Protein 3VU1 (pdb70)

Radius of gyration: 32.29 Å; Cα contacts (8 Å, |Δi|>4): 2388; chains: 2; bounding box: 76×76×106 Å

Sequence (978 aa):
EIEVTGWEQALKWLRSNTSKYATATSWWDYGYWIESSLLGNRRRDRDHILALFLARDGNISEVDFESWELNYFIIYLNDWAKFNAISYLGGAITRKEYNGDENGRGRVTTILLTQAAGNVYVNPYYARIVIKVIQQNKTRRIAVNIGQLECSPILSVAFPGNIKIKGSGRCSDGSPFPYVVYLTPSLGVLAYYKVATSNFVKLAFGIPTSSYSEFAEKLFSNFIPVYQYGSVIVYEFRPFAIYKIEDFINGTWREVGKLSPGKHTLRLYISAFGRDIKNATLYVYALNGTKIIKRIKVGEIKYMNHLEEYPIIVNVTLPTAQKYRFILAQKGPVGVLTGPVRVNGKITNPAYIMREGESGRLELKVGVDKEYTADLYLRATFIYLVRKGGKSNEDYDASFEPHMDTFFITKLKEGIKLRPGENEIVVNAEMPKNAISSYKEKLEKEHGDKLIIRGIRVEPVFIVEKEYTMIEVSASAPHHHHHHHHHHHTEIEVTGWEQALKWLRSNTSKYATATSWWDYGYWIESSLLGNRRASADGGHARDRDHILALFLARDGNISEVDFESWELNYFIIYLNDWAKFNAISYLGGAITRKEYNGDENGRGRVTTILLTQAAGNVYVNPYARIVIKVIQQNKTRRIAVNIGQLECSPILSVAFPGNIKIKGSGRCSDGSPFPYVVYLTPSLGVLAYYKVATSNFVKLAFGIPTSSYSEFAEKLFSNFIPVYQYGSVIVYEFRPFAIYKIEDFINGTWREVGKLSPGKHTLRLYISAFGRDIKNATLYVYALNGTKIIKRIKVGEIKYMNHLEEYPIIVNVTLPTAQKYRFILAQKGPVGVLTGPVRVNGKITNPAYIMREGESGRLELKVGVDKEYTADLYLRATFIYLVRKGGKSNEDYDASFEPHMDTFFITKLKEGIKLRPGENEIVVNAEMPKNAISSYKEKLEKEHGDKLIIRGIRVEPVFIVEKEYTMIEVSASAPHHSS

Foldseek 3Di:
DDQDQFVVVVVVCCVVPHDPQAAEEEQDDPPVPPDALFPAHPYVLCLLLVLLLFQDFADSNQAACQQSVHFKYKFFLVCLVVNLVSCQSNLLAFLCCSQHDPVRPRHHRFKDKWWDDDQWTDDVVQQWIWHWDDDDNDIAIWIDRDPKIAGEQWEAEPPPRDIDGTDQAIVVRHGNQWYWYHYPTMIMIGRNSRPAGNSCCVQPVDQDGPDPCGSLLVCLQWDFPDDDNRMTMTTGFQKAFRWKWWCPPHDTDTDFAAAAFKTKMKTHIAHGNDKDAFKWKWKFAEAPNDTDDIGTWDTDHIDDNNGGDIDITMDGGDDHFKIWMKIWDKGFFWTFSHFKDFANDGDDQFANDAAFDKGKIKTKTAGQAKFFWWKFKKKKWKKWFWDDDPAPSGRNIGIHIDIDMDTQGTWDGGDIDHHGIDIDITIDHHHHCSVVVVVVVCCVVRPRRMDTDDMGIHMTIMGGDITTHDMHGHDDNDDDPPVPVPHD/DDDQDQCVVVVVVVCVPPDFQQAEEEELDQPPCVPDGNYRVPDDADPVGDDDALCNLLVLLQQQDFAPSNQAPCQQVVHWKYKFFLVCLVVNLVSCQSNQLAFLCCSQHPPVRDNHDRFKDKFWDDDQWTDDVVQQWIWHWDDDPVDTAIWIDRDPKTAGEQWEAEPDVRDIDGTDQAIPVGHGNHWYWYYYVTMIMIGHNSRNAGVNCCVQVVDQDGPDPCRSLLVCLQWPFDDDDRRMTMTTGFQKAFSWKWWCDPNDTDTDFAAAAFKTKMKTHIQHGHAKDAFKWKWKFADAPNDGPDIGTWDTDHIDGNNHDDIDITMDGGDDHFKMWMKIWDKGWFWDFDDFKDFQNDGDDQFANDDAFDKGKIKTKTAGQAKFFWWKFKKKKWKKWFWDDDDAPSGRRIGIHIDIDMDTQDTWDGGDTDGHGMDIDITIDGGHHCSQVVVVVVVCVVRPRRMGTRDMGIHITIMGTDIGTHDMHGYDDDPPPD

Structure (mmCIF, N/CA/C/O backbone):
data_3VU1
#
_entry.id   3VU1
#
_cell.length_a   83.467
_cell.length_b   94.844
_cell.length_c   186.345
_cell.angle_alpha   90.00
_cell.angle_beta   90.00
_cell.angle_gamma   90.00
#
_symmetry.space_group_name_H-M   'P 21 21 21'
#
loop_
_entity.id
_entity.type
_entity.pdbx_description
1 polymer 'Putative uncharacterized protein PH0242'
2 non-polymer 'CALCIUM ION'
3 non-polymer 'CHLORIDE ION'
4 water water
#
loop_
_atom_site.group_PDB
_atom_site.id
_atom_site.type_symbol
_atom_site.label_atom_id
_atom_site.label_alt_id
_atom_site.label_comp_id
_atom_site.label_asym_id
_atom_site.label_entity_id
_atom_site.label_seq_id
_atom_site.pdbx_PDB_ins_code
_atom_site.Cartn_x
_atom_site.Cartn_y
_atom_site.Cartn_z
_atom_site.occupancy
_atom_site.B_iso_or_equiv
_atom_site.auth_seq_id
_atom_site.auth_comp_id
_atom_site.auth_asym_id
_atom_site.auth_atom_id
_atom_site.pdbx_PDB_model_num
ATOM 1 N N . GLU A 1 7 ? 28.968 -52.159 -58.956 1.00 95.22 487 GLU A N 1
ATOM 2 C CA . GLU A 1 7 ? 27.774 -51.774 -58.130 1.00 101.58 487 GLU A CA 1
ATOM 3 C C . GLU A 1 7 ? 27.534 -50.255 -58.174 1.00 99.13 487 GLU A C 1
ATOM 4 O O . GLU A 1 7 ? 28.447 -49.465 -57.877 1.00 95.81 487 GLU A O 1
ATOM 10 N N . ILE A 1 8 ? 26.308 -49.849 -58.526 1.00 88.23 488 ILE A N 1
ATOM 11 C CA . ILE A 1 8 ? 25.943 -48.424 -58.550 1.00 71.50 488 ILE A CA 1
ATOM 12 C C . ILE A 1 8 ? 26.110 -47.803 -57.164 1.00 74.35 488 ILE A C 1
ATOM 13 O O . ILE A 1 8 ? 25.864 -48.477 -56.152 1.00 78.47 488 ILE A O 1
ATOM 18 N N . GLU A 1 9 ? 26.545 -46.539 -57.115 1.00 69.33 489 GLU A N 1
ATOM 19 C CA . GLU A 1 9 ? 26.539 -45.786 -55.859 1.00 58.11 489 GLU A CA 1
ATOM 20 C C . GLU A 1 9 ? 25.223 -45.020 -55.722 1.00 53.28 489 GLU A C 1
ATOM 21 O O . GLU A 1 9 ? 24.938 -44.099 -56.478 1.00 53.84 489 GLU A O 1
ATOM 27 N N . VAL A 1 10 ? 24.407 -45.451 -54.769 1.00 48.17 490 VAL A N 1
ATOM 28 C CA . VAL A 1 10 ? 23.147 -44.812 -54.446 1.00 40.79 490 VAL A CA 1
ATOM 29 C C . VAL A 1 10 ? 23.441 -43.637 -53.514 1.00 38.97 490 VAL A C 1
ATOM 30 O O . VAL A 1 10 ? 23.912 -43.836 -52.398 1.00 37.39 490 VAL A O 1
ATOM 34 N N . THR A 1 11 ? 23.164 -42.414 -53.971 1.00 38.61 491 THR A N 1
ATOM 35 C CA . THR A 1 11 ? 23.462 -41.210 -53.177 1.00 33.48 491 THR A CA 1
ATOM 36 C C . THR A 1 11 ? 22.439 -41.027 -52.086 1.00 33.06 491 THR A C 1
ATOM 37 O O . THR A 1 11 ? 22.769 -40.530 -51.003 1.00 32.18 491 THR A O 1
ATOM 41 N N . GLY A 1 12 ? 21.199 -41.419 -52.389 1.00 31.75 492 GLY A N 1
ATOM 42 C CA . GLY A 1 12 ? 20.082 -41.285 -51.460 1.00 30.78 492 GLY A CA 1
ATOM 43 C C . GLY A 1 12 ? 19.029 -40.342 -52.001 1.00 32.08 492 GLY A C 1
ATOM 44 O O . GLY A 1 12 ? 17.875 -40.391 -51.584 1.00 32.41 492 GLY A O 1
ATOM 45 N N . TRP A 1 13 ? 19.415 -39.509 -52.963 1.00 30.66 493 TRP A N 1
ATOM 46 C CA . TRP A 1 13 ? 18.519 -38.458 -53.472 1.00 31.91 493 TRP A CA 1
ATOM 47 C C . TRP A 1 13 ? 17.256 -38.926 -54.111 1.00 31.65 493 TRP A C 1
ATOM 48 O O . TRP A 1 13 ? 16.202 -38.294 -53.960 1.00 31.81 493 TRP A O 1
ATOM 59 N N . GLU A 1 14 ? 17.349 -40.012 -54.870 1.00 34.10 494 GLU A N 1
ATOM 60 C CA . GLU A 1 14 ? 16.177 -40.523 -55.579 1.00 35.87 494 GLU A CA 1
ATOM 61 C C . GLU A 1 14 ? 15.163 -41.013 -54.561 1.00 35.99 494 GLU A C 1
ATOM 62 O O . GLU A 1 14 ? 13.967 -40.710 -54.690 1.00 34.34 494 GLU A O 1
ATOM 68 N N . GLN A 1 15 ? 15.654 -41.721 -53.534 1.00 33.48 495 GLN A N 1
ATOM 69 C CA . GLN A 1 15 ? 14.807 -42.221 -52.468 1.00 33.45 495 GLN A CA 1
ATOM 70 C C . GLN A 1 15 ? 14.207 -41.105 -51.618 1.00 35.45 495 GLN A C 1
ATOM 71 O O . GLN A 1 15 ? 13.053 -41.185 -51.175 1.00 36.57 495 GLN A O 1
ATOM 77 N N . ALA A 1 16 ? 15.000 -40.069 -51.375 1.00 35.70 496 ALA A N 1
ATOM 78 C CA . ALA A 1 16 ? 14.571 -38.954 -50.533 1.00 33.56 496 ALA A CA 1
ATOM 79 C C . ALA A 1 16 ? 13.469 -38.168 -51.187 1.00 34.16 496 ALA A C 1
ATOM 80 O O . ALA A 1 16 ? 12.483 -37.845 -50.537 1.00 39.42 496 ALA A O 1
ATOM 82 N N . LEU A 1 17 ? 13.609 -37.859 -52.469 1.00 35.68 497 LEU A N 1
ATOM 83 C CA . LEU A 1 17 ? 12.546 -37.112 -53.147 1.00 37.70 497 LEU A CA 1
ATOM 84 C C . LEU A 1 17 ? 11.275 -37.917 -53.218 1.00 37.32 497 LEU A C 1
ATOM 85 O O . LEU A 1 17 ? 10.188 -37.350 -53.075 1.00 39.75 497 LEU A O 1
ATOM 90 N N . LYS A 1 18 ? 11.416 -39.225 -53.453 1.00 37.66 498 LYS A N 1
ATOM 91 C CA . LYS A 1 18 ? 10.277 -40.128 -53.500 1.00 40.32 498 LYS A CA 1
ATOM 92 C C . LYS A 1 18 ? 9.556 -40.061 -52.155 1.00 39.58 498 LYS A C 1
ATOM 93 O O . LYS A 1 18 ? 8.333 -39.911 -52.106 1.00 39.93 498 LYS A O 1
ATOM 99 N N . TRP A 1 19 ? 10.332 -40.135 -51.078 1.00 37.96 499 TRP A N 1
ATOM 100 C CA . TRP A 1 19 ? 9.818 -40.019 -49.728 1.00 37.00 499 TRP A CA 1
ATOM 101 C C . TRP A 1 19 ? 9.086 -38.730 -49.541 1.00 38.70 499 TRP A C 1
ATOM 102 O O . TRP A 1 19 ? 7.940 -38.744 -49.094 1.00 36.81 499 TRP A O 1
ATOM 113 N N . LEU A 1 20 ? 9.724 -37.605 -49.891 1.00 37.75 500 LEU A N 1
ATOM 114 C CA . LEU A 1 20 ? 9.082 -36.305 -49.749 1.00 38.29 500 LEU A CA 1
ATOM 115 C C . LEU A 1 20 ? 7.755 -36.236 -50.484 1.00 40.13 500 LEU A C 1
ATOM 116 O O . LEU A 1 20 ? 6.767 -35.813 -49.894 1.00 42.99 500 LEU A O 1
ATOM 121 N N . ARG A 1 21 ? 7.732 -36.659 -51.749 1.00 42.07 501 ARG A N 1
ATOM 122 C CA . ARG A 1 21 ? 6.494 -36.719 -52.560 1.00 46.28 501 ARG A CA 1
ATOM 123 C C . ARG A 1 21 ? 5.370 -37.550 -51.944 1.00 45.38 501 ARG A C 1
ATOM 124 O O . ARG A 1 21 ? 4.214 -37.236 -52.158 1.00 46.68 501 ARG A O 1
ATOM 132 N N . SER A 1 22 ? 5.705 -38.618 -51.216 1.00 46.93 502 SER A N 1
ATOM 133 C CA . SER A 1 22 ? 4.703 -39.546 -50.668 1.00 46.96 502 SER A CA 1
ATOM 134 C C . SER A 1 22 ? 4.229 -39.210 -49.265 1.00 47.57 502 SER A C 1
ATOM 135 O O . SER A 1 22 ? 3.195 -39.701 -48.861 1.00 58.65 502 SER A O 1
ATOM 138 N N . ASN A 1 23 ? 4.979 -38.407 -48.512 1.00 44.72 503 ASN A N 1
ATOM 139 C CA . ASN A 1 23 ? 4.764 -38.269 -47.055 1.00 42.83 503 ASN A CA 1
ATOM 140 C C . ASN A 1 23 ? 4.539 -36.829 -46.571 1.00 42.91 503 ASN A C 1
ATOM 141 O O . ASN A 1 23 ? 4.168 -36.605 -45.436 1.00 49.65 503 ASN A O 1
ATOM 146 N N . THR A 1 24 ? 4.754 -35.849 -47.427 1.00 42.09 504 THR A N 1
ATOM 147 C CA . THR A 1 24 ? 4.620 -34.473 -47.006 1.00 42.40 504 THR A CA 1
ATOM 148 C C . THR A 1 24 ? 3.526 -33.824 -47.816 1.00 45.85 504 THR A C 1
ATOM 149 O O . THR A 1 24 ? 3.221 -34.260 -48.931 1.00 48.17 504 THR A O 1
ATOM 153 N N . SER A 1 25 ? 2.937 -32.778 -47.248 1.00 50.06 505 SER A N 1
ATOM 154 C CA . SER A 1 25 ? 1.977 -31.930 -47.947 1.00 49.59 505 SER A CA 1
ATOM 155 C C . SER A 1 25 ? 2.532 -31.404 -49.268 1.00 51.96 505 SER A C 1
ATOM 156 O O . SER A 1 25 ? 3.739 -31.180 -49.402 1.00 52.02 505 SER A O 1
ATOM 159 N N . LYS A 1 26 ? 1.638 -31.178 -50.225 1.00 53.50 506 LYS A N 1
ATOM 160 C CA . LYS A 1 26 ? 2.026 -30.660 -51.530 1.00 56.78 506 LYS A CA 1
ATOM 161 C C . LYS A 1 26 ? 2.408 -29.182 -51.431 1.00 54.53 506 LYS A C 1
ATOM 162 O O . LYS A 1 26 ? 2.845 -28.590 -52.419 1.00 57.60 506 LYS A O 1
ATOM 168 N N . TYR A 1 27 ? 2.239 -28.601 -50.240 1.00 51.64 507 TYR A N 1
ATOM 169 C CA . TYR A 1 27 ? 2.582 -27.196 -49.973 1.00 49.18 507 TYR A CA 1
ATOM 170 C C . TYR A 1 27 ? 3.813 -27.046 -49.069 1.00 48.64 507 TYR A C 1
ATOM 171 O O . TYR A 1 27 ? 4.190 -25.925 -48.692 1.00 44.71 507 TYR A O 1
ATOM 180 N N . ALA A 1 28 ? 4.430 -28.179 -48.726 1.00 45.46 508 ALA A N 1
ATOM 181 C CA . ALA A 1 28 ? 5.622 -28.201 -47.892 1.00 41.95 508 ALA A CA 1
ATOM 182 C C . ALA A 1 28 ? 6.844 -27.667 -48.644 1.00 42.54 508 ALA A C 1
ATOM 183 O O . ALA A 1 28 ? 6.972 -27.836 -49.852 1.00 40.53 508 ALA A O 1
ATOM 185 N N . THR A 1 29 ? 7.745 -27.042 -47.893 1.00 46.97 509 THR A N 1
ATOM 186 C CA . THR A 1 29 ? 8.972 -26.433 -48.398 1.00 45.67 509 THR A CA 1
ATOM 187 C C . THR A 1 29 ? 10.208 -27.243 -47.979 1.00 44.97 509 THR A C 1
ATOM 188 O O . THR A 1 29 ? 10.474 -27.423 -46.795 1.00 46.20 509 THR A O 1
ATOM 192 N N . ALA A 1 30 ? 10.963 -27.727 -48.952 1.00 43.67 510 ALA A N 1
ATOM 193 C CA . ALA A 1 30 ? 12.241 -28.370 -48.669 1.00 39.80 510 ALA A CA 1
ATOM 194 C C . ALA A 1 30 ? 13.370 -27.507 -49.219 1.00 39.92 510 ALA A C 1
ATOM 195 O O . ALA A 1 30 ? 13.184 -26.814 -50.225 1.00 44.33 510 ALA A O 1
ATOM 197 N N . THR A 1 31 ? 14.526 -27.533 -48.566 1.00 36.15 511 THR A N 1
ATOM 198 C CA . THR A 1 31 ? 15.685 -26.814 -49.063 1.00 35.61 511 THR A CA 1
ATOM 199 C C . THR A 1 31 ? 16.937 -27.642 -48.900 1.00 35.88 511 THR A C 1
ATOM 200 O O . THR A 1 31 ? 16.952 -28.602 -48.125 1.00 37.29 511 THR A O 1
ATOM 204 N N . SER A 1 32 ? 17.988 -27.263 -49.618 1.00 33.10 512 SER A N 1
ATOM 205 C CA . SER A 1 32 ? 19.237 -27.978 -49.530 1.00 32.94 512 SER A CA 1
ATOM 206 C C . SER A 1 32 ? 20.392 -27.143 -50.040 1.00 31.48 512 SER A C 1
ATOM 207 O O . SER A 1 32 ? 20.173 -26.112 -50.654 1.00 34.19 512 SER A O 1
ATOM 210 N N . TRP A 1 33 ? 21.621 -27.554 -49.764 1.00 28.87 513 TRP A N 1
ATOM 211 C CA . TRP A 1 33 ? 22.731 -26.850 -50.372 1.00 29.67 513 TRP A CA 1
ATOM 212 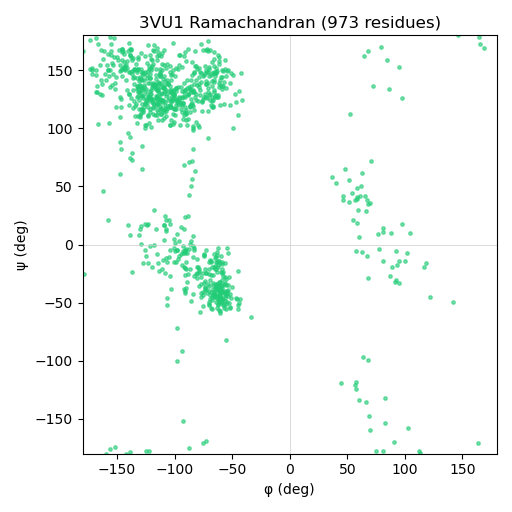C C . TRP A 1 33 ? 22.753 -27.068 -51.880 1.00 31.33 513 TRP A C 1
ATOM 213 O O . TRP A 1 33 ? 22.716 -26.113 -52.660 1.00 31.95 513 TRP A O 1
ATOM 224 N N . TRP A 1 34 ? 22.786 -28.330 -52.297 1.00 30.77 514 TRP A N 1
ATOM 225 C CA . TRP A 1 34 ? 22.859 -28.697 -53.705 1.00 31.14 514 TRP A CA 1
ATOM 226 C C . TRP A 1 34 ? 21.522 -28.578 -54.357 1.00 29.56 514 TRP A C 1
ATOM 227 O O . TRP A 1 34 ? 20.501 -28.733 -53.701 1.00 31.52 514 TRP A O 1
ATOM 238 N N . ASP A 1 35 ? 21.537 -28.321 -55.664 1.00 28.56 515 ASP A N 1
ATOM 239 C CA . ASP A 1 35 ? 20.336 -28.104 -56.444 1.00 27.64 515 ASP A CA 1
ATOM 240 C C . ASP A 1 35 ? 19.717 -29.356 -57.094 1.00 28.51 515 ASP A C 1
ATOM 241 O O . ASP A 1 35 ? 18.942 -29.252 -58.053 1.00 28.48 515 ASP A O 1
ATOM 246 N N . TYR A 1 36 ? 20.001 -30.528 -56.527 1.00 27.78 516 TYR A N 1
ATOM 247 C CA . TYR A 1 36 ? 19.319 -31.748 -56.964 1.00 28.69 516 TYR A CA 1
ATOM 248 C C . TYR A 1 36 ? 17.814 -31.552 -57.075 1.00 29.62 516 TYR A C 1
ATOM 249 O O . TYR A 1 36 ? 17.165 -31.176 -56.127 1.00 33.02 516 TYR A O 1
ATOM 258 N N . GLY A 1 37 ? 17.260 -31.804 -58.243 1.00 30.55 517 GLY A N 1
ATOM 259 C CA . GLY A 1 37 ? 15.839 -31.703 -58.424 1.00 29.55 517 GLY A CA 1
ATOM 260 C C . GLY A 1 37 ? 15.439 -30.463 -59.175 1.00 31.86 517 GLY A C 1
ATOM 261 O O . GLY A 1 37 ? 14.254 -30.180 -59.285 1.00 36.33 517 GLY A O 1
ATOM 262 N N . TYR A 1 38 ? 16.403 -29.740 -59.735 1.00 31.94 518 TYR A N 1
ATOM 263 C CA . TYR A 1 38 ? 16.103 -28.462 -60.400 1.00 32.15 518 TYR A CA 1
ATOM 264 C C . TYR A 1 38 ? 15.222 -28.604 -61.625 1.00 32.51 518 TYR A C 1
ATOM 265 O O . TYR A 1 38 ? 14.682 -27.624 -62.115 1.00 35.51 518 TYR A O 1
ATOM 274 N N . TRP A 1 39 ? 15.090 -29.823 -62.126 1.00 32.82 519 TRP A N 1
ATOM 275 C CA . TRP A 1 39 ? 14.383 -30.079 -63.374 1.00 32.06 519 TRP A CA 1
ATOM 276 C C . TRP A 1 39 ? 12.981 -30.487 -63.121 1.00 35.56 519 TRP A C 1
ATOM 277 O O . TRP A 1 39 ? 12.204 -30.608 -64.071 1.00 37.18 519 TRP A O 1
ATOM 288 N N . ILE A 1 40 ? 12.647 -30.758 -61.853 1.00 37.68 520 ILE A N 1
ATOM 289 C CA . ILE A 1 40 ? 11.289 -31.172 -61.486 1.00 39.31 520 ILE A CA 1
ATOM 290 C C . ILE A 1 40 ? 10.284 -30.025 -61.685 1.00 41.71 520 ILE A C 1
ATOM 291 O O . ILE A 1 40 ? 10.481 -28.923 -61.189 1.00 43.26 520 ILE A O 1
ATOM 296 N N . GLU A 1 41 ? 9.221 -30.300 -62.428 1.00 46.04 521 GLU A N 1
ATOM 297 C CA . GLU A 1 41 ? 8.180 -29.314 -62.731 1.00 51.74 521 GLU A CA 1
ATOM 298 C C . GLU A 1 41 ? 7.065 -29.226 -61.661 1.00 55.21 521 GLU A C 1
ATOM 299 O O . GLU A 1 41 ? 6.558 -30.232 -61.201 1.00 59.04 521 GLU A O 1
ATOM 305 N N . SER A 1 42 ? 6.718 -28.012 -61.250 1.00 65.20 522 SER A N 1
ATOM 306 C CA . SER A 1 42 ? 5.627 -27.770 -60.292 1.00 73.39 522 SER A CA 1
ATOM 307 C C . SER A 1 42 ? 4.798 -26.578 -60.782 1.00 80.63 522 SER A C 1
ATOM 308 O O . SER A 1 42 ? 5.289 -25.761 -61.577 1.00 74.04 522 SER A O 1
ATOM 311 N N . SER A 1 43 ? 3.550 -26.486 -60.304 1.00 88.01 523 SER A N 1
ATOM 312 C CA . SER A 1 43 ? 2.759 -25.246 -60.377 1.00 87.29 523 SER A CA 1
ATOM 313 C C . SER A 1 43 ? 3.304 -24.230 -59.370 1.00 89.53 523 SER A C 1
ATOM 314 O O . SER A 1 43 ? 3.134 -23.014 -59.541 1.00 86.28 523 SER A O 1
ATOM 317 N N . LEU A 1 44 ? 3.967 -24.754 -58.333 1.00 86.19 524 LEU A N 1
ATOM 318 C CA . LEU A 1 44 ? 4.519 -23.974 -57.227 1.00 87.79 524 LEU A CA 1
ATOM 319 C C . LEU A 1 44 ? 5.669 -23.039 -57.627 1.00 87.11 524 LEU A C 1
ATOM 320 O O . LEU A 1 44 ? 6.711 -23.487 -58.117 1.00 79.66 524 LEU A O 1
ATOM 325 N N . LEU A 1 45 ? 5.452 -21.738 -57.419 1.00 95.14 525 LEU A N 1
ATOM 326 C CA . LEU A 1 45 ? 6.484 -20.699 -57.573 1.00 99.70 525 LEU A CA 1
ATOM 327 C C . LEU A 1 45 ? 7.144 -20.419 -56.214 1.00 103.94 525 LEU A C 1
ATOM 328 O O . LEU A 1 45 ? 7.823 -19.406 -56.039 1.00 103.43 525 LEU A O 1
ATOM 333 N N . GLY A 1 46 ? 6.928 -21.320 -55.255 1.00 106.41 526 GLY A N 1
ATOM 334 C CA . GLY A 1 46 ? 7.505 -21.205 -53.918 1.00 108.79 526 GLY A CA 1
ATOM 335 C C . GLY A 1 46 ? 8.826 -21.943 -53.805 1.00 114.34 526 GLY A C 1
ATOM 336 O O . GLY A 1 46 ? 9.540 -22.115 -54.801 1.00 108.71 526 GLY A O 1
ATOM 337 N N . ASN A 1 47 ? 9.145 -22.393 -52.591 1.00 117.22 527 ASN A N 1
ATOM 338 C CA . ASN A 1 47 ? 10.454 -22.987 -52.312 1.00 118.76 527 ASN A CA 1
ATOM 339 C C . ASN A 1 47 ? 10.533 -24.511 -52.508 1.00 113.00 527 ASN A C 1
ATOM 340 O O . ASN A 1 47 ? 9.889 -25.293 -51.791 1.00 107.96 527 ASN A O 1
ATOM 345 N N . ARG A 1 48 ? 11.327 -24.910 -53.497 1.00 104.42 528 ARG A N 1
ATOM 346 C CA . ARG A 1 48 ? 11.882 -26.252 -53.541 1.00 96.14 528 ARG A CA 1
ATOM 347 C C . ARG A 1 48 ? 13.390 -26.168 -53.754 1.00 94.52 528 ARG A C 1
ATOM 348 O O . ARG A 1 48 ? 14.012 -27.178 -54.076 1.00 104.38 528 ARG A O 1
ATOM 356 N N . ARG A 1 49 ? 13.965 -24.972 -53.530 1.00 86.24 529 ARG A N 1
ATOM 357 C CA . ARG A 1 49 ? 15.389 -24.647 -53.825 1.00 81.28 529 ARG A CA 1
ATOM 358 C C . ARG A 1 49 ? 15.669 -24.514 -55.346 1.00 78.09 529 ARG A C 1
ATOM 359 O O . ARG A 1 49 ? 16.257 -23.531 -55.816 1.00 73.23 529 ARG A O 1
ATOM 367 N N . ARG A 1 58 ? 20.740 -17.146 -54.794 1.00 51.45 538 ARG A N 1
ATOM 368 C CA . ARG A 1 58 ? 22.128 -16.871 -54.437 1.00 51.85 538 ARG A CA 1
ATOM 369 C C . ARG A 1 58 ? 22.305 -15.871 -53.281 1.00 51.02 538 ARG A C 1
ATOM 370 O O . ARG A 1 58 ? 23.398 -15.752 -52.728 1.00 51.82 538 ARG A O 1
ATOM 373 N N . ASP A 1 59 ? 21.260 -15.118 -52.936 1.00 49.02 539 ASP A N 1
ATOM 374 C CA . ASP A 1 59 ? 21.313 -14.310 -51.712 1.00 45.08 539 ASP A CA 1
ATOM 375 C C . ASP A 1 59 ? 21.128 -15.252 -50.508 1.00 44.80 539 ASP A C 1
ATOM 376 O O . ASP A 1 59 ? 21.875 -15.161 -49.514 1.00 40.62 539 ASP A O 1
ATOM 381 N N . ARG A 1 60 ? 20.163 -16.176 -50.646 1.00 39.01 540 ARG A N 1
ATOM 382 C CA . ARG A 1 60 ? 19.873 -17.200 -49.654 1.00 37.14 540 ARG A CA 1
ATOM 383 C C . ARG A 1 60 ? 21.025 -18.199 -49.422 1.00 38.51 540 ARG A C 1
ATOM 384 O O . ARG A 1 60 ? 21.083 -18.834 -48.367 1.00 41.68 540 ARG A O 1
ATOM 392 N N . ASP A 1 61 ? 21.939 -18.314 -50.382 1.00 37.98 541 ASP A N 1
ATOM 393 C CA . ASP A 1 61 ? 23.138 -19.140 -50.237 1.00 39.40 541 ASP A CA 1
ATOM 394 C C . ASP A 1 61 ? 23.939 -18.779 -48.994 1.00 37.56 541 ASP A C 1
ATOM 395 O O . ASP A 1 61 ? 24.440 -19.657 -48.287 1.00 34.94 541 ASP A O 1
ATOM 400 N N . HIS A 1 62 ? 24.066 -17.481 -48.730 1.00 36.45 542 HIS A N 1
ATOM 401 C CA . HIS A 1 62 ? 24.834 -17.002 -47.585 1.00 34.14 542 HIS A CA 1
ATOM 402 C C . HIS A 1 62 ? 24.164 -17.398 -46.308 1.00 35.14 542 HIS A C 1
ATOM 403 O O . HIS A 1 62 ? 24.850 -17.665 -45.292 1.00 34.98 542 HIS A O 1
ATOM 410 N N . ILE A 1 63 ? 22.829 -17.446 -46.339 1.00 29.41 543 ILE A N 1
ATOM 411 C CA . ILE A 1 63 ? 22.094 -17.816 -45.153 1.00 30.14 543 ILE A CA 1
ATOM 412 C C . ILE A 1 63 ? 22.133 -19.338 -44.911 1.00 30.88 543 ILE A C 1
ATOM 413 O O . ILE A 1 63 ? 22.401 -19.803 -43.776 1.00 32.30 543 ILE A O 1
ATOM 418 N N . LEU A 1 64 ? 21.915 -20.115 -45.965 1.00 29.21 544 LEU A N 1
ATOM 419 C CA . LEU A 1 64 ? 22.163 -21.549 -45.864 1.00 30.27 544 LEU A CA 1
ATOM 420 C C . LEU A 1 64 ? 23.581 -21.825 -45.323 1.00 30.45 544 LEU A C 1
ATOM 421 O O . LEU A 1 64 ? 23.761 -22.704 -44.472 1.00 30.99 544 LEU A O 1
ATOM 426 N N . ALA A 1 65 ? 24.578 -21.082 -45.797 1.00 27.77 545 ALA A N 1
ATOM 427 C CA . ALA A 1 65 ? 25.942 -21.397 -45.419 1.00 27.82 545 ALA A CA 1
ATOM 428 C C . ALA A 1 65 ? 26.135 -20.963 -43.983 1.00 29.93 545 ALA A C 1
ATOM 429 O O . ALA A 1 65 ? 26.907 -21.593 -43.253 1.00 32.75 545 ALA A O 1
ATOM 431 N N . LEU A 1 66 ? 25.421 -19.907 -43.577 1.00 29.14 546 LEU A N 1
ATOM 432 C CA . LEU A 1 66 ? 25.575 -19.363 -42.245 1.00 29.53 546 LEU A CA 1
ATOM 433 C C . LEU A 1 66 ? 25.118 -20.460 -41.287 1.00 31.47 546 LEU A C 1
ATOM 434 O O . LEU A 1 66 ? 25.823 -20.826 -40.348 1.00 31.10 546 LEU A O 1
ATOM 439 N N . PHE A 1 67 ? 23.941 -21.010 -41.559 1.00 31.89 547 PHE A N 1
ATOM 440 C CA . PHE A 1 67 ? 23.476 -22.182 -40.825 1.00 30.82 547 PHE A CA 1
ATOM 441 C C . PHE A 1 67 ? 24.487 -23.328 -40.789 1.00 30.48 547 PHE A C 1
ATOM 442 O O . PHE A 1 67 ? 24.823 -23.793 -39.716 1.00 34.00 547 PHE A O 1
ATOM 450 N N . LEU A 1 68 ? 24.980 -23.768 -41.948 1.00 29.36 548 LEU A N 1
ATOM 451 C CA . LEU A 1 68 ? 25.730 -25.029 -42.034 1.00 27.99 548 LEU A CA 1
ATOM 452 C C . LEU A 1 68 ? 27.125 -24.968 -41.447 1.00 27.98 548 LEU A C 1
ATOM 453 O O . LEU A 1 68 ? 27.564 -25.923 -40.827 1.00 28.52 548 LEU A O 1
ATOM 458 N N . ALA A 1 69 ? 27.810 -23.846 -41.651 1.00 28.28 549 ALA A N 1
ATOM 459 C CA . ALA A 1 69 ? 29.226 -23.717 -41.337 1.00 27.74 549 ALA A CA 1
ATOM 460 C C . ALA A 1 69 ? 29.426 -23.238 -39.904 1.00 28.34 549 ALA A C 1
ATOM 461 O O . ALA A 1 69 ? 30.542 -23.171 -39.421 1.00 27.71 549 ALA A O 1
ATOM 463 N N . ARG A 1 70 ? 28.361 -22.880 -39.212 1.00 29.12 550 ARG A N 1
ATOM 464 C CA . ARG A 1 70 ? 28.567 -22.281 -37.909 1.00 31.56 550 ARG A CA 1
ATOM 465 C C . ARG A 1 70 ? 27.901 -23.007 -36.784 1.00 34.88 550 ARG A C 1
ATOM 466 O O . ARG A 1 70 ? 27.268 -24.032 -36.979 1.00 37.18 550 ARG A O 1
ATOM 474 N N . ASP A 1 71 ? 28.050 -22.445 -35.596 1.00 38.08 551 ASP A N 1
ATOM 475 C CA . ASP A 1 71 ? 27.733 -23.122 -34.368 1.00 37.62 551 ASP A CA 1
ATOM 476 C C . ASP A 1 71 ? 27.177 -22.034 -33.488 1.00 39.19 551 ASP A C 1
ATOM 477 O O . ASP A 1 71 ? 27.496 -20.863 -33.682 1.00 40.73 551 ASP A O 1
ATOM 482 N N . GLY A 1 72 ? 26.316 -22.416 -32.551 1.00 38.21 552 GLY A N 1
ATOM 483 C CA . GLY A 1 72 ? 25.862 -21.508 -31.517 1.00 35.63 552 GLY A CA 1
ATOM 484 C C . GLY A 1 72 ? 24.980 -20.396 -32.004 1.00 35.50 552 GLY A C 1
ATOM 485 O O . GLY A 1 72 ? 24.226 -20.570 -32.949 1.00 36.98 552 GLY A O 1
ATOM 486 N N . ASN A 1 73 ? 25.080 -19.244 -31.351 1.00 36.74 553 ASN A N 1
ATOM 487 C CA . ASN A 1 73 ? 24.123 -18.157 -31.561 1.00 37.42 553 ASN A CA 1
ATOM 488 C C . ASN A 1 73 ? 24.071 -17.657 -32.976 1.00 36.70 553 ASN A C 1
ATOM 489 O O . ASN A 1 73 ? 22.980 -17.498 -33.519 1.00 35.85 553 ASN A O 1
ATOM 494 N N . ILE A 1 74 ? 25.247 -17.406 -33.559 1.00 35.68 554 ILE A N 1
ATOM 495 C CA . ILE A 1 74 ? 25.311 -16.810 -34.867 1.00 37.65 554 ILE A CA 1
ATOM 496 C C . ILE A 1 74 ? 24.725 -17.710 -35.947 1.00 38.95 554 ILE A C 1
ATOM 497 O O . ILE A 1 74 ? 24.335 -17.211 -37.010 1.00 38.97 554 ILE A O 1
ATOM 502 N N . SER A 1 75 ? 24.649 -19.017 -35.677 1.00 36.40 555 SER A N 1
ATOM 503 C CA . SER A 1 75 ? 24.172 -19.960 -36.689 1.00 34.21 555 SER A CA 1
ATOM 504 C C . SER A 1 75 ? 22.651 -20.051 -36.711 1.00 32.85 555 SER A C 1
ATOM 505 O O . SER A 1 75 ? 22.069 -20.770 -37.541 1.00 30.33 555 SER A O 1
ATOM 508 N N . GLU A 1 76 ? 22.015 -19.302 -35.814 1.00 33.03 556 GLU A N 1
ATOM 509 C CA . GLU A 1 76 ? 20.563 -19.361 -35.663 1.00 35.65 556 GLU A CA 1
ATOM 510 C C . GLU A 1 76 ? 19.846 -18.463 -36.659 1.00 36.15 556 GLU A C 1
ATOM 511 O O . GLU A 1 76 ? 19.400 -17.370 -36.387 1.00 38.47 556 GLU A O 1
ATOM 517 N N . VAL A 1 77 ? 19.701 -19.000 -37.831 1.00 37.68 557 VAL A N 1
ATOM 518 C CA . VAL A 1 77 ? 19.072 -18.324 -38.910 1.00 37.31 557 VAL A CA 1
ATOM 519 C C . VAL A 1 77 ? 17.537 -18.459 -38.837 1.00 37.37 557 VAL A C 1
ATOM 520 O O . VAL A 1 77 ? 17.007 -19.467 -38.361 1.00 37.55 557 VAL A O 1
ATOM 524 N N . ASP A 1 78 ? 16.815 -17.443 -39.301 1.00 39.85 558 ASP A N 1
ATOM 525 C CA . ASP A 1 78 ? 15.366 -17.471 -39.165 1.00 38.09 558 ASP A CA 1
ATOM 526 C C . ASP A 1 78 ? 14.678 -18.182 -40.345 1.00 38.16 558 ASP A C 1
ATOM 527 O O . ASP A 1 78 ? 13.967 -17.567 -41.172 1.00 37.66 558 ASP A O 1
ATOM 532 N N . PHE A 1 79 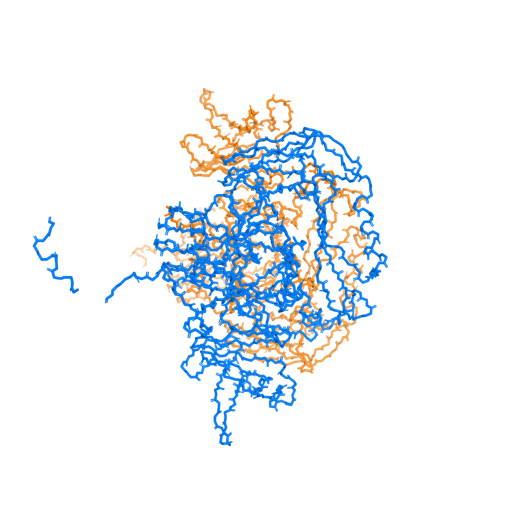? 14.856 -19.502 -40.387 1.00 36.44 559 PHE A N 1
ATOM 533 C CA . PHE A 1 79 ? 14.199 -20.318 -41.430 1.00 36.47 559 PHE A CA 1
ATOM 534 C C . PHE A 1 79 ? 12.671 -20.223 -41.452 1.00 35.91 559 PHE A C 1
ATOM 535 O O . PHE A 1 79 ? 12.049 -20.494 -42.500 1.00 36.65 559 PHE A O 1
ATOM 543 N N . GLU A 1 80 ? 12.069 -19.870 -40.313 1.00 33.58 560 GLU A N 1
ATOM 544 C CA . GLU A 1 80 ? 10.618 -19.757 -40.257 1.00 35.65 560 GLU A CA 1
ATOM 545 C C . GLU A 1 80 ? 10.099 -18.720 -41.267 1.00 35.10 560 GLU A C 1
ATOM 546 O O . GLU A 1 80 ? 9.101 -18.960 -41.939 1.00 34.61 560 GLU A O 1
ATOM 552 N N . SER A 1 81 ? 10.795 -17.591 -41.391 1.00 35.22 561 SER A N 1
ATOM 553 C CA . SER A 1 81 ? 10.367 -16.562 -42.318 1.00 37.62 561 SER A CA 1
ATOM 554 C C . SER A 1 81 ? 10.311 -17.089 -43.752 1.00 36.96 561 SER A C 1
ATOM 555 O O . SER A 1 81 ? 9.569 -16.566 -44.559 1.00 38.18 561 SER A O 1
ATOM 558 N N . TRP A 1 82 ? 11.060 -18.146 -44.054 1.00 38.23 562 TRP A N 1
ATOM 559 C CA . TRP A 1 82 ? 10.943 -18.812 -45.360 1.00 36.74 562 TRP A CA 1
ATOM 560 C C . TRP A 1 82 ? 9.883 -19.854 -45.426 1.00 37.82 562 TRP A C 1
ATOM 561 O O . TRP A 1 82 ? 9.743 -20.464 -46.479 1.00 40.52 562 TRP A O 1
ATOM 572 N N . GLU A 1 83 ? 9.151 -20.084 -44.329 1.00 39.08 563 GLU A N 1
ATOM 573 C CA . GLU A 1 83 ? 8.167 -21.186 -44.207 1.00 39.90 563 GLU A CA 1
ATOM 574 C C . GLU A 1 83 ? 8.791 -22.560 -44.404 1.00 39.03 563 GLU A C 1
ATOM 575 O O . GLU A 1 83 ? 8.124 -23.497 -44.896 1.00 39.62 563 GLU A O 1
ATOM 581 N N . LEU A 1 84 ? 10.071 -22.668 -44.040 1.00 38.41 564 LEU A N 1
ATOM 582 C CA . LEU A 1 84 ? 10.841 -23.893 -44.228 1.00 36.61 564 LEU A CA 1
ATOM 583 C C . LEU A 1 84 ? 10.258 -25.060 -43.437 1.00 38.81 564 LEU A C 1
ATOM 584 O O . LEU A 1 84 ? 10.024 -24.945 -42.227 1.00 40.39 564 LEU A O 1
ATOM 589 N N . ASN A 1 85 ? 10.043 -26.172 -44.138 1.00 36.63 565 ASN A N 1
ATOM 590 C CA . ASN A 1 85 ? 9.477 -27.374 -43.563 1.00 36.05 565 ASN A CA 1
ATOM 591 C C . ASN A 1 85 ? 10.531 -28.475 -43.386 1.00 35.32 565 ASN A C 1
ATOM 592 O O . ASN A 1 85 ? 10.598 -29.112 -42.337 1.00 36.66 565 ASN A O 1
ATOM 597 N N . TYR A 1 86 ? 11.353 -28.696 -44.411 1.00 32.46 566 TYR A N 1
ATOM 598 C CA . TYR A 1 86 ? 12.332 -29.764 -44.389 1.00 30.11 566 TYR A CA 1
ATOM 599 C C . TYR A 1 86 ? 13.680 -29.246 -44.846 1.00 31.44 566 TYR A C 1
ATOM 600 O O . TYR A 1 86 ? 13.774 -28.390 -45.720 1.00 31.45 566 TYR A O 1
ATOM 609 N N . PHE A 1 87 ? 14.728 -29.755 -44.218 1.00 29.90 567 PHE A N 1
ATOM 610 C CA . PHE A 1 87 ? 16.050 -29.382 -44.576 1.00 28.86 567 PHE A CA 1
ATOM 611 C C . PHE A 1 87 ? 16.789 -30.673 -44.877 1.00 29.54 567 PHE A C 1
ATOM 612 O O . PHE A 1 87 ? 16.885 -31.569 -44.025 1.00 28.51 567 PHE A O 1
ATOM 620 N N . ILE A 1 88 ? 17.328 -30.748 -46.088 1.00 28.88 568 ILE A N 1
ATOM 621 C CA . ILE A 1 88 ? 18.009 -31.943 -46.549 1.00 29.53 568 ILE A CA 1
ATOM 622 C C . ILE A 1 88 ? 19.515 -31.825 -46.391 1.00 30.67 568 ILE A C 1
ATOM 623 O O . ILE A 1 88 ? 20.154 -30.898 -46.912 1.00 35.74 568 ILE A O 1
ATOM 628 N N . ILE A 1 89 ? 20.078 -32.772 -45.659 1.00 29.95 569 ILE A N 1
ATOM 629 C CA . ILE A 1 89 ? 21.499 -32.774 -45.394 1.00 28.41 569 ILE A CA 1
ATOM 630 C C . ILE A 1 89 ? 22.114 -33.891 -46.206 1.00 30.97 569 ILE A C 1
ATOM 631 O O . ILE A 1 89 ? 21.602 -35.018 -46.247 1.00 32.66 569 ILE A O 1
ATOM 636 N N . TYR A 1 90 ? 23.203 -33.556 -46.874 1.00 32.17 570 TYR A N 1
ATOM 637 C CA . TYR A 1 90 ? 23.823 -34.446 -47.822 1.00 30.95 570 TYR A CA 1
ATOM 638 C C . TYR A 1 90 ? 25.265 -34.670 -47.400 1.00 31.08 570 TYR A C 1
ATOM 639 O O . TYR A 1 90 ? 26.092 -33.763 -47.492 1.00 30.28 570 TYR A O 1
ATOM 648 N N . LEU A 1 91 ? 25.584 -35.878 -46.944 1.00 32.15 571 LEU A N 1
ATOM 649 C CA . LEU A 1 91 ? 26.948 -36.161 -46.482 1.00 32.65 571 LEU A CA 1
ATOM 650 C C . LEU A 1 91 ? 28.055 -35.811 -47.468 1.00 34.21 571 LEU A C 1
ATOM 651 O O . LEU A 1 91 ? 29.165 -35.473 -47.068 1.00 37.27 571 LEU A O 1
ATOM 656 N N . ASN A 1 92 ? 27.754 -35.839 -48.759 1.00 35.44 572 ASN A N 1
ATOM 657 C CA . ASN A 1 92 ? 28.769 -35.534 -49.765 1.00 33.44 572 ASN A CA 1
ATOM 658 C C . ASN A 1 92 ? 29.116 -34.066 -49.873 1.00 33.82 572 ASN A C 1
ATOM 659 O O . ASN A 1 92 ? 30.098 -33.718 -50.536 1.00 32.62 572 ASN A O 1
ATOM 664 N N . ASP A 1 93 ? 28.355 -33.206 -49.192 1.00 31.68 573 ASP A N 1
ATOM 665 C CA . ASP A 1 93 ? 28.704 -31.786 -49.188 1.00 32.67 573 ASP A CA 1
ATOM 666 C C . ASP A 1 93 ? 30.029 -31.450 -48.492 1.00 32.18 573 ASP A C 1
ATOM 667 O O . ASP A 1 93 ? 30.515 -30.316 -48.607 1.00 34.76 573 ASP A O 1
ATOM 672 N N . TRP A 1 94 ? 30.645 -32.418 -47.820 1.00 30.02 574 TRP A N 1
ATOM 673 C CA . TRP A 1 94 ? 32.015 -32.190 -47.350 1.00 31.75 574 TRP A CA 1
ATOM 674 C C . TRP A 1 94 ? 32.822 -31.672 -48.529 1.00 31.50 574 TRP A C 1
ATOM 675 O O . TRP A 1 94 ? 33.665 -30.779 -48.378 1.00 34.37 574 TRP A O 1
ATOM 686 N N . ALA A 1 95 ? 32.542 -32.185 -49.727 1.00 30.81 575 ALA A N 1
ATOM 687 C CA . ALA A 1 95 ? 33.316 -31.806 -50.929 1.00 31.56 575 ALA A CA 1
ATOM 688 C C . ALA A 1 95 ? 33.103 -30.343 -51.296 1.00 31.50 575 ALA A C 1
ATOM 689 O O . ALA A 1 95 ? 33.954 -29.748 -51.919 1.00 29.96 575 ALA A O 1
ATOM 691 N N . LYS A 1 96 ? 31.958 -29.776 -50.924 1.00 30.29 576 LYS A N 1
ATOM 692 C CA . LYS A 1 96 ? 31.723 -28.365 -51.167 1.00 30.32 576 LYS A CA 1
ATOM 693 C C . LYS A 1 96 ? 32.004 -27.498 -49.937 1.00 31.61 576 LYS A C 1
ATOM 694 O O . LYS A 1 96 ? 31.711 -26.290 -49.938 1.00 31.08 576 LYS A O 1
ATOM 700 N N . PHE A 1 97 ? 32.590 -28.089 -48.896 1.00 30.89 577 PHE A N 1
ATOM 701 C CA . PHE A 1 97 ? 32.592 -27.380 -47.631 1.00 30.95 577 PHE A CA 1
ATOM 702 C C . PHE A 1 97 ? 33.442 -26.115 -47.522 1.00 30.92 577 PHE A C 1
ATOM 703 O O . PHE A 1 97 ? 33.099 -25.243 -46.731 1.00 32.45 577 PHE A O 1
ATOM 711 N N . ASN A 1 98 ? 34.503 -25.981 -48.313 1.00 30.36 578 ASN A N 1
ATOM 712 C CA . ASN A 1 98 ? 35.239 -24.714 -48.350 1.00 31.94 578 ASN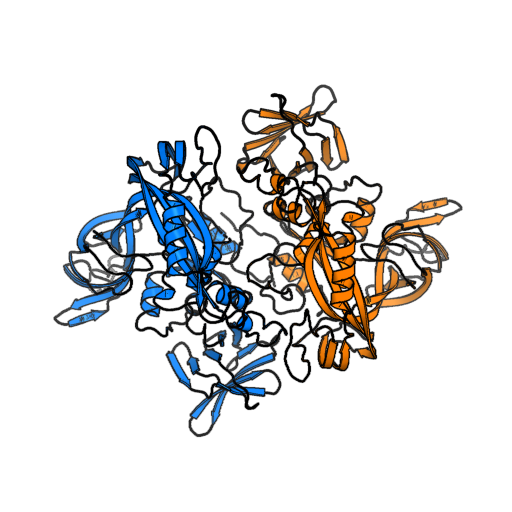 A CA 1
ATOM 713 C C . ASN A 1 98 ? 34.330 -23.590 -48.831 1.00 33.09 578 ASN A C 1
ATOM 714 O O . ASN A 1 98 ? 34.255 -22.541 -48.204 1.00 35.02 578 ASN A O 1
ATOM 719 N N . ALA A 1 99 ? 33.592 -23.830 -49.914 1.00 32.93 579 ALA A N 1
ATOM 720 C CA . ALA A 1 99 ? 32.690 -22.806 -50.423 1.00 29.68 579 ALA A CA 1
ATOM 721 C C . ALA A 1 99 ? 31.681 -22.429 -49.356 1.00 30.69 579 ALA A C 1
ATOM 722 O O . ALA A 1 99 ? 31.471 -21.221 -49.113 1.00 31.24 579 ALA A O 1
ATOM 724 N N . ILE A 1 100 ? 31.051 -23.449 -48.750 1.00 28.91 580 ILE A N 1
ATOM 725 C CA . ILE A 1 100 ? 30.038 -23.235 -47.733 1.00 28.29 580 ILE A CA 1
ATOM 726 C C . ILE A 1 100 ? 30.654 -22.499 -46.560 1.00 29.03 580 ILE A C 1
ATOM 727 O O . ILE A 1 100 ? 30.058 -21.559 -46.052 1.00 30.68 580 ILE A O 1
ATOM 732 N N . SER A 1 101 ? 31.846 -22.901 -46.132 1.00 28.46 581 SER A N 1
ATOM 733 C CA . SER A 1 101 ? 32.500 -22.217 -45.018 1.00 29.90 581 SER A CA 1
ATOM 734 C C . SER A 1 101 ? 32.764 -20.746 -45.332 1.00 32.68 581 SER A C 1
ATOM 735 O O . SER A 1 101 ? 32.501 -19.850 -44.489 1.00 32.18 581 SER A O 1
ATOM 738 N N . TYR A 1 102 ? 33.275 -20.497 -46.541 1.00 33.15 582 TYR A N 1
ATOM 739 C CA . TYR A 1 102 ? 33.543 -19.126 -46.979 1.00 32.34 582 TYR A CA 1
ATOM 740 C C . TYR A 1 102 ? 32.263 -18.329 -47.004 1.00 30.66 582 TYR A C 1
ATOM 741 O O . TYR A 1 102 ? 32.164 -17.307 -46.322 1.00 31.42 582 TYR A O 1
ATOM 750 N N . LEU A 1 103 ? 31.278 -18.822 -47.741 1.00 29.23 583 LEU A N 1
ATOM 751 C CA . LEU A 1 103 ? 30.036 -18.104 -47.900 1.00 29.97 583 LEU A CA 1
ATOM 752 C C . LEU A 1 103 ? 29.282 -17.894 -46.598 1.00 31.47 583 LEU A C 1
ATOM 753 O O . LEU A 1 103 ? 28.459 -16.990 -46.533 1.00 35.15 583 LEU A O 1
ATOM 758 N N . GLY A 1 104 ? 29.582 -18.688 -45.565 1.00 31.91 584 GLY A N 1
ATOM 759 C CA . GLY A 1 104 ? 28.905 -18.586 -44.260 1.00 30.31 584 GLY A CA 1
ATOM 760 C C . GLY A 1 104 ? 29.711 -17.807 -43.233 1.00 31.00 584 GLY A C 1
ATOM 761 O O . GLY A 1 104 ? 29.293 -17.660 -42.072 1.00 32.70 584 GLY A O 1
ATOM 762 N N . GLY A 1 105 ? 30.877 -17.313 -43.644 1.00 30.28 585 GLY A N 1
ATOM 763 C CA . GLY A 1 105 ? 31.674 -16.443 -42.786 1.00 29.79 585 GLY A CA 1
ATOM 764 C C . GLY A 1 105 ? 32.511 -17.183 -41.762 1.00 32.99 585 GLY A C 1
ATOM 765 O O . GLY A 1 105 ? 33.041 -16.569 -40.842 1.00 34.18 585 GLY A O 1
ATOM 766 N N . ALA A 1 106 ? 32.669 -18.499 -41.941 1.00 34.51 586 ALA A N 1
ATOM 767 C CA . ALA A 1 106 ? 33.498 -19.339 -41.051 1.00 32.63 586 ALA A CA 1
ATOM 768 C C . ALA A 1 106 ? 35.006 -19.207 -41.280 1.00 32.02 586 ALA A C 1
ATOM 769 O O . ALA A 1 106 ? 35.794 -19.464 -40.382 1.00 35.49 586 ALA A O 1
ATOM 771 N N . ILE A 1 107 ? 35.397 -18.873 -42.504 1.00 31.48 587 ILE A N 1
ATOM 772 C CA . ILE A 1 107 ? 36.794 -18.828 -42.902 1.00 31.33 587 ILE A CA 1
ATOM 773 C C . ILE A 1 107 ? 37.083 -17.596 -43.776 1.00 33.76 587 ILE A C 1
ATOM 774 O O . ILE A 1 107 ? 36.184 -16.983 -44.347 1.00 31.51 587 ILE A O 1
ATOM 779 N N . THR A 1 108 ? 38.352 -17.240 -43.879 1.00 35.76 588 THR A N 1
ATOM 780 C CA . THR A 1 108 ? 38.744 -16.130 -44.717 1.00 38.44 588 THR A CA 1
ATOM 781 C C . THR A 1 108 ? 38.863 -16.566 -46.182 1.00 41.60 588 THR A C 1
ATOM 782 O O . THR A 1 108 ? 38.889 -17.774 -46.493 1.00 40.65 588 THR A O 1
ATOM 786 N N . ARG A 1 109 ? 38.948 -15.572 -47.065 1.00 41.93 589 ARG A N 1
ATOM 787 C CA . ARG A 1 109 ? 39.153 -15.803 -48.484 1.00 42.78 589 ARG A CA 1
ATOM 788 C C . ARG A 1 109 ? 40.410 -16.620 -48.726 1.00 41.74 589 ARG A C 1
ATOM 789 O O . ARG A 1 109 ? 40.410 -17.535 -49.556 1.00 43.90 589 ARG A O 1
ATOM 797 N N . LYS A 1 110 ? 41.462 -16.288 -47.980 1.00 40.54 590 LYS A N 1
ATOM 798 C CA . LYS A 1 110 ? 42.742 -16.982 -48.072 1.00 40.81 590 LYS A CA 1
ATOM 799 C C . LYS A 1 110 ? 42.577 -18.453 -47.743 1.00 42.21 590 LYS A C 1
ATOM 800 O O . LYS A 1 110 ? 43.046 -19.320 -48.492 1.00 43.54 590 LYS A O 1
ATOM 806 N N . GLU A 1 111 ? 41.897 -18.737 -46.633 1.00 39.86 591 GLU A N 1
ATOM 807 C CA . GLU A 1 111 ? 41.643 -20.119 -46.249 1.00 39.54 591 GLU A CA 1
ATOM 808 C C . GLU A 1 111 ? 40.770 -20.878 -47.276 1.00 40.12 591 GLU A C 1
ATOM 809 O O . GLU A 1 111 ? 40.977 -22.079 -47.531 1.00 40.11 591 GLU A O 1
ATOM 815 N N . TYR A 1 112 ? 39.821 -20.160 -47.869 1.00 38.65 592 TYR A N 1
ATOM 816 C CA . TYR A 1 112 ? 38.893 -20.743 -48.810 1.00 39.89 592 TYR A CA 1
ATOM 817 C C . TYR A 1 112 ? 39.596 -21.309 -50.060 1.00 43.27 592 TYR A C 1
ATOM 818 O O . TYR A 1 112 ? 39.285 -22.407 -50.504 1.00 46.10 592 TYR A O 1
ATOM 827 N N . ASN A 1 113 ? 40.547 -20.574 -50.626 1.00 46.58 593 ASN A N 1
ATOM 828 C CA . ASN A 1 113 ? 41.139 -21.003 -51.888 1.00 46.33 593 ASN A CA 1
ATOM 829 C C . ASN A 1 113 ? 42.512 -20.430 -52.180 1.00 46.95 593 ASN A C 1
ATOM 830 O O . ASN A 1 113 ? 42.934 -20.401 -53.322 1.00 49.77 593 ASN A O 1
ATOM 835 N N . GLY A 1 114 ? 43.208 -19.973 -51.149 1.00 45.94 594 GLY A N 1
ATOM 836 C CA . GLY A 1 114 ? 44.524 -19.394 -51.328 1.00 44.00 594 GLY A CA 1
ATOM 837 C C . GLY A 1 114 ? 44.475 -17.894 -51.459 1.00 45.96 594 GLY A C 1
ATOM 838 O O . GLY A 1 114 ? 43.457 -17.330 -51.888 1.00 46.84 594 GLY A O 1
ATOM 839 N N . ASP A 1 115 ? 45.575 -17.250 -51.070 1.00 50.34 595 ASP A N 1
ATOM 840 C CA . ASP A 1 115 ? 45.777 -15.819 -51.324 1.00 55.04 595 ASP A CA 1
ATOM 841 C C . ASP A 1 115 ? 46.132 -15.567 -52.799 1.00 57.94 595 ASP A C 1
ATOM 842 O O . ASP A 1 115 ? 46.057 -16.476 -53.625 1.00 55.81 595 ASP A O 1
ATOM 847 N N . GLU A 1 116 ? 46.529 -14.334 -53.114 1.00 67.41 596 GLU A N 1
ATOM 848 C CA . GLU A 1 116 ? 46.813 -13.899 -54.493 1.00 67.30 596 GLU A CA 1
ATOM 849 C C . GLU A 1 116 ? 47.962 -14.674 -55.168 1.00 68.76 596 GLU A C 1
ATOM 850 O O . GLU A 1 116 ? 48.126 -14.605 -56.387 1.00 67.35 596 GLU A O 1
ATOM 856 N N . ASN A 1 117 ? 48.734 -15.411 -54.364 1.00 70.04 597 ASN A N 1
ATOM 857 C CA . ASN A 1 117 ? 49.783 -16.318 -54.850 1.00 68.70 597 ASN A CA 1
ATOM 858 C C . ASN A 1 117 ? 49.394 -17.791 -54.763 1.00 72.34 597 ASN A C 1
ATOM 859 O O . ASN A 1 117 ? 50.271 -18.677 -54.740 1.00 75.91 597 ASN A O 1
ATOM 864 N N . GLY A 1 118 ? 48.085 -18.042 -54.692 1.00 63.88 598 GLY A N 1
ATOM 865 C CA . GLY A 1 118 ? 47.540 -19.389 -54.577 1.00 55.98 598 GLY A CA 1
ATOM 866 C C . GLY A 1 118 ? 48.013 -20.178 -53.377 1.00 55.39 598 GLY A C 1
ATOM 867 O O . GLY A 1 118 ? 47.899 -21.397 -53.362 1.00 54.30 598 GLY A O 1
ATOM 868 N N . ARG A 1 119 ? 48.547 -19.497 -52.365 1.00 57.15 599 ARG A N 1
ATOM 869 C CA . ARG A 1 119 ? 49.021 -20.192 -51.167 1.00 58.53 599 ARG A CA 1
ATOM 870 C C . ARG A 1 119 ? 48.107 -19.956 -49.972 1.00 53.34 599 ARG A C 1
ATOM 871 O O . ARG A 1 119 ? 47.449 -18.921 -49.868 1.00 53.45 599 ARG A O 1
ATOM 879 N N . GLY A 1 120 ? 48.084 -20.916 -49.061 1.00 48.23 600 GLY A N 1
ATOM 880 C CA . GLY A 1 120 ? 47.341 -20.759 -47.828 1.00 43.07 600 GLY A CA 1
ATOM 881 C C . GLY A 1 120 ? 46.002 -21.454 -47.743 1.00 42.17 600 GLY A C 1
ATOM 882 O O . GLY A 1 120 ? 45.397 -21.467 -46.672 1.00 50.38 600 GLY A O 1
ATOM 883 N N . ARG A 1 121 ? 45.524 -22.028 -48.849 1.00 42.40 601 ARG A N 1
ATOM 884 C CA . ARG A 1 121 ? 44.242 -22.748 -48.855 1.00 39.28 601 ARG A CA 1
ATOM 885 C C . ARG A 1 121 ? 44.232 -23.881 -47.839 1.00 38.60 601 ARG A C 1
ATOM 886 O O . ARG A 1 121 ? 45.241 -24.493 -47.551 1.00 37.01 601 ARG A O 1
ATOM 894 N N . VAL A 1 122 ? 43.052 -24.154 -47.325 1.00 41.44 602 VAL 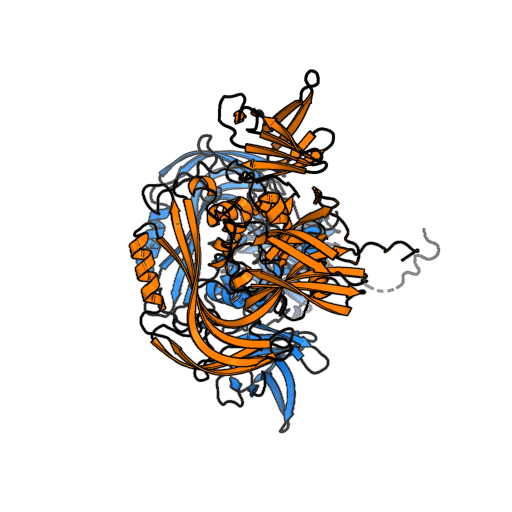A N 1
ATOM 895 C CA . VAL A 1 122 ? 42.850 -25.025 -46.185 1.00 40.81 602 VAL A CA 1
ATOM 896 C C . VAL A 1 122 ? 41.790 -26.070 -46.569 1.00 41.87 602 VAL A C 1
ATOM 897 O O . VAL A 1 122 ? 40.830 -25.766 -47.293 1.00 44.83 602 VAL A O 1
ATOM 901 N N . THR A 1 123 ? 41.964 -27.308 -46.134 1.00 40.17 603 THR A N 1
ATOM 902 C CA . THR A 1 123 ? 40.915 -28.300 -46.352 1.00 38.81 603 THR A CA 1
ATOM 903 C C . THR A 1 123 ? 39.965 -28.287 -45.176 1.00 37.51 603 THR A C 1
ATOM 904 O O . THR A 1 123 ? 40.370 -28.655 -44.070 1.00 41.99 603 THR A O 1
ATOM 908 N N . THR A 1 124 ? 38.718 -27.872 -45.386 1.00 33.39 604 THR A N 1
ATOM 909 C CA . THR A 1 124 ? 37.823 -27.725 -44.231 1.00 34.91 604 THR A CA 1
ATOM 910 C C . THR A 1 124 ? 37.313 -29.044 -43.628 1.00 36.19 604 THR A C 1
ATOM 911 O O . THR A 1 124 ? 37.169 -29.152 -42.400 1.00 34.00 604 THR A O 1
ATOM 915 N N . ILE A 1 125 ? 37.060 -30.033 -44.493 1.00 36.63 605 ILE A N 1
ATOM 916 C CA . ILE A 1 125 ? 36.522 -31.336 -44.101 1.00 38.06 605 ILE A CA 1
ATOM 917 C C . ILE A 1 125 ? 37.043 -32.454 -45.008 1.00 39.47 605 ILE A C 1
ATOM 918 O O . ILE A 1 125 ? 36.932 -32.395 -46.213 1.00 41.69 605 ILE A O 1
ATOM 923 N N . LEU A 1 126 ? 37.593 -33.479 -44.391 1.00 41.50 606 LEU A N 1
ATOM 924 C CA . LEU A 1 126 ? 38.025 -34.660 -45.072 1.00 40.98 606 LEU A CA 1
ATOM 925 C C . LEU A 1 126 ? 37.426 -35.850 -44.320 1.00 42.69 606 LEU A C 1
ATOM 926 O O . LEU A 1 126 ? 37.309 -35.823 -43.083 1.00 40.99 606 LEU A O 1
ATOM 931 N N . LEU A 1 127 ? 37.025 -36.874 -45.075 1.00 40.79 607 LEU A N 1
ATOM 932 C CA . LEU A 1 127 ? 36.405 -38.063 -44.514 1.00 38.26 607 LEU A CA 1
ATOM 933 C C . LEU A 1 127 ? 37.299 -39.287 -44.651 1.00 42.51 607 LEU A C 1
ATOM 934 O O . LEU A 1 127 ? 37.956 -39.511 -45.688 1.00 42.26 607 LEU A O 1
ATOM 939 N N . THR A 1 128 ? 37.333 -40.085 -43.596 1.00 42.24 608 THR A N 1
ATOM 940 C CA . THR A 1 128 ? 38.033 -41.344 -43.678 1.00 43.14 608 THR A CA 1
ATOM 941 C C . THR A 1 128 ? 37.077 -42.476 -43.345 1.00 45.12 608 THR A C 1
ATOM 942 O O . THR A 1 128 ? 36.119 -42.288 -42.604 1.00 46.64 608 THR A O 1
ATOM 946 N N . GLN A 1 129 ? 37.324 -43.635 -43.946 1.00 50.45 609 GLN A N 1
ATOM 947 C CA . GLN A 1 129 ? 36.460 -44.804 -43.818 1.00 49.19 609 GLN A CA 1
ATOM 948 C C . GLN A 1 129 ? 37.126 -45.704 -42.812 1.00 45.99 609 GLN A C 1
ATOM 949 O O . GLN A 1 129 ? 38.330 -45.907 -42.871 1.00 47.27 609 GLN A O 1
ATOM 955 N N . ALA A 1 130 ? 36.353 -46.196 -41.860 1.00 48.00 610 ALA A N 1
ATOM 956 C CA . ALA A 1 130 ? 36.829 -47.156 -40.866 1.00 49.12 610 ALA A CA 1
ATOM 957 C C . ALA A 1 130 ? 37.157 -48.462 -41.557 1.00 51.53 610 ALA A C 1
ATOM 958 O O . ALA A 1 130 ? 36.320 -49.004 -42.253 1.00 52.68 610 ALA A O 1
ATOM 960 N N . ALA A 1 131 ? 38.384 -48.942 -41.385 1.00 55.05 611 ALA A N 1
ATOM 961 C CA . ALA A 1 131 ? 38.798 -50.221 -41.923 1.00 56.74 611 ALA A CA 1
ATOM 962 C C . ALA A 1 131 ? 39.419 -51.056 -40.798 1.00 62.11 611 ALA A C 1
ATOM 963 O O . ALA A 1 131 ? 40.607 -51.351 -40.827 1.00 68.77 611 ALA A O 1
ATOM 965 N N . GLY A 1 132 ? 38.583 -51.413 -39.815 1.00 66.41 612 GLY A N 1
ATOM 966 C CA . GLY A 1 132 ? 38.974 -52.076 -38.560 1.00 63.01 612 GLY A CA 1
ATOM 967 C C . GLY A 1 132 ? 40.079 -51.377 -37.799 1.00 63.67 612 GLY A C 1
ATOM 968 O O . GLY A 1 132 ? 41.198 -51.330 -38.278 1.00 71.59 612 GLY A O 1
ATOM 969 N N . ASN A 1 133 ? 39.784 -50.823 -36.623 1.00 63.07 613 ASN A N 1
ATOM 970 C CA . ASN A 1 133 ? 40.815 -50.151 -35.779 1.00 65.55 613 ASN A CA 1
ATOM 971 C C . ASN A 1 133 ? 41.611 -48.978 -36.392 1.00 63.21 613 ASN A C 1
ATOM 972 O O . ASN A 1 133 ? 42.393 -48.310 -35.708 1.00 71.73 613 ASN A O 1
ATOM 977 N N . VAL A 1 134 ? 41.402 -48.725 -37.672 1.00 58.11 614 VAL A N 1
ATOM 978 C CA . VAL A 1 134 ? 42.168 -47.758 -38.411 1.00 54.77 614 VAL A CA 1
ATOM 979 C C . VAL A 1 134 ? 41.211 -47.103 -39.412 1.00 58.83 614 VAL A C 1
ATOM 980 O O . VAL A 1 134 ? 40.226 -47.728 -39.844 1.00 62.17 614 VAL A O 1
ATOM 984 N N . TYR A 1 135 ? 41.497 -45.850 -39.773 1.00 52.87 615 TYR A N 1
ATOM 985 C CA . TYR A 1 135 ? 40.657 -45.083 -40.693 1.00 46.75 615 TYR A CA 1
ATOM 986 C C . TYR A 1 135 ? 41.443 -44.587 -41.885 1.00 46.12 615 TYR A C 1
ATOM 987 O O . TYR A 1 135 ? 42.483 -43.948 -41.712 1.00 46.54 615 TYR A O 1
ATOM 996 N N . VAL A 1 136 ? 40.924 -44.842 -43.082 1.00 43.94 616 VAL A N 1
ATOM 997 C CA . VAL A 1 136 ? 41.667 -44.575 -44.310 1.00 45.09 616 VAL A CA 1
ATOM 998 C C . VAL A 1 136 ? 40.921 -43.701 -45.304 1.00 46.78 616 VAL A C 1
ATOM 999 O O . VAL A 1 136 ? 39.677 -43.735 -45.376 1.00 40.95 616 VAL A O 1
ATOM 1003 N N . ASN A 1 137 ? 41.713 -42.920 -46.045 1.00 47.49 617 ASN A N 1
ATOM 1004 C CA . ASN A 1 137 ? 41.317 -42.301 -47.309 1.00 48.46 617 ASN A CA 1
ATOM 1005 C C . ASN A 1 137 ? 42.494 -42.406 -48.302 1.00 51.99 617 ASN A C 1
ATOM 1006 O O . ASN A 1 137 ? 43.396 -41.548 -48.326 1.00 51.13 617 ASN A O 1
ATOM 1011 N N . PRO A 1 138 ? 42.496 -43.483 -49.108 1.00 54.35 618 PRO A N 1
ATOM 1012 C CA . PRO A 1 138 ? 43.481 -43.717 -50.145 1.00 54.05 618 PRO A CA 1
ATOM 1013 C C . PRO A 1 138 ? 43.776 -42.484 -51.003 1.00 58.19 618 PRO A C 1
ATOM 1014 O O . PRO A 1 138 ? 44.948 -42.113 -51.132 1.00 58.39 618 PRO A O 1
ATOM 1018 N N . TYR A 1 139 ? 42.728 -41.858 -51.551 1.00 57.16 619 TYR A N 1
ATOM 1019 C CA A TYR A 1 139 ? 42.892 -40.759 -52.511 0.50 57.74 619 TYR A CA 1
ATOM 1020 C CA B TYR A 1 139 ? 42.875 -40.762 -52.501 0.50 58.60 619 TYR A CA 1
ATOM 1021 C C . TYR A 1 139 ? 43.651 -39.580 -51.906 1.00 60.17 619 TYR A C 1
ATOM 1022 O O . TYR A 1 139 ? 44.443 -38.933 -52.599 1.00 62.99 619 TYR A O 1
ATOM 1039 N N . ALA A 1 140 ? 43.428 -39.308 -50.618 1.00 60.10 620 ALA A N 1
ATOM 1040 C CA . ALA A 1 140 ? 44.152 -38.239 -49.907 1.00 54.67 620 ALA A CA 1
ATOM 1041 C C . ALA A 1 140 ? 45.396 -38.756 -49.200 1.00 55.09 620 ALA A C 1
ATOM 1042 O O . ALA A 1 140 ? 46.104 -37.982 -48.570 1.00 52.89 620 ALA A O 1
ATOM 1044 N N . ARG A 1 141 ? 45.645 -40.069 -49.294 1.00 62.16 621 ARG A N 1
ATOM 1045 C CA . ARG A 1 141 ? 46.799 -40.746 -48.661 1.00 58.18 621 ARG A CA 1
ATOM 1046 C C . ARG A 1 141 ? 46.810 -40.549 -47.163 1.00 53.90 621 ARG A C 1
ATOM 1047 O O . ARG A 1 141 ? 47.835 -40.185 -46.585 1.00 55.34 621 ARG A O 1
ATOM 1055 N N . ILE A 1 142 ? 45.658 -40.785 -46.542 1.00 48.64 622 ILE A N 1
ATOM 1056 C CA . ILE A 1 142 ? 45.501 -40.544 -45.115 1.00 48.92 622 ILE A CA 1
ATOM 1057 C C . ILE A 1 142 ? 45.203 -41.827 -44.373 1.00 48.44 622 ILE A C 1
ATOM 1058 O O . ILE A 1 142 ? 44.398 -42.650 -44.838 1.00 49.39 622 ILE A O 1
ATOM 1063 N N . VAL A 1 143 ? 45.854 -41.986 -43.220 1.00 45.83 623 VAL A N 1
ATOM 1064 C CA . VAL A 1 143 ? 45.561 -43.086 -42.307 1.00 45.61 623 VAL A CA 1
ATOM 1065 C C . VAL A 1 143 ? 45.517 -42.538 -40.902 1.00 47.02 623 VAL A C 1
ATOM 1066 O O . VAL A 1 143 ? 46.524 -42.030 -40.405 1.00 48.78 623 VAL A O 1
ATOM 1070 N N . ILE A 1 144 ? 44.352 -42.638 -40.267 1.00 47.86 624 ILE A N 1
ATOM 1071 C CA . ILE A 1 144 ? 44.213 -42.237 -38.873 1.00 51.81 624 ILE A CA 1
ATOM 1072 C C . ILE A 1 144 ? 44.159 -43.487 -37.996 1.00 57.56 624 ILE A C 1
ATOM 1073 O O . ILE A 1 144 ? 43.409 -44.435 -38.281 1.00 61.78 624 ILE A O 1
ATOM 1078 N N . LYS A 1 145 ? 44.965 -43.490 -36.939 1.00 60.59 625 LYS A N 1
ATOM 1079 C CA . LYS A 1 145 ? 45.024 -44.622 -36.012 1.00 63.79 625 LYS A CA 1
ATOM 1080 C C . LYS A 1 145 ? 45.244 -44.172 -34.577 1.00 61.66 625 LYS A C 1
ATOM 1081 O O . LYS A 1 145 ? 45.750 -43.072 -34.330 1.00 62.10 625 LYS A O 1
ATOM 1087 N N . VAL A 1 146 ? 44.844 -45.025 -33.636 1.00 63.50 626 VAL A N 1
ATOM 1088 C CA . VAL A 1 146 ? 45.142 -44.798 -32.228 1.00 63.51 626 VAL A CA 1
ATOM 1089 C C . VAL A 1 146 ? 46.459 -45.491 -31.884 1.00 67.69 626 VAL A C 1
ATOM 1090 O O . VAL A 1 146 ? 46.646 -46.666 -32.185 1.00 67.90 626 VAL A O 1
ATOM 1094 N N . ILE A 1 147 ? 47.378 -44.745 -31.284 1.00 72.18 627 ILE A N 1
ATOM 1095 C CA . ILE A 1 147 ? 48.650 -45.285 -30.816 1.00 71.67 627 ILE A CA 1
ATOM 1096 C C . ILE A 1 147 ? 48.608 -45.315 -29.286 1.00 76.60 627 ILE A C 1
ATOM 1097 O O . ILE A 1 147 ? 48.058 -44.400 -28.661 1.00 73.85 627 ILE A O 1
ATOM 1102 N N . GLN A 1 148 ? 49.155 -46.375 -28.685 1.00 85.14 628 GLN A N 1
ATOM 1103 C CA . GLN A 1 148 ? 49.396 -46.397 -27.234 1.00 85.66 628 GLN A CA 1
ATOM 1104 C C . GLN A 1 148 ? 50.883 -46.268 -26.951 1.00 85.59 628 GLN A C 1
ATOM 1105 O O . GLN A 1 148 ? 51.663 -47.129 -27.334 1.00 82.61 628 GLN A O 1
ATOM 1111 N N . GLN A 1 149 ? 51.272 -45.169 -26.311 1.00 96.50 629 GLN A N 1
ATOM 1112 C CA . GLN A 1 149 ? 52.668 -44.946 -25.910 1.00 104.83 629 GLN A CA 1
ATOM 1113 C C . GLN A 1 149 ? 52.788 -44.062 -24.670 1.00 110.21 629 GLN A C 1
ATOM 1114 O O . GLN A 1 149 ? 52.139 -43.007 -24.577 1.00 98.66 629 GLN A O 1
ATOM 1120 N N . ASN A 1 150 ? 53.636 -44.518 -23.740 1.00 115.92 630 ASN A N 1
ATOM 1121 C CA . ASN A 1 150 ? 53.868 -43.887 -22.430 1.00 116.63 630 ASN A CA 1
ATOM 1122 C C . ASN A 1 150 ? 52.625 -43.860 -21.543 1.00 113.01 630 ASN A C 1
ATOM 1123 O O . ASN A 1 150 ? 52.132 -42.785 -21.192 1.00 122.21 630 ASN A O 1
ATOM 1128 N N . LYS A 1 151 ? 52.117 -45.045 -21.201 1.00 102.92 631 LYS A N 1
ATOM 1129 C CA . LYS A 1 151 ? 50.912 -45.197 -20.355 1.00 104.10 631 LYS A CA 1
ATOM 1130 C C . LYS A 1 151 ? 49.614 -44.564 -20.930 1.00 103.12 631 LYS A C 1
ATOM 1131 O O . LYS A 1 151 ? 48.562 -44.563 -20.272 1.00 94.43 631 LYS A O 1
ATOM 1137 N N . THR A 1 152 ? 49.689 -44.068 -22.167 1.00 104.53 632 THR A N 1
ATOM 1138 C CA . THR A 1 152 ? 48.688 -43.128 -22.689 1.00 100.82 632 THR A CA 1
ATOM 1139 C C . THR A 1 152 ? 48.252 -43.375 -24.157 1.00 97.91 632 THR A C 1
ATOM 1140 O O . THR A 1 152 ? 48.921 -44.095 -24.902 1.00 100.59 632 THR A O 1
ATOM 1144 N N . ARG A 1 153 ? 47.117 -42.776 -24.532 1.00 88.60 633 ARG A N 1
ATOM 1145 C CA . ARG A 1 153 ? 46.553 -42.803 -25.890 1.00 79.56 633 ARG A CA 1
ATOM 1146 C C . ARG A 1 153 ? 46.818 -41.500 -26.649 1.00 76.17 633 ARG A C 1
ATOM 1147 O O . ARG A 1 153 ? 46.837 -40.409 -26.077 1.00 73.79 633 ARG A O 1
ATOM 1155 N N . ARG A 1 154 ? 46.998 -41.608 -27.954 1.00 71.84 634 ARG A N 1
ATOM 1156 C CA . ARG A 1 154 ? 47.061 -40.419 -28.792 1.00 66.50 634 ARG A CA 1
ATOM 1157 C C . ARG A 1 154 ? 46.513 -40.722 -30.201 1.00 65.07 634 ARG A C 1
ATOM 1158 O O . ARG A 1 154 ? 46.442 -41.889 -30.628 1.00 64.52 634 ARG A O 1
ATOM 1166 N N . ILE A 1 155 ? 46.097 -39.679 -30.916 1.00 57.39 635 ILE A N 1
ATOM 1167 C CA . ILE A 1 155 ? 45.641 -39.892 -32.270 1.00 52.97 635 ILE A CA 1
ATOM 1168 C C . ILE A 1 155 ? 46.758 -39.506 -33.215 1.00 51.19 635 ILE A C 1
ATOM 1169 O O . ILE A 1 155 ? 47.340 -38.445 -33.086 1.00 51.68 635 ILE A O 1
ATOM 1174 N N . ALA A 1 156 ? 47.076 -40.396 -34.145 1.00 51.78 636 ALA A N 1
ATOM 1175 C CA . ALA A 1 156 ? 48.049 -40.087 -35.178 1.00 52.97 636 ALA A CA 1
ATOM 1176 C C . ALA A 1 156 ? 47.378 -40.019 -36.550 1.00 51.96 636 ALA A C 1
ATOM 1177 O O . ALA A 1 156 ? 46.719 -40.964 -36.982 1.00 55.12 636 ALA A O 1
ATOM 1179 N N . VAL A 1 157 ? 47.554 -38.892 -37.230 1.00 48.59 637 VAL A N 1
ATOM 1180 C CA . VAL A 1 157 ? 47.069 -38.733 -38.586 1.00 44.50 637 VAL A CA 1
ATOM 1181 C C . VAL A 1 157 ? 48.295 -38.712 -39.466 1.00 46.28 637 VAL A C 1
ATOM 1182 O O . VAL A 1 157 ? 49.132 -37.823 -39.341 1.00 48.20 637 VAL A O 1
ATOM 1186 N N . ASN A 1 158 ? 48.409 -39.713 -40.337 1.00 52.22 638 ASN A N 1
ATOM 1187 C CA . ASN A 1 158 ? 49.519 -39.802 -41.288 1.00 54.25 638 ASN A CA 1
ATOM 1188 C C . ASN A 1 158 ? 49.055 -39.362 -42.646 1.00 56.84 638 ASN A C 1
ATOM 1189 O O . ASN A 1 158 ? 48.064 -39.891 -43.187 1.00 56.63 638 ASN A O 1
ATOM 1194 N N . ILE A 1 159 ? 49.762 -38.375 -43.181 1.00 56.26 639 ILE A N 1
ATOM 1195 C CA . ILE A 1 159 ? 49.452 -37.812 -44.483 1.00 58.40 639 ILE A CA 1
ATOM 1196 C C . ILE A 1 159 ? 50.731 -37.901 -45.276 1.00 60.46 639 ILE A C 1
ATOM 1197 O O . ILE A 1 159 ? 51.636 -37.080 -45.096 1.00 65.37 639 ILE A O 1
ATOM 1202 N N . GLY A 1 160 ? 50.819 -38.908 -46.139 1.00 63.70 640 GLY A N 1
ATOM 1203 C CA . GLY A 1 160 ? 52.100 -39.271 -46.753 1.00 66.57 640 GLY A CA 1
ATOM 1204 C C . GLY A 1 160 ? 53.106 -39.653 -45.671 1.00 71.26 640 GLY A C 1
ATOM 1205 O O . GLY A 1 160 ? 52.783 -40.380 -44.720 1.00 66.23 640 GLY A O 1
ATOM 1206 N N . GLN A 1 161 ? 54.319 -39.127 -45.780 1.00 79.98 641 GLN A N 1
ATOM 1207 C CA . GLN A 1 161 ? 55.398 -39.528 -44.866 1.00 82.38 641 GLN A CA 1
ATOM 1208 C C . GLN A 1 161 ? 55.342 -38.841 -43.491 1.00 75.96 641 GLN A C 1
ATOM 1209 O O . GLN A 1 161 ? 55.928 -39.343 -42.530 1.00 80.11 641 GLN A O 1
ATOM 1215 N N . LEU A 1 162 ? 54.625 -37.722 -43.393 1.00 68.40 642 LEU A N 1
ATOM 1216 C CA . LEU A 1 162 ? 54.526 -36.965 -42.131 1.00 67.81 642 LEU A CA 1
ATOM 1217 C C . LEU A 1 162 ? 53.375 -37.429 -41.255 1.00 61.35 642 LEU A C 1
ATOM 1218 O O . LEU A 1 162 ? 52.316 -37.803 -41.745 1.00 67.66 642 LEU A O 1
ATOM 1223 N N . GLU A 1 163 ? 53.613 -37.462 -39.955 1.00 58.25 643 GLU A N 1
ATOM 1224 C CA . GLU A 1 163 ? 52.589 -37.838 -38.993 1.00 57.87 643 GLU A CA 1
ATOM 1225 C C . GLU A 1 163 ? 52.120 -36.595 -38.249 1.00 60.18 643 GLU A C 1
ATOM 1226 O O . GLU A 1 163 ? 52.929 -35.720 -37.923 1.00 58.80 643 GLU A O 1
ATOM 1232 N N . CYS A 1 164 ? 50.819 -36.513 -37.973 1.00 61.27 644 CYS A N 1
ATOM 1233 C CA . CYS A 1 164 ? 50.259 -35.280 -37.424 1.00 61.18 644 CYS A CA 1
ATOM 1234 C C . CYS A 1 164 ? 49.389 -35.479 -36.185 1.00 59.37 644 CYS A C 1
ATOM 1235 O O . CYS A 1 164 ? 48.682 -36.483 -36.048 1.00 58.06 644 CYS A O 1
ATOM 1238 N N . SER A 1 165 ? 49.469 -34.516 -35.273 1.00 57.19 645 SER A N 1
ATOM 1239 C CA . SER A 1 165 ? 48.771 -34.605 -33.993 1.00 57.94 645 SER A CA 1
ATOM 1240 C C . SER A 1 165 ? 47.611 -33.577 -33.885 1.00 55.85 645 SER A C 1
ATOM 1241 O O . SER A 1 165 ? 47.862 -32.380 -33.719 1.00 57.78 645 SER A O 1
ATOM 1244 N N . PRO A 1 166 ? 46.345 -34.042 -33.971 1.00 49.58 646 PRO A N 1
ATOM 1245 C CA . PRO A 1 166 ? 45.226 -33.086 -33.997 1.00 50.33 646 PRO A CA 1
ATOM 1246 C C . PRO A 1 166 ? 45.114 -32.279 -32.709 1.00 52.02 646 PRO A C 1
ATOM 1247 O O . PRO A 1 166 ? 45.469 -32.784 -31.651 1.00 57.71 646 PRO A O 1
ATOM 1251 N N . ILE A 1 167 ? 44.651 -31.031 -32.814 1.00 51.52 647 ILE A N 1
ATOM 1252 C CA . ILE A 1 167 ? 44.367 -30.184 -31.648 1.00 49.24 647 ILE A CA 1
ATOM 1253 C C . ILE A 1 167 ? 43.579 -30.971 -30.594 1.00 50.14 647 ILE A C 1
ATOM 1254 O O . ILE A 1 167 ? 43.894 -30.933 -29.411 1.00 55.31 647 ILE A O 1
ATOM 1259 N N . LEU A 1 168 ? 42.543 -31.670 -31.038 1.00 46.16 648 LEU A N 1
ATOM 1260 C CA . LEU A 1 168 ? 41.667 -32.401 -30.159 1.00 44.21 648 LEU A CA 1
ATOM 1261 C C . LEU A 1 168 ? 41.104 -33.511 -31.012 1.00 43.35 648 LEU A C 1
ATOM 1262 O O . LEU A 1 168 ? 41.072 -33.390 -32.222 1.00 45.30 648 LEU A O 1
ATOM 1267 N N . SER A 1 169 ? 40.695 -34.605 -30.386 1.00 42.90 649 SER A N 1
ATOM 1268 C CA . SER A 1 169 ? 39.999 -35.667 -31.080 1.00 44.02 649 SER A CA 1
ATOM 1269 C C . SER A 1 169 ? 38.899 -36.128 -30.173 1.00 44.70 649 SER A C 1
ATOM 1270 O O . SER A 1 169 ? 39.032 -36.050 -28.944 1.00 49.15 649 SER A O 1
ATOM 1273 N N . VAL A 1 170 ? 37.796 -36.580 -30.754 1.00 40.35 650 VAL A N 1
ATOM 1274 C CA . VAL A 1 170 ? 36.694 -37.039 -29.933 1.00 42.64 650 VAL A CA 1
ATOM 1275 C C . VAL A 1 170 ? 36.080 -38.285 -30.523 1.00 45.33 650 VAL A C 1
ATOM 1276 O O . VAL A 1 170 ? 35.585 -38.285 -31.651 1.00 47.73 650 VAL A O 1
ATOM 1280 N N . ALA A 1 171 ? 36.114 -39.353 -29.735 1.00 48.03 651 ALA A N 1
ATOM 1281 C CA . ALA A 1 171 ? 35.545 -40.626 -30.142 1.00 50.28 651 ALA A CA 1
ATOM 1282 C C . ALA A 1 171 ? 34.057 -40.756 -29.767 1.00 48.60 651 ALA A C 1
ATOM 1283 O O . ALA A 1 171 ? 33.659 -40.439 -28.646 1.00 51.04 651 ALA A O 1
ATOM 1285 N N . PHE A 1 172 ? 33.251 -41.227 -30.711 1.00 51.46 652 PHE A N 1
ATOM 1286 C CA . PHE A 1 172 ? 31.852 -41.566 -30.452 1.00 56.85 652 PHE A CA 1
ATOM 1287 C C . PHE A 1 172 ? 31.485 -42.989 -30.876 1.00 65.62 652 PHE A C 1
ATOM 1288 O O . PHE A 1 172 ? 32.053 -43.510 -31.845 1.00 68.21 652 PHE A O 1
ATOM 1296 N N . PRO A 1 173 ? 30.545 -43.634 -30.145 1.00 72.43 653 PRO A N 1
ATOM 1297 C CA . PRO A 1 173 ? 29.947 -43.193 -28.877 1.00 71.39 653 PRO A CA 1
ATOM 1298 C C . PRO A 1 173 ? 30.952 -43.091 -27.708 1.00 72.09 653 PRO A C 1
ATOM 1299 O O . PRO A 1 173 ? 31.945 -43.844 -27.643 1.00 65.58 653 PRO A O 1
ATOM 1303 N N . GLY A 1 174 ? 30.687 -42.144 -26.806 1.00 68.13 654 GLY A N 1
ATOM 1304 C CA . GLY A 1 174 ? 31.555 -41.900 -25.668 1.00 67.49 654 GLY A CA 1
ATOM 1305 C C . GLY A 1 174 ? 31.691 -40.429 -25.325 1.00 67.69 654 GLY A C 1
ATOM 1306 O O . GLY A 1 174 ? 31.521 -40.032 -24.176 1.00 69.98 654 GLY A O 1
ATOM 1307 N N . ASN A 1 175 ? 31.981 -39.611 -26.326 1.00 64.30 655 ASN A N 1
ATOM 1308 C CA . ASN A 1 175 ? 32.412 -38.226 -26.096 1.00 66.28 655 ASN A CA 1
ATOM 1309 C C . ASN A 1 175 ? 33.789 -38.207 -25.414 1.00 63.37 655 ASN A C 1
ATOM 1310 O O . ASN A 1 175 ? 34.096 -37.361 -24.574 1.00 65.44 655 ASN A O 1
ATOM 1315 N N . ILE A 1 176 ? 34.628 -39.136 -25.841 1.00 59.35 656 ILE A N 1
ATOM 1316 C CA . ILE A 1 176 ? 35.923 -39.337 -25.241 1.00 59.79 656 ILE A CA 1
ATOM 1317 C C . ILE A 1 176 ? 36.951 -38.361 -25.826 1.00 60.79 656 ILE A C 1
ATOM 1318 O O . ILE A 1 176 ? 37.496 -38.567 -26.915 1.00 62.88 656 ILE A O 1
ATOM 1323 N N . LYS A 1 177 ? 37.193 -37.281 -25.088 1.00 60.57 657 LYS A N 1
ATOM 1324 C CA . LYS A 1 177 ? 38.088 -36.208 -25.524 1.00 63.27 657 LYS A CA 1
ATOM 1325 C C . LYS A 1 177 ? 39.546 -36.582 -25.317 1.00 64.45 657 LYS A C 1
ATOM 1326 O O . LYS A 1 177 ? 39.884 -37.238 -24.350 1.00 72.55 657 LYS A O 1
ATOM 1332 N N . ILE A 1 178 ? 40.411 -36.162 -26.232 1.00 68.63 658 ILE A N 1
ATOM 1333 C CA . ILE A 1 178 ? 41.832 -36.516 -26.175 1.00 67.46 658 ILE A CA 1
ATOM 1334 C C . ILE A 1 178 ? 42.720 -35.517 -26.935 1.00 67.12 658 ILE A C 1
ATOM 1335 O O . ILE A 1 178 ? 42.778 -35.510 -28.170 1.00 70.12 658 ILE A O 1
ATOM 1340 N N . LYS A 1 179 ? 43.413 -34.677 -26.166 1.00 68.46 659 LYS A N 1
ATOM 1341 C CA . LYS A 1 179 ? 44.211 -33.566 -26.700 1.00 67.54 659 LYS A CA 1
ATOM 1342 C C . LYS A 1 179 ? 45.404 -34.034 -27.538 1.00 64.67 659 LYS A C 1
ATOM 1343 O O . LYS A 1 179 ? 45.779 -35.221 -27.516 1.00 66.33 659 LYS A O 1
ATOM 1349 N N . GLY A 1 180 ? 45.975 -33.082 -28.280 1.00 55.29 660 GLY A N 1
ATOM 1350 C CA . GLY A 1 180 ? 47.152 -33.283 -29.116 1.00 48.95 660 GLY A CA 1
ATOM 1351 C C . GLY A 1 180 ? 47.836 -31.942 -29.304 1.00 51.99 660 GLY A C 1
ATOM 1352 O O . GLY A 1 180 ? 47.432 -30.943 -28.732 1.00 52.76 660 GLY A O 1
ATOM 1353 N N . SER A 1 181 ? 48.880 -31.896 -30.107 1.00 53.49 661 SER A N 1
ATOM 1354 C CA . SER A 1 181 ? 49.670 -30.681 -30.160 1.00 55.90 661 SER A CA 1
ATOM 1355 C C . SER A 1 181 ? 49.205 -29.690 -31.221 1.00 58.03 661 SER A C 1
ATOM 1356 O O . SER A 1 181 ? 49.537 -28.513 -31.149 1.00 64.83 661 SER A O 1
ATOM 1359 N N . GLY A 1 182 ? 48.459 -30.160 -32.212 1.00 55.81 662 GLY A N 1
ATOM 1360 C CA . GLY A 1 182 ? 48.127 -29.321 -33.354 1.00 55.41 662 GLY A CA 1
ATOM 1361 C C . GLY A 1 182 ? 49.349 -29.047 -34.208 1.00 57.05 662 GLY A C 1
ATOM 1362 O O . GLY A 1 182 ? 49.503 -27.955 -34.765 1.00 51.97 662 GLY A O 1
ATOM 1363 N N . ARG A 1 183 ? 50.223 -30.049 -34.302 1.00 60.34 663 ARG A N 1
ATOM 1364 C CA . ARG A 1 183 ? 51.484 -29.926 -35.036 1.00 65.73 663 ARG A CA 1
ATOM 1365 C C . ARG A 1 183 ? 51.806 -31.238 -35.746 1.00 63.09 663 ARG A C 1
ATOM 1366 O O . ARG A 1 183 ? 51.333 -32.300 -35.346 1.00 64.02 663 ARG A O 1
ATOM 1374 N N . CYS A 1 184 ? 52.565 -31.159 -36.830 1.00 62.58 664 CYS A N 1
ATOM 1375 C CA . CYS A 1 184 ? 53.048 -32.366 -37.478 1.00 69.58 664 CYS A CA 1
ATOM 1376 C C . CYS A 1 184 ? 54.469 -32.704 -36.998 1.00 68.92 664 CYS A C 1
ATOM 1377 O O . CYS A 1 184 ? 55.152 -31.859 -36.412 1.00 64.76 664 CYS A O 1
ATOM 1380 N N . SER A 1 185 ? 54.900 -33.943 -37.226 1.00 69.04 665 SER A N 1
ATOM 1381 C CA . SER A 1 185 ? 56.295 -34.338 -36.969 1.00 73.24 665 SER A CA 1
ATOM 1382 C C . SER A 1 185 ? 57.262 -33.407 -37.744 1.00 70.40 665 SER A C 1
ATOM 1383 O O . SER A 1 185 ? 58.382 -33.162 -37.318 1.00 67.11 665 SER A O 1
ATOM 1386 N N . ASP A 1 186 ? 56.780 -32.906 -38.878 1.00 69.45 666 ASP A N 1
ATOM 1387 C CA . ASP A 1 186 ? 57.322 -31.775 -39.638 1.00 68.88 666 ASP A CA 1
ATOM 1388 C C . ASP A 1 186 ? 57.732 -30.533 -38.830 1.00 70.74 666 ASP A C 1
ATOM 1389 O O . ASP A 1 186 ? 58.517 -29.716 -39.305 1.00 68.58 666 ASP A O 1
ATOM 1394 N N . GLY A 1 187 ? 57.162 -30.366 -37.637 1.00 70.46 667 GLY A N 1
ATOM 1395 C CA . GLY A 1 187 ? 57.263 -29.112 -36.893 1.00 62.66 667 GLY A CA 1
ATOM 1396 C C . GLY A 1 187 ? 56.099 -28.185 -37.225 1.00 64.24 667 GLY A C 1
ATOM 1397 O O . GLY A 1 187 ? 55.645 -27.439 -36.362 1.00 67.30 667 GLY A O 1
ATOM 1398 N N . SER A 1 188 ? 55.596 -28.257 -38.463 1.00 59.85 668 SER A N 1
ATOM 1399 C CA . SER A 1 188 ? 54.562 -27.341 -38.961 1.00 59.84 668 SER A CA 1
ATOM 1400 C C . SER A 1 188 ? 53.152 -27.543 -38.373 1.00 59.52 668 SER A C 1
ATOM 1401 O O . SER A 1 188 ? 52.755 -28.665 -38.054 1.00 56.81 668 SER A O 1
ATOM 1404 N N . PRO A 1 189 ? 52.383 -26.444 -38.250 1.00 64.57 669 PRO A N 1
ATOM 1405 C CA . PRO A 1 189 ? 51.032 -26.441 -37.639 1.00 62.09 669 PRO A CA 1
ATOM 1406 C C . PRO A 1 189 ? 50.035 -27.428 -38.274 1.00 58.69 669 PRO A C 1
ATOM 1407 O O . PRO A 1 189 ? 50.071 -27.658 -39.492 1.00 60.14 669 PRO A O 1
ATOM 1411 N N . PHE A 1 190 ? 49.164 -27.993 -37.434 1.00 50.87 670 PHE A N 1
ATOM 1412 C CA . PHE A 1 190 ? 48.101 -28.910 -37.858 1.00 45.63 670 PHE A CA 1
ATOM 1413 C C . PHE A 1 190 ? 46.820 -28.545 -37.114 1.00 43.74 670 PHE A C 1
ATOM 1414 O O . PHE A 1 190 ? 46.453 -29.206 -36.120 1.00 41.20 670 PHE A O 1
ATOM 1422 N N . PRO A 1 191 ? 46.131 -27.474 -37.585 1.00 43.37 671 PRO A N 1
ATOM 1423 C CA . PRO A 1 191 ? 44.996 -26.918 -36.837 1.00 41.41 671 PRO A CA 1
ATOM 1424 C C . PRO A 1 191 ? 43.689 -27.658 -37.157 1.00 41.19 671 PRO A C 1
ATOM 1425 O O . PRO A 1 191 ? 42.689 -27.049 -37.564 1.00 41.67 671 PRO A O 1
ATOM 1429 N N . TYR A 1 192 ? 43.717 -28.971 -36.940 1.00 39.85 672 TYR A N 1
ATOM 1430 C CA . TYR A 1 192 ? 42.596 -29.830 -37.239 1.00 38.86 672 TYR A CA 1
ATOM 1431 C C . TYR A 1 192 ? 42.108 -30.548 -36.016 1.00 38.36 672 TYR A C 1
ATOM 1432 O O . TYR A 1 192 ? 42.862 -30.803 -35.085 1.00 43.68 672 TYR A O 1
ATOM 1441 N N . VAL A 1 193 ? 40.830 -30.869 -36.039 1.00 38.72 673 VAL A N 1
ATOM 1442 C CA . VAL A 1 193 ? 40.157 -31.621 -34.995 1.00 38.63 673 VAL A CA 1
ATOM 1443 C C . VAL A 1 193 ? 39.780 -32.966 -35.626 1.00 39.83 673 VAL A C 1
ATOM 1444 O O . VAL A 1 193 ? 39.482 -32.999 -36.827 1.00 39.54 673 VAL A O 1
ATOM 1448 N N . VAL A 1 194 ? 39.812 -34.065 -34.855 1.00 38.76 674 VAL A N 1
ATOM 1449 C CA . VAL A 1 194 ? 39.382 -35.353 -35.401 1.00 37.39 674 VAL A CA 1
ATOM 1450 C C . VAL A 1 194 ? 38.192 -35.862 -34.660 1.00 37.25 674 VAL A C 1
ATOM 1451 O O . VAL A 1 194 ? 38.133 -35.734 -33.459 1.00 41.50 674 VAL A O 1
ATOM 1455 N N . TYR A 1 195 ? 37.221 -36.397 -35.388 1.00 39.99 675 TYR A N 1
ATOM 1456 C CA . TYR A 1 195 ? 36.095 -37.091 -34.766 1.00 41.88 675 TYR A CA 1
ATOM 1457 C C . TYR A 1 195 ? 36.074 -38.532 -35.239 1.00 44.82 675 TYR A C 1
ATOM 1458 O O . TYR A 1 195 ? 36.014 -38.790 -36.455 1.00 44.04 675 TYR A O 1
ATOM 1467 N N . LEU A 1 196 ? 36.145 -39.461 -34.282 1.00 44.82 676 LEU A N 1
ATOM 1468 C CA . LEU A 1 196 ? 36.136 -40.890 -34.595 1.00 46.73 676 LEU A CA 1
ATOM 1469 C C . LEU A 1 196 ? 34.783 -41.478 -34.277 1.00 46.70 676 LEU A C 1
ATOM 1470 O O . LEU A 1 196 ? 34.333 -41.409 -33.137 1.00 48.41 676 LEU A O 1
ATOM 1475 N N . THR A 1 197 ? 34.126 -42.026 -35.288 1.00 46.31 677 THR A N 1
ATOM 1476 C CA . THR A 1 197 ? 32.849 -42.719 -35.082 1.00 51.42 677 THR A CA 1
ATOM 1477 C C . THR A 1 197 ? 33.038 -44.187 -35.490 1.00 58.41 677 THR A C 1
ATOM 1478 O O . THR A 1 197 ? 34.081 -44.542 -36.054 1.00 53.21 677 THR A O 1
ATOM 1482 N N . PRO A 1 198 ? 32.036 -45.050 -35.219 1.00 63.49 678 PRO A N 1
ATOM 1483 C CA . PRO A 1 198 ? 32.281 -46.447 -35.537 1.00 60.81 678 PRO A CA 1
ATOM 1484 C C . PRO A 1 198 ? 32.655 -46.663 -36.996 1.00 59.06 678 PRO A C 1
ATOM 1485 O O . PRO A 1 198 ? 33.387 -47.606 -37.288 1.00 61.05 678 PRO A O 1
ATOM 1489 N N . SER A 1 199 ? 32.196 -45.790 -37.897 1.00 56.59 679 SER A N 1
ATOM 1490 C CA . SER A 1 199 ? 32.415 -46.014 -39.339 1.00 57.18 679 SER A CA 1
ATOM 1491 C C . SER A 1 199 ? 33.050 -44.868 -40.156 1.00 55.49 679 SER A C 1
ATOM 1492 O O . SER A 1 199 ? 33.506 -45.093 -41.286 1.00 51.77 679 SER A O 1
ATOM 1495 N N . LEU A 1 200 ? 33.056 -43.655 -39.597 1.00 53.78 680 LEU A N 1
ATOM 1496 C CA . LEU A 1 200 ? 33.727 -42.504 -40.212 1.00 49.27 680 LEU A CA 1
ATOM 1497 C C . LEU A 1 200 ? 34.731 -41.872 -39.275 1.00 45.93 680 LEU A C 1
ATOM 1498 O O . LEU A 1 200 ? 34.500 -41.791 -38.072 1.00 45.66 680 LEU A O 1
ATOM 1503 N N . GLY A 1 201 ? 35.841 -41.424 -39.852 1.00 42.55 681 GLY A N 1
ATOM 1504 C CA . GLY A 1 201 ? 36.752 -40.498 -39.191 1.00 43.45 681 GLY A CA 1
ATOM 1505 C C . GLY A 1 201 ? 36.702 -39.146 -39.890 1.00 45.15 681 GLY A C 1
ATOM 1506 O O . GLY A 1 201 ? 37.105 -39.024 -41.060 1.00 45.10 681 GLY A O 1
ATOM 1507 N N . VAL A 1 202 ? 36.180 -38.140 -39.186 1.00 41.25 682 VAL A N 1
ATOM 1508 C CA . VAL A 1 202 ? 36.045 -36.799 -39.725 1.00 37.20 682 VAL A CA 1
ATOM 1509 C C . VAL A 1 202 ? 37.269 -35.992 -39.326 1.00 39.03 682 VAL A C 1
ATOM 1510 O O . VAL A 1 202 ? 37.630 -35.927 -38.144 1.00 42.74 682 VAL A O 1
ATOM 1514 N N . LEU A 1 203 ? 37.915 -35.402 -40.322 1.00 37.03 683 LEU A N 1
ATOM 1515 C CA . LEU A 1 203 ? 39.009 -34.467 -40.105 1.00 37.40 683 LEU A CA 1
ATOM 1516 C C . LEU A 1 203 ? 38.528 -33.051 -40.466 1.00 36.96 683 LEU A C 1
ATOM 1517 O O . LEU A 1 203 ? 38.313 -32.736 -41.650 1.00 38.78 683 LEU A O 1
ATOM 1522 N N . ALA A 1 204 ? 38.340 -32.205 -39.463 1.00 32.41 684 ALA A N 1
ATOM 1523 C CA . ALA A 1 204 ? 37.783 -30.873 -39.687 1.00 32.19 684 ALA A CA 1
ATOM 1524 C C . ALA A 1 204 ? 38.744 -29.761 -39.286 1.00 33.87 684 ALA A C 1
ATOM 1525 O O . ALA A 1 204 ? 39.385 -29.813 -38.245 1.00 35.64 684 ALA A O 1
ATOM 1527 N N . TYR A 1 205 ? 38.829 -28.746 -40.127 1.00 34.33 685 TYR A N 1
ATOM 1528 C CA . TYR A 1 205 ? 39.610 -27.570 -39.827 1.00 33.62 685 TYR A CA 1
ATOM 1529 C C . TYR A 1 205 ? 38.967 -26.885 -38.628 1.00 35.95 685 TYR A C 1
ATOM 1530 O O . TYR A 1 205 ? 37.740 -26.902 -38.466 1.00 36.28 685 TYR A O 1
ATOM 1539 N N . TYR A 1 206 ? 39.797 -26.299 -37.775 1.00 38.01 686 TYR A N 1
ATOM 1540 C CA . TYR A 1 206 ? 39.329 -25.905 -36.440 1.00 39.03 686 TYR A CA 1
ATOM 1541 C C . TYR A 1 206 ? 38.160 -24.932 -36.479 1.00 36.34 686 TYR A C 1
ATOM 1542 O O . TYR A 1 206 ? 37.218 -25.080 -35.716 1.00 37.63 686 TYR A O 1
ATOM 1551 N N . LYS A 1 207 ? 38.208 -23.978 -37.404 1.00 34.49 687 LYS A N 1
ATOM 1552 C CA . LYS A 1 207 ? 37.146 -22.976 -37.551 1.00 33.38 687 LYS A CA 1
ATOM 1553 C C . LYS A 1 207 ? 35.756 -23.548 -37.871 1.00 32.92 687 LYS A C 1
ATOM 1554 O O . LYS A 1 207 ? 34.757 -22.859 -37.743 1.00 33.11 687 LYS A O 1
ATOM 1560 N N . VAL A 1 208 ? 35.694 -24.797 -38.305 1.00 33.17 688 VAL A N 1
ATOM 1561 C CA . VAL A 1 208 ? 34.426 -25.400 -38.662 1.00 32.86 688 VAL A CA 1
ATOM 1562 C C . VAL A 1 208 ? 34.257 -26.756 -37.989 1.00 34.42 688 VAL A C 1
ATOM 1563 O O . VAL A 1 208 ? 33.334 -27.502 -38.327 1.00 34.03 688 VAL A O 1
ATOM 1567 N N . ALA A 1 209 ? 35.110 -27.050 -37.001 1.00 35.37 689 ALA A N 1
ATOM 1568 C CA . ALA A 1 209 ? 34.977 -28.283 -36.196 1.00 35.07 689 ALA A CA 1
ATOM 1569 C C . ALA A 1 209 ? 33.610 -28.501 -35.549 1.00 35.01 689 ALA A C 1
ATOM 1570 O O . ALA A 1 209 ? 33.135 -29.619 -35.502 1.00 37.43 689 ALA A O 1
ATOM 1572 N N . THR A 1 210 ? 32.971 -27.450 -35.050 1.00 34.16 690 THR A N 1
ATOM 1573 C CA . THR A 1 210 ? 31.668 -27.619 -34.401 1.00 33.94 690 THR A CA 1
ATOM 1574 C C . THR A 1 210 ? 30.493 -27.085 -35.223 1.00 33.07 690 THR A C 1
ATOM 1575 O O . THR A 1 210 ? 29.426 -26.807 -34.682 1.00 33.28 690 THR A O 1
ATOM 1579 N N . SER A 1 211 ? 30.694 -26.953 -36.530 1.00 33.11 691 SER A N 1
ATOM 1580 C CA . SER A 1 211 ? 29.667 -26.453 -37.446 1.00 31.68 691 SER A CA 1
ATOM 1581 C C . SER A 1 211 ? 28.435 -27.336 -37.380 1.00 31.19 691 SER A C 1
ATOM 1582 O O . SER A 1 211 ? 28.545 -28.547 -37.148 1.00 32.87 691 SER A O 1
ATOM 1585 N N . ASN A 1 212 ? 27.271 -26.748 -37.629 1.00 28.93 692 ASN A N 1
ATOM 1586 C CA . ASN A 1 212 ? 26.032 -27.494 -37.713 1.00 27.52 692 ASN A CA 1
ATOM 1587 C C . ASN A 1 212 ? 26.019 -28.622 -38.757 1.00 31.15 692 ASN A C 1
ATOM 1588 O O . ASN A 1 212 ? 25.363 -29.643 -38.554 1.00 34.38 692 ASN A O 1
ATOM 1593 N N . PHE A 1 213 ? 26.710 -28.447 -39.885 1.00 31.23 693 PHE A N 1
ATOM 1594 C CA . PHE A 1 213 ? 26.767 -29.514 -40.871 1.00 31.58 693 PHE A CA 1
ATOM 1595 C C . PHE A 1 213 ? 27.414 -30.786 -40.297 1.00 33.40 693 PHE A C 1
ATOM 1596 O O . PHE A 1 213 ? 26.902 -31.885 -40.480 1.00 33.18 693 PHE A O 1
ATOM 1604 N N . VAL A 1 214 ? 28.551 -30.618 -39.625 1.00 33.54 694 VAL A N 1
ATOM 1605 C CA . VAL A 1 214 ? 29.240 -31.714 -38.977 1.00 32.39 694 VAL A CA 1
ATOM 1606 C C . VAL A 1 214 ? 28.297 -32.431 -38.004 1.00 33.73 694 VAL A C 1
ATOM 1607 O O . VAL A 1 214 ? 28.257 -33.657 -37.995 1.00 35.71 694 VAL A O 1
ATOM 1611 N N . LYS A 1 215 ? 27.518 -31.676 -37.217 1.00 32.68 695 LYS A N 1
ATOM 1612 C CA . LYS A 1 215 ? 26.570 -32.263 -36.278 1.00 31.98 695 LYS A CA 1
ATOM 1613 C C . LYS A 1 215 ? 25.503 -33.072 -36.991 1.00 32.79 695 LYS A C 1
ATOM 1614 O O . LYS A 1 215 ? 25.242 -34.204 -36.614 1.00 37.53 695 LYS A O 1
ATOM 1620 N N . LEU A 1 216 ? 24.863 -32.481 -37.993 1.00 32.09 696 LEU A N 1
ATOM 1621 C CA . LEU A 1 216 ? 23.699 -33.092 -38.626 1.00 34.67 696 LEU A CA 1
ATOM 1622 C C . LEU A 1 216 ? 24.043 -34.117 -39.705 1.00 36.66 696 LEU A C 1
ATOM 1623 O O . LEU A 1 216 ? 23.245 -35.011 -39.965 1.00 36.44 696 LEU A O 1
ATOM 1628 N N . ALA A 1 217 ? 25.203 -33.973 -40.347 1.00 35.23 697 ALA A N 1
ATOM 1629 C CA . ALA A 1 217 ? 25.659 -34.951 -41.346 1.00 37.29 697 ALA A CA 1
ATOM 1630 C C . ALA A 1 217 ? 26.142 -36.256 -40.695 1.00 38.76 697 ALA A C 1
ATOM 1631 O O . ALA A 1 217 ? 25.922 -37.339 -41.229 1.00 38.46 697 ALA A O 1
ATOM 1633 N N . PHE A 1 218 ? 26.795 -36.141 -39.543 1.00 36.55 698 PHE A N 1
ATOM 1634 C CA . PHE A 1 218 ? 27.519 -37.255 -38.996 1.00 35.74 698 PHE A CA 1
ATOM 1635 C C . PHE A 1 218 ? 27.087 -37.607 -37.593 1.00 39.21 698 PHE A C 1
ATOM 1636 O O . PHE A 1 218 ? 27.790 -38.325 -36.928 1.00 44.73 698 PHE A O 1
ATOM 1644 N N . GLY A 1 219 ? 25.928 -37.128 -37.146 1.00 41.94 699 GLY A N 1
ATOM 1645 C CA . GLY A 1 219 ? 25.544 -37.223 -35.732 1.00 44.79 699 GLY A CA 1
ATOM 1646 C C . GLY A 1 219 ? 26.703 -37.040 -34.749 1.00 50.71 699 GLY A C 1
ATOM 1647 O O . GLY A 1 219 ? 26.992 -37.944 -33.966 1.00 57.17 699 GLY A O 1
ATOM 1648 N N . ILE A 1 220 ? 27.397 -35.901 -34.816 1.00 47.39 700 ILE A N 1
ATOM 1649 C CA . ILE A 1 220 ? 28.392 -35.528 -33.807 1.00 47.54 700 ILE A CA 1
ATOM 1650 C C . ILE A 1 220 ? 27.740 -34.529 -32.841 1.00 48.04 700 ILE A C 1
ATOM 1651 O O . ILE A 1 220 ? 27.455 -33.391 -33.205 1.00 48.66 700 ILE A O 1
ATOM 1656 N N . PRO A 1 221 ? 27.507 -34.933 -31.592 1.00 50.48 701 PRO A N 1
ATOM 1657 C CA . PRO A 1 221 ? 26.824 -33.962 -30.741 1.00 51.39 701 PRO A CA 1
ATOM 1658 C C . PRO A 1 221 ? 27.780 -32.964 -30.068 1.00 52.70 701 PRO A C 1
ATOM 1659 O O . PRO A 1 221 ? 27.722 -32.782 -28.873 1.00 59.55 701 PRO A O 1
ATOM 1663 N N . THR A 1 222 ? 28.663 -32.322 -30.807 1.00 56.77 702 THR A N 1
ATOM 1664 C CA . THR A 1 222 ? 29.502 -31.327 -30.165 1.00 59.84 702 THR A CA 1
ATOM 1665 C C . THR A 1 222 ? 29.177 -29.923 -30.613 1.00 58.46 702 THR A C 1
ATOM 1666 O O . THR A 1 222 ? 28.771 -29.677 -31.759 1.00 58.06 702 THR A O 1
ATOM 1670 N N . SER A 1 223 ? 29.426 -29.014 -29.682 1.00 50.06 703 SER A N 1
ATOM 1671 C CA . SER A 1 223 ? 29.271 -27.602 -29.861 1.00 43.83 703 SER A CA 1
ATOM 1672 C C . SER A 1 223 ? 30.283 -26.934 -28.934 1.00 43.50 703 SER A C 1
ATOM 1673 O O . SER A 1 223 ? 30.572 -27.435 -27.864 1.00 42.76 703 SER A O 1
ATOM 1676 N N . SER A 1 224 ? 30.858 -25.825 -29.363 1.00 44.34 704 SER A N 1
ATOM 1677 C CA . SER A 1 224 ? 31.609 -24.981 -28.448 1.00 43.92 704 SER A CA 1
ATOM 1678 C C . SER A 1 224 ? 30.690 -24.382 -27.364 1.00 44.87 704 SER A C 1
ATOM 1679 O O . SER A 1 224 ? 31.165 -23.840 -26.376 1.00 47.89 704 SER A O 1
ATOM 1682 N N . TYR A 1 225 ? 29.381 -24.498 -27.542 1.00 42.51 705 TYR A N 1
ATOM 1683 C CA . TYR A 1 225 ? 28.432 -23.782 -26.702 1.00 46.48 705 TYR A CA 1
ATOM 1684 C C . TYR A 1 225 ? 27.612 -24.779 -25.913 1.00 49.97 705 TYR A C 1
ATOM 1685 O O . TYR A 1 225 ? 27.336 -25.878 -26.379 1.00 57.78 705 TYR A O 1
ATOM 1694 N N . SER A 1 226 ? 27.259 -24.401 -24.698 1.00 50.96 706 SER A N 1
ATOM 1695 C CA . SER A 1 226 ? 26.662 -25.322 -23.764 1.00 50.78 706 SER A CA 1
ATOM 1696 C C . SER A 1 226 ? 25.187 -25.548 -24.079 1.00 48.94 706 SER A C 1
ATOM 1697 O O . SER A 1 226 ? 24.433 -24.593 -24.237 1.00 48.83 706 SER A O 1
ATOM 1700 N N . GLU A 1 227 ? 24.784 -26.816 -24.183 1.00 48.39 707 GLU A N 1
ATOM 1701 C CA . GLU A 1 227 ? 23.392 -27.175 -24.504 1.00 49.19 707 GLU A CA 1
ATOM 1702 C C . GLU A 1 227 ? 23.046 -27.099 -26.013 1.00 48.00 707 GLU A C 1
ATOM 1703 O O . GLU A 1 227 ? 22.010 -27.617 -26.438 1.00 45.94 707 GLU A O 1
ATOM 1709 N N . PHE A 1 228 ? 23.898 -26.454 -26.814 1.00 44.42 708 PHE A N 1
ATOM 1710 C CA . PHE A 1 228 ? 23.554 -26.152 -28.200 1.00 40.10 708 PHE A CA 1
ATOM 1711 C C . PHE A 1 228 ? 23.282 -27.365 -29.125 1.00 38.85 708 PHE A C 1
ATOM 1712 O O . PHE A 1 228 ? 22.326 -27.347 -29.922 1.00 36.23 708 PHE A O 1
ATOM 1720 N N . ALA A 1 229 ? 24.115 -28.398 -29.040 1.00 35.90 709 ALA A N 1
ATOM 1721 C CA . ALA A 1 229 ? 23.860 -29.604 -29.806 1.00 36.50 709 ALA A CA 1
ATOM 1722 C C . ALA A 1 229 ? 22.506 -30.213 -29.427 1.00 39.01 709 ALA A C 1
ATOM 1723 O O . ALA A 1 229 ? 21.711 -30.583 -30.301 1.00 41.33 709 ALA A O 1
ATOM 1725 N N . GLU A 1 230 ? 22.227 -30.284 -28.129 1.00 42.28 710 GLU A N 1
ATOM 1726 C CA . GLU A 1 230 ? 20.989 -30.900 -27.654 1.00 43.43 710 GLU A CA 1
ATOM 1727 C C . GLU A 1 230 ? 19.757 -30.131 -28.141 1.00 41.52 710 GLU A C 1
ATOM 1728 O O . GLU A 1 230 ? 18.736 -30.740 -28.491 1.00 42.94 710 GLU A O 1
ATOM 1734 N N . LYS A 1 231 ? 19.853 -28.797 -28.171 1.00 37.45 711 LYS A N 1
ATOM 1735 C CA . LYS A 1 231 ? 18.744 -27.964 -28.627 1.00 35.25 711 LYS A CA 1
ATOM 1736 C C . LYS A 1 231 ? 18.559 -28.125 -30.111 1.00 32.62 711 LYS A C 1
ATOM 1737 O O . LYS A 1 231 ? 17.445 -28.405 -30.568 1.00 29.76 711 LYS A O 1
ATOM 1743 N N . LEU A 1 232 ? 19.656 -27.961 -30.853 1.00 31.59 712 LEU A N 1
ATOM 1744 C CA . LEU A 1 232 ? 19.649 -28.213 -32.288 1.00 31.24 712 LEU A CA 1
ATOM 1745 C C . LEU A 1 232 ? 18.902 -29.475 -32.677 1.00 30.26 712 LEU A C 1
ATOM 1746 O O . LEU A 1 232 ? 18.073 -29.447 -33.593 1.00 30.49 712 LEU A O 1
ATOM 1751 N N . PHE A 1 233 ? 19.165 -30.580 -31.987 1.00 29.28 713 PHE A N 1
ATOM 1752 C CA . PHE A 1 233 ? 18.531 -31.845 -32.378 1.00 28.68 713 PHE A CA 1
ATOM 1753 C C . PHE A 1 233 ? 17.039 -31.864 -32.095 1.00 27.33 713 PHE A C 1
ATOM 1754 O O . PHE A 1 233 ? 16.336 -32.684 -32.618 1.00 30.21 713 PHE A O 1
ATOM 1762 N N . SER A 1 234 ? 16.524 -30.949 -31.303 1.00 27.39 714 SER A N 1
ATOM 1763 C CA . SER A 1 234 ? 15.067 -30.862 -31.195 1.00 27.66 714 SER A CA 1
ATOM 1764 C C . SER A 1 234 ? 14.454 -29.950 -32.294 1.00 29.11 714 SER A C 1
ATOM 1765 O O . SER A 1 234 ? 13.248 -30.046 -32.595 1.00 27.73 714 SER A O 1
ATOM 1768 N N . ASN A 1 235 ? 15.268 -29.057 -32.873 1.00 27.38 715 ASN A N 1
ATOM 1769 C CA . ASN A 1 235 ? 14.798 -28.225 -33.995 1.00 29.48 715 ASN A CA 1
ATOM 1770 C C . ASN A 1 235 ? 14.823 -28.920 -35.369 1.00 31.82 715 ASN A C 1
ATOM 1771 O O . ASN A 1 235 ? 14.056 -28.563 -36.274 1.00 30.34 715 ASN A O 1
ATOM 1776 N N . PHE A 1 236 ? 15.708 -29.918 -35.484 1.00 34.69 716 PHE A N 1
ATOM 1777 C CA . PHE A 1 236 ? 15.919 -30.725 -36.700 1.00 34.54 716 PHE A CA 1
ATOM 1778 C C . PHE A 1 236 ? 15.783 -32.200 -36.381 1.00 33.55 716 PHE A C 1
ATOM 1779 O O . PHE A 1 236 ? 16.685 -32.792 -35.798 1.00 33.39 716 PHE A O 1
ATOM 1787 N N . ILE A 1 237 ? 14.639 -32.759 -36.760 1.00 34.98 717 ILE A N 1
ATOM 1788 C CA . ILE A 1 237 ? 14.268 -34.154 -36.488 1.00 36.29 717 ILE A CA 1
ATOM 1789 C C . ILE A 1 237 ? 14.522 -35.063 -37.706 1.00 34.60 717 ILE A C 1
ATOM 1790 O O . ILE A 1 237 ? 13.956 -34.838 -38.776 1.00 32.78 717 ILE A O 1
ATOM 1795 N N . PRO A 1 238 ? 15.371 -36.091 -37.562 1.00 34.75 718 PRO A N 1
ATOM 1796 C CA . PRO A 1 238 ? 15.547 -36.955 -38.759 1.00 34.37 718 PRO A CA 1
ATOM 1797 C C . PRO A 1 238 ? 14.260 -37.654 -39.024 1.00 33.52 718 PRO A C 1
ATOM 1798 O O . PRO A 1 238 ? 13.801 -38.362 -38.163 1.00 40.22 718 PRO A O 1
ATOM 1802 N N . VAL A 1 239 ? 13.645 -37.427 -40.168 1.00 33.26 719 VAL A N 1
ATOM 1803 C CA . VAL A 1 239 ? 12.418 -38.144 -40.497 1.00 31.90 719 VAL A CA 1
ATOM 1804 C C . VAL A 1 239 ? 12.618 -39.225 -41.562 1.00 33.54 719 VAL A C 1
ATOM 1805 O O . VAL A 1 239 ? 11.733 -40.058 -41.747 1.00 37.22 719 VAL A O 1
ATOM 1809 N N . TYR A 1 240 ? 13.745 -39.190 -42.278 1.00 32.75 720 TYR A N 1
ATOM 1810 C CA . TYR A 1 240 ? 14.055 -40.167 -43.328 1.00 33.62 720 TYR A CA 1
ATOM 1811 C C . TYR A 1 240 ? 15.528 -40.083 -43.636 1.00 35.26 720 TYR A C 1
ATOM 1812 O O . TYR A 1 240 ? 16.096 -38.984 -43.641 1.00 36.65 720 TYR A O 1
ATOM 1821 N N . GLN A 1 241 ? 16.138 -41.240 -43.872 1.00 35.41 721 GLN A N 1
ATOM 1822 C CA . GLN A 1 241 ? 17.517 -41.342 -44.350 1.00 39.55 721 GLN A CA 1
ATOM 1823 C C . GLN A 1 241 ? 17.723 -42.483 -45.323 1.00 41.53 721 GLN A C 1
ATOM 1824 O O . GLN A 1 241 ? 17.039 -43.507 -45.269 1.00 40.96 721 GLN A O 1
ATOM 1830 N N . TYR A 1 242 ? 18.683 -42.278 -46.217 1.00 40.28 722 TYR A N 1
ATOM 1831 C CA . TYR A 1 242 ? 18.996 -43.211 -47.255 1.00 37.24 722 TYR A CA 1
ATOM 1832 C C . TYR A 1 242 ? 20.323 -42.815 -47.871 1.00 38.62 722 TYR A C 1
ATOM 1833 O O . TYR A 1 242 ? 20.558 -41.640 -48.215 1.00 39.71 722 TYR A O 1
ATOM 1842 N N . GLY A 1 243 ? 21.211 -43.788 -48.011 1.00 34.75 723 GLY A N 1
ATOM 1843 C CA . GLY A 1 243 ? 22.494 -43.492 -48.610 1.00 32.79 723 GLY A CA 1
ATOM 1844 C C . GLY A 1 243 ? 23.174 -42.391 -47.834 1.00 31.23 723 GLY A C 1
ATOM 1845 O O . GLY A 1 243 ? 23.409 -42.532 -46.628 1.00 30.56 723 GLY A O 1
ATOM 1846 N N . SER A 1 244 ? 23.467 -41.290 -48.524 1.00 29.82 724 SER A N 1
ATOM 1847 C CA . SER A 1 244 ? 24.138 -40.141 -47.929 1.00 27.61 724 SER A CA 1
ATOM 1848 C C . SER A 1 244 ? 23.181 -38.950 -47.750 1.00 27.96 724 SER A C 1
ATOM 1849 O O . SER A 1 244 ? 23.631 -37.807 -47.724 1.00 28.10 724 SER A O 1
ATOM 1852 N N . VAL A 1 245 ? 21.877 -39.206 -47.659 1.00 25.62 725 VAL A N 1
ATOM 1853 C CA . VAL A 1 245 ? 20.924 -38.144 -47.508 1.00 28.01 725 VAL A CA 1
ATOM 1854 C C . VAL A 1 245 ? 20.108 -38.344 -46.223 1.00 32.82 725 VAL A C 1
ATOM 1855 O O . VAL A 1 245 ? 19.511 -39.411 -46.006 1.00 34.17 725 VAL A O 1
ATOM 1859 N N . ILE A 1 246 ? 20.072 -37.306 -45.380 1.00 32.29 726 ILE A N 1
ATOM 1860 C CA . ILE A 1 246 ? 19.180 -37.264 -44.237 1.00 30.05 726 ILE A CA 1
ATOM 1861 C C . ILE A 1 246 ? 18.192 -36.107 -44.442 1.00 31.65 726 ILE A C 1
ATOM 1862 O O . ILE A 1 246 ? 18.602 -34.960 -44.675 1.00 31.58 726 ILE A O 1
ATOM 1867 N N . VAL A 1 247 ? 16.896 -36.407 -44.360 1.00 31.07 727 VAL A N 1
ATOM 1868 C CA . VAL A 1 247 ? 15.848 -35.378 -44.372 1.00 29.06 727 VAL A CA 1
ATOM 1869 C C . VAL A 1 247 ? 15.462 -35.002 -42.952 1.00 28.69 727 VAL A C 1
ATOM 1870 O O . VAL A 1 247 ? 14.951 -35.840 -42.211 1.00 31.52 727 VAL A O 1
ATOM 1874 N N . TYR A 1 248 ? 15.689 -33.750 -42.578 1.00 28.43 728 TYR A N 1
ATOM 1875 C CA . TYR A 1 248 ? 15.306 -33.239 -41.254 1.00 25.73 728 TYR A CA 1
ATOM 1876 C C . TYR A 1 248 ? 14.067 -32.390 -41.340 1.00 26.87 728 TYR A C 1
ATOM 1877 O O . TYR A 1 248 ? 13.977 -31.531 -42.205 1.00 28.92 728 TYR A O 1
ATOM 1886 N N . GLU A 1 249 ? 13.088 -32.642 -40.474 1.00 28.65 729 GLU A N 1
ATOM 1887 C CA . GLU A 1 249 ? 11.942 -31.739 -40.336 1.00 29.65 729 GLU A CA 1
ATOM 1888 C C . GLU A 1 249 ? 12.386 -30.580 -39.455 1.00 31.05 729 GLU A C 1
ATOM 1889 O O . GLU A 1 249 ? 13.119 -30.775 -38.458 1.00 31.64 729 GLU A O 1
ATOM 1895 N N . PHE A 1 250 ? 11.999 -29.369 -39.852 1.00 29.95 730 PHE A N 1
ATOM 1896 C CA . PHE A 1 250 ? 12.347 -28.191 -39.085 1.00 29.05 730 PHE A CA 1
ATOM 1897 C C . PHE A 1 250 ? 11.202 -27.849 -38.174 1.00 30.93 730 PHE A C 1
ATOM 1898 O O . PHE A 1 250 ? 10.056 -27.743 -38.624 1.00 30.15 730 PHE A O 1
ATOM 1906 N N . ARG A 1 251 ? 11.527 -27.710 -36.886 1.00 32.51 731 ARG A N 1
ATOM 1907 C CA . ARG A 1 251 ? 10.585 -27.233 -35.894 1.00 31.63 731 ARG A CA 1
ATOM 1908 C C . ARG A 1 251 ? 11.228 -26.058 -35.233 1.00 31.69 731 ARG A C 1
ATOM 1909 O O . ARG A 1 251 ? 12.148 -26.220 -34.417 1.00 32.65 731 ARG A O 1
ATOM 1917 N N . PRO A 1 252 ? 10.788 -24.857 -35.610 1.00 32.55 732 PRO A N 1
ATOM 1918 C CA . PRO A 1 252 ? 11.411 -23.633 -35.063 1.00 31.67 732 PRO A CA 1
ATOM 1919 C C . PRO A 1 252 ? 11.258 -23.536 -33.528 1.00 31.70 732 PRO A C 1
ATOM 1920 O O . PRO A 1 252 ? 12.172 -23.044 -32.850 1.00 31.81 732 PRO A O 1
ATOM 1924 N N . PHE A 1 253 ? 10.141 -24.021 -32.989 1.00 29.76 733 PHE A N 1
ATOM 1925 C CA . PHE A 1 253 ? 9.948 -24.061 -31.521 1.00 31.77 733 PHE A CA 1
ATOM 1926 C C . PHE A 1 253 ? 9.801 -25.492 -31.012 1.00 31.70 733 PHE A C 1
ATOM 1927 O O . PHE A 1 253 ? 8.831 -26.175 -31.288 1.00 30.50 733 PHE A O 1
ATOM 1935 N N . ALA A 1 254 ? 10.790 -25.940 -30.270 1.00 32.69 734 ALA A N 1
ATOM 1936 C CA . ALA A 1 254 ? 10.828 -27.331 -29.881 1.00 34.49 734 ALA A CA 1
ATOM 1937 C C . ALA A 1 254 ? 11.206 -27.512 -28.407 1.00 36.26 734 ALA A C 1
ATOM 1938 O O . ALA A 1 254 ? 11.783 -26.605 -27.760 1.00 33.58 734 ALA A O 1
ATOM 1940 N N . ILE A 1 255 ? 10.873 -28.697 -27.900 1.00 33.97 735 ILE A N 1
ATOM 1941 C CA . ILE A 1 255 ? 11.211 -29.089 -26.550 1.00 31.84 735 ILE A CA 1
ATOM 1942 C C . ILE A 1 255 ? 12.296 -30.146 -26.660 1.00 31.48 735 ILE A C 1
ATOM 1943 O O . ILE A 1 255 ? 12.096 -31.174 -27.305 1.00 29.73 735 ILE A O 1
ATOM 1948 N N . TYR A 1 256 ? 13.437 -29.891 -26.030 1.00 30.78 736 TYR A N 1
ATOM 1949 C CA . TYR A 1 256 ? 14.523 -30.841 -26.093 1.00 32.25 736 TYR A CA 1
ATOM 1950 C C . TYR A 1 256 ? 14.664 -31.783 -24.904 1.00 33.50 736 TYR A C 1
ATOM 1951 O O . TYR A 1 256 ? 15.512 -32.670 -24.937 1.00 35.68 736 TYR A O 1
ATOM 1960 N N . LYS A 1 257 ? 13.851 -31.593 -23.868 1.00 35.25 737 LYS A N 1
ATOM 1961 C CA . LYS A 1 257 ? 13.976 -32.340 -22.606 1.00 35.77 737 LYS A CA 1
ATOM 1962 C C . LYS A 1 257 ? 12.718 -32.036 -21.829 1.00 36.54 737 LYS A C 1
ATOM 1963 O O . LYS A 1 257 ? 12.296 -30.870 -21.762 1.00 38.76 737 LYS A O 1
ATOM 1969 N N . ILE A 1 258 ? 12.070 -33.078 -21.324 1.00 33.01 738 ILE A N 1
ATOM 1970 C CA . ILE A 1 258 ? 10.925 -32.930 -20.430 1.00 31.97 738 ILE A CA 1
ATOM 1971 C C . ILE A 1 258 ? 11.280 -33.576 -19.077 1.00 35.56 738 ILE A C 1
ATOM 1972 O O . ILE A 1 258 ? 11.883 -34.678 -19.040 1.00 34.57 738 ILE A O 1
ATOM 1977 N N . GLU A 1 259 ? 10.926 -32.909 -17.973 1.00 35.79 739 GLU A N 1
ATOM 1978 C CA . GLU A 1 259 ? 11.038 -33.552 -16.644 1.00 38.52 739 GLU A CA 1
ATOM 1979 C C . GLU A 1 259 ? 9.679 -33.705 -15.969 1.00 37.35 739 GLU A C 1
ATOM 1980 O O . GLU A 1 259 ? 8.854 -32.810 -16.009 1.00 38.01 739 GLU A O 1
ATOM 1986 N N . ASP A 1 260 ? 9.427 -34.874 -15.401 1.00 40.49 740 ASP A N 1
ATOM 1987 C CA . ASP A 1 260 ? 8.175 -35.125 -14.659 1.00 40.25 740 ASP A CA 1
ATOM 1988 C C . ASP A 1 260 ? 8.524 -34.953 -13.174 1.00 37.65 740 ASP A C 1
ATOM 1989 O O . ASP A 1 260 ? 9.588 -35.436 -12.726 1.00 34.85 740 ASP A O 1
ATOM 1994 N N . PHE A 1 261 ? 7.683 -34.243 -12.429 1.00 33.34 741 PHE A N 1
ATOM 1995 C CA . PHE A 1 261 ? 7.899 -34.146 -11.002 1.00 38.39 741 PHE A CA 1
ATOM 1996 C C . PHE A 1 261 ? 7.296 -35.360 -10.268 1.00 38.04 741 PHE A C 1
ATOM 1997 O O . PHE A 1 261 ? 6.100 -35.432 -10.091 1.00 38.97 741 PHE A O 1
ATOM 2005 N N . ILE A 1 262 ? 8.126 -36.315 -9.866 1.00 38.40 742 ILE A N 1
ATOM 2006 C CA . ILE A 1 262 ? 7.650 -37.646 -9.435 1.00 38.51 742 ILE A CA 1
ATOM 2007 C C . ILE A 1 262 ? 8.050 -37.896 -7.980 1.00 40.91 742 ILE A C 1
ATOM 2008 O O . ILE A 1 262 ? 9.258 -37.920 -7.650 1.00 39.23 742 ILE A O 1
ATOM 2013 N N . ASN A 1 263 ? 7.041 -38.071 -7.117 1.00 40.48 743 ASN A N 1
ATOM 2014 C CA . ASN A 1 263 ? 7.282 -38.416 -5.728 1.00 41.85 743 ASN A CA 1
ATOM 2015 C C . ASN A 1 263 ? 8.371 -37.525 -5.163 1.00 44.22 743 ASN A C 1
ATOM 2016 O O . ASN A 1 263 ? 9.264 -38.005 -4.468 1.00 45.35 743 ASN A O 1
ATOM 2021 N N . GLY A 1 264 ? 8.309 -36.240 -5.515 1.00 43.56 744 GLY A N 1
ATOM 2022 C CA . GLY A 1 264 ? 9.142 -35.225 -4.899 1.00 44.83 744 GLY A CA 1
ATOM 2023 C C . GLY A 1 264 ? 10.451 -34.836 -5.571 1.00 48.54 744 GLY A C 1
ATOM 2024 O O . GLY A 1 264 ? 11.056 -33.834 -5.183 1.00 50.30 744 GLY A O 1
ATOM 2025 N N . THR A 1 265 ? 10.928 -35.627 -6.532 1.00 46.98 745 THR A N 1
ATOM 2026 C CA . THR A 1 265 ? 12.031 -35.158 -7.378 1.00 51.56 745 THR A CA 1
ATOM 2027 C C . THR A 1 265 ? 11.758 -35.170 -8.905 1.00 53.26 745 THR A C 1
ATOM 2028 O O . THR A 1 265 ? 11.033 -36.043 -9.417 1.00 52.47 745 THR A O 1
ATOM 2032 N N . TRP A 1 266 ? 12.337 -34.182 -9.603 1.00 51.59 746 TRP A N 1
ATOM 2033 C CA . TRP A 1 266 ? 12.365 -34.098 -11.088 1.00 45.23 746 TRP A CA 1
ATOM 2034 C C . TRP A 1 266 ? 13.092 -35.218 -11.745 1.00 42.94 746 TRP A C 1
ATOM 2035 O O . TRP A 1 266 ? 14.250 -35.485 -11.431 1.00 41.84 746 TRP A O 1
ATOM 2046 N N . ARG A 1 267 ? 12.419 -35.870 -12.679 1.00 41.47 747 ARG A N 1
ATOM 2047 C CA . ARG A 1 267 ? 12.995 -36.988 -13.400 1.00 44.12 747 ARG A CA 1
ATOM 2048 C C . ARG A 1 267 ? 12.807 -36.761 -14.903 1.00 44.65 747 ARG A C 1
ATOM 2049 O O . ARG A 1 267 ? 11.723 -36.369 -15.383 1.00 43.91 747 ARG A O 1
ATOM 2057 N N . GLU A 1 268 ? 13.869 -36.996 -15.648 1.00 43.62 748 GLU A N 1
ATOM 2058 C CA . GLU A 1 268 ? 13.780 -36.937 -17.083 1.00 46.03 748 GLU A CA 1
ATOM 2059 C C . GLU A 1 268 ? 12.900 -38.100 -17.527 1.00 44.72 748 GLU A C 1
ATOM 2060 O O . GLU A 1 268 ? 13.042 -39.191 -17.031 1.00 46.35 748 GLU A O 1
ATOM 2066 N N . VAL A 1 269 ? 11.988 -37.853 -18.453 1.00 43.71 749 VAL A N 1
ATOM 2067 C CA . VAL A 1 269 ? 11.045 -38.866 -18.891 1.00 42.12 749 VAL A CA 1
ATOM 2068 C C . VAL A 1 269 ? 11.124 -39.134 -20.380 1.00 43.10 749 VAL A C 1
ATOM 2069 O O . VAL A 1 269 ? 11.506 -38.260 -21.148 1.00 42.97 749 VAL A O 1
ATOM 2073 N N . GLY A 1 270 ? 10.794 -40.367 -20.752 1.00 43.45 750 GLY A N 1
ATOM 2074 C CA . GLY A 1 270 ? 10.574 -40.772 -22.133 1.00 41.87 750 GLY A CA 1
ATOM 2075 C C . GLY A 1 270 ? 9.067 -40.712 -22.264 1.00 44.35 750 GLY A C 1
ATOM 2076 O O . GLY A 1 270 ? 8.518 -39.633 -22.363 1.00 47.53 750 GLY A O 1
ATOM 2077 N N . LYS A 1 271 ? 8.393 -41.861 -22.188 1.00 45.03 751 LYS A N 1
ATOM 2078 C CA . LYS A 1 271 ? 6.922 -41.939 -22.195 1.00 41.29 751 LYS A CA 1
ATOM 2079 C C . LYS A 1 271 ? 6.250 -41.213 -21.017 1.00 39.71 751 LYS A C 1
ATOM 2080 O O . LYS A 1 271 ? 6.876 -40.958 -19.995 1.00 37.89 751 LYS A O 1
ATOM 2086 N N . LEU A 1 272 ? 4.976 -40.863 -21.194 1.00 36.95 752 LEU A N 1
ATOM 2087 C CA . LEU A 1 272 ? 4.150 -40.256 -20.157 1.00 34.39 752 LEU A CA 1
ATOM 2088 C C . LEU A 1 272 ? 2.841 -41.048 -19.969 1.00 35.62 752 LEU A C 1
ATOM 2089 O O . LEU A 1 272 ? 2.188 -41.430 -20.939 1.00 34.18 752 LEU A O 1
ATOM 2094 N N . SER A 1 273 ? 2.461 -41.285 -18.718 1.00 38.05 753 SER A N 1
ATOM 2095 C CA . SER A 1 273 ? 1.197 -41.965 -18.395 1.00 37.42 753 SER A CA 1
ATOM 2096 C C . SER A 1 273 ? 0.051 -40.984 -18.475 1.00 35.29 753 SER A C 1
ATOM 2097 O O . SER A 1 273 ? 0.241 -39.801 -18.216 1.00 36.88 753 SER A O 1
ATOM 2100 N N . PRO A 1 274 ? -1.158 -41.460 -18.797 1.00 36.44 754 PRO A N 1
ATOM 2101 C CA . PRO A 1 274 ? -2.332 -40.570 -18.584 1.00 35.82 754 PRO A CA 1
ATOM 2102 C C . PRO A 1 274 ? -2.436 -40.225 -17.089 1.00 37.10 754 PRO A C 1
ATOM 2103 O O . PRO A 1 274 ? -1.854 -40.934 -16.280 1.00 39.47 754 PRO A O 1
ATOM 2107 N N . GLY A 1 275 ? -3.162 -39.171 -16.728 1.00 36.83 755 GLY A N 1
ATOM 2108 C CA . GLY A 1 275 ? -3.251 -38.714 -15.347 1.00 38.43 755 GLY A CA 1
ATOM 2109 C C . GLY A 1 275 ? -2.559 -37.364 -15.189 1.00 44.35 755 GLY A C 1
ATOM 2110 O O . GLY A 1 275 ? -2.043 -36.804 -16.176 1.00 46.94 755 GLY A O 1
ATOM 2111 N N . LYS A 1 276 ? -2.532 -36.845 -13.951 1.00 42.54 756 LYS A N 1
ATOM 2112 C CA . LYS A 1 276 ? -1.913 -35.544 -13.644 1.00 40.66 756 LYS A CA 1
ATOM 2113 C C . LYS A 1 276 ? -0.396 -35.574 -13.697 1.00 39.19 756 LYS A C 1
ATOM 2114 O O . LYS A 1 276 ? 0.229 -36.539 -13.263 1.00 40.74 756 LYS A O 1
ATOM 2120 N N . HIS A 1 277 ? 0.192 -34.508 -14.226 1.00 35.20 757 HIS A N 1
ATOM 2121 C CA . HIS A 1 277 ? 1.625 -34.364 -14.202 1.00 34.72 757 HIS A CA 1
ATOM 2122 C C . HIS A 1 277 ? 2.005 -32.939 -13.952 1.00 34.72 757 HIS A C 1
ATOM 2123 O O . HIS A 1 277 ? 1.283 -31.996 -14.309 1.00 37.00 757 HIS A O 1
ATOM 2130 N N . THR A 1 278 ? 3.163 -32.756 -13.350 1.00 33.88 758 THR A N 1
ATOM 2131 C CA . THR A 1 278 ? 3.779 -31.462 -13.347 1.00 34.10 758 THR A CA 1
ATOM 2132 C C . THR A 1 278 ? 5.058 -31.628 -14.137 1.00 36.60 758 THR A C 1
ATOM 2133 O O . THR A 1 278 ? 5.904 -32.469 -13.810 1.00 42.77 758 THR A O 1
ATOM 2137 N N . LEU A 1 279 ? 5.181 -30.840 -15.197 1.00 36.88 759 LEU A N 1
ATOM 2138 C CA . LEU A 1 279 ? 6.246 -31.021 -16.173 1.00 35.00 759 LEU A CA 1
ATOM 2139 C C . LEU A 1 279 ? 7.084 -29.765 -16.272 1.00 35.64 759 LEU A C 1
ATOM 2140 O O . LEU A 1 279 ? 6.564 -28.636 -16.160 1.00 39.52 759 LEU A O 1
ATOM 2145 N N . ARG A 1 280 ? 8.382 -29.964 -16.456 1.00 33.95 760 ARG A N 1
ATOM 2146 C CA . ARG A 1 280 ? 9.280 -28.895 -16.786 1.00 35.32 760 ARG A CA 1
ATOM 2147 C C . ARG A 1 280 ? 9.690 -29.096 -18.237 1.00 36.39 760 ARG A C 1
ATOM 2148 O O . ARG A 1 280 ? 10.341 -30.105 -18.556 1.00 39.65 760 ARG A O 1
ATOM 2156 N N . LEU A 1 281 ? 9.279 -28.165 -19.108 1.00 33.28 761 LEU A N 1
ATOM 2157 C CA . LEU A 1 281 ? 9.619 -28.192 -20.539 1.00 32.10 761 LEU A CA 1
ATOM 2158 C C . LEU A 1 281 ? 10.829 -27.309 -20.898 1.00 32.98 761 LEU A C 1
ATOM 2159 O O . LEU A 1 281 ? 10.842 -26.083 -20.669 1.00 34.06 761 LEU A O 1
ATOM 2164 N N . TYR A 1 282 ? 11.863 -27.935 -21.432 1.00 34.75 762 TYR A N 1
ATOM 2165 C CA . TYR A 1 282 ? 13.070 -27.212 -21.836 1.00 37.40 762 TYR A CA 1
ATOM 2166 C C . TYR A 1 282 ? 12.939 -26.862 -23.310 1.00 37.86 762 TYR A C 1
ATOM 2167 O O . TYR A 1 282 ? 12.908 -27.737 -24.171 1.00 40.17 762 TYR A O 1
ATOM 2176 N N . ILE A 1 283 ? 12.850 -25.572 -23.587 1.00 38.12 763 ILE A N 1
ATOM 2177 C CA . ILE A 1 283 ? 12.469 -25.093 -24.904 1.00 35.80 763 ILE A CA 1
ATOM 2178 C C . ILE A 1 283 ? 13.669 -24.605 -25.705 1.00 35.77 763 ILE A C 1
ATOM 2179 O O . ILE A 1 283 ? 14.527 -23.870 -25.200 1.00 36.96 763 ILE A O 1
ATOM 2184 N N . SER A 1 284 ? 13.739 -25.045 -26.951 1.00 34.12 764 SER A N 1
ATOM 2185 C CA . SER A 1 284 ? 14.695 -24.490 -27.892 1.00 32.14 764 SER A CA 1
ATOM 2186 C C . SER A 1 284 ? 13.969 -23.689 -28.971 1.00 30.01 764 SER A C 1
ATOM 2187 O O . SER A 1 284 ? 13.162 -24.242 -29.709 1.00 32.09 764 SER A O 1
ATOM 2190 N N . ALA A 1 285 ? 14.207 -22.380 -29.020 1.00 28.25 765 ALA A N 1
ATOM 2191 C CA . ALA A 1 285 ? 13.631 -21.529 -30.073 1.00 27.63 765 ALA A CA 1
ATOM 2192 C C . ALA A 1 285 ? 14.710 -21.153 -31.083 1.00 28.37 765 ALA A C 1
ATOM 2193 O O . ALA A 1 285 ? 15.729 -20.517 -30.731 1.00 28.05 765 ALA A O 1
ATOM 2195 N N . PHE A 1 286 ? 14.491 -21.554 -32.332 1.00 27.42 766 PHE A N 1
ATOM 2196 C CA . PHE A 1 286 ? 15.533 -21.447 -33.343 1.00 29.96 766 PHE A CA 1
ATOM 2197 C C . PHE A 1 286 ? 15.376 -20.294 -34.363 1.00 32.18 766 PHE A C 1
ATOM 2198 O O . PHE A 1 286 ? 14.600 -20.374 -35.325 1.00 34.38 766 PHE A O 1
ATOM 2206 N N . GLY A 1 287 ? 16.146 -19.235 -34.183 1.00 34.48 767 GLY A N 1
ATOM 2207 C CA . GLY A 1 287 ? 16.122 -18.148 -35.147 1.00 34.66 767 GLY A CA 1
ATOM 2208 C C . GLY A 1 287 ? 15.076 -17.068 -34.952 1.00 35.75 767 GLY A C 1
ATOM 2209 O O . GLY A 1 287 ? 15.279 -15.947 -35.412 1.00 41.12 767 GLY A O 1
ATOM 2210 N N . ARG A 1 288 ? 13.948 -17.384 -34.323 1.00 34.30 768 ARG A N 1
ATOM 2211 C CA . ARG A 1 288 ? 12.977 -16.343 -33.969 1.00 34.21 768 ARG A CA 1
ATOM 2212 C C . ARG A 1 288 ? 12.421 -16.460 -32.546 1.00 37.49 768 ARG A C 1
ATOM 2213 O O . ARG A 1 288 ? 12.315 -17.558 -31.987 1.00 39.29 768 ARG A O 1
ATOM 2221 N N . ASP A 1 289 ? 12.057 -15.320 -31.966 1.00 39.81 769 ASP A N 1
ATOM 2222 C CA . ASP A 1 289 ? 11.475 -15.296 -30.624 1.00 38.65 769 ASP A CA 1
ATOM 2223 C C . ASP A 1 289 ? 10.111 -15.969 -30.522 1.00 36.93 769 ASP A C 1
ATOM 2224 O O . ASP A 1 289 ? 9.354 -16.029 -31.510 1.00 34.97 769 ASP A O 1
ATOM 2229 N N . ILE A 1 290 ? 9.794 -16.462 -29.323 1.00 36.21 770 ILE A N 1
ATOM 2230 C CA . ILE A 1 290 ? 8.395 -16.762 -28.961 1.00 37.72 770 ILE A CA 1
ATOM 2231 C C . ILE A 1 290 ? 7.739 -15.439 -28.521 1.00 37.98 770 ILE A C 1
ATOM 2232 O O . ILE A 1 290 ? 8.332 -14.725 -27.716 1.00 39.84 770 ILE A O 1
ATOM 2237 N N . LYS A 1 291 ? 6.572 -15.097 -29.077 1.00 37.27 771 LYS A N 1
ATOM 2238 C CA . LYS A 1 291 ? 5.804 -13.874 -28.728 1.00 40.25 771 LYS A CA 1
ATOM 2239 C C . LYS A 1 291 ? 4.333 -14.199 -28.637 1.00 40.46 771 LYS A C 1
ATOM 2240 O O . LYS A 1 291 ? 3.756 -14.719 -29.606 1.00 38.37 771 LYS A O 1
ATOM 2246 N N . ASN A 1 292 ? 3.715 -13.866 -27.500 1.00 39.85 772 ASN A N 1
ATOM 2247 C CA . ASN A 1 292 ? 2.253 -13.947 -27.370 1.00 37.33 772 ASN A CA 1
ATOM 2248 C C . ASN A 1 292 ? 1.795 -15.293 -27.789 1.00 33.70 772 ASN A C 1
ATOM 2249 O O . ASN A 1 292 ? 0.972 -15.401 -28.676 1.00 34.61 772 ASN A O 1
ATOM 2254 N N . ALA A 1 293 ? 2.357 -16.309 -27.153 1.00 34.00 773 ALA A N 1
ATOM 2255 C CA . ALA A 1 293 ? 2.210 -17.693 -27.558 1.00 36.16 773 ALA A CA 1
ATOM 2256 C C . ALA A 1 293 ? 1.336 -18.473 -26.572 1.00 38.84 773 ALA A C 1
ATOM 2257 O O . ALA A 1 293 ? 1.389 -18.226 -25.368 1.00 41.07 773 ALA A O 1
ATOM 2259 N N . THR A 1 294 ? 0.559 -19.421 -27.088 1.00 40.77 774 THR A N 1
ATOM 2260 C CA . THR A 1 294 ? -0.199 -20.365 -26.264 1.00 42.43 774 THR A CA 1
ATOM 2261 C C . THR A 1 294 ? 0.386 -21.776 -26.383 1.00 42.62 774 THR A C 1
ATOM 2262 O O . THR A 1 294 ? 0.673 -22.221 -27.495 1.00 44.36 774 THR A O 1
ATOM 2266 N N . LEU A 1 295 ? 0.544 -22.469 -25.248 1.00 40.28 775 LEU A N 1
ATOM 2267 C CA . LEU A 1 295 ? 0.953 -23.874 -25.243 1.00 39.82 775 LEU A CA 1
ATOM 2268 C C . LEU A 1 295 ? -0.234 -24.848 -25.192 1.00 41.06 775 LEU A C 1
ATOM 2269 O O . LEU A 1 295 ? -1.183 -24.653 -2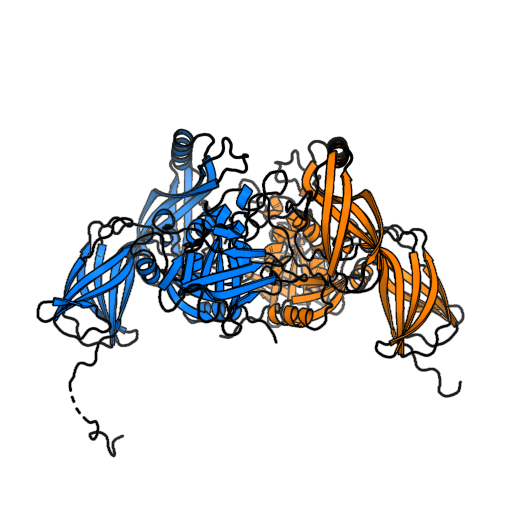4.416 1.00 41.89 775 LEU A O 1
ATOM 2274 N N . TYR A 1 296 ? -0.182 -25.897 -26.014 1.00 37.70 776 TYR A N 1
ATOM 2275 C CA . TYR A 1 296 ? -1.188 -26.954 -25.929 1.00 37.74 776 TYR A CA 1
ATOM 2276 C C . TYR A 1 296 ? -0.584 -28.325 -25.847 1.00 37.24 776 TYR A C 1
ATOM 2277 O O . TYR A 1 296 ? 0.602 -28.523 -26.125 1.00 37.24 776 TYR A O 1
ATOM 2286 N N . VAL A 1 297 ? -1.419 -29.273 -25.447 1.00 36.61 777 VAL A N 1
ATOM 2287 C CA . VAL A 1 297 ? -1.147 -30.683 -25.655 1.00 36.69 777 VAL A CA 1
ATOM 2288 C C . VAL A 1 297 ? -2.323 -31.243 -26.466 1.00 38.76 777 VAL A C 1
ATOM 2289 O O . VAL A 1 297 ? -3.507 -31.023 -26.125 1.00 41.79 777 VAL A O 1
ATOM 2293 N N . TYR A 1 298 ? -2.006 -31.893 -27.578 1.00 38.64 778 TYR A N 1
ATOM 2294 C CA . TYR A 1 298 ? -3.017 -32.590 -28.370 1.00 41.14 778 TYR A CA 1
ATOM 2295 C C . TYR A 1 298 ? -2.858 -34.080 -28.098 1.00 40.01 778 TYR A C 1
ATOM 2296 O O . TYR A 1 298 ? -1.796 -34.653 -28.374 1.00 40.69 778 TYR A O 1
ATOM 2305 N N . ALA A 1 299 ? -3.895 -34.705 -27.551 1.00 40.66 779 ALA A N 1
ATOM 2306 C CA . ALA A 1 299 ? -3.921 -36.168 -27.417 1.00 43.49 779 ALA A CA 1
ATOM 2307 C C . ALA A 1 299 ? -4.282 -36.771 -28.758 1.00 45.33 779 ALA A C 1
ATOM 2308 O O . ALA A 1 299 ? -5.218 -36.318 -29.420 1.00 46.86 779 ALA A O 1
ATOM 2310 N N . LEU A 1 300 ? -3.558 -37.807 -29.144 1.00 47.33 780 LEU A N 1
ATOM 2311 C CA . LEU A 1 300 ? -3.760 -38.419 -30.443 1.00 51.58 780 LEU A CA 1
ATOM 2312 C C . LEU A 1 300 ? -3.860 -39.920 -30.387 1.00 50.16 780 LEU A C 1
ATOM 2313 O O . LEU A 1 300 ? -3.035 -40.577 -29.750 1.00 52.29 780 LEU A O 1
ATOM 2318 N N . ASN A 1 301 ? -4.861 -40.444 -31.086 1.00 53.15 781 ASN A N 1
ATOM 2319 C CA . ASN A 1 301 ? -4.920 -41.853 -31.463 1.00 53.59 781 ASN A CA 1
ATOM 2320 C C . ASN A 1 301 ? -4.569 -42.005 -32.942 1.00 53.74 781 ASN A C 1
ATOM 2321 O O . ASN A 1 301 ? -5.386 -41.726 -33.818 1.00 57.91 781 ASN A O 1
ATOM 2326 N N . GLY A 1 302 ? -3.347 -42.441 -33.209 1.00 55.11 782 GLY A N 1
ATOM 2327 C CA . GLY A 1 302 ? -2.826 -42.535 -34.565 1.00 57.45 782 GLY A CA 1
ATOM 2328 C C . GLY A 1 302 ? -2.638 -41.162 -35.178 1.00 60.20 782 GLY A C 1
ATOM 2329 O O . GLY A 1 302 ? -1.648 -40.482 -34.906 1.00 71.47 782 GLY A O 1
ATOM 2330 N N . THR A 1 303 ? -3.595 -40.749 -36.002 1.00 56.61 783 THR A N 1
ATOM 2331 C CA . THR A 1 303 ? -3.547 -39.442 -36.643 1.00 55.05 783 THR A CA 1
ATOM 2332 C C . THR A 1 303 ? -4.779 -38.627 -36.274 1.00 54.70 783 THR A C 1
ATOM 2333 O O . THR A 1 303 ? -4.895 -37.492 -36.686 1.00 58.55 783 THR A O 1
ATOM 2337 N N . LYS A 1 304 ? -5.684 -39.204 -35.489 1.00 56.00 784 LYS A N 1
ATOM 2338 C CA . LYS A 1 304 ? -6.860 -38.497 -34.997 1.00 61.31 784 LYS A CA 1
ATOM 2339 C C . LYS A 1 304 ? -6.576 -37.763 -33.678 1.00 65.50 784 LYS A C 1
ATOM 2340 O O . LYS A 1 304 ? -6.071 -38.365 -32.724 1.00 64.73 784 LYS A O 1
ATOM 2346 N N . ILE A 1 305 ? -6.927 -36.474 -33.629 1.00 63.49 785 ILE A N 1
ATOM 2347 C CA . ILE A 1 305 ? -6.775 -35.638 -32.430 1.00 59.63 785 ILE A CA 1
ATOM 2348 C C . ILE A 1 305 ? -8.039 -35.708 -31.579 1.00 59.21 785 ILE A C 1
ATOM 2349 O O . ILE A 1 305 ? -9.093 -35.261 -31.993 1.00 63.87 785 ILE A O 1
ATOM 2354 N N . ILE A 1 306 ? -7.915 -36.254 -30.375 1.00 64.93 786 ILE A N 1
ATOM 2355 C CA . ILE A 1 306 ? -9.071 -36.504 -29.510 1.00 62.43 786 ILE A CA 1
ATOM 2356 C C . ILE A 1 306 ? -9.294 -35.475 -28.384 1.00 65.09 786 ILE A C 1
ATOM 2357 O O . ILE A 1 306 ? -10.368 -35.426 -27.789 1.00 68.39 786 ILE A O 1
ATOM 2362 N N . LYS A 1 307 ? -8.300 -34.647 -28.088 1.00 61.78 787 LYS A N 1
ATOM 2363 C CA . LYS A 1 307 ? -8.525 -33.553 -27.146 1.00 61.41 787 LYS A CA 1
ATOM 2364 C C . LYS A 1 307 ? -7.466 -32.472 -27.325 1.00 58.25 787 LYS A C 1
ATOM 2365 O O . LYS A 1 307 ? -6.309 -32.785 -27.590 1.00 59.36 787 LYS A O 1
ATOM 2371 N N . ARG A 1 308 ? -7.867 -31.209 -27.206 1.00 52.87 788 ARG A N 1
ATOM 2372 C CA . ARG A 1 308 ? -6.916 -30.102 -27.201 1.00 51.55 788 ARG A CA 1
ATOM 2373 C C . ARG A 1 308 ? -6.983 -29.454 -25.834 1.00 50.23 788 ARG A C 1
ATOM 2374 O O . ARG A 1 308 ? -8.059 -29.042 -25.391 1.00 48.48 788 ARG A O 1
ATOM 2382 N N . ILE A 1 309 ? -5.831 -29.363 -25.176 1.00 46.16 789 ILE A N 1
ATOM 2383 C CA . ILE A 1 309 ? -5.751 -28.833 -23.828 1.00 45.12 789 ILE A CA 1
ATOM 2384 C C . ILE A 1 309 ? -4.742 -27.701 -23.771 1.00 45.86 789 ILE A C 1
ATOM 2385 O O . ILE A 1 309 ? -3.555 -27.899 -24.069 1.00 48.51 789 ILE A O 1
ATOM 2390 N N . LYS A 1 310 ? -5.219 -26.526 -23.373 1.00 43.82 790 LYS A N 1
ATOM 2391 C CA . LYS A 1 310 ? -4.362 -25.375 -23.137 1.00 43.37 790 LYS A CA 1
ATOM 2392 C C . LYS A 1 310 ? -3.621 -25.554 -21.804 1.00 45.39 790 LYS A C 1
ATOM 2393 O O . LYS A 1 310 ? -4.238 -25.731 -20.761 1.00 49.12 790 LYS A O 1
ATOM 2399 N N . VAL A 1 311 ? -2.296 -25.510 -21.842 1.00 44.25 791 VAL A N 1
ATOM 2400 C CA . VAL A 1 311 ? -1.496 -25.766 -20.651 1.00 41.68 791 VAL A CA 1
ATOM 2401 C C . VAL A 1 311 ? -0.649 -24.583 -20.237 1.00 43.81 791 VAL A C 1
ATOM 2402 O O . VAL A 1 311 ? 0.104 -24.684 -19.265 1.00 46.61 791 VAL A O 1
ATOM 2406 N N . GLY A 1 312 ? -0.711 -23.484 -20.986 1.00 43.80 792 GLY A N 1
ATOM 2407 C CA . GLY A 1 312 ? 0.210 -22.373 -20.720 1.00 43.36 792 GLY A CA 1
ATOM 2408 C C . GLY A 1 312 ? 0.259 -21.289 -21.763 1.00 43.95 792 GLY A C 1
ATOM 2409 O O . GLY A 1 312 ? -0.296 -21.426 -22.848 1.00 47.02 792 GLY A O 1
ATOM 2410 N N . GLU A 1 313 ? 0.916 -20.196 -21.403 1.00 45.23 793 GLU A N 1
ATOM 2411 C CA . GLU A 1 313 ? 1.143 -19.072 -22.297 1.00 44.45 793 GLU A CA 1
ATOM 2412 C C . GLU A 1 313 ? 2.576 -18.606 -22.179 1.00 45.97 793 GLU A C 1
ATOM 2413 O O . GLU A 1 313 ? 3.187 -18.757 -21.122 1.00 48.23 793 GLU A O 1
ATOM 2419 N N . ILE A 1 314 ? 3.141 -18.065 -23.258 1.00 47.42 794 ILE A N 1
ATOM 2420 C CA . ILE A 1 314 ? 4.452 -17.417 -23.149 1.00 45.54 794 ILE A CA 1
ATOM 2421 C C . ILE A 1 314 ? 4.345 -16.092 -23.838 1.00 46.67 794 ILE A C 1
ATOM 2422 O O . ILE A 1 314 ? 4.191 -16.060 -25.058 1.00 47.12 794 ILE A O 1
ATOM 2427 N N . LYS A 1 315 ? 4.386 -15.012 -23.050 1.00 50.66 795 LYS A N 1
ATOM 2428 C CA . LYS A 1 315 ? 4.275 -13.638 -23.575 1.00 51.32 795 LYS A CA 1
ATOM 2429 C C . LYS A 1 315 ? 5.500 -13.349 -24.449 1.00 47.39 795 LYS A C 1
ATOM 2430 O O . LYS A 1 315 ? 5.381 -12.843 -25.578 1.00 44.15 795 LYS A O 1
ATOM 2436 N N . TYR A 1 316 ? 6.660 -13.758 -23.945 1.00 39.46 796 TYR A N 1
ATOM 2437 C CA . TYR A 1 316 ? 7.890 -13.490 -24.614 1.00 40.24 796 TYR A CA 1
ATOM 2438 C C . TYR A 1 316 ? 9.022 -14.371 -24.122 1.00 41.51 796 TYR A C 1
ATOM 2439 O O . TYR A 1 316 ? 9.294 -14.438 -22.915 1.00 43.75 796 TYR A O 1
ATOM 2448 N N . MET A 1 317 ? 9.701 -15.011 -25.074 1.00 39.99 797 MET A N 1
ATOM 2449 C CA . MET A 1 317 ? 10.987 -15.648 -24.807 1.00 41.50 797 MET A CA 1
ATOM 2450 C C . MET A 1 317 ? 12.022 -15.266 -25.886 1.00 40.89 797 MET A C 1
ATOM 2451 O O . MET A 1 317 ? 11.763 -15.404 -27.068 1.00 41.59 797 MET A O 1
ATOM 2456 N N . ASN A 1 318 ? 13.180 -14.764 -25.474 1.00 42.55 798 ASN A N 1
ATOM 2457 C CA . ASN A 1 318 ? 14.291 -14.526 -26.399 1.00 42.82 798 ASN A CA 1
ATOM 2458 C C . ASN A 1 318 ? 14.913 -15.818 -26.934 1.00 43.59 798 ASN A C 1
ATOM 2459 O O . ASN A 1 318 ? 15.295 -16.696 -26.148 1.00 44.99 798 ASN A O 1
ATOM 2464 N N . HIS A 1 319 ? 15.074 -15.917 -28.255 1.00 40.61 799 HIS A N 1
ATOM 2465 C CA . HIS A 1 319 ? 15.514 -17.170 -28.857 1.00 35.41 799 HIS A CA 1
ATOM 2466 C C . HIS A 1 319 ? 16.951 -17.454 -28.639 1.00 33.16 799 HIS A C 1
ATOM 2467 O O . HIS A 1 319 ? 17.410 -18.550 -28.923 1.00 33.38 799 HIS A O 1
ATOM 2474 N N . LEU A 1 320 ? 17.680 -16.479 -28.120 1.00 37.99 800 LEU A N 1
ATOM 2475 C CA . LEU A 1 320 ? 19.091 -16.669 -27.727 1.00 42.41 800 LEU A CA 1
ATOM 2476 C C . LEU A 1 320 ? 19.283 -16.902 -26.231 1.00 43.36 800 LEU A C 1
ATOM 2477 O O . LEU A 1 320 ? 20.393 -17.184 -25.792 1.00 42.83 800 LEU A O 1
ATOM 2482 N N . GLU A 1 321 ? 18.202 -16.786 -25.461 1.00 47.00 801 GLU A N 1
ATOM 2483 C CA . GLU A 1 321 ? 18.259 -16.904 -24.003 1.00 52.45 801 GLU A CA 1
ATOM 2484 C C . GLU A 1 321 ? 16.980 -17.523 -23.447 1.00 50.20 801 GLU A C 1
ATOM 2485 O O . GLU A 1 321 ? 16.252 -16.935 -22.646 1.00 47.48 801 GLU A O 1
ATOM 2491 N N . GLU A 1 322 ? 16.720 -18.738 -23.890 1.00 47.59 802 GLU A N 1
ATOM 2492 C CA . GLU A 1 322 ? 15.476 -19.386 -23.565 1.00 45.48 802 GLU A CA 1
ATOM 2493 C C . GLU A 1 322 ? 15.589 -19.982 -22.169 1.00 41.92 802 GLU A C 1
ATOM 2494 O O . GLU A 1 322 ? 16.681 -20.268 -21.703 1.00 39.51 802 GLU A O 1
ATOM 2500 N N . TYR A 1 323 ? 14.450 -20.126 -21.499 1.00 42.52 803 TYR A N 1
ATOM 2501 C CA . TYR A 1 323 ? 14.389 -20.602 -20.105 1.00 43.05 803 TYR A CA 1
ATOM 2502 C C . TYR A 1 323 ? 13.294 -21.699 -19.991 1.00 41.24 803 TYR A C 1
ATOM 2503 O O . TYR A 1 323 ? 12.314 -21.665 -20.715 1.00 42.93 803 TYR A O 1
ATOM 2512 N N . PRO A 1 324 ? 13.456 -22.657 -19.075 1.00 40.05 804 PRO A N 1
ATOM 2513 C CA . PRO A 1 324 ? 12.454 -23.721 -18.844 1.00 39.10 804 PRO A CA 1
ATOM 2514 C C . PRO A 1 324 ? 11.098 -23.218 -18.395 1.00 39.44 804 PRO A C 1
ATOM 2515 O O . PRO A 1 324 ? 11.000 -22.177 -17.798 1.00 43.89 804 PRO A O 1
ATOM 2519 N N . ILE A 1 325 ? 10.064 -23.999 -18.648 1.00 41.45 805 ILE A N 1
ATOM 2520 C CA . ILE A 1 325 ? 8.694 -23.635 -18.342 1.00 41.31 805 ILE A CA 1
ATOM 2521 C C . ILE A 1 325 ? 7.989 -24.781 -17.634 1.00 42.98 805 ILE A C 1
ATOM 2522 O O . ILE A 1 325 ? 8.115 -25.933 -18.054 1.00 44.77 805 ILE A O 1
ATOM 2527 N N . ILE A 1 326 ? 7.234 -24.458 -16.582 1.00 42.41 806 ILE A N 1
ATOM 2528 C CA . ILE A 1 326 ? 6.601 -25.475 -15.746 1.00 41.51 806 ILE A CA 1
ATOM 2529 C C . ILE A 1 326 ? 5.133 -25.470 -16.046 1.00 41.43 806 ILE A C 1
ATOM 2530 O O . ILE A 1 326 ? 4.540 -24.409 -16.056 1.00 44.98 806 ILE A O 1
ATOM 2535 N N . VAL A 1 327 ? 4.551 -26.638 -16.316 1.00 40.25 807 VAL A N 1
ATOM 2536 C CA . VAL A 1 327 ? 3.117 -26.713 -16.583 1.00 39.52 807 VAL A CA 1
ATOM 2537 C C . VAL A 1 327 ? 2.498 -27.820 -15.763 1.00 43.00 807 VAL A C 1
ATOM 2538 O O . VAL A 1 327 ? 3.213 -28.718 -15.303 1.00 46.54 807 VAL A O 1
ATOM 2542 N N . ASN A 1 328 ? 1.174 -27.739 -15.580 1.00 42.85 808 ASN A N 1
ATOM 2543 C CA . ASN A 1 328 ? 0.363 -28.797 -14.956 1.00 40.63 808 ASN A CA 1
ATOM 2544 C C . ASN A 1 328 ? -0.703 -29.282 -15.908 1.00 40.76 808 ASN A C 1
ATOM 2545 O O . ASN A 1 328 ? -1.478 -28.493 -16.413 1.00 43.72 808 ASN A O 1
ATOM 2550 N N . VAL A 1 329 ? -0.760 -30.579 -16.152 1.00 39.93 809 VAL A N 1
ATOM 2551 C CA . VAL A 1 329 ? -1.662 -31.085 -17.162 1.00 38.17 809 VAL A CA 1
ATOM 2552 C C . VAL A 1 329 ? -2.289 -32.416 -16.763 1.00 39.28 809 VAL A C 1
ATOM 2553 O O . VAL A 1 329 ? -1.639 -33.269 -16.159 1.00 41.21 809 VAL A O 1
ATOM 2557 N N . THR A 1 330 ? -3.561 -32.587 -17.094 1.00 39.24 810 THR A N 1
ATOM 2558 C CA . THR A 1 330 ? -4.173 -33.893 -16.984 1.00 39.55 810 THR A CA 1
ATOM 2559 C C . THR A 1 330 ? -4.262 -34.479 -18.383 1.00 41.95 810 THR A C 1
ATOM 2560 O O . THR A 1 330 ? -5.079 -34.029 -19.198 1.00 44.20 810 THR A O 1
ATOM 2564 N N . LEU A 1 331 ? -3.414 -35.468 -18.660 1.00 40.15 811 LEU A N 1
ATOM 2565 C CA . LEU A 1 331 ? -3.410 -36.144 -19.951 1.00 40.63 811 LEU A CA 1
ATOM 2566 C C . LEU A 1 331 ? -4.421 -37.289 -20.015 1.00 42.23 811 LEU A C 1
ATOM 2567 O O . LEU A 1 331 ? -4.306 -38.243 -19.261 1.00 44.35 811 LEU A O 1
ATOM 2572 N N . PRO A 1 332 ? -5.382 -37.230 -20.956 1.00 44.06 812 PRO A N 1
ATOM 2573 C CA . PRO A 1 332 ? -6.298 -38.350 -21.118 1.00 42.93 812 PRO A CA 1
ATOM 2574 C C . PRO A 1 332 ? -5.559 -39.515 -21.719 1.00 44.63 812 PRO A C 1
ATOM 2575 O O . PRO A 1 332 ? -4.454 -39.337 -22.239 1.00 46.20 812 PRO A O 1
ATOM 2579 N N . THR A 1 333 ? -6.171 -40.692 -21.672 1.00 45.84 813 THR A N 1
ATOM 2580 C CA . THR A 1 333 ? -5.588 -41.888 -22.283 1.00 45.81 813 THR A CA 1
ATOM 2581 C C . THR A 1 333 ? -5.607 -41.680 -23.805 1.00 41.46 813 THR A C 1
ATOM 2582 O O . THR A 1 333 ? -6.568 -41.128 -24.333 1.00 42.17 813 THR A O 1
ATOM 2586 N N . ALA A 1 334 ? -4.553 -42.114 -24.491 1.00 37.28 814 ALA A N 1
ATOM 2587 C CA . ALA A 1 334 ? -4.361 -41.875 -25.923 1.00 37.60 814 ALA A CA 1
ATOM 2588 C C . ALA A 1 334 ? -3.064 -42.527 -26.318 1.00 38.86 814 ALA A C 1
ATOM 2589 O O . ALA A 1 334 ? -2.274 -42.888 -25.449 1.00 37.79 814 ALA A O 1
ATOM 2591 N N . GLN A 1 335 ? -2.820 -42.675 -27.617 1.00 41.36 815 GLN A N 1
ATOM 2592 C CA . GLN A 1 335 ? -1.580 -43.307 -28.059 1.00 42.43 815 GLN A CA 1
ATOM 2593 C C . GLN A 1 335 ? -0.355 -42.417 -27.839 1.00 41.20 815 GLN A C 1
ATOM 2594 O O . GLN A 1 335 ? 0.683 -42.907 -27.423 1.00 40.79 815 GLN A O 1
ATOM 2600 N N . LYS A 1 336 ? -0.476 -41.123 -28.129 1.00 40.30 816 LYS A N 1
ATOM 2601 C CA . LYS A 1 336 ? 0.651 -40.217 -27.967 1.00 43.31 816 LYS A CA 1
ATOM 2602 C C . LYS A 1 336 ? 0.219 -38.780 -27.684 1.00 42.14 816 LYS A C 1
ATOM 2603 O O . LYS A 1 336 ? -0.933 -38.417 -27.927 1.00 39.02 816 LYS A O 1
ATOM 2609 N N . TYR A 1 337 ? 1.146 -37.977 -27.150 1.00 41.51 817 TYR A N 1
ATOM 2610 C CA . TYR A 1 337 ? 0.876 -36.548 -26.884 1.00 42.50 817 TYR A CA 1
ATOM 2611 C C . TYR A 1 337 ? 1.755 -35.620 -27.730 1.00 40.33 817 TYR A C 1
ATOM 2612 O O . TYR A 1 337 ? 2.978 -35.809 -27.853 1.00 37.15 817 TYR A O 1
ATOM 2621 N N . ARG A 1 338 ? 1.109 -34.631 -28.330 1.00 38.03 818 ARG A N 1
ATOM 2622 C CA . ARG A 1 338 ? 1.827 -33.651 -29.120 1.00 40.06 818 ARG A CA 1
ATOM 2623 C C . ARG A 1 338 ? 1.757 -32.282 -28.446 1.00 37.77 818 ARG A C 1
ATOM 2624 O O . ARG A 1 338 ? 0.680 -31.717 -28.248 1.00 36.22 818 ARG A O 1
ATOM 2632 N N . PHE A 1 339 ? 2.924 -31.765 -28.099 1.00 36.82 819 PHE A N 1
ATOM 2633 C CA . PHE A 1 339 ? 3.047 -30.419 -27.577 1.00 37.88 819 PHE A CA 1
ATOM 2634 C C . PHE A 1 339 ? 3.064 -29.378 -28.712 1.00 37.82 819 PHE A C 1
ATOM 2635 O O . PHE A 1 339 ? 3.860 -29.470 -29.648 1.00 39.70 819 PHE A O 1
ATOM 2643 N N . ILE A 1 340 ? 2.142 -28.425 -28.634 1.00 37.71 820 ILE A N 1
ATOM 2644 C CA . ILE A 1 340 ? 2.003 -27.357 -29.624 1.00 38.34 820 ILE A CA 1
ATOM 2645 C C . ILE A 1 340 ? 2.301 -25.961 -29.070 1.00 36.53 820 ILE A C 1
ATOM 2646 O O . ILE A 1 340 ? 1.811 -25.586 -28.006 1.00 37.33 820 ILE A O 1
ATOM 2651 N N . LEU A 1 341 ? 3.107 -25.199 -29.795 1.00 34.30 821 LEU A N 1
ATOM 2652 C CA . LEU A 1 341 ? 3.205 -23.780 -29.533 1.00 33.20 821 LEU A CA 1
ATOM 2653 C C . LEU A 1 341 ? 2.398 -23.079 -30.615 1.00 33.24 821 LEU A C 1
ATOM 2654 O O . LEU A 1 341 ? 2.622 -23.299 -31.801 1.00 34.75 821 LEU A O 1
ATOM 2659 N N . ALA A 1 342 ? 1.424 -22.269 -30.225 1.00 33.10 822 ALA A N 1
ATOM 2660 C CA . ALA A 1 342 ? 0.717 -21.450 -31.220 1.00 33.28 822 ALA A CA 1
ATOM 2661 C C . ALA A 1 342 ? 1.073 -19.968 -31.028 1.00 34.85 822 ALA A C 1
ATOM 2662 O O . ALA A 1 342 ? 1.077 -19.456 -29.899 1.00 35.18 822 ALA A O 1
ATOM 2664 N N . GLN A 1 343 ? 1.438 -19.331 -32.143 1.00 33.28 823 GLN A N 1
ATOM 2665 C CA . GLN A 1 343 ? 1.744 -17.914 -32.214 1.00 33.77 823 GLN A CA 1
ATOM 2666 C C . GLN A 1 343 ? 1.619 -17.426 -33.687 1.00 35.82 823 GLN A C 1
ATOM 2667 O O . GLN A 1 343 ? 1.244 -18.187 -34.597 1.00 37.82 823 GLN A O 1
ATOM 2673 N N . LYS A 1 344 ? 1.872 -16.146 -33.899 1.00 35.67 824 LYS A N 1
ATOM 2674 C CA . LYS A 1 344 ? 1.790 -15.561 -35.215 1.00 36.95 824 LYS A CA 1
ATOM 2675 C C . LYS A 1 344 ? 2.929 -16.028 -36.127 1.00 35.71 824 LYS A C 1
ATOM 2676 O O . LYS A 1 344 ? 4.095 -16.034 -35.722 1.00 34.94 824 LYS A O 1
ATOM 2682 N N . GLY A 1 345 ? 2.602 -16.392 -37.363 1.00 33.33 825 GLY A N 1
ATOM 2683 C CA . GLY A 1 345 ? 3.647 -16.715 -38.310 1.00 33.57 825 GLY A CA 1
ATOM 2684 C C . GLY A 1 345 ? 3.139 -16.962 -39.706 1.00 34.91 825 GLY A C 1
ATOM 2685 O O . GLY A 1 345 ? 1.941 -16.943 -39.934 1.00 36.44 825 GLY A O 1
ATOM 2686 N N . PRO A 1 346 ? 4.063 -17.192 -40.653 1.00 34.80 826 PRO A N 1
ATOM 2687 C CA . PRO A 1 346 ? 3.703 -17.239 -42.060 1.00 33.98 826 PRO A CA 1
ATOM 2688 C C . PRO A 1 346 ? 3.231 -18.597 -42.520 1.00 36.87 826 PRO A C 1
ATOM 2689 O O . PRO A 1 346 ? 3.786 -19.618 -42.080 1.00 40.69 826 PRO A O 1
ATOM 2693 N N . VAL A 1 347 ? 2.218 -18.595 -43.391 1.00 33.69 827 VAL A N 1
ATOM 2694 C CA . VAL A 1 347 ? 1.743 -19.785 -44.083 1.00 34.64 827 VAL A CA 1
ATOM 2695 C C . VAL A 1 347 ? 1.454 -19.388 -45.515 1.00 37.86 827 VAL A C 1
ATOM 2696 O O . VAL A 1 347 ? 1.403 -18.197 -45.840 1.00 36.45 827 VAL A O 1
ATOM 2700 N N . GLY A 1 348 ? 1.240 -20.393 -46.363 1.00 39.62 828 GLY A N 1
ATOM 2701 C CA . GLY A 1 348 ? 0.839 -20.161 -47.740 1.00 41.73 828 GLY A CA 1
ATOM 2702 C C . GLY A 1 348 ? 2.002 -20.201 -48.712 1.00 44.13 828 GLY A C 1
ATOM 2703 O O . GLY A 1 348 ? 2.991 -19.495 -48.536 1.00 47.33 828 GLY A O 1
ATOM 2704 N N . VAL A 1 349 ? 1.873 -21.041 -49.731 1.00 42.62 829 VAL A N 1
ATOM 2705 C CA . VAL A 1 349 ? 2.827 -21.124 -50.831 1.00 44.07 829 VAL A CA 1
ATOM 2706 C C . VAL A 1 349 ? 2.143 -20.561 -52.089 1.00 44.72 829 VAL A C 1
ATOM 2707 O O . VAL A 1 349 ? 0.972 -20.879 -52.357 1.00 44.12 829 VAL A O 1
ATOM 2711 N N . LEU A 1 350 ? 2.848 -19.725 -52.853 1.00 44.95 830 LEU A N 1
ATOM 2712 C CA . LEU A 1 350 ? 2.298 -19.238 -54.149 1.00 45.83 830 LEU A CA 1
ATOM 2713 C C . LEU A 1 350 ? 2.092 -20.377 -55.130 1.00 44.66 830 LEU A C 1
ATOM 2714 O O . LEU A 1 350 ? 3.018 -21.158 -55.367 1.00 42.73 830 LEU A O 1
ATOM 2719 N N . THR A 1 351 ? 0.882 -20.493 -55.676 1.00 47.94 831 THR A N 1
ATOM 2720 C CA . THR A 1 351 ? 0.594 -21.620 -56.584 1.00 59.03 831 THR A CA 1
ATOM 2721 C C . THR A 1 351 ? 0.484 -21.242 -58.063 1.00 62.88 831 THR A C 1
ATOM 2722 O O . THR A 1 351 ? 0.445 -22.123 -58.932 1.00 63.43 831 THR A O 1
ATOM 2726 N N . GLY A 1 352 ? 0.419 -19.943 -58.334 1.00 61.58 832 GLY A N 1
ATOM 2727 C CA . GLY A 1 352 ? 0.501 -19.439 -59.687 1.00 64.54 832 GLY A CA 1
ATOM 2728 C C . GLY A 1 352 ? 1.284 -18.148 -59.700 1.00 69.00 832 GLY A C 1
ATOM 2729 O O . GLY A 1 352 ? 1.711 -17.670 -58.646 1.00 70.94 832 GLY A O 1
ATOM 2730 N N . PRO A 1 353 ? 1.448 -17.548 -60.891 1.00 71.17 833 PRO A N 1
ATOM 2731 C CA . PRO A 1 353 ? 2.241 -16.322 -61.013 1.00 66.84 833 PRO A CA 1
ATOM 2732 C C . PRO A 1 353 ? 1.574 -15.138 -60.308 1.00 59.41 833 PRO A C 1
ATOM 2733 O O . PRO A 1 353 ? 0.379 -15.130 -60.109 1.00 58.67 833 PRO A O 1
ATOM 2737 N N . VAL A 1 354 ? 2.359 -14.147 -59.943 1.00 58.83 834 VAL A N 1
ATOM 2738 C CA . VAL A 1 354 ? 1.857 -12.990 -59.233 1.00 57.16 834 VAL A CA 1
ATOM 2739 C C . VAL A 1 354 ? 1.709 -11.813 -60.209 1.00 61.44 834 VAL A C 1
ATOM 2740 O O . VAL A 1 354 ? 2.647 -11.500 -60.962 1.00 61.85 834 VAL A O 1
ATOM 2744 N N . ARG A 1 355 ? 0.550 -11.151 -60.183 1.00 59.77 835 ARG A N 1
ATOM 2745 C CA . ARG A 1 355 ? 0.324 -9.959 -61.021 1.00 59.12 835 ARG A CA 1
ATOM 2746 C C . ARG A 1 355 ? 0.141 -8.654 -60.247 1.00 56.88 835 ARG A C 1
ATOM 2747 O O . ARG A 1 355 ? -0.594 -8.593 -59.259 1.00 54.76 835 ARG A O 1
ATOM 2755 N N . VAL A 1 356 ? 0.835 -7.618 -60.698 1.00 57.03 836 VAL A N 1
ATOM 2756 C CA . VAL A 1 356 ? 0.539 -6.265 -60.267 1.00 62.47 836 VAL A CA 1
ATOM 2757 C C . VAL A 1 356 ? -0.003 -5.525 -61.482 1.00 67.66 836 VAL A C 1
ATOM 2758 O O . VAL A 1 356 ? 0.668 -5.488 -62.530 1.00 64.46 836 VAL A O 1
ATOM 2762 N N . ASN A 1 357 ? -1.205 -4.946 -61.331 1.00 72.43 837 ASN A N 1
ATOM 2763 C CA . ASN A 1 357 ? -1.906 -4.224 -62.406 1.00 65.76 837 ASN A CA 1
ATOM 2764 C C . ASN A 1 357 ? -1.896 -5.057 -63.674 1.00 67.25 837 ASN A C 1
ATOM 2765 O O . ASN A 1 357 ? -1.230 -4.705 -64.639 1.00 66.55 837 ASN A O 1
ATOM 2770 N N . GLY A 1 358 ? -2.568 -6.203 -63.636 1.00 68.32 838 GLY A N 1
ATOM 2771 C CA . GLY A 1 358 ? -2.605 -7.116 -64.774 1.00 63.24 838 GLY A CA 1
ATOM 2772 C C . GLY A 1 358 ? -1.299 -7.818 -65.130 1.00 65.10 838 GLY A C 1
ATOM 2773 O O . GLY A 1 358 ? -1.323 -8.930 -65.661 1.00 68.75 838 GLY A O 1
ATOM 2774 N N . LYS A 1 359 ? -0.161 -7.191 -64.839 1.00 64.42 839 LYS A N 1
ATOM 2775 C CA . LYS A 1 359 ? 1.155 -7.705 -65.277 1.00 70.68 839 LYS A CA 1
ATOM 2776 C C . LYS A 1 359 ? 1.839 -8.731 -64.308 1.00 65.96 839 LYS A C 1
ATOM 2777 O O . LYS A 1 359 ? 1.859 -8.551 -63.090 1.00 66.92 839 LYS A O 1
ATOM 2783 N N . ILE A 1 360 ? 2.379 -9.807 -64.871 1.00 61.09 840 ILE A N 1
ATOM 2784 C CA . ILE A 1 360 ? 3.231 -10.752 -64.140 1.00 62.63 840 ILE A CA 1
ATOM 2785 C C . ILE A 1 360 ? 4.498 -10.099 -63.576 1.00 64.66 840 ILE A C 1
ATOM 2786 O O . ILE A 1 360 ? 5.324 -9.577 -64.338 1.00 65.71 840 ILE A O 1
ATOM 2791 N N . THR A 1 361 ? 4.659 -10.154 -62.250 1.00 62.85 841 THR A N 1
ATOM 2792 C CA . THR A 1 361 ? 5.881 -9.660 -61.587 1.00 61.59 841 THR A CA 1
ATOM 2793 C C . THR A 1 361 ? 6.708 -10.756 -60.884 1.00 58.50 841 THR A C 1
ATOM 2794 O O . THR A 1 361 ? 6.269 -11.901 -60.735 1.00 55.21 841 THR A O 1
ATOM 2798 N N . ASN A 1 362 ? 7.918 -10.382 -60.471 1.00 55.29 842 ASN A N 1
ATOM 2799 C CA . ASN A 1 362 ? 8.824 -11.256 -59.701 1.00 54.41 842 ASN A CA 1
ATOM 2800 C C . ASN A 1 362 ? 8.270 -11.543 -58.277 1.00 50.29 842 ASN A C 1
ATOM 2801 O O . ASN A 1 362 ? 8.013 -10.590 -57.530 1.00 52.60 842 ASN A O 1
ATOM 2806 N N . PRO A 1 363 ? 8.090 -12.835 -57.894 1.00 45.12 843 PRO A N 1
ATOM 2807 C CA . PRO A 1 363 ? 7.456 -13.112 -56.595 1.00 43.21 843 PRO A CA 1
ATOM 2808 C C . PRO A 1 363 ? 8.380 -12.842 -55.418 1.00 42.60 843 PRO A C 1
ATOM 2809 O O . PRO A 1 363 ? 7.935 -12.844 -54.280 1.00 47.44 843 PRO A O 1
ATOM 2813 N N . ALA A 1 364 ? 9.646 -12.572 -55.696 1.00 40.80 844 ALA A N 1
ATOM 2814 C CA . ALA A 1 364 ? 10.593 -12.168 -54.665 1.00 40.06 844 ALA A CA 1
ATOM 2815 C C . ALA A 1 364 ? 10.692 -10.653 -54.547 1.00 41.06 844 ALA A C 1
ATOM 2816 O O . ALA A 1 364 ? 11.217 -10.142 -53.562 1.00 42.79 844 ALA A O 1
ATOM 2818 N N . TYR A 1 365 ? 10.233 -9.944 -55.578 1.00 40.66 845 TYR A N 1
ATOM 2819 C CA . TYR A 1 365 ? 10.197 -8.487 -55.561 1.00 40.54 845 TYR A CA 1
ATOM 2820 C C . TYR A 1 365 ? 8.882 -8.009 -56.182 1.00 43.27 845 TYR A C 1
ATOM 2821 O O . TYR A 1 365 ? 8.820 -7.544 -57.297 1.00 48.88 845 TYR A O 1
ATOM 2830 N N . ILE A 1 366 ? 7.832 -8.167 -55.403 1.00 47.01 846 ILE A N 1
ATOM 2831 C CA . ILE A 1 366 ? 6.470 -7.868 -55.748 1.00 46.33 846 ILE A CA 1
ATOM 2832 C C . ILE A 1 366 ? 6.241 -6.439 -56.268 1.00 49.43 846 ILE A C 1
ATOM 2833 O O . ILE A 1 366 ? 5.553 -6.263 -57.270 1.00 51.37 846 ILE A O 1
ATOM 2838 N N . MET A 1 367 ? 6.826 -5.433 -55.617 1.00 50.31 847 MET A N 1
ATOM 2839 C CA . MET A 1 367 ? 6.644 -4.028 -56.008 1.00 49.84 847 MET A CA 1
ATOM 2840 C C . MET A 1 367 ? 7.831 -3.171 -55.588 1.00 52.27 847 MET A C 1
ATOM 2841 O O . MET A 1 367 ? 8.458 -3.432 -54.541 1.00 50.16 847 MET A O 1
ATOM 2846 N N . ARG A 1 368 ? 8.143 -2.151 -56.395 1.00 51.16 848 ARG A N 1
ATOM 2847 C CA . ARG A 1 368 ? 9.195 -1.191 -56.021 1.00 52.85 848 ARG A CA 1
ATOM 2848 C C . ARG A 1 368 ? 8.590 -0.107 -55.135 1.00 49.92 848 ARG A C 1
ATOM 2849 O O . ARG A 1 368 ? 7.366 0.091 -55.149 1.00 47.13 848 ARG A O 1
ATOM 2857 N N . GLU A 1 369 ? 9.427 0.554 -54.333 1.00 49.73 849 GLU A N 1
ATOM 2858 C CA . GLU A 1 369 ? 8.916 1.555 -53.389 1.00 55.55 849 GLU A CA 1
ATOM 2859 C C . GLU A 1 369 ? 8.241 2.683 -54.191 1.00 58.50 849 GLU A C 1
ATOM 2860 O O . GLU A 1 369 ? 8.736 3.050 -55.267 1.00 56.86 849 GLU A O 1
ATOM 2866 N N . GLY A 1 370 ? 7.097 3.174 -53.709 1.00 52.89 850 GLY A N 1
ATOM 2867 C CA . GLY A 1 370 ? 6.315 4.154 -54.464 1.00 52.77 850 GLY A CA 1
ATOM 2868 C C . GLY A 1 370 ? 5.184 3.613 -55.333 1.00 52.72 850 GLY A C 1
ATOM 2869 O O . GLY A 1 370 ? 4.164 4.277 -55.476 1.00 50.62 850 GLY A O 1
ATOM 2870 N N . GLU A 1 371 ? 5.350 2.416 -55.906 1.00 55.16 851 GLU A N 1
ATOM 2871 C CA . GLU A 1 371 ? 4.361 1.831 -56.841 1.00 55.88 851 GLU A CA 1
ATOM 2872 C C . GLU A 1 371 ? 2.993 1.583 -56.223 1.00 54.87 851 GLU A C 1
ATOM 2873 O O . GLU A 1 371 ? 2.866 1.585 -55.008 1.00 55.22 851 GLU A O 1
ATOM 2879 N N . SER A 1 372 ? 1.970 1.393 -57.058 1.00 56.55 852 SER A N 1
ATOM 2880 C CA . SER A 1 372 ? 0.600 1.183 -56.577 1.00 59.10 852 SER A CA 1
ATOM 2881 C C . SER A 1 372 ? -0.125 0.225 -57.492 1.00 63.09 852 SER A C 1
ATOM 2882 O O . SER A 1 372 ? 0.297 0.057 -58.637 1.00 66.60 852 SER A O 1
ATOM 2885 N N . GLY A 1 373 ? -1.195 -0.416 -56.999 1.00 65.02 853 GLY A N 1
ATOM 2886 C CA . GLY A 1 373 ? -2.078 -1.220 -57.877 1.00 64.12 853 GLY A CA 1
ATOM 2887 C C . GLY A 1 373 ? -2.791 -2.491 -57.425 1.00 62.08 853 GLY A C 1
ATOM 2888 O O . GLY A 1 373 ? -2.687 -2.920 -56.284 1.00 67.08 853 GLY A O 1
ATOM 2889 N N . ARG A 1 374 ? -3.546 -3.085 -58.340 1.00 61.78 854 ARG A N 1
ATOM 2890 C CA . ARG A 1 374 ? -4.202 -4.342 -58.074 1.00 63.74 854 ARG A CA 1
ATOM 2891 C C . ARG A 1 374 ? -3.188 -5.470 -58.112 1.00 67.27 854 ARG A C 1
ATOM 2892 O O . ARG A 1 374 ? -2.445 -5.629 -59.089 1.00 65.79 854 ARG A O 1
ATOM 2900 N N . LEU A 1 375 ? -3.160 -6.229 -57.016 1.00 66.84 855 LEU A N 1
ATOM 2901 C CA . LEU A 1 375 ? -2.225 -7.322 -56.813 1.00 59.05 855 LEU A CA 1
ATOM 2902 C C . LEU A 1 375 ? -3.033 -8.582 -56.760 1.00 56.82 855 LEU A C 1
ATOM 2903 O O . LEU A 1 375 ? -4.001 -8.647 -55.998 1.00 55.26 855 LEU A O 1
ATOM 2908 N N . GLU A 1 376 ? -2.649 -9.566 -57.577 1.00 56.81 856 GLU A N 1
ATOM 2909 C CA . GLU A 1 376 ? -3.371 -10.841 -57.678 1.00 60.61 856 GLU A CA 1
ATOM 2910 C C . GLU A 1 376 ? -2.478 -12.038 -57.348 1.00 61.59 856 GLU A C 1
ATOM 2911 O O . GLU A 1 376 ? -1.501 -12.311 -58.048 1.00 62.19 856 GLU A O 1
ATOM 2917 N N . LEU A 1 377 ? -2.830 -12.742 -56.274 1.00 60.50 857 LEU A N 1
ATOM 2918 C CA . LEU A 1 377 ? -2.072 -13.886 -55.779 1.00 55.76 857 LEU A CA 1
ATOM 2919 C C . LEU A 1 377 ? -2.969 -15.090 -55.758 1.00 55.67 857 LEU A C 1
ATOM 2920 O O . LEU A 1 377 ? -4.161 -14.980 -55.488 1.00 57.36 857 LEU A O 1
ATOM 2925 N N . LYS A 1 378 ? -2.376 -16.242 -56.017 1.00 53.60 858 LYS A N 1
ATOM 2926 C CA . LYS A 1 378 ? -3.000 -17.506 -55.736 1.00 58.28 858 LYS A CA 1
ATOM 2927 C C . LYS A 1 378 ? -2.069 -18.219 -54.747 1.00 58.10 858 LYS A C 1
ATOM 2928 O O . LYS A 1 378 ? -0.874 -18.422 -55.014 1.00 60.71 858 LYS A O 1
ATOM 2934 N N . VAL A 1 379 ? -2.616 -18.581 -53.593 1.00 55.16 859 VAL A N 1
ATOM 2935 C CA . VAL A 1 379 ? -1.828 -19.202 -52.536 1.00 51.81 859 VAL A CA 1
ATOM 2936 C C . VAL A 1 379 ? -2.477 -20.480 -52.018 1.00 49.25 859 VAL A C 1
ATOM 2937 O O . VAL A 1 379 ? -3.702 -20.556 -51.926 1.00 50.99 859 VAL A O 1
ATOM 2941 N N . GLY A 1 380 ? -1.650 -21.477 -51.701 1.00 47.93 860 GLY A N 1
ATOM 2942 C CA . GLY A 1 380 ? -2.120 -22.766 -51.168 1.00 47.96 860 GLY A CA 1
ATOM 2943 C C . GLY A 1 380 ? -1.774 -22.944 -49.694 1.00 49.91 860 GLY A C 1
ATOM 2944 O O . GLY A 1 380 ? -0.658 -22.620 -49.274 1.00 51.01 860 GLY A O 1
ATOM 2945 N N . VAL A 1 381 ? -2.741 -23.425 -48.910 1.00 46.85 861 VAL A N 1
ATOM 2946 C CA . VAL A 1 381 ? -2.541 -23.738 -47.507 1.00 45.08 861 VAL A CA 1
ATOM 2947 C C . VAL A 1 381 ? -3.128 -25.092 -47.197 1.00 46.13 861 VAL A C 1
ATOM 2948 O O . VAL A 1 381 ? -4.031 -25.547 -47.878 1.00 44.48 861 VAL A O 1
ATOM 2952 N N . ASP A 1 382 ? -2.614 -25.725 -46.150 1.00 56.14 862 ASP A N 1
ATOM 2953 C CA . ASP A 1 382 ? -3.045 -27.069 -45.743 1.00 57.04 862 ASP A CA 1
ATOM 2954 C C . ASP A 1 382 ? -4.331 -27.077 -44.951 1.00 58.66 862 ASP A C 1
ATOM 2955 O O . ASP A 1 382 ? -5.051 -28.049 -45.005 1.00 66.53 862 ASP A O 1
ATOM 2960 N N . LYS A 1 383 ? -4.619 -26.007 -44.215 1.00 60.03 863 LYS A N 1
ATOM 2961 C CA . LYS A 1 383 ? -5.863 -25.912 -43.439 1.00 61.82 863 LYS A CA 1
ATOM 2962 C C . LYS A 1 383 ? -6.478 -24.505 -43.504 1.00 62.85 863 LYS A C 1
ATOM 2963 O O . LYS A 1 383 ? -5.877 -23.578 -44.055 1.00 63.82 863 LYS A O 1
ATOM 2969 N N . GLU A 1 384 ? -7.676 -24.337 -42.960 1.00 60.36 864 GLU A N 1
ATOM 2970 C CA . GLU A 1 384 ? -8.295 -23.017 -42.986 1.00 61.81 864 GLU A CA 1
ATOM 2971 C C . GLU A 1 384 ? -7.659 -22.083 -41.955 1.00 56.43 864 GLU A C 1
ATOM 2972 O O . GLU A 1 384 ? -7.251 -22.511 -40.894 1.00 50.37 864 GLU A O 1
ATOM 2978 N N . TYR A 1 385 ? -7.550 -20.807 -42.287 1.00 53.83 865 TYR A N 1
ATOM 2979 C CA . TYR A 1 385 ? -6.986 -19.851 -41.365 1.00 51.00 865 TYR A CA 1
ATOM 2980 C C . TYR A 1 385 ? -7.715 -18.563 -41.583 1.00 52.96 865 TYR A C 1
ATOM 2981 O O . TYR A 1 385 ? -8.435 -18.397 -42.574 1.00 56.94 865 TYR A O 1
ATOM 2990 N N . THR A 1 386 ? -7.498 -17.645 -40.651 1.00 50.59 866 THR A N 1
ATOM 2991 C CA . THR A 1 386 ? -7.795 -16.255 -40.870 1.00 52.35 866 THR A CA 1
ATOM 2992 C C . THR A 1 386 ? -6.471 -15.505 -40.857 1.00 51.26 866 THR A C 1
ATOM 2993 O O . THR A 1 386 ? -5.773 -15.454 -39.852 1.00 54.75 866 THR A O 1
ATOM 2997 N N . ALA A 1 387 ? -6.122 -14.951 -42.007 1.00 52.37 867 ALA A N 1
ATOM 2998 C CA . ALA A 1 387 ? -4.819 -14.335 -42.195 1.00 51.67 867 ALA A CA 1
ATOM 2999 C C . ALA A 1 387 ? -4.894 -12.828 -42.343 1.00 48.52 867 ALA A C 1
ATOM 3000 O O . ALA A 1 387 ? -5.915 -12.280 -42.716 1.00 49.34 867 ALA A O 1
ATOM 3002 N N . ASP A 1 388 ? -3.794 -12.181 -42.007 1.00 48.78 868 ASP A N 1
ATOM 3003 C CA . ASP A 1 388 ? -3.498 -10.835 -42.426 1.00 53.04 868 ASP A CA 1
ATOM 3004 C C . ASP A 1 388 ? -2.459 -10.946 -43.551 1.00 57.59 868 ASP A C 1
ATOM 3005 O O . ASP A 1 388 ? -1.633 -11.876 -43.549 1.00 57.33 868 ASP A O 1
ATOM 3010 N N . LEU A 1 389 ? -2.524 -10.037 -44.527 1.00 55.74 869 LEU A N 1
ATOM 3011 C CA . LEU A 1 389 ? -1.563 -10.032 -45.630 1.00 49.73 869 LEU A CA 1
ATOM 3012 C C . LEU A 1 389 ? -0.635 -8.836 -45.515 1.00 46.64 869 LEU A C 1
ATOM 3013 O O . LEU A 1 389 ? -1.106 -7.714 -45.451 1.00 51.09 869 LEU A O 1
ATOM 3018 N N . TYR A 1 390 ? 0.673 -9.066 -45.480 1.00 40.95 870 TYR A N 1
ATOM 3019 C CA . TYR A 1 390 ? 1.613 -7.954 -45.415 1.00 42.00 870 TYR A CA 1
ATOM 3020 C C . TYR A 1 390 ? 2.516 -7.910 -46.632 1.00 43.61 870 TYR A C 1
ATOM 3021 O O . TYR A 1 390 ? 2.614 -8.887 -47.393 1.00 42.49 870 TYR A O 1
ATOM 3030 N N . LEU A 1 391 ? 3.199 -6.780 -46.788 1.00 41.22 871 LEU A N 1
ATOM 3031 C CA . LEU A 1 391 ? 4.357 -6.737 -47.646 1.00 42.59 871 LEU A CA 1
ATOM 3032 C C . LEU A 1 391 ? 5.539 -6.765 -46.708 1.00 44.16 871 LEU A C 1
ATOM 3033 O O . LEU A 1 391 ? 5.608 -5.958 -45.764 1.00 44.99 871 LEU A O 1
ATOM 3038 N N . ARG A 1 392 ? 6.454 -7.701 -46.971 1.00 41.90 872 ARG A N 1
ATOM 3039 C CA . ARG A 1 392 ? 7.589 -7.946 -46.100 1.00 41.78 872 ARG A CA 1
ATOM 3040 C C . ARG A 1 392 ? 8.878 -7.724 -46.840 1.00 39.84 872 ARG A C 1
ATOM 3041 O O . ARG A 1 392 ? 9.033 -8.186 -47.964 1.00 40.60 872 ARG A O 1
ATOM 3049 N N . ALA A 1 393 ? 9.810 -7.033 -46.199 1.00 37.99 873 ALA A N 1
ATOM 3050 C CA . ALA A 1 393 ? 11.140 -6.877 -46.777 1.00 39.94 873 ALA A CA 1
ATOM 3051 C C . ALA A 1 393 ? 12.127 -7.860 -46.153 1.00 38.88 873 ALA A C 1
ATOM 3052 O O . ALA A 1 393 ? 12.029 -8.162 -44.942 1.00 34.20 873 ALA A O 1
ATOM 3054 N N . THR A 1 394 ? 13.068 -8.344 -46.980 1.00 36.10 874 THR A N 1
ATOM 3055 C CA . THR A 1 394 ? 14.173 -9.158 -46.495 1.00 36.08 874 THR A CA 1
ATOM 3056 C C . THR A 1 394 ? 15.440 -8.623 -47.126 1.00 37.98 874 THR A C 1
ATOM 3057 O O . THR A 1 394 ? 15.551 -8.591 -48.351 1.00 37.58 874 THR A O 1
ATOM 3061 N N . PHE A 1 395 ? 16.379 -8.196 -46.281 1.00 37.46 875 PHE A N 1
ATOM 3062 C CA . PHE A 1 395 ? 17.723 -7.818 -46.708 1.00 39.22 875 PHE A CA 1
ATOM 3063 C C . PHE A 1 395 ? 18.721 -8.898 -46.304 1.00 41.82 875 PHE A C 1
ATOM 3064 O O . PHE A 1 395 ? 18.912 -9.183 -45.110 1.00 42.91 875 PHE A O 1
ATOM 3072 N N . ILE A 1 396 ? 19.359 -9.510 -47.288 1.00 40.75 876 ILE A N 1
ATOM 3073 C CA . ILE A 1 396 ? 20.467 -10.397 -46.995 1.00 37.80 876 ILE A CA 1
ATOM 3074 C C . ILE A 1 396 ? 21.707 -9.630 -47.394 1.00 38.84 876 ILE A C 1
ATOM 3075 O O . ILE A 1 396 ? 21.826 -9.171 -48.556 1.00 39.20 876 ILE A O 1
ATOM 3080 N N . TYR A 1 397 ? 22.623 -9.481 -46.442 1.00 35.53 877 TYR A N 1
ATOM 3081 C CA . TYR A 1 397 ? 23.859 -8.759 -46.710 1.00 36.12 877 TYR A CA 1
ATOM 3082 C C . TYR A 1 397 ? 25.073 -9.307 -45.962 1.00 37.11 877 TYR A C 1
ATOM 3083 O O . TYR A 1 397 ? 24.935 -10.139 -45.059 1.00 37.72 877 TYR A O 1
ATOM 3092 N N . LEU A 1 398 ? 26.255 -8.837 -46.355 1.00 36.28 878 LEU A N 1
ATOM 3093 C CA . LEU A 1 398 ? 27.513 -9.244 -45.742 1.00 37.21 878 LEU A CA 1
ATOM 3094 C C . LEU A 1 398 ? 28.169 -8.091 -44.982 1.00 40.69 878 LEU A C 1
ATOM 3095 O O . LEU A 1 398 ? 28.053 -6.923 -45.380 1.00 46.50 878 LEU A O 1
ATOM 3100 N N . VAL A 1 399 ? 28.857 -8.406 -43.892 1.00 39.13 879 VAL A N 1
ATOM 3101 C CA . VAL A 1 399 ? 29.664 -7.400 -43.211 1.00 38.97 879 VAL A CA 1
ATOM 3102 C C . VAL A 1 399 ? 31.082 -7.919 -43.033 1.00 39.17 879 VAL A C 1
ATOM 3103 O O . VAL A 1 399 ? 31.305 -8.911 -42.344 1.00 37.99 879 VAL A O 1
ATOM 3107 N N . ARG A 1 400 ? 32.032 -7.245 -43.675 1.00 40.44 880 ARG A N 1
ATOM 3108 C CA . ARG A 1 400 ? 33.402 -7.699 -43.659 1.00 41.80 880 ARG A CA 1
ATOM 3109 C C . ARG A 1 400 ? 33.894 -7.713 -42.232 1.00 41.62 880 ARG A C 1
ATOM 3110 O O . ARG A 1 400 ? 33.621 -6.790 -41.454 1.00 41.60 880 ARG A O 1
ATOM 3118 N N . LYS A 1 401 ? 34.601 -8.782 -41.898 1.00 42.60 881 LYS A N 1
ATOM 3119 C CA . LYS A 1 401 ? 35.232 -8.935 -40.601 1.00 43.94 881 LYS A CA 1
ATOM 3120 C C . LYS A 1 401 ? 36.690 -9.228 -40.896 1.00 45.49 881 LYS A C 1
ATOM 3121 O O . LYS A 1 401 ? 37.017 -10.186 -41.613 1.00 43.80 881 LYS A O 1
ATOM 3127 N N . GLY A 1 402 ? 37.562 -8.371 -40.375 1.00 47.75 882 GLY A N 1
ATOM 3128 C CA . GLY A 1 402 ? 38.994 -8.457 -40.647 1.00 48.79 882 GLY A CA 1
ATOM 3129 C C . GLY A 1 402 ? 39.342 -7.822 -41.980 1.00 52.63 882 GLY A C 1
ATOM 3130 O O . GLY A 1 402 ? 38.465 -7.286 -42.663 1.00 53.09 882 GLY A O 1
ATOM 3131 N N . GLY A 1 403 ? 40.621 -7.885 -42.354 1.00 54.22 883 GLY A N 1
ATOM 3132 C CA . GLY A 1 403 ? 41.111 -7.236 -43.575 1.00 55.73 883 GLY A CA 1
ATOM 3133 C C . GLY A 1 403 ? 41.005 -5.716 -43.565 1.00 58.39 883 GLY A C 1
ATOM 3134 O O . GLY A 1 403 ? 40.261 -5.118 -42.766 1.00 58.04 883 GLY A O 1
ATOM 3135 N N . LYS A 1 404 ? 41.739 -5.067 -44.453 1.00 55.44 884 LYS A N 1
ATOM 3136 C CA . LYS A 1 404 ? 41.597 -3.628 -44.536 1.00 59.11 884 LYS A CA 1
ATOM 3137 C C . LYS A 1 404 ? 40.857 -3.196 -45.804 1.00 54.85 884 LYS A C 1
ATOM 3138 O O . LYS A 1 404 ? 40.833 -2.022 -46.141 1.00 56.27 884 LYS A O 1
ATOM 3144 N N . SER A 1 405 ? 40.233 -4.152 -46.479 1.00 49.55 885 SER A N 1
ATOM 3145 C CA . SER A 1 405 ? 39.455 -3.899 -47.686 1.00 46.34 885 SER A CA 1
ATOM 3146 C C . SER A 1 405 ? 38.701 -5.160 -48.098 1.00 49.64 885 SER A C 1
ATOM 3147 O O . SER A 1 405 ? 39.146 -6.296 -47.861 1.00 51.19 885 SER A O 1
ATOM 3150 N N . ASN A 1 406 ? 37.555 -4.966 -48.727 1.00 47.52 886 ASN A N 1
ATOM 3151 C CA . ASN A 1 406 ? 36.829 -6.089 -49.307 1.00 47.85 886 ASN A CA 1
ATOM 3152 C C . ASN A 1 406 ? 37.629 -6.968 -50.254 1.00 48.67 886 ASN A C 1
ATOM 3153 O O . ASN A 1 406 ? 37.147 -8.018 -50.657 1.00 54.38 886 ASN A O 1
ATOM 3158 N N . GLU A 1 407 ? 38.846 -6.554 -50.585 1.00 50.78 887 GLU A N 1
ATOM 3159 C CA . GLU A 1 407 ? 39.662 -7.269 -51.569 1.00 57.45 887 GLU A CA 1
ATOM 3160 C C . GLU A 1 407 ? 40.849 -7.971 -50.908 1.00 56.83 887 GLU A C 1
ATOM 3161 O O . GLU A 1 407 ? 41.485 -8.844 -51.506 1.00 60.59 887 GLU A O 1
ATOM 3167 N N . ASP A 1 408 ? 41.108 -7.598 -49.660 1.00 51.14 888 ASP A N 1
ATOM 3168 C CA . ASP A 1 408 ? 42.126 -8.215 -48.821 1.00 51.29 888 ASP A CA 1
ATOM 3169 C C . ASP A 1 408 ? 41.753 -9.719 -48.545 1.00 53.05 888 ASP A C 1
ATOM 3170 O O . ASP A 1 408 ? 40.629 -10.035 -48.137 1.00 53.98 888 ASP A O 1
ATOM 3175 N N . TYR A 1 409 ? 42.696 -10.630 -48.794 1.00 50.28 889 TYR A N 1
ATOM 3176 C CA . TYR A 1 409 ? 42.486 -12.076 -48.604 1.00 47.08 889 TYR A CA 1
ATOM 3177 C C . TYR A 1 409 ? 42.331 -12.527 -47.161 1.00 49.20 889 TYR A C 1
ATOM 3178 O O . TYR A 1 409 ? 41.862 -13.655 -46.896 1.00 48.85 889 TYR A O 1
ATOM 3187 N N . ASP A 1 410 ? 42.704 -11.666 -46.219 1.00 46.95 890 ASP A N 1
ATOM 3188 C CA . ASP A 1 410 ? 42.546 -12.043 -44.822 1.00 50.35 890 ASP A CA 1
ATOM 3189 C C . ASP A 1 410 ? 41.144 -11.717 -44.356 1.00 46.49 890 ASP A C 1
ATOM 3190 O O . ASP A 1 410 ? 40.814 -11.890 -43.194 1.00 48.81 890 ASP A O 1
ATOM 3195 N N . ALA A 1 411 ? 40.322 -11.234 -45.276 1.00 45.39 891 ALA A N 1
ATOM 3196 C CA . ALA A 1 411 ? 38.953 -10.863 -44.958 1.00 45.38 891 ALA A CA 1
ATOM 3197 C C . ALA A 1 411 ? 38.075 -12.104 -44.843 1.00 42.80 891 ALA A C 1
ATOM 3198 O O . ALA A 1 411 ? 38.218 -13.046 -45.620 1.00 41.06 891 ALA A O 1
ATOM 3200 N N . SER A 1 412 ? 37.182 -12.106 -43.867 1.00 39.93 892 SER A N 1
ATOM 3201 C CA . SER A 1 412 ? 36.038 -12.991 -43.933 1.00 41.66 892 SER A CA 1
ATOM 3202 C C . SER A 1 412 ? 34.806 -12.087 -44.037 1.00 41.76 892 SER A C 1
ATOM 3203 O O . SER A 1 412 ? 34.889 -10.886 -43.759 1.00 41.82 892 SER A O 1
ATOM 3206 N N . PHE A 1 413 ? 33.684 -12.644 -44.476 1.00 41.46 893 PHE A N 1
ATOM 3207 C CA . PHE A 1 413 ? 32.451 -11.872 -44.600 1.00 40.83 893 PHE A CA 1
ATOM 3208 C C . PHE A 1 413 ? 31.308 -12.516 -43.808 1.00 43.09 893 PHE A C 1
ATOM 3209 O O . PHE A 1 413 ? 30.961 -13.672 -44.034 1.00 44.53 893 PHE A O 1
ATOM 3217 N N . GLU A 1 414 ? 30.724 -11.783 -42.869 1.00 44.38 894 GLU A N 1
ATOM 3218 C CA . GLU A 1 414 ? 29.703 -12.376 -42.022 1.00 45.86 894 GLU A CA 1
ATOM 3219 C C . GLU A 1 414 ? 28.313 -12.099 -42.576 1.00 42.57 894 GLU A C 1
ATOM 3220 O O . GLU A 1 414 ? 27.962 -10.947 -42.762 1.00 44.46 894 GLU A O 1
ATOM 3226 N N . PRO A 1 415 ? 27.530 -13.155 -42.888 1.00 40.04 895 PRO A N 1
ATOM 3227 C CA . PRO A 1 415 ? 26.180 -12.895 -43.442 1.00 35.91 895 PRO A CA 1
ATOM 3228 C C . PRO A 1 415 ? 25.148 -12.476 -42.417 1.00 32.83 895 PRO A C 1
ATOM 3229 O O . PRO A 1 415 ? 25.205 -12.923 -41.304 1.00 31.97 895 PRO A O 1
ATOM 3233 N N . HIS A 1 416 ? 24.205 -11.639 -42.840 1.00 33.05 896 HIS A N 1
ATOM 3234 C CA . HIS A 1 416 ? 23.088 -11.178 -42.034 1.00 33.02 896 HIS A CA 1
ATOM 3235 C C . HIS A 1 416 ? 21.797 -11.292 -42.816 1.00 33.97 896 HIS A C 1
ATOM 3236 O O . HIS A 1 416 ? 21.782 -11.143 -44.042 1.00 35.11 896 HIS A O 1
ATOM 3243 N N . MET A 1 417 ? 20.689 -11.537 -42.120 1.00 33.37 897 MET A N 1
ATOM 3244 C CA . MET A 1 417 ? 19.388 -11.491 -42.738 1.00 32.82 897 MET A CA 1
ATOM 3245 C C . MET A 1 417 ? 18.403 -10.722 -41.851 1.00 36.36 897 MET A C 1
ATOM 3246 O O . MET A 1 417 ? 18.019 -11.208 -40.767 1.00 37.22 897 MET A O 1
ATOM 3251 N N . ASP A 1 418 ? 17.994 -9.531 -42.307 1.00 36.84 898 ASP A N 1
ATOM 3252 C CA . ASP A 1 418 ? 16.971 -8.736 -41.613 1.00 36.20 898 ASP A CA 1
ATOM 3253 C C . ASP A 1 418 ? 15.652 -8.729 -42.387 1.00 37.00 898 ASP A C 1
ATOM 3254 O O . ASP A 1 418 ? 15.627 -8.534 -43.614 1.00 37.01 898 ASP A O 1
ATOM 3259 N N . THR A 1 419 ? 14.563 -8.978 -41.668 1.00 34.46 899 THR A N 1
ATOM 3260 C CA . THR A 1 419 ? 13.240 -8.921 -42.237 1.00 36.09 899 THR A CA 1
ATOM 3261 C C . THR A 1 419 ? 12.454 -7.863 -41.467 1.00 39.94 899 THR A C 1
ATOM 3262 O O . THR A 1 419 ? 12.725 -7.623 -40.289 1.00 40.57 899 THR A O 1
ATOM 3266 N N . PHE A 1 420 ? 11.502 -7.217 -42.138 1.00 38.83 900 PHE A N 1
ATOM 3267 C CA . PHE A 1 420 ? 10.584 -6.305 -41.494 1.00 35.69 900 PHE A CA 1
ATOM 3268 C C . PHE A 1 420 ? 9.356 -6.168 -42.346 1.00 38.29 900 PHE A C 1
ATOM 3269 O O . PHE A 1 420 ? 9.415 -6.328 -43.564 1.00 40.34 900 PHE A O 1
ATOM 3277 N N . PHE A 1 421 ? 8.231 -5.915 -41.692 1.00 43.35 901 PHE A N 1
ATOM 3278 C CA . PHE A 1 421 ? 6.967 -5.712 -42.380 1.00 45.19 901 PHE A CA 1
ATOM 3279 C C . PHE A 1 421 ? 6.837 -4.272 -42.848 1.00 47.25 901 PHE A C 1
ATOM 3280 O O . PHE A 1 421 ? 6.876 -3.349 -42.044 1.00 49.67 901 PHE A O 1
ATOM 3288 N N . ILE A 1 422 ? 6.711 -4.092 -44.162 1.00 50.87 902 ILE A N 1
ATOM 3289 C CA . ILE A 1 422 ? 6.636 -2.763 -44.777 1.00 50.62 902 ILE A CA 1
ATOM 3290 C C . ILE A 1 422 ? 5.245 -2.173 -44.537 1.00 52.14 902 ILE A C 1
ATOM 3291 O O . ILE A 1 422 ? 5.124 -1.075 -44.018 1.00 50.48 902 ILE A O 1
ATOM 3296 N N . THR A 1 423 ? 4.203 -2.922 -44.897 1.00 51.21 903 THR A N 1
ATOM 3297 C CA . THR A 1 423 ? 2.846 -2.437 -44.801 1.00 50.74 903 THR A CA 1
ATOM 3298 C C . THR A 1 423 ? 1.874 -3.603 -44.745 1.00 53.53 903 THR A C 1
ATOM 3299 O O . THR A 1 423 ? 2.135 -4.672 -45.309 1.00 57.87 903 THR A O 1
ATOM 3303 N N . LYS A 1 424 ? 0.748 -3.378 -44.073 1.00 53.39 904 LYS A N 1
ATOM 3304 C CA . LYS A 1 424 ? -0.323 -4.351 -43.954 1.00 52.78 904 LYS A CA 1
ATOM 3305 C C . LYS A 1 424 ? -1.268 -4.091 -45.098 1.00 53.00 904 LYS A C 1
ATOM 3306 O O . LYS A 1 424 ? -1.597 -2.956 -45.350 1.00 57.31 904 LYS A O 1
ATOM 3312 N N . LEU A 1 425 ? -1.693 -5.122 -45.812 1.00 54.35 905 LEU A N 1
ATOM 3313 C CA . LEU A 1 425 ? -2.522 -4.900 -46.993 1.00 51.62 905 LEU A CA 1
ATOM 3314 C C . LEU A 1 425 ? -3.981 -5.217 -46.769 1.00 51.84 905 LEU A C 1
ATOM 3315 O O . LEU A 1 425 ? -4.838 -4.664 -47.454 1.00 54.53 905 LEU A O 1
ATOM 3320 N N . LYS A 1 426 ? -4.265 -6.122 -45.840 1.00 54.41 906 LYS A N 1
ATOM 3321 C CA . LYS A 1 426 ? -5.639 -6.567 -45.585 1.00 59.98 906 LYS A CA 1
ATOM 3322 C C . LYS A 1 426 ? -5.696 -7.361 -44.286 1.00 60.62 906 LYS A C 1
ATOM 3323 O O . LYS A 1 426 ? -4.822 -8.186 -44.025 1.00 63.88 906 LYS A O 1
ATOM 3329 N N . GLU A 1 427 ? -6.713 -7.092 -43.473 1.00 58.57 907 GLU A N 1
ATOM 3330 C CA . GLU A 1 427 ? -6.972 -7.861 -42.266 1.00 55.17 907 GLU A CA 1
ATOM 3331 C C . GLU A 1 427 ? -8.011 -8.912 -42.596 1.00 54.66 907 GLU A C 1
ATOM 3332 O O . GLU A 1 427 ? -8.776 -8.746 -43.531 1.00 55.28 907 GLU A O 1
ATOM 3338 N N . GLY A 1 428 ? -8.012 -10.004 -41.839 1.00 54.87 908 GLY A N 1
ATOM 3339 C CA . GLY A 1 428 ? -9.101 -10.974 -41.849 1.00 48.65 908 GLY A CA 1
ATOM 3340 C C . GLY A 1 428 ? -9.457 -11.648 -43.145 1.00 49.45 908 GLY A C 1
ATOM 3341 O O . GLY A 1 428 ? -10.626 -11.861 -43.419 1.00 52.28 908 GLY A O 1
ATOM 3342 N N . ILE A 1 429 ? -8.459 -12.002 -43.945 1.00 53.48 909 ILE A N 1
ATOM 3343 C CA . ILE A 1 429 ? -8.692 -12.876 -45.091 1.00 54.80 909 ILE A CA 1
ATOM 3344 C C . ILE A 1 429 ? -9.007 -14.284 -44.603 1.00 58.00 909 ILE A C 1
ATOM 3345 O O . ILE A 1 429 ? -8.267 -14.840 -43.792 1.00 68.47 909 ILE A O 1
ATOM 3350 N N . LYS A 1 430 ? -10.103 -14.854 -45.087 1.00 58.74 910 LYS A N 1
ATOM 3351 C CA . LYS A 1 430 ? -10.446 -16.237 -44.775 1.00 60.60 910 LYS A CA 1
ATOM 3352 C C . LYS A 1 430 ? -9.826 -17.163 -45.792 1.00 55.79 910 LYS A C 1
ATOM 3353 O O . LYS A 1 430 ? -10.320 -17.264 -46.897 1.00 64.13 910 LYS A O 1
ATOM 3359 N N . LEU A 1 431 ? -8.742 -17.837 -45.427 1.00 55.34 911 LEU A N 1
ATOM 3360 C CA . LEU A 1 431 ? -8.143 -18.850 -46.317 1.00 54.26 911 LEU A CA 1
ATOM 3361 C C . LEU A 1 431 ? -8.775 -20.240 -46.196 1.00 55.26 911 LEU A C 1
ATOM 3362 O O . LEU A 1 431 ? -9.190 -20.650 -45.110 1.00 57.57 911 LEU A O 1
ATOM 3367 N N . ARG A 1 432 ? -8.825 -20.953 -47.321 1.00 56.70 912 ARG A N 1
ATOM 3368 C CA . ARG A 1 432 ? -9.459 -22.279 -47.420 1.00 59.84 912 ARG A CA 1
ATOM 3369 C C . ARG A 1 432 ? -8.412 -23.309 -47.823 1.00 56.04 912 ARG A C 1
ATOM 3370 O O . ARG A 1 432 ? -7.591 -23.046 -48.702 1.00 53.54 912 ARG A O 1
ATOM 3378 N N . PRO A 1 433 ? -8.456 -24.500 -47.207 1.00 52.99 913 PRO A N 1
ATOM 3379 C CA . PRO A 1 433 ? -7.543 -25.554 -47.621 1.00 52.52 913 PRO A CA 1
ATOM 3380 C C . PRO A 1 433 ? -7.545 -25.694 -49.137 1.00 53.44 913 PRO A C 1
ATOM 3381 O O . PRO A 1 433 ? -8.616 -25.794 -49.724 1.00 57.04 913 PRO A O 1
ATOM 3385 N N . GLY A 1 434 ? -6.360 -25.699 -49.752 1.00 52.03 914 GLY A N 1
ATOM 3386 C CA . GLY A 1 434 ? -6.222 -25.737 -51.207 1.00 51.45 914 GLY A CA 1
ATOM 3387 C C . GLY A 1 434 ? -5.874 -24.363 -51.756 1.00 57.00 914 GLY A C 1
ATOM 3388 O O . GLY A 1 434 ? -5.357 -23.504 -51.031 1.00 56.74 914 GLY A O 1
ATOM 3389 N N . GLU A 1 435 ? -6.160 -24.134 -53.035 1.00 57.70 915 GLU A N 1
ATOM 3390 C CA . GLU A 1 435 ? -5.843 -22.852 -53.647 1.00 56.82 915 GLU A CA 1
ATOM 3391 C C . GLU A 1 435 ? -6.802 -21.753 -53.211 1.00 58.54 915 GLU A C 1
ATOM 3392 O O . GLU A 1 435 ? -7.972 -22.017 -52.952 1.00 57.42 915 GLU A O 1
ATOM 3398 N N . ASN A 1 436 ? -6.272 -20.533 -53.089 1.00 59.17 916 ASN A N 1
ATOM 3399 C CA . ASN A 1 436 ? -7.019 -19.355 -52.678 1.00 56.72 916 ASN A CA 1
ATOM 3400 C C . ASN A 1 436 ? -6.666 -18.205 -53.579 1.00 57.45 916 ASN A C 1
ATOM 3401 O O . ASN A 1 436 ? -5.493 -17.861 -53.667 1.00 58.86 916 ASN A O 1
ATOM 3406 N N . GLU A 1 437 ? -7.655 -17.596 -54.234 1.00 58.40 917 GLU A N 1
ATOM 3407 C CA . GLU A 1 437 ? -7.391 -16.414 -55.064 1.00 59.00 917 GLU A CA 1
ATOM 3408 C C . GLU A 1 437 ? -7.550 -15.161 -54.246 1.00 56.17 917 GLU A C 1
ATOM 3409 O O . GLU A 1 437 ? -8.530 -15.009 -53.526 1.00 57.84 917 GLU A O 1
ATOM 3415 N N . ILE A 1 438 ? -6.581 -14.263 -54.353 1.00 55.72 918 ILE A N 1
ATOM 3416 C CA . ILE A 1 438 ? -6.572 -13.060 -53.541 1.00 56.76 918 ILE A CA 1
ATOM 3417 C C . ILE A 1 438 ? -6.342 -11.825 -54.399 1.00 58.18 918 ILE A C 1
ATOM 3418 O O . ILE A 1 438 ? -5.425 -11.798 -55.234 1.00 55.12 918 ILE A O 1
ATOM 3423 N N . VAL A 1 439 ? -7.195 -10.815 -54.180 1.00 56.42 919 VAL A N 1
ATOM 3424 C CA . VAL A 1 439 ? -7.126 -9.553 -54.905 1.00 55.94 919 VAL A CA 1
ATOM 3425 C C . VAL A 1 439 ? -7.195 -8.369 -53.937 1.00 55.81 919 VAL A C 1
ATOM 3426 O O . VAL A 1 439 ? -8.099 -8.298 -53.109 1.00 57.18 919 VAL A O 1
ATOM 3430 N N . VAL A 1 440 ? -6.235 -7.450 -54.033 1.00 53.43 920 VAL A N 1
ATOM 3431 C CA . VAL A 1 440 ? -6.134 -6.325 -53.091 1.00 53.71 920 VAL A CA 1
ATOM 3432 C C . VAL A 1 440 ? -5.423 -5.146 -53.743 1.00 54.93 920 VAL A C 1
ATOM 3433 O O . VAL A 1 440 ? -4.660 -5.334 -54.705 1.00 50.67 920 VAL A O 1
ATOM 3437 N N . ASN A 1 441 ? -5.683 -3.942 -53.216 1.00 60.79 921 ASN A N 1
ATOM 3438 C CA . ASN A 1 441 ? -4.952 -2.729 -53.607 1.00 65.99 921 ASN A CA 1
ATOM 3439 C C . ASN A 1 441 ? -3.693 -2.591 -52.775 1.00 66.75 921 ASN A C 1
ATOM 3440 O O . ASN A 1 441 ? -3.728 -2.742 -51.546 1.00 67.71 921 ASN A O 1
ATOM 3445 N N . ALA A 1 442 ? -2.581 -2.285 -53.435 1.00 64.43 922 ALA A N 1
ATOM 3446 C CA . ALA A 1 442 ? -1.287 -2.288 -52.759 1.00 65.22 922 ALA A CA 1
ATOM 3447 C C . ALA A 1 442 ? -0.494 -0.994 -52.924 1.00 65.02 922 ALA A C 1
ATOM 3448 O O . ALA A 1 442 ? -0.275 -0.532 -54.043 1.00 65.44 922 ALA A O 1
ATOM 3450 N N . GLU A 1 443 ? -0.043 -0.439 -51.801 1.00 63.84 923 GLU A N 1
ATOM 3451 C CA . GLU A 1 443 ? 0.729 0.798 -51.790 1.00 66.23 923 GLU A CA 1
ATOM 3452 C C . GLU A 1 443 ? 2.135 0.575 -51.185 1.00 62.83 923 GLU A C 1
ATOM 3453 O O . GLU A 1 443 ? 2.285 0.302 -49.991 1.00 59.45 923 GLU A O 1
ATOM 3459 N N . MET A 1 444 ? 3.170 0.694 -52.000 1.00 59.04 924 MET A N 1
ATOM 3460 C CA . MET A 1 444 ? 4.527 0.715 -51.463 1.00 60.44 924 MET A CA 1
ATOM 3461 C C . MET A 1 444 ? 4.883 2.136 -51.033 1.00 61.22 924 MET A C 1
ATOM 3462 O O . MET A 1 444 ? 4.887 3.054 -51.861 1.00 64.56 924 MET A O 1
ATOM 3467 N N . PRO A 1 445 ? 5.188 2.332 -49.743 1.00 55.84 925 PRO A N 1
ATOM 3468 C CA . PRO A 1 445 ? 5.714 3.634 -49.351 1.00 56.58 925 PRO A CA 1
ATOM 3469 C C . PRO A 1 445 ? 7.008 3.872 -50.091 1.00 59.21 925 PRO A C 1
ATOM 3470 O O . PRO A 1 445 ? 7.819 2.963 -50.190 1.00 68.63 925 PRO A O 1
ATOM 3474 N N . LYS A 1 446 ? 7.207 5.059 -50.641 1.00 64.94 926 LYS A N 1
ATOM 3475 C CA . LYS A 1 446 ? 8.525 5.401 -51.189 1.00 71.70 926 LYS A CA 1
ATOM 3476 C C . LYS A 1 446 ? 9.526 5.443 -50.014 1.00 72.55 926 LYS A C 1
ATOM 3477 O O . LYS A 1 446 ? 9.143 5.746 -48.873 1.00 79.27 926 LYS A O 1
ATOM 3483 N N . ASN A 1 447 ? 10.781 5.085 -50.259 1.00 68.08 927 ASN A N 1
ATOM 3484 C CA . ASN A 1 447 ? 11.783 5.039 -49.169 1.00 73.54 927 ASN A CA 1
ATOM 3485 C C . ASN A 1 447 ? 11.745 3.834 -48.199 1.00 69.68 927 ASN A C 1
ATOM 3486 O O . ASN A 1 447 ? 12.604 3.746 -47.308 1.00 66.70 927 ASN A O 1
ATOM 3491 N N . ALA A 1 448 ? 10.772 2.928 -48.340 1.00 58.65 928 ALA A N 1
ATOM 3492 C CA . ALA A 1 448 ? 10.745 1.734 -47.483 1.00 57.00 928 ALA A CA 1
ATOM 3493 C C . ALA A 1 448 ? 12.076 0.946 -47.544 1.00 53.72 928 ALA A C 1
ATOM 3494 O O . ALA A 1 448 ? 12.676 0.639 -46.513 1.00 55.15 928 ALA A O 1
ATOM 3496 N N . ILE A 1 449 ? 12.534 0.678 -48.762 1.00 46.91 929 ILE A N 1
ATOM 3497 C CA . ILE A 1 449 ? 13.765 -0.030 -49.029 1.00 45.16 929 ILE A CA 1
ATOM 3498 C C . ILE A 1 449 ? 14.971 0.900 -48.838 1.00 47.74 929 ILE A C 1
ATOM 3499 O O . ILE A 1 449 ? 15.853 0.618 -48.025 1.00 49.09 929 ILE A O 1
ATOM 3504 N N . SER A 1 450 ? 15.000 2.012 -49.575 1.00 51.12 930 SER A N 1
ATOM 3505 C CA . SER A 1 450 ? 16.137 2.945 -49.564 1.00 52.54 930 SER A CA 1
ATOM 3506 C C . SER A 1 450 ? 16.484 3.418 -48.167 1.00 49.35 930 SER A C 1
ATOM 3507 O O . SER A 1 450 ? 17.658 3.562 -47.810 1.00 45.91 930 SER A O 1
ATOM 3510 N N . SER A 1 451 ? 15.441 3.681 -47.389 1.00 47.99 931 SER A N 1
ATOM 3511 C CA . SER A 1 451 ? 15.580 4.084 -46.009 1.00 45.75 931 SER A CA 1
ATOM 3512 C C . SER A 1 451 ? 16.489 3.106 -45.245 1.00 48.85 931 SER A C 1
ATOM 3513 O O . SER A 1 451 ? 17.514 3.526 -44.667 1.00 48.63 931 SER A O 1
ATOM 3516 N N . TYR A 1 452 ? 16.133 1.808 -45.294 1.00 45.92 932 TYR A N 1
ATOM 3517 C CA . TYR A 1 452 ? 16.875 0.749 -44.613 1.00 42.41 932 TYR A CA 1
ATOM 3518 C C . TYR A 1 452 ? 18.281 0.556 -45.202 1.00 43.26 932 TYR A C 1
ATOM 3519 O O . TYR A 1 452 ? 19.255 0.367 -44.462 1.00 40.13 932 TYR A O 1
ATOM 3528 N N . LYS A 1 453 ? 18.373 0.626 -46.531 1.00 43.74 933 LYS A N 1
ATOM 3529 C CA . LYS A 1 453 ? 19.639 0.549 -47.267 1.00 46.05 933 LYS A CA 1
ATOM 3530 C C . LYS A 1 453 ? 20.626 1.610 -46.796 1.00 54.35 933 LYS A C 1
ATOM 3531 O O . LYS A 1 453 ? 21.795 1.315 -46.575 1.00 55.40 933 LYS A O 1
ATOM 3537 N N . GLU A 1 454 ? 20.147 2.852 -46.655 1.00 61.74 934 GLU A N 1
ATOM 3538 C CA . GLU A 1 454 ? 20.939 3.954 -46.097 1.00 60.84 934 GLU A CA 1
ATOM 3539 C C . GLU A 1 454 ? 21.360 3.649 -44.653 1.00 54.84 934 GLU A C 1
ATOM 3540 O O . GLU A 1 454 ? 22.511 3.876 -44.273 1.00 53.58 934 GLU A O 1
ATOM 3546 N N . LYS A 1 455 ? 20.428 3.138 -43.853 1.00 48.50 935 LYS A N 1
ATOM 3547 C CA . LYS A 1 455 ? 20.729 2.812 -42.462 1.00 48.26 935 LYS A CA 1
ATOM 3548 C C . LYS A 1 455 ? 21.943 1.852 -42.391 1.00 48.81 935 LYS A C 1
ATOM 3549 O O . LYS A 1 455 ? 22.938 2.143 -41.706 1.00 47.41 935 LYS A O 1
ATOM 3555 N N . LEU A 1 456 ? 21.891 0.758 -43.158 1.00 44.64 936 LEU A N 1
ATOM 3556 C CA . LEU A 1 456 ? 23.004 -0.196 -43.235 1.00 44.45 936 LEU A CA 1
ATOM 3557 C C . LEU A 1 456 ? 24.291 0.417 -43.747 1.00 47.07 936 LEU A C 1
ATOM 3558 O O . LEU A 1 456 ? 25.384 0.116 -43.243 1.00 48.50 936 LEU A O 1
ATOM 3563 N N . GLU A 1 457 ? 24.156 1.263 -44.766 1.00 52.64 937 GLU A N 1
ATOM 3564 C CA . GLU A 1 457 ? 25.292 1.949 -45.365 1.00 54.48 937 GLU A CA 1
ATOM 3565 C C . GLU A 1 457 ? 25.972 2.856 -44.344 1.00 54.02 937 GLU A C 1
ATOM 3566 O O . GLU A 1 457 ? 27.203 2.805 -44.175 1.00 52.43 937 GLU A O 1
ATOM 3572 N N . LYS A 1 458 ? 25.159 3.637 -43.634 1.00 54.18 938 LYS A N 1
ATOM 3573 C CA . LYS A 1 458 ? 25.651 4.526 -42.594 1.00 56.44 938 LYS A CA 1
ATOM 3574 C C . LYS A 1 458 ? 26.334 3.716 -41.475 1.00 57.45 938 LYS A C 1
ATOM 3575 O O . LYS A 1 458 ? 27.429 4.090 -41.039 1.00 49.89 938 LYS A O 1
ATOM 3581 N N . GLU A 1 459 ? 25.709 2.602 -41.051 1.00 57.01 939 GLU A N 1
ATOM 3582 C CA . GLU A 1 459 ? 26.237 1.747 -39.970 1.00 53.73 939 GLU A CA 1
ATOM 3583 C C . GLU A 1 459 ? 27.533 0.995 -40.331 1.00 56.05 939 GLU A C 1
ATOM 3584 O O . GLU A 1 459 ? 28.442 0.900 -39.512 1.00 51.99 939 GLU A O 1
ATOM 3590 N N . HIS A 1 460 ? 27.628 0.475 -41.558 1.00 53.75 940 HIS A N 1
ATOM 3591 C CA . HIS A 1 460 ? 28.732 -0.414 -41.913 1.00 46.90 940 HIS A CA 1
ATOM 3592 C C . HIS A 1 460 ? 29.741 0.139 -42.890 1.00 49.68 940 HIS A C 1
ATOM 3593 O O . HIS A 1 460 ? 30.858 -0.374 -42.963 1.00 48.50 940 HIS A O 1
ATOM 3600 N N . GLY A 1 461 ? 29.366 1.156 -43.674 1.00 47.04 941 GLY A N 1
ATOM 3601 C CA . GLY A 1 461 ? 30.305 1.778 -44.590 1.00 47.14 941 GLY A CA 1
ATOM 3602 C C . GLY A 1 461 ? 30.760 0.864 -45.707 1.00 51.66 941 GLY A C 1
ATOM 3603 O O . GLY A 1 461 ? 29.938 0.179 -46.308 1.00 55.75 941 GLY A O 1
ATOM 3604 N N . ASP A 1 462 ? 32.062 0.857 -45.993 1.00 50.50 942 ASP A N 1
ATOM 3605 C CA . ASP A 1 462 ? 32.597 0.050 -47.084 1.00 52.61 942 ASP A CA 1
ATOM 3606 C C . ASP A 1 462 ? 32.616 -1.444 -46.731 1.00 52.83 942 ASP A C 1
ATOM 3607 O O . ASP A 1 462 ? 32.670 -2.298 -47.627 1.00 50.15 942 ASP A O 1
ATOM 3612 N N . LYS A 1 463 ? 32.576 -1.746 -45.428 1.00 49.58 943 LYS A N 1
ATOM 3613 C CA . LYS A 1 463 ? 32.438 -3.116 -44.935 1.00 46.61 943 LYS A CA 1
ATOM 3614 C C . LYS A 1 463 ? 31.156 -3.852 -45.394 1.00 47.04 943 LYS A C 1
ATOM 3615 O O . LYS A 1 463 ? 31.053 -5.062 -45.207 1.00 47.00 943 LYS A O 1
ATOM 3621 N N . LEU A 1 464 ? 30.210 -3.140 -46.018 1.00 43.22 944 LEU A N 1
ATOM 3622 C CA . LEU A 1 464 ? 28.906 -3.709 -46.385 1.00 43.08 944 LEU A CA 1
ATOM 3623 C C . LEU A 1 464 ? 28.794 -4.147 -47.843 1.00 45.00 944 LEU A C 1
ATOM 3624 O O . LEU A 1 464 ? 29.155 -3.387 -48.737 1.00 46.80 944 LEU A O 1
ATOM 3629 N N . ILE A 1 465 ? 28.281 -5.362 -48.070 1.00 42.44 945 ILE A N 1
ATOM 3630 C CA . ILE A 1 465 ? 27.955 -5.849 -49.414 1.00 37.94 945 ILE A CA 1
ATOM 3631 C C . ILE A 1 465 ? 26.532 -6.399 -49.348 1.00 37.64 945 ILE A C 1
ATOM 3632 O O . ILE A 1 4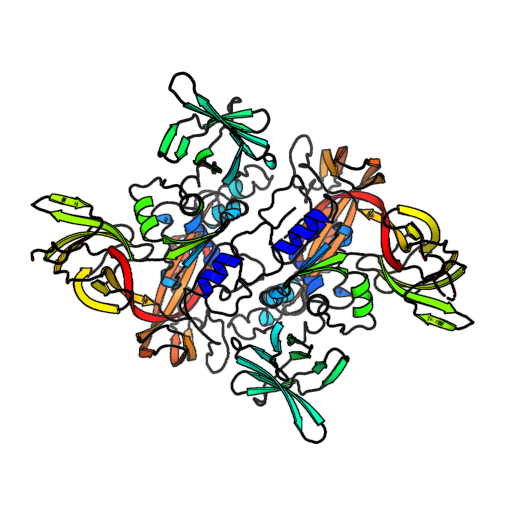65 ? 26.273 -7.382 -48.675 1.00 41.51 945 ILE A O 1
ATOM 3637 N N . ILE A 1 466 ? 25.591 -5.741 -50.003 1.00 38.80 946 ILE A N 1
ATOM 3638 C CA . ILE A 1 466 ? 24.208 -6.227 -50.050 1.00 39.29 946 ILE A CA 1
ATOM 3639 C C . ILE A 1 466 ? 24.166 -7.351 -51.069 1.00 41.60 946 ILE A C 1
ATOM 3640 O O . ILE A 1 466 ? 24.701 -7.212 -52.155 1.00 46.38 946 ILE A O 1
ATOM 3645 N N . ARG A 1 467 ? 23.549 -8.473 -50.732 1.00 41.80 947 ARG A N 1
ATOM 3646 C CA . ARG A 1 467 ? 23.545 -9.605 -51.655 1.00 38.10 947 ARG A CA 1
ATOM 3647 C C . ARG A 1 467 ? 22.153 -9.927 -52.177 1.00 36.07 947 ARG A C 1
ATOM 3648 O O . ARG A 1 467 ? 22.020 -10.613 -53.167 1.00 34.91 947 ARG A O 1
ATOM 3656 N N . GLY A 1 468 ? 21.112 -9.418 -51.529 1.00 34.21 948 GLY A N 1
ATOM 3657 C CA . GLY A 1 468 ? 19.756 -9.634 -52.018 1.00 32.37 948 GLY A CA 1
ATOM 3658 C C . GLY A 1 468 ? 18.800 -8.783 -51.223 1.00 33.62 948 GLY A C 1
ATOM 3659 O O . GLY A 1 468 ? 19.034 -8.540 -50.049 1.00 39.85 948 GLY A O 1
ATOM 3660 N N . ILE A 1 469 ? 17.743 -8.308 -51.868 1.00 32.89 949 ILE A N 1
ATOM 3661 C CA . ILE A 1 469 ? 16.664 -7.578 -51.221 1.00 33.67 949 ILE A CA 1
ATOM 3662 C C . ILE A 1 469 ? 15.388 -8.136 -51.805 1.00 34.81 949 ILE A C 1
ATOM 3663 O O . ILE A 1 469 ? 15.285 -8.276 -53.012 1.00 39.26 949 ILE A O 1
ATOM 3668 N N . ARG A 1 470 ? 14.414 -8.457 -50.966 1.00 35.58 950 ARG A N 1
ATOM 3669 C CA . ARG A 1 470 ? 13.165 -9.013 -51.454 1.00 36.41 950 ARG A CA 1
ATOM 3670 C C . ARG A 1 470 ? 11.996 -8.240 -50.906 1.00 39.11 950 ARG A C 1
ATOM 3671 O O . ARG A 1 470 ? 12.049 -7.719 -49.775 1.00 43.29 950 ARG A O 1
ATOM 3679 N N . VAL A 1 471 ? 10.933 -8.185 -51.696 1.00 36.38 951 VAL A N 1
ATOM 3680 C CA . VAL A 1 471 ? 9.693 -7.586 -51.259 1.00 36.46 951 VAL A CA 1
ATOM 3681 C C . VAL A 1 471 ? 8.639 -8.607 -51.600 1.00 38.46 951 VAL A C 1
ATOM 3682 O O . VAL A 1 471 ? 8.441 -8.936 -52.770 1.00 40.76 951 VAL A O 1
ATOM 3686 N N . GLU A 1 472 ? 7.978 -9.123 -50.568 1.00 38.98 952 GLU A N 1
ATOM 3687 C CA . GLU A 1 472 ? 7.226 -10.347 -50.708 1.00 39.22 952 GLU A CA 1
ATOM 3688 C C . GLU A 1 472 ? 5.922 -10.220 -50.014 1.00 39.08 952 GLU A C 1
ATOM 3689 O O . GLU A 1 472 ? 5.832 -9.526 -49.010 1.00 43.83 952 GLU A O 1
ATOM 3695 N N . PRO A 1 473 ? 4.889 -10.874 -50.553 1.00 37.57 953 PRO A N 1
ATOM 3696 C CA . PRO A 1 473 ? 3.636 -10.953 -49.850 1.00 39.05 953 PRO A CA 1
ATOM 3697 C C . PRO A 1 473 ? 3.705 -12.099 -48.837 1.00 41.53 953 PRO A C 1
ATOM 3698 O O . PRO A 1 473 ? 4.260 -13.151 -49.136 1.00 45.76 953 PRO A O 1
ATOM 3702 N N . VAL A 1 474 ? 3.186 -11.869 -47.637 1.00 43.11 954 VAL A N 1
ATOM 3703 C CA . VAL A 1 474 ? 3.315 -12.812 -46.530 1.00 45.02 954 VAL A CA 1
ATOM 3704 C C . VAL A 1 474 ? 1.972 -12.843 -45.805 1.00 45.27 954 VAL A C 1
ATOM 3705 O O . VAL A 1 474 ? 1.414 -11.783 -45.466 1.00 44.41 954 VAL A O 1
ATOM 3709 N N . PHE A 1 475 ? 1.457 -14.056 -45.593 1.00 42.34 955 PHE A N 1
ATOM 3710 C CA . PHE A 1 475 ? 0.205 -14.257 -44.876 1.00 40.81 955 PHE A CA 1
ATOM 3711 C C . PHE A 1 475 ? 0.492 -14.635 -43.442 1.00 39.73 955 PHE A C 1
ATOM 3712 O O . PHE A 1 475 ? 1.092 -15.673 -43.206 1.00 42.28 955 PHE A O 1
ATOM 3720 N N . ILE A 1 476 ? 0.075 -13.789 -42.499 1.00 39.42 956 ILE A N 1
ATOM 3721 C CA . ILE A 1 476 ? 0.287 -14.038 -41.067 1.00 40.18 956 ILE A CA 1
ATOM 3722 C C . ILE A 1 476 ? -0.975 -14.579 -40.392 1.00 41.86 956 ILE A C 1
ATOM 3723 O O . ILE A 1 476 ? -2.038 -14.007 -40.524 1.00 44.53 956 ILE A O 1
ATOM 3728 N N . VAL A 1 477 ? -0.836 -15.690 -39.675 1.00 42.28 957 VAL A N 1
ATOM 3729 C CA . VAL A 1 477 ? -1.940 -16.350 -38.985 1.00 40.68 957 VAL A CA 1
ATOM 3730 C C . VAL A 1 477 ? -1.461 -16.795 -37.613 1.00 43.28 957 VAL A C 1
ATOM 3731 O O . VAL A 1 477 ? -0.242 -16.765 -37.351 1.00 45.41 957 VAL A O 1
ATOM 3735 N N . GLU A 1 478 ? -2.397 -17.182 -36.730 1.00 46.71 958 GLU A N 1
ATOM 3736 C CA . GLU A 1 478 ? -2.044 -17.976 -35.535 1.00 45.90 958 GLU A CA 1
ATOM 3737 C C . GLU A 1 478 ? -1.699 -19.333 -36.077 1.00 43.32 958 GLU A C 1
ATOM 3738 O O . GLU A 1 478 ? -2.548 -20.010 -36.659 1.00 40.97 958 GLU A O 1
ATOM 3744 N N . LYS A 1 479 ? -0.440 -19.704 -35.918 1.00 40.16 959 LYS A N 1
ATOM 3745 C CA . LYS A 1 479 ? 0.070 -20.916 -36.522 1.00 40.02 959 LYS A CA 1
ATOM 3746 C C . LYS A 1 479 ? 0.392 -21.886 -35.391 1.00 39.65 959 LYS A C 1
ATOM 3747 O O . LYS A 1 479 ? 0.819 -21.453 -34.302 1.00 38.75 959 LYS A O 1
ATOM 3753 N N . GLU A 1 480 ? 0.172 -23.176 -35.647 1.00 37.14 960 GLU A N 1
ATOM 3754 C CA . GLU A 1 480 ? 0.553 -24.245 -34.725 1.00 38.60 960 GLU A CA 1
ATOM 3755 C C . GLU A 1 480 ? 1.928 -24.814 -35.050 1.00 38.65 960 GLU A C 1
ATOM 3756 O O . GLU A 1 480 ? 2.212 -25.134 -36.180 1.00 46.64 960 GLU A O 1
ATOM 3762 N N . TYR A 1 481 ? 2.771 -24.951 -34.045 1.00 36.77 961 TYR A N 1
ATOM 3763 C CA . TYR A 1 481 ? 4.087 -25.519 -34.193 1.00 33.04 961 TYR A CA 1
ATOM 3764 C C . TYR A 1 481 ? 4.182 -26.785 -33.371 1.00 34.79 961 TYR A C 1
ATOM 3765 O O . TYR A 1 481 ? 3.671 -26.837 -32.247 1.00 35.61 961 TYR A O 1
ATOM 3774 N N . THR A 1 482 ? 4.805 -27.821 -33.934 1.00 34.59 962 THR A N 1
ATOM 3775 C CA . THR A 1 482 ? 5.018 -29.059 -33.204 1.00 32.84 962 THR A CA 1
ATOM 3776 C C . THR A 1 482 ? 6.308 -28.952 -32.422 1.00 33.77 962 THR A C 1
ATOM 3777 O O . THR A 1 482 ? 7.385 -28.774 -33.028 1.00 34.18 962 THR A O 1
ATOM 3781 N N . MET A 1 483 ? 6.214 -29.062 -31.093 1.00 30.05 963 MET A N 1
ATOM 3782 C CA . MET A 1 483 ? 7.408 -28.930 -30.275 1.00 30.14 963 MET A CA 1
ATOM 3783 C C . MET A 1 483 ? 8.068 -30.266 -30.009 1.00 28.77 963 MET A C 1
ATOM 3784 O O . MET A 1 483 ? 9.284 -30.363 -29.964 1.00 29.17 963 MET A O 1
ATOM 3789 N N . ILE A 1 484 ? 7.248 -31.288 -29.797 1.00 30.00 964 ILE A N 1
ATOM 3790 C CA . ILE A 1 484 ? 7.706 -32.654 -29.467 1.00 29.74 964 ILE A CA 1
ATOM 3791 C C . ILE A 1 484 ? 6.473 -33.547 -29.462 1.00 30.92 964 ILE A C 1
ATOM 3792 O O . ILE A 1 484 ? 5.362 -33.073 -29.213 1.00 29.93 964 ILE A O 1
ATOM 3797 N N . GLU A 1 485 ? 6.685 -34.821 -29.786 1.00 34.70 965 GLU A N 1
ATOM 3798 C CA . GLU A 1 485 ? 5.684 -35.885 -29.621 1.00 36.81 965 GLU A CA 1
ATOM 3799 C C . GLU A 1 485 ? 6.166 -36.903 -28.589 1.00 35.44 965 GLU A C 1
ATOM 3800 O O . GLU A 1 485 ? 7.284 -37.427 -28.674 1.00 34.57 965 GLU A O 1
ATOM 3806 N N . VAL A 1 486 ? 5.326 -37.153 -27.594 1.00 35.22 966 VAL A N 1
ATOM 3807 C CA . VAL A 1 486 ? 5.651 -38.078 -26.507 1.00 35.40 966 VAL A CA 1
ATOM 3808 C C . VAL A 1 486 ? 4.621 -39.201 -26.535 1.00 36.46 966 VAL A C 1
ATOM 3809 O O . VAL A 1 486 ? 3.393 -38.941 -26.503 1.00 35.71 966 VAL A O 1
ATOM 3813 N N . SER A 1 487 ? 5.114 -40.439 -26.627 1.00 36.87 967 SER A N 1
ATOM 3814 C CA . SER A 1 487 ? 4.246 -41.623 -26.537 1.00 36.60 967 SER A CA 1
ATOM 3815 C C . SER A 1 487 ? 3.651 -41.720 -25.156 1.00 37.39 967 SER A C 1
ATOM 3816 O O . SER A 1 487 ? 4.337 -41.420 -24.152 1.00 37.99 967 SER A O 1
ATOM 3819 N N . ALA A 1 488 ? 2.387 -42.136 -25.090 1.00 35.20 968 ALA A N 1
ATOM 3820 C CA . ALA A 1 488 ? 1.805 -42.508 -23.807 1.00 36.57 968 ALA A CA 1
ATOM 3821 C C . ALA A 1 488 ? 2.352 -43.863 -23.306 1.00 37.68 968 ALA A C 1
ATOM 3822 O O . ALA A 1 488 ? 2.820 -44.696 -24.074 1.00 38.45 968 ALA A O 1
ATOM 3824 N N . SER A 1 489 ? 2.347 -44.065 -22.006 1.00 42.11 969 SER A N 1
ATOM 3825 C CA . SER A 1 489 ? 2.734 -45.361 -21.461 1.00 45.11 969 SER A CA 1
ATOM 3826 C C . SER A 1 489 ? 1.481 -46.228 -21.348 1.00 49.74 969 SER A C 1
ATOM 3827 O O . SER A 1 489 ? 0.363 -45.683 -21.306 1.00 46.32 969 SER A O 1
ATOM 3830 N N . ALA A 1 490 ? 1.660 -47.558 -21.308 1.00 61.96 970 ALA A N 1
ATOM 3831 C CA . ALA A 1 490 ? 0.582 -48.496 -20.918 1.00 72.92 970 ALA A CA 1
ATOM 3832 C C . ALA A 1 490 ? -0.031 -48.072 -19.567 1.00 83.95 970 ALA A C 1
ATOM 3833 O O . ALA A 1 490 ? 0.718 -47.662 -18.669 1.00 82.98 970 ALA A O 1
ATOM 3835 N N . PRO A 1 491 ? -1.381 -48.143 -19.410 1.00 97.42 971 PRO A N 1
ATOM 3836 C CA . PRO A 1 491 ? -1.969 -47.638 -18.147 1.00 103.03 971 PRO A CA 1
ATOM 3837 C C . PRO A 1 491 ? -2.053 -48.654 -16.974 1.00 104.37 971 PRO A C 1
ATOM 3838 O O . PRO A 1 491 ? -2.451 -48.277 -15.862 1.00 97.75 971 PRO A O 1
ATOM 3842 N N . HIS A 1 492 ? -1.664 -49.911 -17.221 1.00 105.80 972 HIS A N 1
ATOM 3843 C CA . HIS A 1 492 ? -1.490 -50.930 -16.157 1.00 105.03 972 HIS A CA 1
ATOM 3844 C C . HIS A 1 492 ? -0.776 -52.195 -16.662 1.00 94.77 972 HIS A C 1
ATOM 3845 O O . HIS A 1 492 ? -0.371 -52.225 -17.839 1.00 75.68 972 HIS A O 1
ATOM 3852 N N . HIS A 1 493 ? -0.502 -53.204 -15.815 1.00 82.47 973 HIS A N 1
ATOM 3853 C CA . HIS A 1 493 ? -0.364 -53.157 -14.326 1.00 77.06 973 HIS A CA 1
ATOM 3854 C C . HIS A 1 493 ? -0.022 -54.558 -13.844 1.00 80.24 973 HIS A C 1
ATOM 3855 O O . HIS A 1 493 ? 1.063 -55.111 -14.120 1.00 72.03 973 HIS A O 1
ATOM 3857 N N . HIS A 1 498 ? -1.925 -61.232 -17.773 1.00 108.84 978 HIS A N 1
ATOM 3858 C CA . HIS A 1 498 ? -1.329 -62.497 -18.216 1.00 117.26 978 HIS A CA 1
ATOM 3859 C C . HIS A 1 498 ? -1.692 -62.926 -19.619 1.00 124.30 978 HIS A C 1
ATOM 3860 O O . HIS A 1 498 ? -0.945 -63.690 -20.246 1.00 118.42 978 HIS A O 1
ATOM 3867 N N . HIS A 1 499 ? -2.834 -62.432 -20.112 1.00 130.57 979 HIS A N 1
ATOM 3868 C CA . HIS A 1 499 ? -3.352 -62.694 -21.475 1.00 124.22 979 HIS A CA 1
ATOM 3869 C C . HIS A 1 499 ? -3.590 -64.154 -21.808 1.00 121.02 979 HIS A C 1
ATOM 3870 O O . HIS A 1 499 ? -3.287 -64.602 -22.926 1.00 111.33 979 HIS A O 1
ATOM 3872 N N . HIS A 1 500 ? -4.131 -64.901 -20.834 1.00 114.35 980 HIS A N 1
ATOM 3873 C CA . HIS A 1 500 ? -4.719 -66.239 -21.083 1.00 110.51 980 HIS A CA 1
ATOM 3874 C C . HIS A 1 500 ? -6.199 -66.102 -21.378 1.00 107.36 980 HIS A C 1
ATOM 3875 O O . HIS A 1 500 ? -6.889 -67.075 -21.731 1.00 102.48 980 HIS A O 1
ATOM 3882 N N . HIS A 1 501 ? -6.665 -64.857 -21.260 1.00 102.86 981 HIS A N 1
ATOM 3883 C CA . HIS A 1 501 ? -8.034 -64.429 -21.543 1.00 99.38 981 HIS A CA 1
ATOM 3884 C C . HIS A 1 501 ? -8.464 -64.603 -22.993 1.00 92.74 981 HIS A C 1
ATOM 3885 O O . HIS A 1 501 ? -9.638 -64.376 -23.324 1.00 74.47 981 HIS A O 1
ATOM 3892 N N . HIS A 1 502 ? -7.523 -64.999 -23.863 1.00 98.95 982 HIS A N 1
ATOM 3893 C CA . HIS A 1 502 ? -7.732 -65.052 -25.328 1.00 102.31 982 HIS A CA 1
ATOM 3894 C C . HIS A 1 502 ? -7.500 -66.403 -25.968 1.00 103.14 982 HIS A C 1
ATOM 3895 O O . HIS A 1 502 ? -7.314 -66.484 -27.189 1.00 105.26 982 HIS A O 1
ATOM 3902 N N . HIS A 1 503 ? -7.499 -67.473 -25.168 1.00 103.29 983 HIS A N 1
ATOM 3903 C CA . HIS A 1 503 ? -7.480 -68.826 -25.730 1.00 103.68 983 HIS A CA 1
ATOM 3904 C C . HIS A 1 503 ? -8.827 -69.183 -26.307 1.00 103.36 983 HIS A C 1
ATOM 3905 O O . HIS A 1 503 ? -9.849 -69.082 -25.622 1.00 92.33 983 HIS A O 1
ATOM 3912 N N . HIS A 1 504 ? -8.823 -69.615 -27.571 1.00 105.51 984 HIS A N 1
ATOM 3913 C CA . HIS A 1 504 ? -10.033 -70.054 -28.286 1.00 102.02 984 HIS A CA 1
ATOM 3914 C C . HIS A 1 504 ? -10.997 -68.906 -28.544 1.00 100.76 984 HIS A C 1
ATOM 3915 O O . HIS A 1 504 ? -12.221 -69.066 -28.545 1.00 91.14 984 HIS A O 1
ATOM 3922 N N . HIS A 1 505 ? -10.420 -67.734 -28.784 1.00 106.08 985 HIS A N 1
ATOM 3923 C CA . HIS A 1 505 ? -11.165 -66.520 -29.052 1.00 116.11 985 HIS A CA 1
ATOM 3924 C C . HIS A 1 505 ? -11.048 -66.183 -30.516 1.00 129.61 985 HIS A C 1
ATOM 3925 O O . HIS A 1 505 ? -10.087 -66.596 -31.175 1.00 142.15 985 HIS A O 1
ATOM 3932 N N . HIS A 1 506 ? -12.034 -65.447 -31.036 1.00 135.81 986 HIS A N 1
ATOM 3933 C CA . HIS A 1 506 ? -12.084 -64.990 -32.444 1.00 136.53 986 HIS A CA 1
ATOM 3934 C C . HIS A 1 506 ? -12.306 -66.103 -33.439 1.00 139.40 986 HIS A C 1
ATOM 3935 O O . HIS A 1 506 ? -12.898 -65.873 -34.496 1.00 139.19 986 HIS A O 1
ATOM 3943 N N . THR B 1 6 ? 3.617 -44.543 -55.791 1.00 83.47 486 THR B N 1
ATOM 3944 C CA . THR B 1 6 ? 4.874 -43.845 -56.211 1.00 86.68 486 THR B CA 1
ATOM 3945 C C . THR B 1 6 ? 6.032 -44.832 -56.396 1.00 85.32 486 THR B C 1
ATOM 3946 O O . THR B 1 6 ? 5.943 -45.995 -55.996 1.00 87.46 486 THR B O 1
ATOM 3948 N N . GLU B 1 7 ? 7.100 -44.353 -57.030 1.00 83.46 487 GLU B N 1
ATOM 3949 C CA . GLU B 1 7 ? 8.350 -45.097 -57.249 1.00 76.47 487 GLU B CA 1
ATOM 3950 C C . GLU B 1 7 ? 9.417 -44.064 -57.590 1.00 68.79 487 GLU B C 1
ATOM 3951 O O . GLU B 1 7 ? 9.090 -42.951 -58.012 1.00 68.82 487 GLU B O 1
ATOM 3957 N N . ILE B 1 8 ? 10.686 -44.424 -57.416 1.00 62.73 488 ILE B N 1
ATOM 3958 C CA . ILE B 1 8 ? 11.774 -43.466 -57.624 1.00 54.52 488 ILE B CA 1
ATOM 3959 C C . ILE B 1 8 ? 11.907 -43.015 -59.081 1.00 54.51 488 ILE B C 1
ATOM 3960 O O . ILE B 1 8 ? 11.615 -43.771 -60.017 1.00 50.99 488 ILE B O 1
ATOM 3965 N N . GLU B 1 9 ? 12.328 -41.762 -59.241 1.00 49.10 489 GLU B N 1
ATOM 3966 C CA . GLU B 1 9 ? 12.683 -41.222 -60.522 1.00 48.42 489 GLU B CA 1
ATOM 3967 C C . GLU B 1 9 ? 14.203 -41.408 -60.732 1.00 46.51 489 GLU B C 1
ATOM 3968 O O . GLU B 1 9 ? 15.023 -40.774 -60.073 1.00 50.23 489 GLU B O 1
ATOM 3974 N N . VAL B 1 10 ? 14.555 -42.328 -61.625 1.00 44.82 490 VAL B N 1
ATOM 3975 C CA . VAL B 1 10 ? 15.948 -42.701 -61.918 1.00 39.68 490 VAL B CA 1
ATOM 3976 C C . VAL B 1 10 ? 16.523 -41.765 -62.975 1.00 38.57 490 VAL B C 1
ATOM 3977 O O . VAL B 1 10 ? 16.085 -41.755 -64.124 1.00 40.53 490 VAL B O 1
ATOM 3981 N N . THR B 1 11 ? 17.505 -40.973 -62.588 1.00 36.19 491 THR B N 1
ATOM 3982 C CA . THR B 1 11 ? 17.975 -39.940 -63.474 1.00 34.02 491 THR B CA 1
ATOM 3983 C C . THR B 1 11 ? 18.828 -40.601 -64.565 1.00 34.90 491 THR B C 1
ATOM 3984 O O . THR B 1 11 ? 18.713 -40.251 -65.752 1.00 34.16 491 THR B O 1
ATOM 3988 N N . GLY B 1 12 ? 19.647 -41.575 -64.145 1.00 33.40 492 GLY B N 1
ATOM 3989 C CA . GLY B 1 12 ? 20.574 -42.301 -65.023 1.00 30.56 492 GLY B CA 1
ATOM 3990 C C . GLY B 1 12 ? 22.003 -42.075 -64.555 1.00 31.56 492 GLY B C 1
ATOM 3991 O O . GLY B 1 12 ? 22.938 -42.803 -64.929 1.00 33.27 492 GLY B O 1
ATOM 3992 N N . TRP B 1 13 ? 22.189 -41.062 -63.721 1.00 29.38 493 TRP B N 1
ATOM 3993 C CA . TRP B 1 13 ? 23.511 -40.753 -63.222 1.00 30.01 493 TRP B CA 1
ATOM 3994 C C . TRP B 1 13 ? 24.113 -41.868 -62.429 1.00 29.96 493 TRP B C 1
ATOM 3995 O O . TRP B 1 13 ? 25.307 -42.119 -62.516 1.00 30.26 493 TRP B O 1
ATOM 4006 N N . GLU B 1 14 ? 23.318 -42.555 -61.625 1.00 34.35 494 GLU B N 1
ATOM 4007 C CA . GLU B 1 14 ? 23.920 -43.615 -60.806 1.00 37.62 494 GLU B CA 1
ATOM 4008 C C . GLU B 1 14 ? 24.449 -44.727 -61.681 1.00 35.91 494 GLU B C 1
ATOM 4009 O O . GLU B 1 14 ? 25.589 -45.158 -61.496 1.00 34.11 494 GLU B O 1
ATOM 4015 N N . GLN B 1 15 ? 23.658 -45.154 -62.663 1.00 36.02 495 GLN B N 1
ATOM 4016 C CA . GLN B 1 15 ? 24.173 -46.159 -63.607 1.00 38.45 495 GLN B CA 1
ATOM 4017 C C . GLN B 1 15 ? 25.269 -45.694 -64.603 1.00 38.17 495 GLN B C 1
ATOM 4018 O O . GLN B 1 15 ? 26.215 -46.453 -64.874 1.00 38.31 495 GLN B O 1
ATOM 4024 N N . ALA B 1 16 ? 25.188 -44.450 -65.078 1.00 36.06 496 ALA B N 1
ATOM 4025 C CA . ALA B 1 16 ? 26.229 -43.915 -65.955 1.00 35.97 496 ALA B CA 1
ATOM 4026 C C . ALA B 1 16 ? 27.562 -43.846 -65.234 1.00 37.61 496 ALA B C 1
ATOM 4027 O O . ALA B 1 16 ? 28.623 -44.088 -65.796 1.00 41.23 496 ALA B O 1
ATOM 4029 N N . LEU B 1 17 ? 27.509 -43.506 -63.965 1.00 42.04 497 LEU B N 1
ATOM 4030 C CA . LEU B 1 17 ? 28.715 -43.341 -63.206 1.00 41.70 497 LEU B CA 1
ATOM 4031 C C . LEU B 1 17 ? 29.359 -44.688 -62.885 1.00 42.16 497 LEU B C 1
ATOM 4032 O O . LEU B 1 17 ? 30.573 -44.812 -62.925 1.00 44.81 497 LEU B O 1
ATOM 4037 N N . LYS B 1 18 ? 28.533 -45.684 -62.579 1.00 42.12 498 LYS B N 1
ATOM 4038 C CA . LYS B 1 18 ? 28.966 -47.058 -62.406 1.00 45.73 498 LYS B CA 1
ATOM 4039 C C . LYS B 1 18 ? 29.649 -47.518 -63.691 1.00 47.68 498 LYS B C 1
ATOM 4040 O O . LYS B 1 18 ? 30.787 -47.991 -63.662 1.00 49.89 498 LYS B O 1
ATOM 4046 N N . TRP B 1 19 ? 28.960 -47.345 -64.818 1.00 44.09 499 TRP B N 1
ATOM 4047 C CA . TRP B 1 19 ? 29.512 -47.686 -66.101 1.00 42.25 499 TRP B CA 1
ATOM 4048 C C . TRP B 1 19 ? 30.850 -47.055 -66.323 1.00 44.63 499 TRP B C 1
ATOM 4049 O O . TRP B 1 19 ? 31.794 -47.749 -66.690 1.00 46.78 499 TRP B O 1
ATOM 4060 N N . LEU B 1 20 ? 30.972 -45.745 -66.108 1.00 41.88 500 LEU B N 1
ATOM 4061 C CA . LEU B 1 20 ? 32.272 -45.105 -66.276 1.00 44.57 500 LEU B CA 1
ATOM 4062 C C . LEU B 1 20 ? 33.345 -45.698 -65.356 1.00 47.24 500 LEU B C 1
ATOM 4063 O O . LEU B 1 20 ? 34.488 -45.853 -65.761 1.00 46.69 500 LEU B O 1
ATOM 4068 N N . ARG B 1 21 ? 32.981 -46.023 -64.118 1.00 50.74 501 ARG B N 1
ATOM 4069 C CA . ARG B 1 21 ? 33.960 -46.542 -63.164 1.00 52.63 501 ARG B CA 1
ATOM 4070 C C . ARG B 1 21 ? 34.514 -47.884 -63.636 1.00 52.33 501 ARG B C 1
ATOM 4071 O O . ARG B 1 21 ? 35.700 -48.158 -63.475 1.00 49.32 501 ARG B O 1
ATOM 4079 N N . SER B 1 22 ? 33.666 -48.700 -64.251 1.00 49.57 502 SER B N 1
ATOM 4080 C CA . SER B 1 22 ? 34.080 -50.045 -64.597 1.00 54.92 502 SER B CA 1
ATOM 4081 C C . SER B 1 22 ? 34.550 -50.272 -66.052 1.00 56.18 502 SER B C 1
ATOM 4082 O O . SER B 1 22 ? 35.019 -51.352 -66.379 1.00 61.43 502 SER B O 1
ATOM 4085 N N . ASN B 1 23 ? 34.450 -49.263 -66.906 1.00 54.31 503 ASN B N 1
ATOM 4086 C CA . ASN B 1 23 ? 34.868 -49.383 -68.307 1.00 51.08 503 ASN B CA 1
ATOM 4087 C C . ASN B 1 23 ? 35.860 -48.310 -68.726 1.00 51.04 503 ASN B C 1
ATOM 4088 O O . ASN B 1 23 ? 36.057 -48.081 -69.906 1.00 46.99 503 ASN B O 1
ATOM 4093 N N . THR B 1 24 ? 36.481 -47.660 -67.753 1.00 53.49 504 THR B N 1
ATOM 4094 C CA . THR B 1 24 ? 37.320 -46.514 -68.006 1.00 56.14 504 THR B CA 1
ATOM 4095 C C . THR B 1 24 ? 38.684 -46.707 -67.339 1.00 57.66 504 THR B C 1
ATOM 4096 O O . THR B 1 24 ? 38.780 -47.336 -66.288 1.00 57.38 504 THR B O 1
ATOM 4100 N N . SER B 1 25 ? 39.742 -46.175 -67.942 1.00 59.76 505 SER B N 1
ATOM 4101 C CA . SER B 1 25 ? 41.076 -46.288 -67.334 1.00 61.83 505 SER B CA 1
ATOM 4102 C C . SER B 1 25 ? 41.220 -45.390 -66.090 1.00 62.19 505 SER B C 1
ATOM 4103 O O . SER B 1 25 ? 40.376 -44.522 -65.842 1.00 59.22 505 SER B O 1
ATOM 4106 N N . LYS B 1 26 ? 42.290 -45.590 -65.321 1.00 63.47 506 LYS B N 1
ATOM 4107 C CA . LYS B 1 26 ? 42.387 -44.974 -63.994 1.00 63.65 506 LYS B CA 1
ATOM 4108 C C . LYS B 1 26 ? 42.404 -43.454 -64.084 1.00 57.87 506 LYS B C 1
ATOM 4109 O O . LYS B 1 26 ? 41.845 -42.789 -63.212 1.00 55.19 506 LYS B O 1
ATOM 4115 N N . TYR B 1 27 ? 43.009 -42.917 -65.147 1.00 53.45 507 TYR B N 1
ATOM 4116 C CA . TYR B 1 27 ? 43.175 -41.461 -65.297 1.00 50.95 507 TYR B CA 1
ATOM 4117 C C . TYR B 1 27 ? 42.280 -40.747 -66.354 1.00 50.34 507 TYR B C 1
ATOM 4118 O O . TYR B 1 27 ? 42.488 -39.565 -66.668 1.00 50.15 507 TYR B O 1
ATOM 4127 N N . ALA B 1 28 ? 41.274 -41.466 -66.862 1.00 46.65 508 ALA B N 1
ATOM 4128 C CA . ALA B 1 28 ? 40.228 -40.914 -67.731 1.00 45.92 508 ALA B CA 1
ATOM 4129 C C . ALA B 1 28 ? 39.512 -39.725 -67.101 1.00 47.16 508 ALA B C 1
ATOM 4130 O O . ALA B 1 28 ? 39.145 -39.790 -65.940 1.00 48.36 508 ALA B O 1
ATOM 4132 N N . THR B 1 29 ? 39.301 -38.649 -67.863 1.00 48.57 509 THR B N 1
ATOM 4133 C CA . THR B 1 29 ? 38.495 -37.522 -67.377 1.00 47.05 509 THR B CA 1
ATOM 4134 C C . THR B 1 29 ? 37.165 -37.324 -68.141 1.00 45.52 509 THR B C 1
ATOM 4135 O O . THR B 1 29 ? 37.107 -37.457 -69.359 1.00 43.64 509 THR B O 1
ATOM 4139 N N . ALA B 1 30 ? 36.102 -37.040 -67.386 1.00 42.31 510 ALA B N 1
ATOM 4140 C CA . ALA B 1 30 ? 34.776 -36.748 -67.920 1.00 37.42 510 ALA B CA 1
ATOM 4141 C C . ALA B 1 30 ? 34.361 -35.369 -67.497 1.00 36.55 510 ALA B C 1
ATOM 4142 O O . ALA B 1 30 ? 34.873 -34.855 -66.524 1.00 40.19 510 ALA B O 1
ATOM 4144 N N . THR B 1 31 ? 33.418 -34.777 -68.218 1.00 34.75 511 THR B N 1
ATOM 4145 C CA . THR B 1 31 ? 32.808 -33.551 -67.783 1.00 33.45 511 THR B CA 1
ATOM 4146 C C . THR B 1 31 ? 31.335 -33.516 -68.152 1.00 31.87 511 THR B C 1
ATOM 4147 O O . THR B 1 31 ? 30.880 -34.314 -68.947 1.00 31.42 511 THR B O 1
ATOM 4151 N N . SER B 1 32 ? 30.603 -32.602 -67.524 1.00 33.16 512 SER B N 1
ATOM 4152 C CA . SER B 1 32 ? 29.197 -32.394 -67.781 1.00 34.32 512 SER B CA 1
ATOM 4153 C C . SER B 1 32 ? 28.784 -31.001 -67.359 1.00 32.58 512 SER B C 1
ATOM 4154 O O . SER B 1 32 ? 29.502 -30.320 -66.638 1.00 34.73 512 SER B O 1
ATOM 4157 N N . TRP B 1 33 ? 27.629 -30.558 -67.818 1.00 30.58 513 TRP B N 1
ATOM 4158 C CA . TRP B 1 33 ? 27.125 -29.266 -67.355 1.00 30.71 513 TRP B CA 1
ATOM 4159 C C . TRP B 1 33 ? 26.908 -29.248 -65.846 1.00 31.09 513 TRP B C 1
ATOM 4160 O O . TRP B 1 33 ? 27.484 -28.451 -65.133 1.00 30.14 513 TRP B O 1
ATOM 4171 N N . TRP B 1 34 ? 26.068 -30.146 -65.359 1.00 30.94 514 TRP B N 1
ATOM 4172 C CA . TRP B 1 34 ? 25.759 -30.205 -63.955 1.00 30.26 514 TRP B CA 1
ATOM 4173 C C . TRP B 1 34 ? 26.880 -30.879 -63.251 1.00 29.19 514 TRP B C 1
ATOM 4174 O O . TRP B 1 34 ? 27.548 -31.705 -63.844 1.00 34.36 514 TRP B O 1
ATOM 4185 N N . ASP B 1 35 ? 27.134 -30.508 -62.000 1.00 28.40 515 ASP B N 1
ATOM 4186 C CA . ASP B 1 35 ? 28.308 -31.022 -61.260 1.00 26.86 515 ASP B CA 1
ATOM 4187 C C . ASP B 1 35 ? 28.061 -32.331 -60.513 1.00 27.02 515 ASP B C 1
ATOM 4188 O O . ASP B 1 35 ? 28.760 -32.630 -59.542 1.00 27.75 515 ASP B O 1
ATOM 4193 N N . TYR B 1 36 ? 27.090 -33.124 -60.953 1.00 25.54 516 TYR B N 1
ATOM 4194 C CA . TYR B 1 36 ? 26.960 -34.462 -60.402 1.00 26.87 516 TYR B CA 1
ATOM 4195 C C . TYR B 1 36 ? 28.347 -35.130 -60.290 1.00 29.26 516 TYR B C 1
ATOM 4196 O O . TYR B 1 36 ? 29.176 -35.088 -61.237 1.00 31.45 516 TYR B O 1
ATOM 4205 N N . GLY B 1 37 ? 28.612 -35.708 -59.129 1.00 28.15 517 GLY B N 1
ATOM 4206 C CA . GLY B 1 37 ? 29.890 -36.350 -58.891 1.00 30.35 517 GLY B CA 1
ATOM 4207 C C . GLY B 1 37 ? 31.022 -35.496 -58.355 1.00 29.60 517 GLY B C 1
ATOM 4208 O O . GLY B 1 37 ? 32.152 -35.970 -58.291 1.00 30.99 517 GLY B O 1
ATOM 4209 N N . TYR B 1 38 ? 30.728 -34.262 -57.938 1.00 29.83 518 TYR B N 1
ATOM 4210 C CA . TYR B 1 38 ? 31.723 -33.388 -57.290 1.00 29.40 518 TYR B CA 1
ATOM 4211 C C . TYR B 1 38 ? 32.375 -33.999 -56.061 1.00 32.65 518 TYR B C 1
ATOM 4212 O O . TYR B 1 38 ? 33.394 -33.509 -55.626 1.00 38.89 518 TYR B O 1
ATOM 4221 N N . TRP B 1 39 ? 31.797 -35.065 -55.503 1.00 34.18 519 TRP B N 1
ATOM 4222 C CA . TRP B 1 39 ? 32.328 -35.703 -54.284 1.00 36.50 519 TRP B CA 1
ATOM 4223 C C . TRP B 1 39 ? 33.199 -36.904 -54.544 1.00 39.05 519 TRP B C 1
ATOM 4224 O O . TRP B 1 39 ? 33.844 -37.431 -53.617 1.00 37.73 519 TRP B O 1
ATOM 4235 N N . ILE B 1 40 ? 33.162 -37.388 -55.785 1.00 41.13 520 ILE B N 1
ATOM 4236 C CA . ILE B 1 40 ? 33.988 -38.508 -56.218 1.00 43.54 520 ILE B CA 1
ATOM 4237 C C . ILE B 1 40 ? 35.458 -38.093 -56.157 1.00 46.04 520 ILE B C 1
ATOM 4238 O O . ILE B 1 40 ? 35.854 -37.031 -56.669 1.00 46.05 520 ILE B O 1
ATOM 4243 N N . GLU B 1 41 ? 36.234 -38.918 -55.466 1.00 49.34 521 GLU B N 1
ATOM 4244 C CA . GLU B 1 41 ? 37.627 -38.651 -55.183 1.00 54.71 521 GLU B CA 1
ATOM 4245 C C . GLU B 1 41 ? 38.333 -39.491 -56.186 1.00 60.66 521 GLU B C 1
ATOM 4246 O O . GLU B 1 41 ? 38.397 -40.712 -56.034 1.00 77.48 521 GLU B O 1
ATOM 4252 N N . SER B 1 42 ? 38.842 -38.861 -57.228 1.00 56.76 522 SER B N 1
ATOM 4253 C CA . SER B 1 42 ? 39.268 -39.590 -58.414 1.00 57.11 522 SER B CA 1
ATOM 4254 C C . SER B 1 42 ? 39.429 -38.556 -59.497 1.00 55.61 522 SER B C 1
ATOM 4255 O O . SER B 1 42 ? 39.119 -37.386 -59.287 1.00 60.52 522 SER B O 1
ATOM 4258 N N . SER B 1 43 ? 39.956 -38.966 -60.633 1.00 56.60 523 SER B N 1
ATOM 4259 C CA . SER B 1 43 ? 40.264 -38.030 -61.691 1.00 62.30 523 SER B CA 1
ATOM 4260 C C . SER B 1 43 ? 39.084 -37.837 -62.640 1.00 61.51 523 SER B C 1
ATOM 4261 O O . SER B 1 43 ? 39.059 -36.883 -63.425 1.00 66.59 523 SER B O 1
ATOM 4264 N N . LEU B 1 44 ? 38.109 -38.741 -62.558 1.00 54.56 524 LEU B N 1
ATOM 4265 C CA . LEU B 1 44 ? 36.946 -38.700 -63.424 1.00 56.74 524 LEU B CA 1
ATOM 4266 C C . LEU B 1 44 ? 36.186 -37.361 -63.368 1.00 68.08 524 LEU B C 1
ATOM 4267 O O . LEU B 1 44 ? 36.406 -36.494 -64.213 1.00 69.39 524 LEU B O 1
ATOM 4272 N N . LEU B 1 45 ? 35.325 -37.196 -62.357 1.00 71.79 525 LEU B N 1
ATOM 4273 C CA . LEU B 1 45 ? 34.432 -36.047 -62.245 1.00 64.90 525 LEU B CA 1
ATOM 4274 C C . LEU B 1 45 ? 34.829 -35.039 -61.187 1.00 75.17 525 LEU B C 1
ATOM 4275 O O . LEU B 1 45 ? 34.915 -33.850 -61.474 1.00 88.70 525 LEU B O 1
ATOM 4280 N N . GLY B 1 46 ? 35.047 -35.511 -59.961 1.00 84.68 526 GLY B N 1
ATOM 4281 C CA . GLY B 1 46 ? 35.450 -34.659 -58.834 1.00 90.90 526 GLY B CA 1
ATOM 4282 C C . GLY B 1 46 ? 36.342 -33.490 -59.218 1.00 97.82 526 GLY B C 1
ATOM 4283 O O . GLY B 1 46 ? 35.942 -32.340 -59.058 1.00 101.18 526 GLY B O 1
ATOM 4284 N N . ASN B 1 47 ? 37.535 -33.781 -59.742 1.00 107.80 527 ASN B N 1
ATOM 4285 C CA . ASN B 1 47 ? 38.485 -32.737 -60.163 1.00 113.46 527 ASN B CA 1
ATOM 4286 C C . ASN B 1 47 ? 37.856 -31.659 -61.049 1.00 111.15 527 ASN B C 1
ATOM 4287 O O . ASN B 1 47 ? 37.670 -31.863 -62.249 1.00 106.79 527 ASN B O 1
ATOM 4292 N N . ARG B 1 48 ? 37.536 -30.521 -60.431 1.00 104.50 528 ARG B N 1
ATOM 4293 C CA . ARG B 1 48 ? 36.852 -29.397 -61.068 1.00 95.26 528 ARG B CA 1
ATOM 4294 C C . ARG B 1 48 ? 36.996 -28.197 -60.128 1.00 101.60 528 ARG B C 1
ATOM 4295 O O . ARG B 1 48 ? 36.314 -28.136 -59.095 1.00 100.54 528 ARG B O 1
ATOM 4303 N N . ARG B 1 49 ? 37.893 -27.263 -60.475 1.00 106.91 529 ARG B N 1
ATOM 4304 C CA . ARG B 1 49 ? 38.225 -26.093 -59.623 1.00 107.14 529 ARG B CA 1
ATOM 4305 C C . ARG B 1 49 ? 36.999 -25.249 -59.200 1.00 108.55 529 ARG B C 1
ATOM 4306 O O . ARG B 1 49 ? 35.998 -25.187 -59.921 1.00 110.88 529 ARG B O 1
ATOM 4308 N N . ALA B 1 50 ? 37.076 -24.624 -58.023 1.00 104.75 530 ALA B N 1
ATOM 4309 C CA . ALA B 1 50 ? 35.977 -23.796 -57.520 1.00 98.12 530 ALA B CA 1
ATOM 4310 C C . ALA B 1 50 ? 36.108 -22.358 -58.027 1.00 94.69 530 ALA B C 1
ATOM 4311 O O . ALA B 1 50 ? 36.986 -22.059 -58.841 1.00 87.00 530 ALA B O 1
ATOM 4313 N N . SER B 1 51 ? 35.221 -21.483 -57.553 1.00 101.80 531 SER B N 1
ATOM 4314 C CA . SER B 1 51 ? 35.243 -20.048 -57.878 1.00 104.32 531 SER B CA 1
ATOM 4315 C C . SER B 1 51 ? 36.323 -19.268 -57.106 1.00 107.38 531 SER B C 1
ATOM 4316 O O . SER B 1 51 ? 36.969 -19.813 -56.207 1.00 106.18 531 SER B O 1
ATOM 4319 N N . ALA B 1 52 ? 36.503 -17.992 -57.464 1.00 109.35 532 ALA B N 1
ATOM 4320 C CA . ALA B 1 52 ? 37.340 -17.047 -56.699 1.00 108.51 532 ALA B CA 1
ATOM 4321 C C . ALA B 1 52 ? 36.548 -16.416 -55.526 1.00 105.49 532 ALA B C 1
ATOM 4322 O O . ALA B 1 52 ? 37.122 -15.777 -54.627 1.00 92.83 532 ALA B O 1
ATOM 4324 N N . ASP B 1 53 ? 35.233 -16.640 -55.532 1.00 107.68 533 ASP B N 1
ATOM 4325 C CA . ASP B 1 53 ? 34.302 -15.995 -54.599 1.00 108.87 533 ASP B CA 1
ATOM 4326 C C . ASP B 1 53 ? 33.196 -16.931 -54.041 1.00 106.58 533 ASP B C 1
ATOM 4327 O O . ASP B 1 53 ? 32.280 -16.471 -53.347 1.00 108.17 533 ASP B O 1
ATOM 4332 N N . GLY B 1 54 ? 33.304 -18.234 -54.321 1.00 103.89 534 GLY B N 1
ATOM 4333 C CA . GLY B 1 54 ? 32.271 -19.218 -53.960 1.00 97.37 534 GLY B CA 1
ATOM 4334 C C . GLY B 1 54 ? 31.125 -19.173 -54.959 1.00 106.82 534 GLY B C 1
ATOM 4335 O O . GLY B 1 54 ? 31.058 -18.264 -55.793 1.00 102.38 534 GLY B O 1
ATOM 4336 N N . GLY B 1 55 ? 30.220 -20.148 -54.887 1.00 112.39 535 GLY B N 1
ATOM 4337 C CA . GLY B 1 55 ? 29.083 -20.209 -55.819 1.00 114.15 535 GLY B CA 1
ATOM 4338 C C . GLY B 1 55 ? 29.418 -21.016 -57.062 1.00 110.86 535 GLY B C 1
ATOM 4339 O O . GLY B 1 55 ? 30.473 -21.650 -57.109 1.00 113.24 535 GLY B O 1
ATOM 4340 N N . HIS B 1 56 ? 28.543 -20.978 -58.073 1.00 104.11 536 HIS B N 1
ATOM 4341 C CA . HIS B 1 56 ? 28.656 -21.877 -59.240 1.00 101.96 536 HIS B CA 1
ATOM 4342 C C . HIS B 1 56 ? 29.509 -21.425 -60.458 1.00 107.01 536 HIS B C 1
ATOM 4343 O O . HIS B 1 56 ? 30.127 -22.276 -61.104 1.00 113.71 536 HIS B O 1
ATOM 4345 N N . ALA B 1 57 ? 29.564 -20.116 -60.749 1.00 108.14 537 ALA B N 1
ATOM 4346 C CA . ALA B 1 57 ? 30.075 -19.575 -62.052 1.00 100.19 537 ALA B CA 1
ATOM 4347 C C . ALA B 1 57 ? 31.610 -19.651 -62.367 1.00 93.25 537 ALA B C 1
ATOM 4348 O O . ALA B 1 57 ? 32.360 -18.716 -62.062 1.00 94.08 537 ALA B O 1
ATOM 4350 N N . ARG B 1 58 ? 32.045 -20.737 -63.021 1.00 79.23 538 ARG B N 1
ATOM 4351 C CA . ARG B 1 58 ? 33.464 -20.975 -63.373 1.00 67.03 538 ARG B CA 1
ATOM 4352 C C . ARG B 1 58 ? 33.825 -20.444 -64.771 1.00 58.65 538 ARG B C 1
ATOM 4353 O O . ARG B 1 58 ? 32.940 -20.185 -65.570 1.00 61.69 538 ARG B O 1
ATOM 4361 N N . ASP B 1 59 ? 35.121 -20.274 -65.057 1.00 54.04 539 ASP B N 1
ATOM 4362 C CA . ASP B 1 59 ? 35.614 -19.845 -66.391 1.00 43.10 539 ASP B CA 1
ATOM 4363 C C . ASP B 1 59 ? 35.256 -20.846 -67.514 1.00 40.95 539 ASP B C 1
ATOM 4364 O O . ASP B 1 59 ? 34.729 -20.483 -68.562 1.00 38.65 539 ASP B O 1
ATOM 4369 N N . ARG B 1 60 ? 35.539 -22.113 -67.261 1.00 37.92 540 ARG B N 1
ATOM 4370 C CA . ARG B 1 60 ? 35.245 -23.194 -68.173 1.00 37.56 540 ARG B CA 1
ATOM 4371 C C . ARG B 1 60 ? 33.752 -23.307 -68.543 1.00 37.38 540 ARG B C 1
ATOM 4372 O O . ARG B 1 60 ? 33.391 -23.745 -69.644 1.00 35.67 540 ARG B O 1
ATOM 4380 N N . ASP B 1 61 ? 32.889 -22.858 -67.647 1.00 37.39 541 ASP B N 1
ATOM 4381 C CA . ASP B 1 61 ? 31.471 -22.991 -67.886 1.00 38.61 541 ASP B CA 1
ATOM 4382 C C . ASP B 1 61 ? 31.114 -22.333 -69.205 1.00 36.60 541 ASP B C 1
ATOM 4383 O O . ASP B 1 61 ? 30.321 -22.876 -69.974 1.00 36.00 541 ASP B O 1
ATOM 4388 N N . HIS B 1 62 ? 31.736 -21.184 -69.473 1.00 34.66 542 HIS B N 1
ATOM 4389 C CA . HIS B 1 62 ? 31.533 -20.443 -70.716 1.00 34.52 542 HIS B CA 1
ATOM 4390 C C . HIS B 1 62 ? 31.915 -21.274 -71.931 1.00 35.39 542 HIS B C 1
ATOM 4391 O O . HIS B 1 62 ? 31.275 -21.162 -72.998 1.00 34.87 542 HIS B O 1
ATOM 4398 N N . ILE B 1 63 ? 32.949 -22.110 -71.791 1.00 31.16 543 ILE B N 1
ATOM 4399 C CA . ILE B 1 63 ? 33.380 -22.954 -72.896 1.00 31.09 543 ILE B CA 1
ATOM 4400 C C . ILE B 1 63 ? 32.443 -24.169 -73.099 1.00 32.62 543 ILE B C 1
ATOM 4401 O O . ILE B 1 63 ? 32.087 -24.488 -74.247 1.00 30.70 543 ILE B O 1
ATOM 4406 N N . LEU B 1 64 ? 32.011 -24.806 -71.998 1.00 31.73 544 LEU B N 1
ATOM 4407 C CA . LEU B 1 64 ? 30.976 -25.853 -72.058 1.00 30.13 544 LEU B CA 1
ATOM 4408 C C . LEU B 1 64 ? 29.727 -25.326 -72.720 1.00 28.78 544 LEU B C 1
ATOM 4409 O O . LEU B 1 64 ? 29.109 -26.015 -73.534 1.00 29.06 544 LEU B O 1
ATOM 4414 N N . ALA B 1 65 ? 29.348 -24.110 -72.352 1.00 27.00 545 ALA B N 1
ATOM 4415 C CA . ALA B 1 65 ? 28.115 -23.524 -72.835 1.00 28.12 545 ALA B CA 1
ATOM 4416 C C . ALA B 1 65 ? 28.266 -23.184 -74.305 1.00 30.18 545 ALA B C 1
ATOM 4417 O O . ALA B 1 65 ? 27.291 -23.273 -75.068 1.00 31.84 545 ALA B O 1
ATOM 4419 N N . LEU B 1 66 ? 29.478 -22.797 -74.704 1.00 29.37 546 LEU B N 1
ATOM 4420 C CA . LEU B 1 66 ? 29.705 -22.457 -76.089 1.00 29.87 546 LEU B CA 1
ATOM 4421 C C . LEU B 1 66 ? 29.460 -23.717 -76.884 1.00 28.81 546 LEU B C 1
ATOM 4422 O O . LEU B 1 66 ? 28.842 -23.682 -77.906 1.00 31.09 546 LEU B O 1
ATOM 4427 N N . PHE B 1 67 ? 29.922 -24.845 -76.386 1.00 29.16 547 PHE B N 1
ATOM 4428 C CA . PHE B 1 67 ? 29.745 -26.085 -77.092 1.00 28.56 547 PHE B CA 1
ATOM 4429 C C . PHE B 1 67 ? 28.270 -26.475 -77.123 1.00 32.42 547 PHE B C 1
ATOM 4430 O O . PHE B 1 67 ? 27.750 -26.808 -78.201 1.00 35.09 547 PHE B O 1
ATOM 4438 N N . LEU B 1 68 ? 27.591 -26.418 -75.969 1.00 29.74 548 LEU B N 1
ATOM 4439 C CA . LEU B 1 68 ? 26.246 -26.980 -75.870 1.00 28.46 548 LEU B CA 1
ATOM 4440 C C . LEU B 1 68 ? 25.197 -26.123 -76.547 1.00 28.07 548 LEU B C 1
ATOM 4441 O O . LEU B 1 68 ? 24.229 -26.634 -77.107 1.00 26.99 548 LEU B O 1
ATOM 4446 N N . ALA B 1 69 ? 25.405 -24.819 -76.503 1.00 27.25 549 ALA B N 1
ATOM 4447 C CA . ALA B 1 69 ? 24.389 -23.868 -76.919 1.00 27.46 549 ALA B CA 1
ATOM 4448 C C . ALA B 1 69 ? 24.464 -23.478 -78.387 1.00 28.62 549 ALA B C 1
ATOM 4449 O O . ALA B 1 69 ? 23.600 -22.768 -78.885 1.00 30.17 549 ALA B O 1
ATOM 4451 N N . ARG B 1 70 ? 25.503 -23.912 -79.087 1.00 29.89 550 ARG B N 1
ATOM 4452 C CA . ARG B 1 70 ? 25.726 -23.418 -80.431 1.00 29.42 550 ARG B CA 1
ATOM 4453 C C . ARG B 1 70 ? 25.845 -24.484 -81.504 1.00 32.24 550 ARG B C 1
ATOM 4454 O O . ARG B 1 70 ? 25.724 -25.692 -81.247 1.00 32.65 550 ARG B O 1
ATOM 4462 N N . ASP B 1 71 ? 26.100 -24.002 -82.715 1.00 34.81 551 ASP B N 1
ATOM 4463 C CA . ASP B 1 71 ? 26.065 -24.806 -83.913 1.00 35.66 551 ASP B CA 1
ATOM 4464 C C . ASP B 1 71 ? 27.233 -24.393 -84.814 1.00 37.98 551 ASP B C 1
ATOM 4465 O O . ASP B 1 71 ? 27.689 -23.230 -84.805 1.00 39.10 551 ASP B O 1
ATOM 4470 N N . GLY B 1 72 ? 27.744 -25.358 -85.569 1.00 37.11 552 GLY B N 1
ATOM 4471 C CA . GLY B 1 72 ? 28.750 -25.065 -86.560 1.00 36.61 552 GLY B CA 1
ATOM 4472 C C . GLY B 1 72 ? 30.081 -24.677 -85.974 1.00 40.33 552 GLY B C 1
ATOM 4473 O O . GLY B 1 72 ? 30.373 -24.976 -84.808 1.00 41.48 552 GLY B O 1
ATOM 4474 N N . ASN B 1 73 ? 30.882 -23.998 -86.799 1.00 43.26 553 ASN B N 1
ATOM 4475 C CA . ASN B 1 73 ? 32.255 -23.595 -86.461 1.00 41.81 553 ASN B CA 1
ATOM 4476 C C . ASN B 1 73 ? 32.452 -23.022 -85.076 1.00 40.54 553 ASN B C 1
ATOM 4477 O O . ASN B 1 73 ? 33.342 -23.447 -84.341 1.00 42.48 553 ASN B O 1
ATOM 4482 N N . ILE B 1 74 ? 31.615 -22.052 -84.725 1.00 40.83 554 ILE B N 1
ATOM 4483 C CA . ILE B 1 74 ? 31.755 -21.352 -83.467 1.00 37.84 554 ILE B CA 1
ATOM 4484 C C . ILE B 1 74 ? 31.688 -22.316 -82.270 1.00 35.98 554 ILE B C 1
ATOM 4485 O O . ILE B 1 74 ? 32.224 -22.024 -81.224 1.00 36.48 554 ILE B O 1
ATOM 4490 N N . SER B 1 75 ? 31.067 -23.480 -82.441 1.00 32.14 555 SER B N 1
ATOM 4491 C CA . SER B 1 75 ? 30.845 -24.362 -81.328 1.00 29.94 555 SER B CA 1
ATOM 4492 C C . SER B 1 75 ? 31.979 -25.358 -81.119 1.00 32.29 555 SER B C 1
ATOM 4493 O O . SER B 1 75 ? 31.948 -26.162 -80.175 1.00 30.67 555 SER B O 1
ATOM 4496 N N . GLU B 1 76 ? 32.969 -25.343 -82.006 1.00 35.06 556 GLU B N 1
ATOM 4497 C CA . GLU B 1 76 ? 34.087 -26.283 -81.919 1.00 35.49 556 GLU B CA 1
ATOM 4498 C C . GLU B 1 76 ? 35.084 -25.796 -80.868 1.00 36.44 556 GLU B C 1
ATOM 4499 O O . GLU B 1 76 ? 35.852 -24.888 -81.096 1.00 41.44 556 GLU B O 1
ATOM 4505 N N . VAL B 1 77 ? 35.081 -26.387 -79.699 1.00 33.74 557 VAL B N 1
ATOM 4506 C CA . VAL B 1 77 ? 35.946 -25.877 -78.659 1.00 30.23 557 VAL B CA 1
ATOM 4507 C C . VAL B 1 77 ? 37.051 -26.894 -78.471 1.00 29.69 557 VAL B C 1
ATOM 4508 O O . VAL B 1 77 ? 36.865 -28.087 -78.770 1.00 27.77 557 VAL B O 1
ATOM 4512 N N . ASP B 1 78 ? 38.201 -26.451 -77.987 1.00 29.86 558 ASP B N 1
ATOM 4513 C CA . ASP B 1 78 ? 39.307 -27.389 -77.857 1.00 30.53 558 ASP B CA 1
ATOM 4514 C C . ASP B 1 78 ? 39.278 -28.195 -76.542 1.00 29.69 558 ASP B C 1
ATOM 4515 O O . ASP B 1 78 ? 40.102 -27.980 -75.653 1.00 32.09 558 ASP B O 1
ATOM 4520 N N . PHE B 1 79 ? 38.342 -29.139 -76.437 1.00 28.01 559 PHE B N 1
ATOM 4521 C CA . PHE B 1 79 ? 38.275 -30.025 -75.278 1.00 28.06 559 PHE B CA 1
ATOM 4522 C C . PHE B 1 79 ? 39.561 -30.799 -75.110 1.00 29.38 559 PHE B C 1
ATOM 4523 O O . PHE B 1 79 ? 39.844 -31.296 -74.028 1.00 32.04 559 PHE B O 1
ATOM 4531 N N . GLU B 1 80 ? 40.339 -30.927 -76.177 1.00 31.30 560 GLU B N 1
ATOM 4532 C CA . GLU B 1 80 ? 41.507 -31.794 -76.133 1.00 32.62 560 GLU B CA 1
ATOM 4533 C C . GLU B 1 80 ? 42.533 -31.177 -75.212 1.00 31.54 560 GLU B C 1
ATOM 4534 O O . GLU B 1 80 ? 43.276 -31.913 -74.580 1.00 30.43 560 GLU B O 1
ATOM 4540 N N . SER B 1 81 ? 42.554 -29.844 -75.121 1.00 30.45 561 SER B N 1
ATOM 4541 C CA . SER B 1 81 ? 43.488 -29.200 -74.218 1.00 33.66 561 SER B CA 1
ATOM 4542 C C . SER B 1 81 ? 43.183 -29.457 -72.747 1.00 34.96 561 SER B C 1
ATOM 4543 O O . SER B 1 81 ? 44.059 -29.264 -71.933 1.00 41.26 561 SER B O 1
ATOM 4546 N N . TRP B 1 82 ? 41.961 -29.864 -72.413 1.00 31.82 562 TRP B N 1
ATOM 4547 C CA . TRP B 1 82 ? 41.633 -30.319 -71.065 1.00 33.07 562 TRP B CA 1
ATOM 4548 C C . TRP B 1 82 ? 41.801 -31.800 -70.908 1.00 36.27 562 TRP B C 1
ATOM 4549 O O . TRP B 1 82 ? 41.293 -32.368 -69.940 1.00 39.44 562 TRP B O 1
ATOM 4560 N N . GLU B 1 83 ? 42.461 -32.449 -71.868 1.00 39.56 563 GLU B N 1
ATOM 4561 C CA . GLU B 1 83 ? 42.581 -33.923 -71.933 1.00 38.72 563 GLU B CA 1
ATOM 4562 C C . GLU B 1 83 ? 41.259 -34.678 -71.696 1.00 38.49 563 GLU B C 1
ATOM 4563 O O . GLU B 1 83 ? 41.229 -35.752 -71.073 1.00 43.43 563 GLU B O 1
ATOM 4569 N N . LEU B 1 84 ? 40.165 -34.130 -72.214 1.00 35.70 564 LEU B N 1
ATOM 4570 C CA . LEU B 1 84 ? 38.843 -34.697 -71.975 1.00 34.26 564 LEU B CA 1
ATOM 4571 C C . LEU B 1 84 ? 38.596 -36.035 -72.696 1.00 34.24 564 LEU B C 1
ATOM 4572 O O . LEU B 1 84 ? 38.832 -36.133 -73.868 1.00 35.38 564 LEU B O 1
ATOM 4577 N N . ASN B 1 85 ? 38.100 -37.045 -71.999 1.00 33.32 565 ASN B N 1
ATOM 4578 C CA . ASN B 1 85 ? 37.757 -38.320 -72.614 1.00 33.58 565 ASN B CA 1
ATOM 4579 C C . ASN B 1 85 ? 36.270 -38.551 -72.853 1.00 32.96 565 ASN B C 1
ATOM 4580 O O . ASN B 1 85 ? 35.895 -39.171 -73.833 1.00 35.54 565 ASN B O 1
ATOM 4585 N N . TYR B 1 86 ? 35.430 -38.115 -71.920 1.00 33.87 566 TYR B N 1
ATOM 4586 C CA . TYR B 1 86 ? 33.978 -38.265 -72.003 1.00 31.07 566 TYR B CA 1
ATOM 4587 C C . TYR B 1 86 ? 33.201 -36.979 -71.725 1.00 31.03 566 TYR B C 1
ATOM 4588 O O . TYR B 1 86 ? 33.563 -36.178 -70.868 1.00 30.44 566 TYR B O 1
ATOM 4597 N N . PHE B 1 87 ? 32.135 -36.773 -72.481 1.00 30.78 567 PHE B N 1
ATOM 4598 C CA . PHE B 1 87 ? 31.217 -35.701 -72.204 1.00 29.25 567 PHE B CA 1
ATOM 4599 C C . PHE B 1 87 ? 29.855 -36.299 -71.856 1.00 30.98 567 PHE B C 1
ATOM 4600 O O . PHE B 1 87 ? 29.305 -37.136 -72.626 1.00 31.71 567 PHE B O 1
ATOM 4608 N N . ILE B 1 88 ? 29.296 -35.889 -70.718 1.00 27.53 568 ILE B N 1
ATOM 4609 C CA . ILE B 1 88 ? 28.040 -36.482 -70.289 1.00 29.19 568 ILE B CA 1
ATOM 4610 C C . ILE B 1 88 ? 26.903 -35.527 -70.610 1.00 29.60 568 ILE B C 1
ATOM 4611 O O . ILE B 1 88 ? 26.954 -34.372 -70.241 1.00 33.53 568 ILE B O 1
ATOM 4616 N N . ILE B 1 89 ? 25.897 -36.003 -71.327 1.00 27.81 569 ILE B N 1
ATOM 4617 C CA . ILE B 1 89 ? 24.779 -35.158 -71.710 1.00 27.57 569 ILE B CA 1
ATOM 4618 C C . ILE B 1 89 ? 23.615 -35.567 -70.833 1.00 28.85 569 ILE B C 1
ATOM 4619 O O . ILE B 1 89 ? 23.407 -36.762 -70.550 1.00 28.24 569 ILE B O 1
ATOM 4624 N N . TYR B 1 90 ? 22.881 -34.568 -70.369 1.00 28.98 570 TYR B N 1
ATOM 4625 C CA . TYR B 1 90 ? 21.857 -34.791 -69.390 1.00 28.83 570 TYR B CA 1
ATOM 4626 C C . TYR B 1 90 ? 20.631 -34.122 -69.934 1.00 29.65 570 TYR B C 1
ATOM 4627 O O . TYR B 1 90 ? 20.599 -32.915 -70.072 1.00 29.87 570 TYR B O 1
ATOM 4636 N N . LEU B 1 91 ? 19.625 -34.906 -70.280 1.00 30.33 571 LEU B N 1
ATOM 4637 C CA . LEU B 1 91 ? 18.466 -34.350 -70.948 1.00 31.32 571 LEU B CA 1
ATOM 4638 C C . LEU B 1 91 ? 17.761 -33.299 -70.078 1.00 32.78 571 LEU B C 1
ATOM 4639 O O . LEU B 1 91 ? 17.265 -32.273 -70.587 1.00 33.53 571 LEU B O 1
ATOM 4644 N N . ASN B 1 92 ? 17.748 -33.554 -68.765 1.00 32.29 572 ASN B N 1
ATOM 4645 C CA . ASN B 1 92 ? 17.161 -32.652 -67.783 1.00 30.88 572 ASN B CA 1
ATOM 4646 C C . ASN B 1 92 ? 17.779 -31.269 -67.765 1.00 30.70 572 ASN B C 1
ATOM 4647 O O . ASN B 1 92 ? 17.172 -30.340 -67.226 1.00 32.26 572 ASN B O 1
ATOM 4652 N N . ASP B 1 93 ? 18.944 -31.111 -68.383 1.00 27.51 573 ASP B N 1
ATOM 4653 C CA . ASP B 1 93 ? 19.485 -29.777 -68.593 1.00 28.45 573 ASP B CA 1
ATOM 4654 C C . ASP B 1 93 ? 18.659 -28.828 -69.459 1.00 28.03 573 ASP B C 1
ATOM 4655 O O . ASP B 1 93 ? 19.008 -27.659 -69.583 1.00 28.04 573 ASP B O 1
ATOM 4660 N N . TRP B 1 94 ? 17.543 -29.284 -70.016 1.00 27.88 574 TRP B N 1
ATOM 4661 C CA . TRP B 1 94 ? 16.670 -28.318 -70.651 1.00 28.90 574 TRP B CA 1
ATOM 4662 C C . TRP B 1 94 ? 16.383 -27.242 -69.616 1.00 30.65 574 TRP B C 1
ATOM 4663 O O . TRP B 1 94 ? 16.296 -26.076 -69.946 1.00 33.84 574 TRP B O 1
ATOM 4674 N N . ALA B 1 95 ? 16.281 -27.630 -68.343 1.00 29.67 575 ALA B N 1
ATOM 4675 C CA . ALA B 1 95 ? 15.866 -26.747 -67.261 1.00 28.81 575 ALA B CA 1
ATOM 4676 C C . ALA B 1 95 ? 16.869 -25.656 -66.911 1.00 29.02 575 ALA B C 1
ATOM 4677 O O . ALA B 1 95 ? 16.543 -24.727 -66.179 1.00 30.07 575 ALA B O 1
ATOM 4679 N N . LYS B 1 96 ? 18.087 -25.775 -67.415 1.00 28.74 576 LYS B N 1
ATOM 4680 C CA . LYS B 1 96 ? 19.136 -24.773 -67.193 1.00 27.48 576 LYS B CA 1
ATOM 4681 C C . LYS B 1 96 ? 19.540 -24.116 -68.519 1.00 28.66 576 LYS B C 1
ATOM 4682 O O . LYS B 1 96 ? 20.555 -23.408 -68.613 1.00 30.02 576 LYS B O 1
ATOM 4688 N N . PHE B 1 97 ? 18.729 -24.323 -69.546 1.00 26.86 577 PHE B N 1
ATOM 4689 C CA . PHE B 1 97 ? 19.180 -23.993 -70.850 1.00 26.73 577 PHE B CA 1
ATOM 4690 C C . PHE B 1 97 ? 19.203 -22.518 -71.156 1.00 28.18 577 PHE B C 1
ATOM 4691 O O . PHE B 1 97 ? 20.001 -22.106 -72.007 1.00 32.42 577 PHE B O 1
ATOM 4699 N N . ASN B 1 98 ? 18.390 -21.708 -70.480 1.00 26.87 578 ASN B N 1
ATOM 4700 C CA . ASN B 1 98 ? 18.587 -20.251 -70.586 1.00 27.06 578 ASN B CA 1
ATOM 4701 C C . ASN B 1 98 ? 19.988 -19.825 -70.154 1.00 27.66 578 ASN B C 1
ATOM 4702 O O . ASN B 1 98 ? 20.628 -19.064 -70.860 1.00 28.49 578 ASN B O 1
ATOM 4707 N N . ALA B 1 99 ? 20.474 -20.325 -69.015 1.00 27.98 579 ALA B N 1
ATOM 4708 C CA . ALA B 1 99 ? 21.827 -19.975 -68.527 1.00 28.08 579 ALA B CA 1
ATOM 4709 C C . ALA B 1 99 ? 22.904 -20.470 -69.526 1.00 30.40 579 ALA B C 1
ATOM 4710 O O . ALA B 1 99 ? 23.768 -19.678 -69.979 1.00 30.42 579 ALA B O 1
ATOM 4712 N N . ILE B 1 100 ? 22.868 -21.772 -69.846 1.00 27.69 580 ILE B N 1
ATOM 4713 C CA . ILE B 1 100 ? 23.724 -22.312 -70.893 1.00 27.23 580 ILE B CA 1
ATOM 4714 C C . ILE B 1 100 ? 23.687 -21.427 -72.168 1.00 26.62 580 ILE B C 1
ATOM 4715 O O . ILE B 1 100 ? 24.729 -21.108 -72.725 1.00 25.86 580 ILE B O 1
ATOM 4720 N N . SER B 1 101 ? 22.502 -21.014 -72.601 1.00 25.40 581 SER B N 1
ATOM 4721 C CA . SER B 1 101 ? 22.386 -20.249 -73.824 1.00 27.85 581 SER B CA 1
ATOM 4722 C C . SER B 1 101 ? 23.058 -18.904 -73.693 1.00 30.57 581 SER B C 1
ATOM 4723 O O . SER B 1 101 ? 23.749 -18.442 -74.632 1.00 33.27 581 SER B O 1
ATOM 4726 N N . TYR B 1 102 ? 22.860 -18.285 -72.529 1.00 29.48 582 TYR B N 1
ATOM 4727 C CA . TYR B 1 102 ? 23.395 -16.983 -72.254 1.00 29.70 582 TYR B CA 1
ATOM 4728 C C . TYR B 1 102 ? 24.890 -17.035 -72.096 1.00 29.17 582 TYR B C 1
ATOM 4729 O O . TYR B 1 102 ? 25.588 -16.264 -72.731 1.00 31.21 582 TYR B O 1
ATOM 4738 N N . LEU B 1 103 ? 25.377 -17.953 -71.279 1.00 27.05 583 LEU B N 1
ATOM 4739 C CA . LEU B 1 103 ? 26.794 -18.069 -71.048 1.00 29.24 583 LEU B CA 1
ATOM 4740 C C . LEU B 1 103 ? 27.563 -18.505 -72.284 1.00 32.47 583 LEU B C 1
ATOM 4741 O O . LEU B 1 103 ? 28.776 -18.312 -72.356 1.00 36.59 583 LEU B O 1
ATOM 4746 N N . GLY B 1 104 ? 26.871 -19.094 -73.256 1.00 33.05 584 GLY B N 1
ATOM 4747 C CA . GLY B 1 104 ? 27.526 -19.593 -74.479 1.00 32.75 584 GLY B CA 1
ATOM 4748 C C . GLY B 1 104 ? 27.357 -18.654 -75.655 1.00 33.80 584 GLY B C 1
ATOM 4749 O O . GLY B 1 104 ? 27.742 -18.968 -76.778 1.00 34.12 584 GLY B O 1
ATOM 4750 N N . GLY B 1 105 ? 26.751 -17.499 -75.407 1.00 32.55 585 GLY B N 1
ATOM 4751 C CA . GLY B 1 105 ? 26.653 -16.504 -76.437 1.00 30.27 585 GLY B CA 1
ATOM 4752 C C . GLY B 1 105 ? 25.522 -16.750 -77.411 1.00 32.05 585 GLY B C 1
ATOM 4753 O O . GLY B 1 105 ? 25.441 -16.060 -78.410 1.00 32.68 585 GLY B O 1
ATOM 4754 N N . ALA B 1 106 ? 24.609 -17.686 -77.144 1.00 32.63 586 ALA B N 1
ATOM 4755 C CA . ALA B 1 106 ? 23.522 -17.901 -78.122 1.00 30.94 586 ALA B CA 1
ATOM 4756 C C . ALA B 1 106 ? 22.408 -16.868 -78.030 1.00 32.07 586 ALA B C 1
ATOM 4757 O O . ALA B 1 106 ? 21.694 -16.662 -79.017 1.00 36.28 586 ALA B O 1
ATOM 4759 N N . ILE B 1 107 ? 22.231 -16.237 -76.869 1.00 29.17 587 ILE B N 1
ATOM 4760 C CA . ILE B 1 107 ? 21.107 -15.316 -76.683 1.00 28.87 587 ILE B CA 1
ATOM 4761 C C . ILE B 1 107 ? 21.570 -14.070 -75.926 1.00 32.30 587 ILE B C 1
ATOM 4762 O O . ILE B 1 107 ? 22.681 -14.040 -75.386 1.00 34.68 587 ILE B O 1
ATOM 4767 N N . THR B 1 108 ? 20.719 -13.045 -75.891 1.00 32.13 588 THR B N 1
ATOM 4768 C CA . THR B 1 108 ? 21.052 -11.793 -75.240 1.00 32.68 588 THR B CA 1
ATOM 4769 C C . THR B 1 108 ? 20.653 -11.886 -73.768 1.00 36.24 588 THR B C 1
ATOM 4770 O O . THR B 1 108 ? 19.915 -12.776 -73.339 1.00 34.73 588 THR B O 1
ATOM 4774 N N . ARG B 1 109 ? 21.121 -10.920 -73.001 1.00 40.83 589 ARG B N 1
ATOM 4775 C CA . ARG B 1 109 ? 20.812 -10.855 -71.601 1.00 42.94 589 ARG B CA 1
ATOM 4776 C C . ARG B 1 109 ? 19.305 -10.709 -71.400 1.00 41.23 589 ARG B C 1
ATOM 4777 O O . ARG B 1 109 ? 18.740 -11.293 -70.476 1.00 42.14 589 ARG B O 1
ATOM 4785 N N . LYS B 1 110 ? 18.659 -9.943 -72.272 1.00 38.72 590 LYS B N 1
ATOM 4786 C CA . LYS B 1 110 ? 17.237 -9.714 -72.141 1.00 38.93 590 LYS B CA 1
ATOM 4787 C C . LYS B 1 110 ? 16.484 -11.021 -72.385 1.00 40.40 590 LYS B C 1
ATOM 4788 O O . LYS B 1 110 ? 15.557 -11.352 -71.656 1.00 40.71 590 LYS B O 1
ATOM 4794 N N . GLU B 1 111 ? 16.900 -11.764 -73.411 1.00 39.61 591 GLU B N 1
ATOM 4795 C CA . GLU B 1 111 ? 16.281 -13.038 -73.763 1.00 36.98 591 GLU B CA 1
ATOM 4796 C C . GLU B 1 111 ? 16.473 -14.042 -72.628 1.00 37.76 591 GLU B C 1
ATOM 4797 O O . GLU B 1 111 ? 15.580 -14.862 -72.332 1.00 36.56 591 GLU B O 1
ATOM 4803 N N . TYR B 1 112 ? 17.636 -13.945 -71.988 1.00 36.37 592 TYR B N 1
ATOM 4804 C CA . TYR B 1 112 ? 18.027 -14.819 -70.898 1.00 38.30 592 TYR B CA 1
ATOM 4805 C C . TYR B 1 112 ? 17.104 -14.751 -69.706 1.00 41.87 592 TYR B C 1
ATOM 4806 O O . TYR B 1 112 ? 16.570 -15.766 -69.278 1.00 41.95 592 TYR B O 1
ATOM 4815 N N . ASN B 1 113 ? 16.941 -13.551 -69.156 1.00 46.96 593 ASN B N 1
ATOM 4816 C CA . ASN B 1 113 ? 16.200 -13.395 -67.921 1.00 51.73 593 ASN B CA 1
ATOM 4817 C C . ASN B 1 113 ? 15.312 -12.163 -67.864 1.00 55.05 593 ASN B C 1
ATOM 4818 O O . ASN B 1 113 ? 14.864 -11.765 -66.796 1.00 53.53 593 ASN B O 1
ATOM 4823 N N . GLY B 1 114 ? 15.041 -11.578 -69.024 1.00 58.53 594 GLY B N 1
ATOM 4824 C CA . GLY B 1 114 ? 14.232 -10.364 -69.101 1.00 57.87 594 GLY B CA 1
ATOM 4825 C C . GLY B 1 114 ? 15.097 -9.152 -68.868 1.00 57.59 594 GLY B C 1
ATOM 4826 O O . GLY B 1 114 ? 16.171 -9.272 -68.276 1.00 57.22 594 GLY B O 1
ATOM 4827 N N . ASP B 1 115 ? 14.634 -7.988 -69.330 1.00 61.57 595 ASP B N 1
ATOM 4828 C CA . ASP B 1 115 ? 15.324 -6.708 -69.086 1.00 65.42 595 ASP B CA 1
ATOM 4829 C C . ASP B 1 115 ? 15.190 -6.228 -67.632 1.00 67.80 595 ASP B C 1
ATOM 4830 O O . ASP B 1 115 ? 14.729 -6.973 -66.771 1.00 64.53 595 ASP B O 1
ATOM 4835 N N . GLU B 1 116 ? 15.590 -4.981 -67.369 1.00 84.89 596 GLU B N 1
ATOM 4836 C CA . GLU B 1 116 ? 15.514 -4.377 -66.018 1.00 85.26 596 GLU B CA 1
ATOM 4837 C C . GLU B 1 116 ? 14.080 -4.305 -65.474 1.00 81.22 596 GLU B C 1
ATOM 4838 O O . GLU B 1 116 ? 13.870 -4.430 -64.270 1.00 82.47 596 GLU B O 1
ATOM 4844 N N . ASN B 1 117 ? 13.109 -4.120 -66.372 1.00 78.68 597 ASN B N 1
ATOM 4845 C CA . ASN B 1 117 ? 11.685 -4.289 -66.053 1.00 77.65 597 ASN B CA 1
ATOM 4846 C C . ASN B 1 117 ? 11.315 -5.755 -65.830 1.00 81.11 597 ASN B C 1
ATOM 4847 O O . ASN B 1 117 ? 10.341 -6.047 -65.146 1.00 81.00 597 ASN B O 1
ATOM 4852 N N . GLY B 1 118 ? 12.083 -6.667 -66.431 1.00 79.07 598 GLY B N 1
ATOM 4853 C CA . GLY B 1 118 ? 11.866 -8.095 -66.286 1.00 63.73 598 GLY B CA 1
ATOM 4854 C C . GLY B 1 118 ? 11.084 -8.657 -67.452 1.00 68.39 598 GLY B C 1
ATOM 4855 O O . GLY B 1 118 ? 10.535 -9.756 -67.353 1.00 71.48 598 GLY B O 1
ATOM 4856 N N . ARG B 1 119 ? 11.025 -7.922 -68.562 1.00 64.64 599 ARG B N 1
ATOM 4857 C CA . ARG B 1 119 ? 10.338 -8.434 -69.749 1.00 68.95 599 ARG B CA 1
ATOM 4858 C C . ARG B 1 119 ? 11.293 -8.769 -70.908 1.00 65.75 599 ARG B C 1
ATOM 4859 O O . ARG B 1 119 ? 12.458 -8.347 -70.908 1.00 64.93 599 ARG B O 1
ATOM 4867 N N . GLY B 1 120 ? 10.782 -9.519 -71.890 1.00 58.82 600 GLY B N 1
ATOM 4868 C CA . GLY B 1 120 ? 11.584 -10.013 -73.000 1.00 52.31 600 GLY B CA 1
ATOM 4869 C C . GLY B 1 120 ? 12.203 -11.399 -72.810 1.00 51.36 600 GLY B C 1
ATOM 4870 O O . GLY B 1 120 ? 12.799 -11.939 -73.741 1.00 57.27 600 GLY B O 1
ATOM 4871 N N . ARG B 1 121 ? 12.068 -11.991 -71.625 1.00 47.85 601 ARG B N 1
ATOM 4872 C CA . ARG B 1 121 ? 12.567 -13.348 -71.396 1.00 45.84 601 ARG B CA 1
ATOM 4873 C C . ARG B 1 121 ? 11.950 -14.320 -72.388 1.00 44.71 601 ARG B C 1
ATOM 4874 O O . ARG B 1 121 ? 10.783 -14.202 -72.704 1.00 47.96 601 ARG B O 1
ATOM 4882 N N . VAL B 1 122 ? 12.735 -15.263 -72.901 1.00 42.85 602 VAL B N 1
ATOM 4883 C CA . VAL B 1 122 ? 12.184 -16.338 -73.734 1.00 38.47 602 VAL B CA 1
ATOM 4884 C C . VAL B 1 122 ? 12.483 -17.644 -73.071 1.00 35.08 602 VAL B C 1
ATOM 4885 O O . VAL B 1 122 ? 13.450 -17.725 -72.335 1.00 38.07 602 VAL B O 1
ATOM 4889 N N . THR B 1 123 ? 11.667 -18.662 -73.326 1.00 35.38 603 THR B N 1
ATOM 4890 C CA . THR B 1 123 ? 12.011 -20.037 -72.929 1.00 35.25 603 THR B CA 1
ATOM 4891 C C . THR B 1 123 ? 12.775 -20.726 -74.056 1.00 34.14 603 THR B C 1
ATOM 4892 O O . THR B 1 123 ? 12.196 -21.016 -75.107 1.00 35.44 603 THR B O 1
ATOM 4896 N N . THR B 1 124 ? 14.055 -21.013 -73.828 1.00 32.60 604 THR B N 1
ATOM 4897 C CA . THR B 1 124 ? 14.925 -21.552 -74.875 1.00 30.01 604 THR B CA 1
ATOM 4898 C C . THR B 1 124 ? 14.560 -22.968 -75.272 1.00 30.28 604 THR B C 1
ATOM 4899 O O . THR B 1 124 ? 14.474 -23.271 -76.447 1.00 35.65 604 THR B O 1
ATOM 4903 N N . ILE B 1 125 ? 14.341 -23.848 -74.312 1.00 31.36 605 ILE B N 1
ATOM 4904 C CA . ILE B 1 125 ? 13.881 -25.198 -74.633 1.00 32.28 605 ILE B CA 1
ATOM 4905 C C . ILE B 1 125 ? 12.771 -25.580 -73.667 1.00 36.12 605 ILE B C 1
ATOM 4906 O O . ILE B 1 125 ? 12.813 -25.246 -72.469 1.00 34.55 605 ILE B O 1
ATOM 4911 N N . LEU B 1 126 ? 11.798 -26.312 -74.202 1.00 39.30 606 LEU B N 1
ATOM 4912 C CA . LEU B 1 126 ? 10.655 -26.795 -73.458 1.00 40.09 606 LEU B CA 1
ATOM 4913 C C . LEU B 1 126 ? 10.351 -28.197 -73.956 1.00 43.24 606 LEU B C 1
ATOM 4914 O O . LEU B 1 126 ? 10.329 -28.438 -75.170 1.00 41.35 606 LEU B O 1
ATOM 4919 N N . LEU B 1 127 ? 10.135 -29.133 -73.037 1.00 42.44 607 LEU B N 1
ATOM 4920 C CA . LEU B 1 127 ? 9.803 -30.492 -73.458 1.00 44.56 607 LEU B CA 1
ATOM 4921 C C . LEU B 1 127 ? 8.306 -30.784 -73.410 1.00 45.74 607 LEU B C 1
ATOM 4922 O O . LEU B 1 127 ? 7.586 -30.192 -72.618 1.00 47.51 607 LEU B O 1
ATOM 4927 N N . THR B 1 128 ? 7.839 -31.694 -74.263 1.00 47.64 608 THR B N 1
ATOM 4928 C CA . THR B 1 128 ? 6.443 -32.191 -74.211 1.00 47.05 608 THR B CA 1
ATOM 4929 C C . THR B 1 128 ? 6.435 -33.700 -74.371 1.00 45.98 608 THR B C 1
ATOM 4930 O O . THR B 1 128 ? 7.172 -34.234 -75.196 1.00 47.19 608 THR B O 1
ATOM 4934 N N . GLN B 1 129 ? 5.609 -34.388 -73.592 1.00 49.55 609 GLN B N 1
ATOM 4935 C CA . GLN B 1 129 ? 5.537 -35.851 -73.689 1.00 54.32 609 GLN B CA 1
ATOM 4936 C C . GLN B 1 129 ? 4.366 -36.240 -74.584 1.00 54.84 609 GLN B C 1
ATOM 4937 O O . GLN B 1 129 ? 3.270 -35.672 -74.468 1.00 55.13 609 GLN B O 1
ATOM 4943 N N . ALA B 1 130 ? 4.601 -37.189 -75.483 1.00 53.17 610 ALA B N 1
ATOM 4944 C CA . ALA B 1 130 ? 3.522 -37.750 -76.296 1.00 57.75 610 ALA B CA 1
ATOM 4945 C C . ALA B 1 130 ? 2.443 -38.366 -75.402 1.00 63.73 610 ALA B C 1
ATOM 4946 O O . ALA B 1 130 ? 2.738 -39.025 -74.400 1.00 65.21 610 ALA B O 1
ATOM 4948 N N . ALA B 1 131 ? 1.188 -38.105 -75.747 1.00 69.10 611 ALA B N 1
ATOM 4949 C CA . ALA B 1 131 ? 0.051 -38.673 -75.039 1.00 68.20 611 ALA B CA 1
ATOM 4950 C C . ALA B 1 131 ? -1.068 -38.865 -76.061 1.00 72.98 611 ALA B C 1
ATOM 4951 O O . ALA B 1 131 ? -1.913 -37.980 -76.292 1.00 77.49 611 ALA B O 1
ATOM 4953 N N . GLY B 1 132 ? -1.038 -40.029 -76.700 1.00 70.20 612 GLY B N 1
ATOM 4954 C CA . GLY B 1 132 ? -1.947 -40.316 -77.778 1.00 67.03 612 GLY B CA 1
ATOM 4955 C C . GLY B 1 132 ? -1.371 -39.700 -79.020 1.00 67.19 612 GLY B C 1
ATOM 4956 O O . GLY B 1 132 ? -0.185 -39.863 -79.312 1.00 64.55 612 GLY B O 1
ATOM 4957 N N . ASN B 1 133 ? -2.214 -38.984 -79.751 1.00 74.53 613 ASN B N 1
ATOM 4958 C CA . ASN B 1 133 ? -1.811 -38.394 -81.031 1.00 77.12 613 ASN B CA 1
ATOM 4959 C C . ASN B 1 133 ? -1.305 -36.966 -80.842 1.00 71.70 613 ASN B C 1
ATOM 4960 O O . ASN B 1 133 ? -0.810 -36.346 -81.784 1.00 67.57 613 ASN B O 1
ATOM 4965 N N . VAL B 1 134 ? -1.417 -36.468 -79.613 1.00 62.42 614 VAL B N 1
ATOM 4966 C CA . VAL B 1 134 ? -0.840 -35.180 -79.249 1.00 62.46 614 VAL B CA 1
ATOM 4967 C C . VAL B 1 134 ? 0.490 -35.294 -78.474 1.00 61.12 614 VAL B C 1
ATOM 4968 O O . VAL B 1 134 ? 0.931 -36.394 -78.118 1.00 58.92 614 VAL B O 1
ATOM 4972 N N . TYR B 1 135 ? 1.116 -34.138 -78.238 1.00 54.78 615 TYR B N 1
ATOM 4973 C CA . TYR B 1 135 ? 2.204 -34.003 -77.281 1.00 48.84 615 TYR B CA 1
ATOM 4974 C C . TYR B 1 135 ? 1.776 -32.952 -76.301 1.00 48.72 615 TYR B C 1
ATOM 4975 O O . TYR B 1 135 ? 1.223 -31.925 -76.691 1.00 53.91 615 TYR B O 1
ATOM 4984 N N . VAL B 1 136 ? 2.049 -33.184 -75.026 1.00 48.38 616 VAL B N 1
ATOM 4985 C CA . VAL B 1 136 ? 1.514 -32.317 -73.996 1.00 47.96 616 VAL B CA 1
ATOM 4986 C C . VAL B 1 136 ? 2.611 -31.896 -73.012 1.00 47.84 616 VAL B C 1
ATOM 4987 O O . VAL B 1 136 ? 3.606 -32.612 -72.837 1.00 53.60 616 VAL B O 1
ATOM 4991 N N . ASN B 1 137 ? 2.456 -30.711 -72.423 1.00 50.27 617 ASN B N 1
ATOM 4992 C CA . ASN B 1 137 ? 3.165 -30.306 -71.178 1.00 49.24 617 ASN B CA 1
ATOM 4993 C C . ASN B 1 137 ? 2.196 -29.507 -70.282 1.00 49.34 617 ASN B C 1
ATOM 4994 O O . ASN B 1 137 ? 2.015 -28.290 -70.468 1.00 46.60 617 ASN B O 1
ATOM 4999 N N . PRO B 1 138 ? 1.556 -30.201 -69.321 1.00 50.37 618 PRO B N 1
ATOM 5000 C CA . PRO B 1 138 ? 0.489 -29.605 -68.512 1.00 50.22 618 PRO B CA 1
ATOM 5001 C C . PRO B 1 138 ? 0.939 -28.377 -67.745 1.00 50.39 618 PRO B C 1
ATOM 5002 O O . PRO B 1 138 ? 0.165 -27.444 -67.626 1.00 51.35 618 PRO B O 1
ATOM 5006 N N . TYR B 1 139 ? 2.181 -28.355 -67.261 1.00 50.18 619 TYR B N 1
ATOM 5007 C CA . TYR B 1 139 ? 2.687 -27.181 -66.525 1.00 51.94 619 TYR B CA 1
ATOM 5008 C C . TYR B 1 139 ? 2.776 -25.906 -67.351 1.00 53.96 619 TYR B C 1
ATOM 5009 O O . TYR B 1 139 ? 2.366 -24.851 -66.872 1.00 58.07 619 TYR B O 1
ATOM 5018 N N . ALA B 1 140 ? 3.300 -25.985 -68.577 1.00 50.86 620 ALA B N 1
ATOM 5019 C CA . ALA B 1 140 ? 3.363 -24.799 -69.441 1.00 47.33 620 ALA B CA 1
ATOM 5020 C C . ALA B 1 140 ? 2.059 -24.554 -70.166 1.00 48.58 620 ALA B C 1
ATOM 5021 O O . ALA B 1 140 ? 1.930 -23.545 -70.871 1.00 47.83 620 ALA B O 1
ATOM 5023 N N . ARG B 1 141 ? 1.110 -25.488 -69.981 1.00 52.45 621 ARG B N 1
ATOM 5024 C CA . ARG B 1 141 ? -0.222 -25.489 -70.612 1.00 53.27 621 ARG B CA 1
ATOM 5025 C C . ARG B 1 141 ? -0.094 -25.564 -72.116 1.00 50.71 621 ARG B C 1
ATOM 5026 O O . ARG B 1 141 ? -0.680 -24.778 -72.841 1.00 56.42 621 ARG B O 1
ATOM 5034 N N . ILE B 1 142 ? 0.694 -26.516 -72.578 1.00 49.70 622 ILE B N 1
ATOM 5035 C CA . ILE B 1 142 ? 1.030 -26.604 -73.978 1.00 47.19 622 ILE B CA 1
ATOM 5036 C C . ILE B 1 142 ? 0.588 -27.933 -74.549 1.00 46.16 622 ILE B C 1
ATOM 5037 O O . ILE B 1 142 ? 0.803 -28.986 -73.938 1.00 48.31 622 ILE B O 1
ATOM 5042 N N . VAL B 1 143 ? -0.056 -27.865 -75.707 1.00 43.49 623 VAL B N 1
ATOM 5043 C CA . VAL B 1 143 ? -0.423 -29.055 -76.464 1.00 45.25 623 VAL B CA 1
ATOM 5044 C C . VAL B 1 143 ? 0.058 -28.796 -77.879 1.00 44.51 623 VAL B C 1
ATOM 5045 O O . VAL B 1 143 ? -0.186 -27.714 -78.426 1.00 44.95 623 VAL B O 1
ATOM 5049 N N . ILE B 1 144 ? 0.758 -29.771 -78.447 1.00 41.92 624 ILE B N 1
ATOM 5050 C CA . ILE B 1 144 ? 1.143 -29.735 -79.849 1.00 42.37 624 ILE B CA 1
ATOM 5051 C C . ILE B 1 144 ? 0.402 -30.829 -80.584 1.00 45.80 624 ILE B C 1
ATOM 5052 O O . ILE B 1 144 ? 0.453 -32.008 -80.186 1.00 44.98 624 ILE B O 1
ATOM 5057 N N . LYS B 1 145 ? -0.300 -30.433 -81.641 1.00 50.33 625 LYS B N 1
ATOM 5058 C CA . LYS B 1 145 ? -1.060 -31.375 -82.461 1.00 54.78 625 LYS B CA 1
ATOM 5059 C C . LYS B 1 145 ? -0.499 -31.334 -83.859 1.00 54.48 625 LYS B C 1
ATOM 5060 O O . LYS B 1 145 ? -0.209 -30.240 -84.394 1.00 45.92 625 LYS B O 1
ATOM 5066 N N . VAL B 1 146 ? -0.333 -32.532 -84.428 1.00 56.49 626 VAL B N 1
ATOM 5067 C CA . VAL B 1 146 ? -0.181 -32.685 -85.876 1.00 63.21 626 VAL B CA 1
ATOM 5068 C C . VAL B 1 146 ? -1.595 -32.821 -86.438 1.00 63.61 626 VAL B C 1
ATOM 5069 O O . VAL B 1 146 ? -2.400 -33.603 -85.927 1.00 59.42 626 VAL B O 1
ATOM 5073 N N . ILE B 1 147 ? -1.892 -32.022 -87.459 1.00 67.09 627 ILE B N 1
ATOM 5074 C CA . ILE B 1 147 ? -3.215 -31.994 -88.069 1.00 73.56 627 ILE B CA 1
ATOM 5075 C C . ILE B 1 147 ? -3.088 -32.297 -89.563 1.00 80.48 627 ILE B C 1
ATOM 5076 O O . ILE B 1 147 ? -2.408 -31.563 -90.289 1.00 78.08 627 ILE B O 1
ATOM 5081 N N . GLN B 1 148 ? -3.725 -33.392 -89.994 1.00 92.18 628 GLN B N 1
ATOM 5082 C CA . GLN B 1 148 ? -3.800 -33.805 -91.413 1.00 101.76 628 GLN B CA 1
ATOM 5083 C C . GLN B 1 148 ? -4.981 -33.135 -92.143 1.00 102.51 628 GLN B C 1
ATOM 5084 O O . GLN B 1 148 ? -6.143 -33.326 -91.772 1.00 92.75 628 GLN B O 1
ATOM 5090 N N . GLN B 1 149 ? -4.671 -32.335 -93.164 1.00 117.46 629 GLN B N 1
ATOM 5091 C CA . GLN B 1 149 ? -5.692 -31.666 -93.987 1.00 126.23 629 GLN B CA 1
ATOM 5092 C C . GLN B 1 149 ? -5.441 -31.939 -95.475 1.00 130.84 629 GLN B C 1
ATOM 5093 O O . GLN B 1 149 ? -4.793 -31.140 -96.165 1.00 128.39 629 GLN B O 1
ATOM 5099 N N . ASN B 1 150 ? -5.949 -33.081 -95.947 1.00 129.29 630 ASN B N 1
ATOM 5100 C CA . ASN B 1 150 ? -5.848 -33.499 -97.353 1.00 131.67 630 ASN B CA 1
ATOM 5101 C C . ASN B 1 150 ? -4.425 -33.911 -97.781 1.00 133.27 630 ASN B C 1
ATOM 5102 O O . ASN B 1 150 ? -3.759 -33.179 -98.522 1.00 138.95 630 ASN B O 1
ATOM 5107 N N . LYS B 1 151 ? -3.969 -35.076 -97.303 1.00 129.25 631 LYS B N 1
ATOM 5108 C CA . LYS B 1 151 ? -2.620 -35.619 -97.606 1.00 127.53 631 LYS B CA 1
ATOM 5109 C C . LYS B 1 151 ? -1.461 -34.717 -97.091 1.00 126.90 631 LYS B C 1
ATOM 5110 O O . LYS B 1 151 ? -0.287 -35.106 -97.142 1.00 118.77 631 LYS B O 1
ATOM 5116 N N . THR B 1 152 ? -1.811 -33.533 -96.574 1.00 120.58 632 THR B N 1
ATOM 5117 C CA . THR B 1 152 ? -0.842 -32.521 -96.110 1.00 111.24 632 THR B CA 1
ATOM 5118 C C . THR B 1 152 ? -0.949 -32.241 -94.597 1.00 103.19 632 THR B C 1
ATOM 5119 O O . THR B 1 152 ? -2.052 -32.200 -94.038 1.00 95.33 632 THR B O 1
ATOM 5123 N N . ARG B 1 153 ? 0.206 -32.035 -93.958 1.00 91.97 633 ARG B N 1
ATOM 5124 C CA . ARG B 1 153 ? 0.304 -31.901 -92.497 1.00 82.71 633 ARG B CA 1
ATOM 5125 C C . ARG B 1 153 ? 0.490 -30.459 -92.021 1.00 73.40 633 ARG B C 1
ATOM 5126 O O . ARG B 1 153 ? 1.235 -29.680 -92.612 1.00 69.15 633 ARG B O 1
ATOM 5134 N N . ARG B 1 154 ? -0.165 -30.129 -90.914 1.00 69.56 634 ARG B N 1
ATOM 5135 C CA . ARG B 1 154 ? -0.002 -28.833 -90.263 1.00 65.84 634 ARG B CA 1
ATOM 5136 C C . ARG B 1 154 ? 0.320 -29.054 -88.777 1.00 66.24 634 ARG B C 1
ATOM 5137 O O . ARG B 1 154 ? -0.319 -29.877 -88.094 1.00 65.53 634 ARG B O 1
ATOM 5145 N N . ILE B 1 155 ? 1.333 -28.348 -88.282 1.00 59.18 635 ILE B N 1
ATOM 5146 C CA . ILE B 1 155 ? 1.701 -28.470 -86.874 1.00 53.13 635 ILE B CA 1
ATOM 5147 C C . ILE B 1 155 ? 1.175 -27.292 -86.067 1.00 51.40 635 ILE B C 1
ATOM 5148 O O . ILE B 1 155 ? 1.553 -26.149 -86.315 1.00 51.46 635 ILE B O 1
ATOM 5153 N N . ALA B 1 156 ? 0.296 -27.565 -85.110 1.00 47.83 636 ALA B N 1
ATOM 5154 C CA . ALA B 1 156 ? -0.245 -26.501 -84.278 1.00 46.55 636 ALA B CA 1
ATOM 5155 C C . ALA B 1 156 ? 0.304 -26.596 -82.873 1.00 46.25 636 ALA B C 1
ATOM 5156 O O . ALA B 1 156 ? 0.365 -27.673 -82.298 1.00 54.06 636 ALA B O 1
ATOM 5158 N N . VAL B 1 157 ? 0.714 -25.462 -82.328 1.00 45.81 637 VAL B N 1
ATOM 5159 C CA . VAL B 1 157 ? 1.159 -25.364 -80.943 1.00 41.20 637 VAL B CA 1
ATOM 5160 C C . VAL B 1 157 ? 0.185 -24.473 -80.209 1.00 40.73 637 VAL B C 1
ATOM 5161 O O . VAL B 1 157 ? 0.115 -23.280 -80.462 1.00 41.71 637 VAL B O 1
ATOM 5165 N N . ASN B 1 158 ? -0.575 -25.063 -79.303 1.00 46.33 638 ASN B N 1
ATOM 5166 C CA . ASN B 1 158 ? -1.492 -24.299 -78.468 1.00 47.69 638 ASN B CA 1
ATOM 5167 C C . ASN B 1 158 ? -0.884 -24.000 -77.147 1.00 47.66 638 ASN B C 1
ATOM 5168 O O . ASN B 1 158 ? -0.432 -24.905 -76.455 1.00 50.38 638 ASN B O 1
ATOM 5173 N N . ILE B 1 159 ? -0.835 -22.716 -76.829 1.00 49.22 639 ILE B N 1
ATOM 5174 C CA . ILE B 1 159 ? -0.403 -22.260 -75.523 1.00 51.39 639 ILE B CA 1
ATOM 5175 C C . ILE B 1 159 ? -1.608 -21.608 -74.884 1.00 55.82 639 ILE B C 1
ATOM 5176 O O . ILE B 1 159 ? -2.024 -20.516 -75.297 1.00 59.31 639 ILE B O 1
ATOM 5181 N N . GLY B 1 160 ? -2.186 -22.294 -73.901 1.00 56.20 640 GLY B N 1
ATOM 5182 C CA . GLY B 1 160 ? -3.423 -21.842 -73.298 1.00 59.57 640 GLY B CA 1
ATOM 5183 C C . GLY B 1 160 ? -4.457 -21.723 -74.392 1.00 62.47 640 GLY B C 1
ATOM 5184 O O . GLY B 1 160 ? -4.695 -22.670 -75.136 1.00 62.50 640 GLY B O 1
ATOM 5185 N N . GLN B 1 161 ? -5.042 -20.543 -74.517 1.00 69.50 641 GLN B N 1
ATOM 5186 C CA . GLN B 1 161 ? -6.106 -20.328 -75.494 1.00 73.87 641 GLN B CA 1
ATOM 5187 C C . GLN B 1 161 ? -5.613 -20.093 -76.922 1.00 65.83 641 GLN B C 1
ATOM 5188 O O . GLN B 1 161 ? -6.396 -20.147 -77.865 1.00 66.23 641 GLN B O 1
ATOM 5194 N N . LEU B 1 162 ? -4.314 -19.864 -77.065 1.00 54.83 642 LEU B N 1
ATOM 5195 C CA . LEU B 1 162 ? -3.735 -19.304 -78.275 1.00 48.99 642 LEU B CA 1
ATOM 5196 C C . LEU B 1 162 ? -3.139 -20.363 -79.202 1.00 46.58 642 LEU B C 1
ATOM 5197 O O . LEU B 1 162 ? -2.427 -21.251 -78.745 1.00 45.14 642 LEU B O 1
ATOM 5202 N N . GLU B 1 163 ? -3.429 -20.252 -80.500 1.00 47.98 643 GLU B N 1
ATOM 5203 C CA . GLU B 1 163 ? -2.889 -21.159 -81.512 1.00 47.92 643 GLU B CA 1
ATOM 5204 C C . GLU B 1 163 ? -1.706 -20.555 -82.280 1.00 47.53 643 GLU B C 1
ATOM 5205 O O . GLU B 1 163 ? -1.781 -19.435 -82.802 1.00 47.83 643 GLU B O 1
ATOM 5211 N N . CYS B 1 164 ? -0.611 -21.301 -82.341 1.00 41.11 644 CYS B N 1
ATOM 5212 C CA . CYS B 1 164 ? 0.631 -20.775 -82.885 1.00 43.57 644 CYS B CA 1
ATOM 5213 C C . CYS B 1 164 ? 1.231 -21.705 -83.951 1.00 42.04 644 CYS B C 1
ATOM 5214 O O . CYS B 1 164 ? 1.039 -22.929 -83.903 1.00 39.05 644 CYS B O 1
ATOM 5217 N N . SER B 1 165 ? 1.955 -21.110 -84.902 1.00 39.22 645 SER B N 1
ATOM 5218 C CA . SER B 1 165 ? 2.644 -21.841 -85.952 1.00 36.73 645 SER B CA 1
ATOM 5219 C C . SER B 1 165 ? 4.161 -21.670 -85.830 1.00 35.40 645 SER B C 1
ATOM 5220 O O . SER B 1 165 ? 4.674 -20.559 -85.893 1.00 33.01 645 SER B O 1
ATOM 5223 N N . PRO B 1 166 ? 4.890 -22.772 -85.679 1.00 34.26 646 PRO B N 1
ATOM 5224 C CA . PRO B 1 166 ? 6.352 -22.625 -85.540 1.00 36.03 646 PRO B CA 1
ATOM 5225 C C . PRO B 1 166 ? 6.997 -22.170 -86.839 1.00 35.52 646 PRO B C 1
ATOM 5226 O O . PRO B 1 166 ? 6.353 -22.167 -87.863 1.00 37.47 646 PRO B O 1
ATOM 5230 N N . ILE B 1 167 ? 8.251 -21.763 -86.796 1.00 34.23 647 ILE B N 1
ATOM 5231 C CA . ILE B 1 167 ? 8.965 -21.475 -88.025 1.00 34.78 647 ILE B CA 1
ATOM 5232 C C . ILE B 1 167 ? 9.060 -22.746 -88.897 1.00 36.99 647 ILE B C 1
ATOM 5233 O O . ILE B 1 167 ? 8.871 -22.705 -90.133 1.00 34.32 647 ILE B O 1
ATOM 5238 N N . LEU B 1 168 ? 9.309 -23.868 -88.214 1.00 36.89 648 LEU B N 1
ATOM 5239 C CA . LEU B 1 168 ? 9.665 -25.133 -88.832 1.00 36.32 648 LEU B CA 1
ATOM 5240 C C . LEU B 1 168 ? 9.328 -26.245 -87.873 1.00 34.66 648 LEU B C 1
ATOM 5241 O O . LEU B 1 168 ? 9.441 -26.081 -86.666 1.00 35.19 648 LEU B O 1
ATOM 5246 N N . SER B 1 169 ? 8.900 -27.369 -88.413 1.00 34.92 649 SER B N 1
ATOM 5247 C CA . SER B 1 169 ? 8.683 -28.565 -87.634 1.00 39.37 649 SER B CA 1
ATOM 5248 C C . SER B 1 169 ? 9.386 -29.712 -88.343 1.00 43.71 649 SER B C 1
ATOM 5249 O O . SER B 1 169 ? 9.335 -29.831 -89.569 1.00 46.32 649 SER B O 1
ATOM 5252 N N . VAL B 1 170 ? 10.056 -30.555 -87.574 1.00 42.13 650 VAL B N 1
ATOM 5253 C CA . VAL B 1 170 ? 10.750 -31.666 -88.146 1.00 40.74 650 VAL B CA 1
ATOM 5254 C C . VAL B 1 170 ? 10.369 -32.891 -87.365 1.00 43.86 650 VAL B C 1
ATOM 5255 O O . VAL B 1 170 ? 10.503 -32.916 -86.132 1.00 46.74 650 VAL B O 1
ATOM 5259 N N . ALA B 1 171 ? 9.856 -33.893 -88.080 1.00 46.33 651 ALA B N 1
ATOM 5260 C CA . ALA B 1 171 ? 9.425 -35.139 -87.446 1.00 50.53 651 ALA B CA 1
ATOM 5261 C C . ALA B 1 171 ? 10.461 -36.237 -87.634 1.00 57.45 651 ALA B C 1
ATOM 5262 O O . ALA B 1 171 ? 11.207 -36.250 -88.635 1.00 57.95 651 ALA B O 1
ATOM 5264 N N . PHE B 1 172 ? 10.499 -37.134 -86.644 1.00 61.65 652 PHE B N 1
ATOM 5265 C CA . PHE B 1 172 ? 11.354 -38.314 -86.642 1.00 61.94 652 PHE B CA 1
ATOM 5266 C C . PHE B 1 172 ? 10.591 -39.565 -86.197 1.00 72.12 652 PHE B C 1
ATOM 5267 O O . PHE B 1 172 ? 9.584 -39.456 -85.469 1.00 75.79 652 PHE B O 1
ATOM 5275 N N . PRO B 1 173 ? 11.026 -40.751 -86.696 1.00 79.88 653 PRO B N 1
ATOM 5276 C CA . PRO B 1 173 ? 12.075 -40.842 -87.743 1.00 77.00 653 PRO B CA 1
ATOM 5277 C C . PRO B 1 173 ? 11.512 -40.401 -89.094 1.00 71.60 653 PRO B C 1
ATOM 5278 O O . PRO B 1 173 ? 10.297 -40.232 -89.234 1.00 70.78 653 PRO B O 1
ATOM 5282 N N . GLY B 1 174 ? 12.379 -40.183 -90.070 1.00 68.20 654 GLY B N 1
ATOM 5283 C CA . GLY B 1 174 ? 11.928 -39.639 -91.339 1.00 63.99 654 GLY B CA 1
ATOM 5284 C C . GLY B 1 174 ? 12.607 -38.337 -91.703 1.00 68.71 654 GLY B C 1
ATOM 5285 O O . GLY B 1 174 ? 13.040 -38.171 -92.834 1.00 75.11 654 GLY B O 1
ATOM 5286 N N . ASN B 1 175 ? 12.717 -37.412 -90.747 1.00 68.58 655 ASN B N 1
ATOM 5287 C CA . ASN B 1 175 ? 13.298 -36.090 -91.001 1.00 59.50 655 ASN B CA 1
ATOM 5288 C C . ASN B 1 175 ? 12.445 -35.284 -91.969 1.00 57.58 655 ASN B C 1
ATOM 5289 O O . ASN B 1 175 ? 12.975 -34.621 -92.857 1.00 56.58 655 ASN B O 1
ATOM 5294 N N . ILE B 1 176 ? 11.125 -35.342 -91.796 1.00 55.04 656 ILE B N 1
ATOM 5295 C CA . ILE B 1 176 ? 10.214 -34.592 -92.666 1.00 54.68 656 ILE B CA 1
ATOM 5296 C C . ILE B 1 176 ? 10.014 -33.154 -92.133 1.00 51.94 656 ILE B C 1
ATOM 5297 O O . ILE B 1 176 ? 9.578 -32.933 -90.999 1.00 48.77 656 ILE B O 1
ATOM 5302 N N . LYS B 1 177 ? 10.392 -32.192 -92.966 1.00 49.67 657 LYS B N 1
ATOM 5303 C CA . LYS B 1 177 ? 10.390 -30.790 -92.616 1.00 48.33 657 LYS B CA 1
ATOM 5304 C C . LYS B 1 177 ? 9.084 -30.134 -93.052 1.00 47.47 657 LYS B C 1
ATOM 5305 O O . LYS B 1 177 ? 8.704 -30.238 -94.203 1.00 48.36 657 LYS B O 1
ATOM 5311 N N . ILE B 1 178 ? 8.399 -29.464 -92.126 1.00 46.75 658 ILE B N 1
ATOM 5312 C CA . ILE B 1 178 ? 7.183 -28.713 -92.422 1.00 44.51 658 ILE B CA 1
ATOM 5313 C C . ILE B 1 178 ? 7.343 -27.247 -92.004 1.00 44.91 658 ILE B C 1
ATOM 5314 O O . ILE B 1 178 ? 7.435 -26.941 -90.811 1.00 51.14 658 ILE B O 1
ATOM 5319 N N . LYS B 1 179 ? 7.397 -26.336 -92.968 1.00 43.38 659 LYS B N 1
ATOM 5320 C CA . LYS B 1 179 ? 7.486 -24.896 -92.638 1.00 43.83 659 LYS B CA 1
ATOM 5321 C C . LYS B 1 179 ? 6.177 -24.373 -92.041 1.00 42.72 659 LYS B C 1
ATOM 5322 O O . LYS B 1 179 ? 5.102 -24.924 -92.291 1.00 40.77 659 LYS B O 1
ATOM 5328 N N . GLY B 1 180 ? 6.283 -23.337 -91.214 1.00 40.33 660 GLY B N 1
ATOM 5329 C CA . GLY B 1 180 ? 5.119 -22.723 -90.585 1.00 35.98 660 GLY B CA 1
ATOM 5330 C C . GLY B 1 180 ? 5.359 -21.230 -90.640 1.00 38.43 660 GLY B C 1
ATOM 5331 O O . GLY B 1 180 ? 6.385 -20.771 -91.162 1.00 41.67 660 GLY B O 1
ATOM 5332 N N . SER B 1 181 ? 4.447 -20.442 -90.101 1.00 37.08 661 SER B N 1
ATOM 5333 C CA . SER B 1 181 ? 4.611 -19.012 -90.260 1.00 36.48 661 SER B CA 1
ATOM 5334 C C . SER B 1 181 ? 5.359 -18.338 -89.124 1.00 35.18 661 SER B C 1
ATOM 5335 O O . SER B 1 181 ? 5.648 -17.173 -89.236 1.00 35.63 661 SER B O 1
ATOM 5338 N N . GLY B 1 182 ? 5.667 -19.045 -88.038 1.00 36.59 662 GLY B N 1
ATOM 5339 C CA . GLY B 1 182 ? 6.345 -18.420 -86.881 1.00 36.54 662 GLY B CA 1
ATOM 5340 C C . GLY B 1 182 ? 5.554 -17.290 -86.231 1.00 38.80 662 GLY B C 1
ATOM 5341 O O . GLY B 1 182 ? 6.118 -16.254 -85.877 1.00 40.35 662 GLY B O 1
ATOM 5342 N N . ARG B 1 183 ? 4.244 -17.495 -86.091 1.00 37.63 663 ARG B N 1
ATOM 5343 C CA . ARG B 1 183 ? 3.329 -16.495 -85.588 1.00 37.57 663 ARG B CA 1
ATOM 5344 C C . ARG B 1 183 ? 2.274 -17.198 -84.787 1.00 37.07 663 ARG B C 1
ATOM 5345 O O . ARG B 1 183 ? 2.101 -18.418 -84.887 1.00 33.46 663 ARG B O 1
ATOM 5353 N N . CYS B 1 184 ? 1.525 -16.398 -84.031 1.00 36.88 664 CYS B N 1
ATOM 5354 C CA . CYS B 1 184 ? 0.390 -16.914 -83.316 1.00 39.43 664 CYS B CA 1
ATOM 5355 C C . CYS B 1 184 ? -0.856 -16.326 -83.961 1.00 38.77 664 CYS B C 1
ATOM 5356 O O . CYS B 1 184 ? -0.770 -15.342 -84.708 1.00 37.36 664 CYS B O 1
ATOM 5359 N N . SER B 1 185 ? -2.009 -16.940 -83.709 1.00 36.99 665 SER B N 1
ATOM 5360 C CA . SER B 1 185 ? -3.244 -16.495 -84.346 1.00 37.31 665 SER B CA 1
ATOM 5361 C C . SER B 1 185 ? -3.637 -15.018 -84.079 1.00 38.95 665 SER B C 1
ATOM 5362 O O . SER B 1 185 ? -4.463 -14.493 -84.798 1.00 44.29 665 SER B O 1
ATOM 5365 N N . ASP B 1 186 ? -3.055 -14.371 -83.069 1.00 36.97 666 ASP B N 1
ATOM 5366 C CA . ASP B 1 186 ? -3.295 -12.946 -82.764 1.00 38.99 666 ASP B CA 1
ATOM 5367 C C . ASP B 1 186 ? -2.223 -12.024 -83.367 1.00 41.64 666 ASP B C 1
ATOM 5368 O O . ASP B 1 186 ? -2.220 -10.798 -83.116 1.00 39.16 666 ASP B O 1
ATOM 5373 N N . GLY B 1 187 ? -1.293 -12.617 -84.118 1.00 38.37 667 GLY B N 1
ATOM 5374 C CA . GLY B 1 187 ? -0.363 -11.838 -84.902 1.00 37.30 667 GLY B CA 1
ATOM 5375 C C . GLY B 1 187 ? 0.990 -11.686 -84.268 1.00 40.01 667 GLY B C 1
ATOM 5376 O O . GLY B 1 187 ? 1.950 -11.275 -84.932 1.00 43.11 667 GLY B O 1
ATOM 5377 N N . SER B 1 188 ? 1.079 -12.005 -82.982 1.00 41.04 668 SER B N 1
ATOM 5378 C CA . SER B 1 188 ? 2.370 -11.945 -82.283 1.00 40.50 668 SER B CA 1
ATOM 5379 C C . SER B 1 188 ? 3.330 -12.990 -82.847 1.00 37.00 668 SER B C 1
ATOM 5380 O O . SER B 1 188 ? 2.899 -14.081 -83.267 1.00 36.80 668 SER B O 1
ATOM 5383 N N . PRO B 1 189 ? 4.630 -12.675 -82.837 1.00 36.09 669 PRO B N 1
ATOM 5384 C CA . PRO B 1 189 ? 5.624 -13.626 -83.351 1.00 37.49 669 PRO B CA 1
ATOM 5385 C C . PRO B 1 189 ? 5.796 -14.856 -82.453 1.00 38.36 669 PRO B C 1
ATOM 5386 O O . PRO B 1 189 ? 5.570 -14.814 -81.225 1.00 38.35 669 PRO B O 1
ATOM 5390 N N . PHE B 1 190 ? 6.163 -15.958 -83.090 1.00 39.54 670 PHE B N 1
ATOM 5391 C CA . PHE B 1 190 ? 6.335 -17.229 -82.404 1.00 35.48 670 PHE B CA 1
ATOM 5392 C C . PHE B 1 190 ? 7.599 -17.831 -82.966 1.00 35.03 670 PHE B C 1
ATOM 5393 O O . PHE B 1 190 ? 7.556 -18.787 -83.741 1.00 37.12 670 PHE B O 1
ATOM 5401 N N . PRO B 1 191 ? 8.750 -17.268 -82.585 1.00 35.91 671 PRO B N 1
ATOM 5402 C CA . PRO B 1 191 ? 9.998 -17.669 -83.244 1.00 34.43 671 PRO B CA 1
ATOM 5403 C C . PRO B 1 191 ? 10.565 -18.954 -82.644 1.00 33.36 671 PRO B C 1
ATOM 5404 O O . PRO B 1 191 ? 11.666 -18.956 -82.068 1.00 32.37 671 PRO B O 1
ATOM 5408 N N . TYR B 1 192 ? 9.794 -20.036 -82.788 1.00 33.95 672 TYR B N 1
ATOM 5409 C CA . TYR B 1 192 ? 10.156 -21.351 -82.250 1.00 35.12 672 TYR B CA 1
ATOM 5410 C C . TYR B 1 192 ? 10.277 -22.448 -83.323 1.00 35.01 672 TYR B C 1
ATOM 5411 O O . TYR B 1 192 ? 9.763 -22.298 -84.431 1.00 39.85 672 TYR B O 1
ATOM 5420 N N . VAL B 1 193 ? 10.985 -23.528 -82.997 1.00 33.37 673 VAL B N 1
ATOM 5421 C CA . VAL B 1 193 ? 11.092 -24.690 -83.865 1.00 31.26 673 VAL B CA 1
ATOM 5422 C C . VAL B 1 193 ? 10.637 -25.921 -83.068 1.00 33.26 673 VAL B C 1
ATOM 5423 O O . VAL B 1 193 ? 11.031 -26.111 -81.915 1.00 30.59 673 VAL B O 1
ATOM 5427 N N . VAL B 1 194 ? 9.793 -26.747 -83.679 1.00 33.44 674 VAL B N 1
ATOM 5428 C CA . VAL B 1 194 ? 9.314 -27.952 -83.029 1.00 33.65 674 VAL B CA 1
ATOM 5429 C C . VAL B 1 194 ? 9.999 -29.173 -83.630 1.00 36.34 674 VAL B C 1
ATOM 5430 O O . VAL B 1 194 ? 10.169 -29.238 -84.842 1.00 37.08 674 VAL B O 1
ATOM 5434 N N . TYR B 1 195 ? 10.392 -30.125 -82.782 1.00 36.98 675 TYR B N 1
ATOM 5435 C CA . TYR B 1 195 ? 10.872 -31.413 -83.244 1.00 38.05 675 TYR B CA 1
ATOM 5436 C C . TYR B 1 195 ? 9.998 -32.509 -82.665 1.00 41.81 675 TYR B C 1
ATOM 5437 O O . TYR B 1 195 ? 9.740 -32.537 -81.459 1.00 42.28 675 TYR B O 1
ATOM 5446 N N . LEU B 1 196 ? 9.565 -33.434 -83.515 1.00 45.54 676 LEU B N 1
ATOM 5447 C CA . LEU B 1 196 ? 8.709 -34.539 -83.070 1.00 45.34 676 LEU B CA 1
ATOM 5448 C C . LEU B 1 196 ? 9.361 -35.910 -83.150 1.00 48.51 676 LEU B C 1
ATOM 5449 O O . LEU B 1 196 ? 9.794 -36.372 -84.196 1.00 53.27 676 LEU B O 1
ATOM 5454 N N . THR B 1 197 ? 9.400 -36.547 -81.999 1.00 53.34 677 THR B N 1
ATOM 5455 C CA . THR B 1 197 ? 9.967 -37.856 -81.789 1.00 54.85 677 THR B CA 1
ATOM 5456 C C . THR B 1 197 ? 8.806 -38.774 -81.423 1.00 57.86 677 THR B C 1
ATOM 5457 O O . THR B 1 197 ? 7.722 -38.284 -81.099 1.00 57.16 677 THR B O 1
ATOM 5461 N N . PRO B 1 198 ? 8.995 -40.103 -81.518 1.00 61.59 678 PRO B N 1
ATOM 5462 C CA . PRO B 1 198 ? 7.883 -40.957 -81.067 1.00 58.52 678 PRO B CA 1
ATOM 5463 C C . PRO B 1 198 ? 7.462 -40.669 -79.636 1.00 56.65 678 PRO B C 1
ATOM 5464 O O . PRO B 1 198 ? 6.278 -40.705 -79.340 1.00 58.47 678 PRO B O 1
ATOM 5468 N N . SER B 1 199 ? 8.406 -40.326 -78.769 1.00 57.31 679 SER B N 1
ATOM 5469 C CA . SER B 1 199 ? 8.076 -40.054 -77.361 1.00 59.51 679 SER B CA 1
ATOM 5470 C C . SER B 1 199 ? 8.144 -38.584 -76.932 1.00 58.04 679 SER B C 1
ATOM 5471 O O . SER B 1 199 ? 7.479 -38.201 -75.967 1.00 54.29 679 SER B O 1
ATOM 5474 N N . LEU B 1 200 ? 8.939 -37.774 -77.643 1.00 57.39 680 LEU B N 1
ATOM 5475 C CA . LEU B 1 200 ? 9.220 -36.386 -77.242 1.00 50.66 680 LEU B CA 1
ATOM 5476 C C . LEU B 1 200 ? 8.842 -35.336 -78.256 1.00 45.87 680 LEU B C 1
ATOM 5477 O O . LEU B 1 200 ? 9.090 -35.485 -79.435 1.00 45.96 680 LEU B O 1
ATOM 5482 N N . GLY B 1 201 ? 8.283 -34.241 -77.783 1.00 43.50 681 GLY B N 1
ATOM 5483 C CA . GLY B 1 201 ? 8.176 -33.044 -78.609 1.00 43.43 681 GLY B CA 1
ATOM 5484 C C . GLY B 1 201 ? 9.076 -31.953 -78.048 1.00 42.08 681 GLY B C 1
ATOM 5485 O O . GLY B 1 201 ? 8.877 -31.523 -76.907 1.00 45.86 681 GLY B O 1
ATOM 5486 N N . VAL B 1 202 ? 10.074 -31.520 -78.826 1.00 37.31 682 VAL B N 1
ATOM 5487 C CA . VAL B 1 202 ? 10.989 -30.460 -78.395 1.00 32.96 682 VAL B CA 1
ATOM 5488 C C . VAL B 1 202 ? 10.579 -29.134 -78.993 1.00 32.90 682 VAL B C 1
ATOM 5489 O O . VAL B 1 202 ? 10.469 -28.994 -80.208 1.00 36.72 682 VAL B O 1
ATOM 5493 N N . LEU B 1 203 ? 10.360 -28.158 -78.128 1.00 30.96 683 LEU B N 1
ATOM 5494 C CA . LEU B 1 203 ? 9.979 -26.835 -78.549 1.00 29.70 683 LEU B CA 1
ATOM 5495 C C . LEU B 1 203 ? 11.157 -25.937 -78.222 1.00 27.52 683 LEU B C 1
ATOM 5496 O O . LEU B 1 203 ? 11.472 -25.723 -77.060 1.00 31.88 683 LEU B O 1
ATOM 5501 N N . ALA B 1 204 ? 11.826 -25.422 -79.239 1.00 26.32 684 ALA B N 1
ATOM 5502 C CA . ALA B 1 204 ? 13.076 -24.687 -79.038 1.00 25.92 684 ALA B CA 1
ATOM 5503 C C . ALA B 1 204 ? 13.091 -23.316 -79.707 1.00 27.21 684 ALA B C 1
ATOM 5504 O O . ALA B 1 204 ? 12.699 -23.140 -80.872 1.00 27.43 684 ALA B O 1
ATOM 5506 N N . TYR B 1 205 ? 13.555 -22.335 -78.954 1.00 27.63 685 TYR B N 1
ATOM 5507 C CA . TYR B 1 205 ? 13.697 -20.986 -79.460 1.00 28.77 685 TYR B CA 1
ATOM 5508 C C . TYR B 1 205 ? 14.642 -21.023 -80.659 1.00 30.19 685 TYR B C 1
ATOM 5509 O O . TYR B 1 205 ? 15.624 -21.799 -80.659 1.00 26.99 685 TYR B O 1
ATOM 5518 N N . TYR B 1 206 ? 14.364 -20.183 -81.665 1.00 31.55 686 TYR B N 1
ATOM 5519 C CA . TYR B 1 206 ? 15.091 -20.302 -82.941 1.00 30.07 686 TYR B CA 1
ATOM 5520 C C . TYR B 1 206 ? 16.590 -20.223 -82.757 1.00 30.17 686 TYR B C 1
ATOM 5521 O O . TYR B 1 206 ? 17.301 -21.004 -83.374 1.00 31.31 686 TYR B O 1
ATOM 5530 N N . LYS B 1 207 ? 17.063 -19.314 -81.897 1.00 28.89 687 LYS B N 1
ATOM 5531 C CA . LYS B 1 207 ? 18.518 -19.089 -81.714 1.00 28.41 687 LYS B CA 1
ATOM 5532 C C . LYS B 1 207 ? 19.278 -20.287 -81.150 1.00 26.63 687 LYS B C 1
ATOM 5533 O O . LYS B 1 207 ? 20.500 -20.278 -81.124 1.00 26.13 687 LYS B O 1
ATOM 5539 N N . VAL B 1 208 ? 18.558 -21.296 -80.683 1.00 25.53 688 VAL B N 1
ATOM 5540 C CA . VAL B 1 208 ? 19.186 -22.490 -80.134 1.00 27.07 688 VAL B CA 1
ATOM 5541 C C . VAL B 1 208 ? 18.577 -23.759 -80.739 1.00 27.97 688 VAL B C 1
ATOM 5542 O O . VAL B 1 208 ? 18.886 -24.879 -80.314 1.00 27.82 688 VAL B O 1
ATOM 5546 N N . ALA B 1 209 ? 17.742 -23.583 -81.748 1.00 28.21 689 ALA B N 1
ATOM 5547 C CA . ALA B 1 209 ? 17.051 -24.725 -82.315 1.00 33.33 689 ALA B CA 1
ATOM 5548 C C . ALA B 1 209 ? 17.974 -25.774 -82.952 1.00 35.44 689 ALA B C 1
ATOM 5549 O O . ALA B 1 209 ? 17.604 -26.946 -83.057 1.00 39.31 689 ALA B O 1
ATOM 5551 N N . THR B 1 210 ? 19.175 -25.393 -83.361 1.00 33.70 690 THR B N 1
ATOM 5552 C CA . THR B 1 210 ? 20.050 -26.414 -83.925 1.00 33.22 690 THR B CA 1
ATOM 5553 C C . THR B 1 210 ? 21.310 -26.552 -83.079 1.00 33.76 690 THR B C 1
ATOM 5554 O O . THR B 1 210 ? 22.377 -26.911 -83.571 1.00 33.09 690 THR B O 1
ATOM 5558 N N . SER B 1 211 ? 21.185 -26.271 -81.785 1.00 33.48 691 SER B N 1
ATOM 5559 C CA . SER B 1 211 ? 22.343 -26.317 -80.887 1.00 32.03 691 SER B CA 1
ATOM 5560 C C . SER B 1 211 ? 22.907 -27.746 -80.737 1.00 30.84 691 SER B C 1
ATOM 5561 O O . SER B 1 211 ? 22.217 -28.738 -81.001 1.00 31.53 691 SER B O 1
ATOM 5564 N N . ASN B 1 212 ? 24.157 -27.859 -80.314 1.00 28.77 692 ASN B N 1
ATOM 5565 C CA . ASN B 1 212 ? 24.717 -29.182 -80.087 1.00 28.79 692 ASN B CA 1
ATOM 5566 C C . ASN B 1 212 ? 23.987 -29.978 -79.012 1.00 29.23 692 ASN B C 1
ATOM 5567 O O . ASN B 1 212 ? 23.914 -31.199 -79.093 1.00 28.90 692 ASN B O 1
ATOM 5572 N N . PHE B 1 213 ? 23.446 -29.281 -78.009 1.00 29.58 693 PHE B N 1
ATOM 5573 C CA . PHE B 1 213 ? 22.693 -29.944 -76.974 1.00 28.52 693 PHE B CA 1
ATOM 5574 C C . PHE B 1 213 ? 21.481 -30.654 -77.547 1.00 31.91 693 PHE B C 1
ATOM 5575 O O . PHE B 1 213 ? 21.239 -31.832 -77.207 1.00 31.83 693 PHE B O 1
ATOM 5583 N N . VAL B 1 214 ? 20.701 -29.966 -78.390 1.00 30.99 694 VAL B N 1
ATOM 5584 C CA . VAL B 1 214 ? 19.495 -30.629 -78.838 1.00 32.44 694 VAL B CA 1
ATOM 5585 C C . VAL B 1 214 ? 19.885 -31.842 -79.725 1.00 32.46 694 VAL B C 1
ATOM 5586 O O . VAL B 1 214 ? 19.237 -32.903 -79.646 1.00 30.76 694 VAL B O 1
ATOM 5590 N N . LYS B 1 215 ? 20.972 -31.699 -80.499 1.00 29.86 695 LYS B N 1
ATOM 5591 C CA . LYS B 1 215 ? 21.510 -32.819 -81.281 1.00 28.94 695 LYS B CA 1
ATOM 5592 C C . LYS B 1 215 ? 21.853 -33.994 -80.382 1.00 29.40 695 LYS B C 1
ATOM 5593 O O . LYS B 1 215 ? 21.359 -35.093 -80.567 1.00 31.53 695 LYS B O 1
ATOM 5599 N N . LEU B 1 216 ? 22.669 -33.748 -79.371 1.00 30.34 696 LEU B N 1
ATOM 5600 C CA . LEU B 1 216 ? 23.226 -34.811 -78.569 1.00 29.41 696 LEU B CA 1
ATOM 5601 C C . LEU B 1 216 ? 22.275 -35.364 -77.531 1.00 31.16 696 LEU B C 1
ATOM 5602 O O . LEU B 1 216 ? 22.427 -36.511 -77.107 1.00 30.61 696 LEU B O 1
ATOM 5607 N N . ALA B 1 217 ? 21.271 -34.575 -77.148 1.00 32.37 697 ALA B N 1
ATOM 5608 C CA . ALA B 1 217 ? 20.323 -35.006 -76.116 1.00 33.94 697 ALA B CA 1
ATOM 5609 C C . ALA B 1 217 ? 19.126 -35.720 -76.680 1.00 33.60 697 ALA B C 1
ATOM 5610 O O . ALA B 1 217 ? 18.682 -36.688 -76.102 1.00 36.43 697 ALA B O 1
ATOM 5612 N N . PHE B 1 218 ? 18.591 -35.247 -77.799 1.00 37.23 698 PHE B N 1
ATOM 5613 C CA . PHE B 1 218 ? 17.401 -35.875 -78.386 1.00 39.19 698 PHE B CA 1
ATOM 5614 C C . PHE B 1 218 ? 17.681 -36.626 -79.675 1.00 42.39 698 PHE B C 1
ATOM 5615 O O . PHE B 1 218 ? 16.768 -36.968 -80.375 1.00 43.58 698 PHE B O 1
ATOM 5623 N N . GLY B 1 219 ? 18.957 -36.926 -79.943 1.00 49.93 699 GLY B N 1
ATOM 5624 C CA . GLY B 1 219 ? 19.395 -37.607 -81.180 1.00 53.34 699 GLY B CA 1
ATOM 5625 C C . GLY B 1 219 ? 18.971 -36.943 -82.490 1.00 56.78 699 GLY B C 1
ATOM 5626 O O . GLY B 1 219 ? 18.948 -37.585 -83.532 1.00 61.59 699 GLY B O 1
ATOM 5627 N N . ILE B 1 220 ? 18.646 -35.652 -82.424 1.00 53.26 700 ILE B N 1
ATOM 5628 C CA . ILE B 1 220 ? 18.183 -34.870 -83.557 1.00 51.17 700 ILE B CA 1
ATOM 5629 C C . ILE B 1 220 ? 19.365 -34.526 -84.469 1.00 52.79 700 ILE B C 1
ATOM 5630 O O . ILE B 1 220 ? 20.273 -33.791 -84.074 1.00 50.84 700 ILE B O 1
ATOM 5635 N N . PRO B 1 221 ? 19.359 -35.051 -85.703 1.00 54.83 701 PRO B N 1
ATOM 5636 C CA . PRO B 1 221 ? 20.507 -34.763 -86.562 1.00 55.53 701 PRO B CA 1
ATOM 5637 C C . PRO B 1 221 ? 20.422 -33.482 -87.375 1.00 53.69 701 PRO B C 1
ATOM 5638 O O . PRO B 1 221 ? 20.794 -33.507 -88.519 1.00 61.95 701 PRO B O 1
ATOM 5642 N N . THR B 1 222 ? 19.972 -32.368 -86.829 1.00 52.59 702 THR B N 1
ATOM 5643 C CA . THR B 1 222 ? 19.932 -31.171 -87.670 1.00 59.38 702 THR B CA 1
ATOM 5644 C C . THR B 1 222 ? 20.955 -30.108 -87.287 1.00 56.91 702 THR B C 1
ATOM 5645 O O . THR B 1 222 ? 21.200 -29.864 -86.112 1.00 56.79 702 THR B O 1
ATOM 5649 N N . SER B 1 223 ? 21.502 -29.458 -88.310 1.00 50.79 703 SER B N 1
ATOM 5650 C CA . SER B 1 223 ? 22.395 -28.326 -88.171 1.00 42.32 703 SER B CA 1
ATOM 5651 C C . SER B 1 223 ? 22.057 -27.322 -89.277 1.00 42.03 703 SER B C 1
ATOM 5652 O O . SER B 1 223 ? 21.444 -27.692 -90.270 1.00 42.25 703 SER B O 1
ATOM 5655 N N . SER B 1 224 ? 22.422 -26.057 -89.089 1.00 39.91 704 SER B N 1
ATOM 5656 C CA . SER B 1 224 ? 22.313 -25.040 -90.135 1.00 41.53 704 SER B CA 1
ATOM 5657 C C . SER B 1 224 ? 23.510 -25.065 -91.057 1.00 41.35 704 SER B C 1
ATOM 5658 O O . SER B 1 224 ? 23.675 -24.173 -91.873 1.00 43.11 704 SER B O 1
ATOM 5661 N N . TYR B 1 225 ? 24.375 -26.049 -90.897 1.00 40.88 705 TYR B N 1
ATOM 5662 C CA . TYR B 1 225 ? 25.604 -26.075 -91.660 1.00 45.01 705 TYR B CA 1
ATOM 5663 C C . TYR B 1 225 ? 25.759 -27.456 -92.257 1.00 47.77 705 TYR B C 1
ATOM 5664 O O . TYR B 1 225 ? 25.506 -28.449 -91.579 1.00 46.78 705 TYR B O 1
ATOM 5673 N N . SER B 1 226 ? 26.148 -27.502 -93.536 1.00 54.96 706 SER B N 1
ATOM 5674 C CA . SER B 1 226 ? 26.288 -28.757 -94.280 1.00 54.87 706 SER B CA 1
ATOM 5675 C C . SER B 1 226 ? 27.286 -29.686 -93.631 1.00 54.14 706 SER B C 1
ATOM 5676 O O . SER B 1 226 ? 28.391 -29.280 -93.220 1.00 51.22 706 SER B O 1
ATOM 5679 N N . GLU B 1 227 ? 26.868 -30.938 -93.533 1.00 52.81 707 GLU B N 1
ATOM 5680 C CA . GLU B 1 227 ? 27.708 -32.008 -93.031 1.00 59.04 707 GLU B CA 1
ATOM 5681 C C . GLU B 1 227 ? 28.071 -31.894 -91.525 1.00 56.55 707 GLU B C 1
ATOM 5682 O O . GLU B 1 227 ? 28.582 -32.867 -90.949 1.00 54.83 707 GLU B O 1
ATOM 5688 N N . PHE B 1 228 ? 27.764 -30.751 -90.881 1.00 52.64 708 PHE B N 1
ATOM 5689 C CA . PHE B 1 228 ? 28.205 -30.498 -89.497 1.00 44.04 708 PHE B CA 1
ATOM 5690 C C . PHE B 1 228 ? 27.729 -31.507 -88.467 1.00 42.39 708 PHE B C 1
ATOM 5691 O O . PHE B 1 228 ? 28.481 -31.851 -87.549 1.00 43.26 708 PHE B O 1
ATOM 5699 N N . ALA B 1 229 ? 26.499 -31.982 -88.630 1.00 41.01 709 ALA B N 1
ATOM 5700 C CA . ALA B 1 229 ? 25.933 -33.019 -87.770 1.00 39.77 709 ALA B CA 1
ATOM 5701 C C . ALA B 1 229 ? 26.562 -34.375 -87.977 1.00 41.48 709 ALA B C 1
ATOM 5702 O O . ALA B 1 229 ? 26.792 -35.096 -87.010 1.00 42.90 709 ALA B O 1
ATOM 5704 N N . GLU B 1 230 ? 26.847 -34.723 -89.231 1.00 45.55 710 GLU B N 1
ATOM 5705 C CA . GLU B 1 230 ? 27.580 -35.960 -89.520 1.00 47.37 710 GLU B CA 1
ATOM 5706 C C . GLU B 1 230 ? 28.941 -35.901 -88.826 1.00 43.04 710 GLU B C 1
ATOM 5707 O O . GLU B 1 230 ? 29.316 -36.828 -88.101 1.00 43.91 710 GLU B O 1
ATOM 5713 N N . LYS B 1 231 ? 29.652 -34.797 -89.026 1.00 38.05 711 LYS B N 1
ATOM 5714 C CA . LYS B 1 231 ? 30.941 -34.569 -88.376 1.00 38.42 711 LYS B CA 1
ATOM 5715 C C . LYS B 1 231 ? 30.889 -34.682 -86.842 1.00 38.66 711 LYS B C 1
ATOM 5716 O O . LYS B 1 231 ? 31.599 -35.520 -86.242 1.00 37.12 711 LYS B O 1
ATOM 5722 N N . LEU B 1 232 ? 30.001 -33.902 -86.222 1.00 36.60 712 LEU B N 1
ATOM 5723 C CA . LEU B 1 232 ? 29.851 -33.918 -84.770 1.00 33.45 712 LEU B CA 1
ATOM 5724 C C . LEU B 1 232 ? 29.672 -35.319 -84.244 1.00 31.82 712 LEU B C 1
ATOM 5725 O O . LEU B 1 232 ? 30.308 -35.719 -83.266 1.00 32.09 712 LEU B O 1
ATOM 5730 N N . PHE B 1 233 ? 28.814 -36.083 -84.897 1.00 32.63 713 PHE B N 1
ATOM 5731 C CA . PHE B 1 233 ? 28.548 -37.437 -84.420 1.00 33.71 713 PHE B CA 1
ATOM 5732 C C . PHE B 1 233 ? 29.702 -38.400 -84.550 1.00 34.09 713 PHE B C 1
ATOM 5733 O O . PHE B 1 233 ? 29.639 -39.462 -83.947 1.00 39.91 713 PHE B O 1
ATOM 5741 N N . SER B 1 234 ? 30.746 -38.068 -85.317 1.00 31.80 714 SER B N 1
ATOM 5742 C CA . SER B 1 234 ? 31.939 -38.915 -85.296 1.00 31.59 714 SER B CA 1
ATOM 5743 C C . SER B 1 234 ? 32.914 -38.475 -84.183 1.00 33.23 714 SER B C 1
ATOM 5744 O O . SER B 1 234 ? 33.720 -39.274 -83.718 1.00 34.44 714 SER B O 1
ATOM 5747 N N . ASN B 1 235 ? 32.857 -37.205 -83.781 1.00 30.87 715 ASN B N 1
ATOM 5748 C CA . ASN B 1 235 ? 33.672 -36.732 -82.677 1.00 31.71 715 ASN B CA 1
ATOM 5749 C C . ASN B 1 235 ? 33.091 -37.075 -81.294 1.00 34.48 715 ASN B C 1
ATOM 5750 O O . ASN B 1 235 ? 33.822 -37.059 -80.294 1.00 33.15 715 ASN B O 1
ATOM 5755 N N . PHE B 1 236 ? 31.792 -37.385 -81.245 1.00 32.86 716 PHE B N 1
ATOM 5756 C CA . PHE B 1 236 ? 31.136 -37.710 -79.983 1.00 34.52 716 PHE B CA 1
ATOM 5757 C C . PHE B 1 236 ? 30.312 -38.951 -80.154 1.00 34.69 716 PHE B C 1
ATOM 5758 O O . PHE B 1 236 ? 29.249 -38.902 -80.757 1.00 37.65 716 PHE B O 1
ATOM 5766 N N . ILE B 1 237 ? 30.805 -40.066 -79.641 1.00 34.03 717 ILE B N 1
ATOM 5767 C CA . ILE B 1 237 ? 30.174 -41.314 -79.952 1.00 35.71 717 ILE B CA 1
ATOM 5768 C C . ILE B 1 237 ? 29.485 -41.872 -78.689 1.00 37.38 717 ILE B C 1
ATOM 5769 O O . ILE B 1 237 ? 30.101 -42.030 -77.636 1.00 38.54 717 ILE B O 1
ATOM 5774 N N . PRO B 1 238 ? 28.184 -42.145 -78.787 1.00 36.57 718 PRO B N 1
ATOM 5775 C CA . PRO B 1 238 ? 27.461 -42.544 -77.590 1.00 35.85 718 PRO B CA 1
ATOM 5776 C C . PRO B 1 238 ? 27.931 -43.898 -77.188 1.00 36.86 718 PRO B C 1
ATOM 5777 O O . PRO B 1 238 ? 27.892 -44.807 -77.995 1.00 40.23 718 PRO B O 1
ATOM 5781 N N . VAL B 1 239 ? 28.398 -44.039 -75.958 1.00 38.31 719 VAL B N 1
ATOM 5782 C CA . VAL B 1 239 ? 28.908 -45.329 -75.519 1.00 35.31 719 VAL B CA 1
ATOM 5783 C C . VAL B 1 239 ? 28.090 -45.945 -74.401 1.00 34.54 719 VAL B C 1
ATOM 5784 O O . VAL B 1 239 ? 28.346 -47.067 -74.010 1.00 37.06 719 VAL B O 1
ATOM 5788 N N . TYR B 1 240 ? 27.140 -45.196 -73.862 1.00 34.37 720 TYR B N 1
ATOM 5789 C CA . TYR B 1 240 ? 26.284 -45.685 -72.783 1.00 34.84 720 TYR B CA 1
ATOM 5790 C C . TYR B 1 240 ? 25.143 -44.731 -72.576 1.00 34.48 720 TYR B C 1
ATOM 5791 O O . TYR B 1 240 ? 25.294 -43.521 -72.758 1.00 37.07 720 TYR B O 1
ATOM 5800 N N . GLN B 1 241 ? 24.019 -45.267 -72.138 1.00 35.06 721 GLN B N 1
ATOM 5801 C CA . GLN B 1 241 ? 22.801 -44.508 -72.055 1.00 39.44 721 GLN B CA 1
ATOM 5802 C C . GLN B 1 241 ? 21.895 -45.138 -71.012 1.00 41.96 721 GLN B C 1
ATOM 5803 O O . GLN B 1 241 ? 21.752 -46.364 -70.967 1.00 41.60 721 GLN B O 1
ATOM 5809 N N . TYR B 1 242 ? 21.294 -44.297 -70.171 1.00 41.12 722 TYR B N 1
ATOM 5810 C CA . TYR B 1 242 ? 20.364 -44.743 -69.154 1.00 39.78 722 TYR B CA 1
ATOM 5811 C C . TYR B 1 242 ? 19.569 -43.587 -68.654 1.00 40.17 722 TYR B C 1
ATOM 5812 O O . TYR B 1 242 ? 20.106 -42.516 -68.419 1.00 43.24 722 TYR B O 1
ATOM 5821 N N . GLY B 1 243 ? 18.276 -43.818 -68.469 1.00 40.24 723 GLY B N 1
ATOM 5822 C CA . GLY B 1 243 ? 17.363 -42.769 -68.081 1.00 38.18 723 GLY B CA 1
ATOM 5823 C C . GLY B 1 243 ? 17.630 -41.533 -68.905 1.00 38.51 723 GLY B C 1
ATOM 5824 O O . GLY B 1 243 ? 17.547 -41.587 -70.118 1.00 38.94 723 GLY B O 1
ATOM 5825 N N . SER B 1 244 ? 17.993 -40.435 -68.245 1.00 36.90 724 SER B N 1
ATOM 5826 C CA . SER B 1 244 ? 18.110 -39.145 -68.899 1.00 33.37 724 SER B CA 1
ATOM 5827 C C . SER B 1 244 ? 19.543 -38.747 -69.146 1.00 31.88 724 SER B C 1
ATOM 5828 O O . SER B 1 244 ? 19.822 -37.563 -69.392 1.00 32.60 724 SER B O 1
ATOM 5831 N N . VAL B 1 245 ? 20.436 -39.728 -69.080 1.00 28.39 725 VAL B N 1
ATOM 5832 C CA . VAL B 1 245 ? 21.866 -39.492 -69.191 1.00 29.88 725 VAL B CA 1
ATOM 5833 C C . VAL B 1 245 ? 22.467 -40.282 -70.381 1.00 32.83 725 VAL B C 1
ATOM 5834 O O . VAL B 1 245 ? 22.237 -41.503 -70.527 1.00 34.13 725 VAL B O 1
ATOM 5838 N N . ILE B 1 246 ? 23.229 -39.591 -71.234 1.00 31.67 726 ILE B N 1
ATOM 5839 C CA . ILE B 1 246 ? 23.995 -40.241 -72.300 1.00 29.06 726 ILE B CA 1
ATOM 5840 C C . ILE B 1 246 ? 25.475 -39.875 -72.156 1.00 28.51 726 ILE B C 1
ATOM 5841 O O . ILE B 1 246 ? 25.824 -38.674 -72.119 1.00 27.87 726 ILE B O 1
ATOM 5846 N N . VAL B 1 247 ? 26.331 -40.901 -72.084 1.00 27.46 727 VAL B N 1
ATOM 5847 C CA . VAL B 1 247 ? 27.802 -40.728 -72.052 1.00 26.98 727 VAL B CA 1
ATOM 5848 C C . VAL B 1 247 ? 28.379 -40.804 -73.454 1.00 27.19 727 VAL B C 1
ATOM 5849 O O . VAL B 1 247 ? 28.215 -41.815 -74.141 1.00 30.70 727 VAL B O 1
ATOM 5853 N N . TYR B 1 248 ? 29.069 -39.755 -73.872 1.00 27.65 728 TYR B N 1
ATOM 5854 C CA . TYR B 1 248 ? 29.730 -39.745 -75.169 1.00 27.83 728 TYR B CA 1
ATOM 5855 C C . TYR B 1 248 ? 31.218 -39.822 -74.993 1.00 29.91 728 TYR B C 1
ATOM 5856 O O . TYR B 1 248 ? 31.788 -39.061 -74.211 1.00 29.17 728 TYR B O 1
ATOM 5865 N N . GLU B 1 249 ? 31.852 -40.739 -75.723 1.00 32.16 729 GLU B N 1
ATOM 5866 C CA . GLU B 1 249 ? 33.293 -40.726 -75.848 1.00 32.37 729 GLU B CA 1
ATOM 5867 C C . GLU B 1 249 ? 33.701 -39.555 -76.765 1.00 33.99 729 GLU B C 1
ATOM 5868 O O . GLU B 1 249 ? 33.040 -39.300 -77.770 1.00 36.41 729 GLU B O 1
ATOM 5874 N N . PHE B 1 250 ? 34.758 -38.831 -76.406 1.00 32.07 730 PHE B N 1
ATOM 5875 C CA . PHE B 1 250 ? 35.225 -37.724 -77.221 1.00 31.61 730 PHE B CA 1
ATOM 5876 C C . PHE B 1 250 ? 36.442 -38.146 -78.022 1.00 34.42 730 PHE B C 1
ATOM 5877 O O . PHE B 1 250 ? 37.464 -38.560 -77.442 1.00 32.57 730 PHE B O 1
ATOM 5885 N N . ARG B 1 251 ? 36.336 -37.993 -79.348 1.00 34.47 731 ARG B N 1
ATOM 5886 C CA . ARG B 1 251 ? 37.456 -38.209 -80.268 1.00 31.53 731 ARG B CA 1
ATOM 5887 C C . ARG B 1 251 ? 37.728 -36.936 -81.016 1.00 30.07 731 ARG B C 1
ATOM 5888 O O . ARG B 1 251 ? 37.007 -36.625 -81.985 1.00 30.23 731 ARG B O 1
ATOM 5896 N N . PRO B 1 252 ? 38.754 -36.197 -80.588 1.00 27.40 732 PRO B N 1
ATOM 5897 C CA . PRO B 1 252 ? 39.041 -34.907 -81.217 1.00 29.59 732 PRO B CA 1
ATOM 5898 C C . PRO B 1 252 ? 39.322 -35.052 -82.727 1.00 31.45 732 PRO B C 1
ATOM 5899 O O . PRO B 1 252 ? 39.033 -34.121 -83.534 1.00 30.11 732 PRO B O 1
ATOM 5903 N N . PHE B 1 253 ? 39.874 -36.213 -83.087 1.00 30.18 733 PHE B N 1
ATOM 5904 C CA . PHE B 1 253 ? 40.237 -36.501 -84.476 1.00 31.82 733 PHE B CA 1
ATOM 5905 C C . PHE B 1 253 ? 39.518 -37.744 -84.937 1.00 32.40 733 PHE B C 1
ATOM 5906 O O . PHE B 1 253 ? 39.863 -38.860 -84.524 1.00 32.54 733 PHE B O 1
ATOM 5914 N N . ALA B 1 254 ? 38.479 -37.538 -85.749 1.00 32.33 734 ALA B N 1
ATOM 5915 C CA . ALA B 1 254 ? 37.665 -38.662 -86.188 1.00 33.15 734 ALA B CA 1
ATOM 5916 C C . ALA B 1 254 ? 37.396 -38.683 -87.680 1.00 31.75 734 ALA B C 1
ATOM 5917 O O . ALA B 1 254 ? 37.522 -37.669 -88.383 1.00 31.50 734 ALA B O 1
ATOM 5919 N N . ILE B 1 255 ? 37.014 -39.861 -88.141 1.00 30.33 735 ILE B N 1
ATOM 5920 C CA . ILE B 1 255 ? 36.657 -40.068 -89.526 1.00 33.69 735 ILE B CA 1
ATOM 5921 C C . ILE B 1 255 ? 35.157 -40.318 -89.544 1.00 34.37 735 ILE B C 1
ATOM 5922 O O . ILE B 1 255 ? 34.670 -41.242 -88.892 1.00 35.20 735 ILE B O 1
ATOM 5927 N N . TYR B 1 256 ? 34.422 -39.498 -90.286 1.00 34.66 736 TYR B N 1
ATOM 5928 C CA . TYR B 1 256 ? 32.982 -39.691 -90.359 1.00 34.99 736 TYR B CA 1
ATOM 5929 C C . TYR B 1 256 ? 32.475 -40.406 -91.617 1.00 37.05 736 TYR B C 1
ATOM 5930 O O . TYR B 1 256 ? 31.273 -40.644 -91.762 1.00 38.85 736 TYR B O 1
ATOM 5939 N N . LYS B 1 257 ? 33.379 -40.714 -92.538 1.00 37.21 737 LYS B N 1
ATOM 5940 C CA . LYS B 1 257 ? 33.016 -41.399 -93.766 1.00 36.65 737 LYS B CA 1
ATOM 5941 C C . LYS B 1 257 ? 34.282 -41.921 -94.389 1.00 35.98 737 LYS B C 1
ATOM 5942 O O . LYS B 1 257 ? 35.265 -41.167 -94.513 1.00 35.65 737 LYS B O 1
ATOM 5948 N N . ILE B 1 258 ? 34.262 -43.208 -94.739 1.00 33.30 738 ILE B N 1
ATOM 5949 C CA . ILE B 1 258 ? 35.315 -43.823 -95.537 1.00 34.85 738 ILE B CA 1
ATOM 5950 C C . ILE B 1 258 ? 34.775 -44.201 -96.923 1.00 36.41 738 ILE B C 1
ATOM 5951 O O . ILE B 1 258 ? 33.686 -44.760 -97.028 1.00 38.02 738 ILE B O 1
ATOM 5956 N N . GLU B 1 259 ? 35.537 -43.915 -97.978 1.00 36.39 739 GLU B N 1
ATOM 5957 C CA . GLU B 1 259 ? 35.200 -44.433 -99.320 1.00 36.43 739 GLU B CA 1
ATOM 5958 C C . GLU B 1 259 ? 36.255 -45.412 -99.785 1.00 33.62 739 GLU B C 1
ATOM 5959 O O . GLU B 1 259 ? 37.428 -45.204 -99.543 1.00 37.15 739 GLU B O 1
ATOM 5965 N N . ASP B 1 260 ? 35.840 -46.503 -100.402 1.00 32.77 740 ASP B N 1
ATOM 5966 C CA . ASP B 1 260 ? 36.785 -47.465 -100.997 1.00 33.20 740 ASP B CA 1
ATOM 5967 C C . ASP B 1 260 ? 36.759 -47.243 -102.516 1.00 32.42 740 ASP B C 1
ATOM 5968 O O . ASP B 1 260 ? 35.676 -47.003 -103.086 1.00 33.41 740 ASP B O 1
ATOM 5973 N N . PHE B 1 261 ? 37.927 -47.236 -103.155 1.00 30.23 741 PHE B N 1
ATOM 5974 C CA . PHE B 1 261 ? 38.012 -47.144 -104.627 1.00 32.17 741 PHE B CA 1
ATOM 5975 C C . PHE B 1 261 ? 37.857 -48.528 -105.271 1.00 35.44 741 PHE B C 1
ATOM 5976 O O . PHE B 1 261 ? 38.801 -49.305 -105.335 1.00 35.29 741 PHE B O 1
ATOM 5984 N N . ILE B 1 262 ? 36.665 -48.821 -105.763 1.00 35.34 742 ILE B N 1
ATOM 5985 C CA . ILE B 1 262 ? 36.357 -50.152 -106.181 1.00 35.10 742 ILE B CA 1
ATOM 5986 C C . ILE B 1 262 ? 36.064 -50.119 -107.661 1.00 36.42 742 ILE B C 1
ATOM 5987 O O . ILE B 1 262 ? 35.161 -49.412 -108.114 1.00 35.30 742 ILE B O 1
ATOM 5992 N N . ASN B 1 263 ? 36.855 -50.883 -108.410 1.00 39.25 743 ASN B N 1
ATOM 5993 C CA . ASN B 1 263 ? 36.729 -50.971 -109.859 1.00 37.44 743 ASN B CA 1
ATOM 5994 C C . ASN B 1 263 ? 36.432 -49.612 -110.466 1.00 37.07 743 ASN B C 1
ATOM 5995 O O . ASN B 1 263 ? 35.452 -49.467 -111.201 1.00 39.46 743 ASN B O 1
ATOM 6000 N N . GLY B 1 264 ? 37.259 -48.620 -110.141 1.00 35.92 744 GLY B N 1
ATOM 6001 C CA . GLY B 1 264 ? 37.113 -47.285 -110.713 1.00 36.39 744 GLY B CA 1
ATOM 6002 C C . GLY B 1 264 ? 35.993 -46.400 -110.168 1.00 37.00 744 GLY B C 1
ATOM 6003 O O . GLY B 1 264 ? 35.725 -45.337 -110.709 1.00 40.01 744 GLY B O 1
ATOM 6004 N N . THR B 1 265 ? 35.339 -46.813 -109.099 1.00 35.35 745 THR B N 1
ATOM 6005 C CA . THR B 1 265 ? 34.377 -45.933 -108.451 1.00 38.90 745 THR B CA 1
ATOM 6006 C C . THR B 1 265 ? 34.557 -45.860 -106.919 1.00 38.81 745 THR B C 1
ATOM 6007 O O . THR B 1 265 ? 34.752 -46.893 -106.252 1.00 39.83 745 THR B O 1
ATOM 6011 N N . TRP B 1 266 ? 34.514 -44.635 -106.392 1.00 35.72 746 TRP B N 1
ATOM 6012 C CA . TRP B 1 266 ? 34.439 -44.374 -104.943 1.00 36.09 746 TRP B CA 1
ATOM 6013 C C . TRP B 1 266 ? 33.136 -44.817 -104.373 1.00 37.42 746 TRP B C 1
ATOM 6014 O O . TRP B 1 266 ? 32.098 -44.307 -104.780 1.00 40.05 746 TRP B O 1
ATOM 6025 N N . ARG B 1 267 ? 33.171 -45.769 -103.445 1.00 37.58 747 ARG B N 1
ATOM 6026 C CA . ARG B 1 267 ? 31.960 -46.300 -102.838 1.00 40.91 747 ARG B CA 1
ATOM 6027 C C . ARG B 1 267 ? 32.105 -46.187 -101.341 1.00 41.11 747 ARG B C 1
ATOM 6028 O O . ARG B 1 267 ? 33.164 -46.508 -100.804 1.00 42.26 747 ARG B O 1
ATOM 6036 N N . GLU B 1 268 ? 31.046 -45.771 -100.656 1.00 41.47 748 GLU B N 1
ATOM 6037 C CA . GLU B 1 268 ? 31.080 -45.709 -99.201 1.00 42.96 748 GLU B CA 1
ATOM 6038 C C . GLU B 1 268 ? 31.089 -47.120 -98.676 1.00 45.51 748 GLU B C 1
ATOM 6039 O O . GLU B 1 268 ? 30.458 -47.992 -99.236 1.00 48.90 748 GLU B O 1
ATOM 6045 N N . VAL B 1 269 ? 31.787 -47.352 -97.584 1.00 48.35 749 VAL B N 1
ATOM 6046 C CA . VAL B 1 269 ? 32.043 -48.709 -97.197 1.00 50.67 749 VAL B CA 1
ATOM 6047 C C . VAL B 1 269 ? 31.647 -49.005 -95.733 1.00 54.36 749 VAL B C 1
ATOM 6048 O O . VAL B 1 269 ? 31.710 -48.134 -94.878 1.00 50.79 749 VAL B O 1
ATOM 6052 N N . GLY B 1 270 ? 31.171 -50.222 -95.476 1.00 59.36 750 GLY B N 1
ATOM 6053 C CA . GLY B 1 270 ? 30.876 -50.674 -94.118 1.00 51.87 750 GLY B CA 1
ATOM 6054 C C . GLY B 1 270 ? 32.114 -51.383 -93.628 1.00 51.60 750 GLY B C 1
ATOM 6055 O O . GLY B 1 270 ? 33.010 -50.734 -93.109 1.00 55.88 750 GLY B O 1
ATOM 6056 N N . LYS B 1 271 ? 32.179 -52.704 -93.827 1.00 49.89 751 LYS B N 1
ATOM 6057 C CA . LYS B 1 271 ? 33.409 -53.487 -93.618 1.00 46.83 751 LYS B CA 1
ATOM 6058 C C . LYS B 1 271 ? 34.483 -53.205 -94.692 1.00 45.47 751 LYS B C 1
ATOM 6059 O O . LYS B 1 271 ? 34.259 -52.470 -95.655 1.00 44.07 751 LYS B O 1
ATOM 6065 N N . LEU B 1 272 ? 35.652 -53.810 -94.508 1.00 44.96 752 LEU B N 1
ATOM 6066 C CA . LEU B 1 272 ? 36.749 -53.761 -95.460 1.00 41.62 752 LEU B CA 1
ATOM 6067 C C . LEU B 1 272 ? 37.380 -55.128 -95.416 1.00 44.12 752 LEU B C 1
ATOM 6068 O O . LEU B 1 272 ? 37.342 -55.800 -94.402 1.00 45.60 752 LEU B O 1
ATOM 6073 N N . SER B 1 273 ? 37.963 -55.540 -96.525 1.00 47.00 753 SER B N 1
ATOM 6074 C CA . SER B 1 273 ? 38.525 -56.868 -96.657 1.00 43.85 753 SER B CA 1
ATOM 6075 C C . SER B 1 273 ? 40.021 -56.792 -96.571 1.00 41.86 753 SER B C 1
ATOM 6076 O O . SER B 1 273 ? 40.599 -55.769 -96.896 1.00 42.35 753 SER B O 1
ATOM 6079 N N . PRO B 1 274 ? 40.667 -57.879 -96.139 1.00 43.80 754 PRO B N 1
ATOM 6080 C CA . PRO B 1 274 ? 42.130 -57.923 -96.245 1.00 43.33 754 PRO B CA 1
ATOM 6081 C C . PRO B 1 274 ? 42.552 -57.700 -97.694 1.00 45.21 754 PRO B C 1
ATOM 6082 O O . PRO B 1 274 ? 41.789 -58.040 -98.599 1.00 48.93 754 PRO B O 1
ATOM 6086 N N . GLY B 1 275 ? 43.738 -57.130 -97.908 1.00 45.40 755 GLY B N 1
ATOM 6087 C CA . GLY B 1 275 ? 44.268 -56.840 -99.248 1.00 44.52 755 GLY B CA 1
ATOM 6088 C C . GLY B 1 275 ? 44.399 -55.344 -99.563 1.00 48.33 755 GLY B C 1
ATOM 6089 O O . GLY B 1 275 ? 44.073 -54.499 -98.710 1.00 48.78 755 GLY B O 1
ATOM 6090 N N . LYS B 1 276 ? 44.862 -55.016 -100.783 1.00 44.07 756 LYS B N 1
ATOM 6091 C CA . LYS B 1 276 ? 45.166 -53.630 -101.167 1.00 42.49 756 LYS B CA 1
ATOM 6092 C C . LYS B 1 276 ? 43.913 -52.803 -101.204 1.00 42.11 756 LYS B C 1
ATOM 6093 O O . LYS B 1 276 ? 42.878 -53.281 -101.617 1.00 48.27 756 LYS B O 1
ATOM 6099 N N . HIS B 1 277 ? 43.995 -51.570 -100.728 1.00 36.68 757 HIS B N 1
ATOM 6100 C CA . HIS B 1 277 ? 42.908 -50.635 -100.887 1.00 32.98 757 HIS B CA 1
ATOM 6101 C C . HIS B 1 277 ? 43.457 -49.270 -101.144 1.00 30.98 757 HIS B C 1
ATOM 6102 O O . HIS B 1 277 ? 44.580 -48.929 -100.741 1.00 32.09 757 HIS B O 1
ATOM 6109 N N . THR B 1 278 ? 42.643 -48.469 -101.801 1.00 27.29 758 THR B N 1
ATOM 6110 C CA . THR B 1 278 ? 42.851 -47.078 -101.862 1.00 28.16 758 THR B CA 1
ATOM 6111 C C . THR B 1 278 ? 41.629 -46.431 -101.217 1.00 30.49 758 THR B C 1
ATOM 6112 O O . THR B 1 278 ? 40.498 -46.577 -101.701 1.00 30.04 758 THR B O 1
ATOM 6116 N N . LEU B 1 279 ? 41.864 -45.721 -100.111 1.00 30.92 759 LEU B N 1
ATOM 6117 C CA . LEU B 1 279 ? 40.772 -45.183 -99.304 1.00 30.82 759 LEU B CA 1
ATOM 6118 C C . LEU B 1 279 ? 40.731 -43.663 -99.366 1.00 31.75 759 LEU B C 1
ATOM 6119 O O . LEU B 1 279 ? 41.768 -42.989 -99.521 1.00 33.82 759 LEU B O 1
ATOM 6124 N N . ARG B 1 280 ? 39.527 -43.124 -99.293 1.00 30.43 760 ARG B N 1
ATOM 6125 C CA . ARG B 1 280 ? 39.362 -41.704 -99.064 1.00 32.12 760 ARG B CA 1
ATOM 6126 C C . ARG B 1 280 ? 38.729 -41.485 -97.691 1.00 32.85 760 ARG B C 1
ATOM 6127 O O . ARG B 1 280 ? 37.602 -41.941 -97.409 1.00 31.08 760 ARG B O 1
ATOM 6135 N N . LEU B 1 281 ? 39.499 -40.824 -96.835 1.00 32.79 761 LEU B N 1
ATOM 6136 C CA . LEU B 1 281 ? 39.137 -40.602 -95.437 1.00 33.07 761 LEU B CA 1
ATOM 6137 C C . LEU B 1 281 ? 38.570 -39.197 -95.194 1.00 33.27 761 LEU B C 1
ATOM 6138 O O . LEU B 1 281 ? 39.248 -38.186 -95.415 1.00 31.81 761 LEU B O 1
ATOM 6143 N N . TYR B 1 282 ? 37.310 -39.140 -94.783 1.00 34.14 762 TYR B N 1
ATOM 6144 C CA . TYR B 1 282 ? 36.697 -37.864 -94.425 1.00 38.30 762 TYR B CA 1
ATOM 6145 C C . TYR B 1 282 ? 36.906 -37.633 -92.942 1.00 38.22 762 TYR B C 1
ATOM 6146 O O . TYR B 1 282 ? 36.466 -38.429 -92.094 1.00 38.96 762 TYR B O 1
ATOM 6155 N N . ILE B 1 283 ? 37.616 -36.557 -92.638 1.00 40.85 763 ILE B N 1
ATOM 6156 C CA . ILE B 1 283 ? 38.064 -36.308 -91.269 1.00 41.19 763 ILE B CA 1
ATOM 6157 C C . ILE B 1 283 ? 37.369 -35.112 -90.634 1.00 38.11 763 ILE B C 1
ATOM 6158 O O . ILE B 1 283 ? 37.296 -34.035 -91.232 1.00 38.35 763 ILE B O 1
ATOM 6163 N N . SER B 1 284 ? 36.830 -35.325 -89.434 1.00 35.54 764 SER B N 1
ATOM 6164 C CA . SER B 1 284 ? 36.391 -34.216 -88.572 1.00 33.61 764 SER B CA 1
ATOM 6165 C C . SER B 1 284 ? 37.429 -33.997 -87.473 1.00 31.87 764 SER B C 1
ATOM 6166 O O . SER B 1 284 ? 37.723 -34.922 -86.701 1.00 32.50 764 SER B O 1
ATOM 6169 N N . ALA B 1 285 ? 38.023 -32.806 -87.447 1.00 30.34 765 ALA B N 1
ATOM 6170 C CA . ALA B 1 285 ? 38.928 -32.427 -86.371 1.00 32.96 765 ALA B CA 1
ATOM 6171 C C . ALA B 1 285 ? 38.212 -31.397 -85.504 1.00 34.73 765 ALA B C 1
ATOM 6172 O O . ALA B 1 285 ? 37.973 -30.261 -85.933 1.00 34.37 765 ALA B O 1
ATOM 6174 N N . PHE B 1 286 ? 37.869 -31.800 -84.286 1.00 34.08 766 PHE B N 1
ATOM 6175 C CA . PHE B 1 286 ? 37.002 -30.986 -83.462 1.00 34.18 766 PHE B CA 1
ATOM 6176 C C . PHE B 1 286 ? 37.787 -30.101 -82.512 1.00 33.21 766 PHE B C 1
ATOM 6177 O O . PHE B 1 286 ? 38.290 -30.570 -81.504 1.00 35.11 766 PHE B O 1
ATOM 6185 N N . GLY B 1 287 ? 37.893 -28.826 -82.845 1.00 32.15 767 GLY B N 1
ATOM 6186 C CA . GLY B 1 287 ? 38.421 -27.837 -81.918 1.00 34.08 767 GLY B CA 1
ATOM 6187 C C . GLY B 1 287 ? 39.904 -27.503 -81.946 1.00 36.84 767 GLY B C 1
ATOM 6188 O O . GLY B 1 287 ? 40.316 -26.480 -81.397 1.00 37.52 767 GLY B O 1
ATOM 6189 N N . ARG B 1 288 ? 40.716 -28.364 -82.547 1.00 36.90 768 ARG B N 1
ATOM 6190 C CA . ARG B 1 288 ? 42.134 -28.054 -82.736 1.00 36.60 768 ARG B CA 1
ATOM 6191 C C . ARG B 1 288 ? 42.669 -28.630 -84.045 1.00 38.29 768 ARG B C 1
ATOM 6192 O O . ARG B 1 288 ? 42.204 -29.677 -84.508 1.00 43.00 768 ARG B O 1
ATOM 6200 N N . ASP B 1 289 ? 43.676 -27.958 -84.600 1.00 37.91 769 ASP B N 1
ATOM 6201 C CA . ASP B 1 289 ? 44.355 -28.361 -85.830 1.00 34.98 769 ASP B CA 1
ATOM 6202 C C . ASP B 1 289 ? 45.075 -29.674 -85.776 1.00 35.63 769 ASP B C 1
ATOM 6203 O O . ASP B 1 289 ? 45.551 -30.107 -84.722 1.00 36.64 769 ASP B O 1
ATOM 6208 N N . ILE B 1 290 ? 45.121 -30.312 -86.942 1.00 35.40 770 ILE B N 1
ATOM 6209 C CA . ILE B 1 290 ? 46.029 -31.413 -87.197 1.00 35.37 770 ILE B CA 1
ATOM 6210 C C . ILE B 1 290 ? 47.382 -30.794 -87.608 1.00 35.22 770 ILE B C 1
ATOM 6211 O O . ILE B 1 290 ? 47.457 -29.908 -88.479 1.00 34.23 770 ILE B O 1
ATOM 6216 N N . LYS B 1 291 ? 48.450 -31.260 -86.981 1.00 34.49 771 LYS B N 1
ATOM 6217 C CA . LYS B 1 291 ? 49.729 -30.595 -87.083 1.00 34.18 771 LYS B CA 1
ATOM 6218 C C . LYS B 1 291 ? 50.798 -31.684 -86.920 1.00 35.01 771 LYS B C 1
ATOM 6219 O O . LYS B 1 291 ? 50.824 -32.390 -85.894 1.00 35.29 771 LYS B O 1
ATOM 6225 N N . ASN B 1 292 ? 51.622 -31.874 -87.961 1.00 33.51 772 ASN B N 1
ATOM 6226 C CA . ASN B 1 292 ? 52.709 -32.883 -87.974 1.00 31.82 772 ASN B CA 1
ATOM 6227 C C . ASN B 1 292 ? 52.239 -34.289 -87.644 1.00 31.27 772 ASN B C 1
ATOM 6228 O O . ASN B 1 292 ? 52.870 -34.992 -86.870 1.00 30.44 772 ASN B O 1
ATOM 6233 N N . ALA B 1 293 ? 51.122 -34.702 -88.232 1.00 32.16 773 ALA B N 1
ATOM 6234 C CA . ALA B 1 293 ? 50.508 -35.995 -87.875 1.00 32.87 773 ALA B CA 1
ATOM 6235 C C . ALA B 1 293 ? 50.852 -37.168 -88.794 1.00 33.59 773 ALA B C 1
ATOM 6236 O O . ALA B 1 293 ? 51.096 -37.003 -89.985 1.00 36.89 773 ALA B O 1
ATOM 6238 N N . THR B 1 294 ? 50.842 -38.358 -88.225 1.00 33.74 774 THR B N 1
ATOM 6239 C CA . THR B 1 294 ? 51.092 -39.576 -88.957 1.00 36.81 774 THR B CA 1
ATOM 6240 C C . THR B 1 294 ? 49.854 -40.438 -88.811 1.00 40.11 774 THR B C 1
ATOM 6241 O O . THR B 1 294 ? 49.394 -40.661 -87.684 1.00 45.60 774 THR B O 1
ATOM 6245 N N . LEU B 1 295 ? 49.325 -40.935 -89.935 1.00 40.08 775 LEU B N 1
ATOM 6246 C CA . LEU B 1 295 ? 48.159 -41.831 -89.916 1.00 37.50 775 LEU B CA 1
ATOM 6247 C C . LEU B 1 295 ? 48.569 -43.279 -89.865 1.00 38.97 775 LEU B C 1
ATOM 6248 O O . LEU B 1 295 ? 49.421 -43.718 -90.636 1.00 44.42 775 LEU B O 1
ATOM 6253 N N . TYR B 1 296 ? 47.973 -44.028 -88.953 1.00 38.77 776 TYR B N 1
ATOM 6254 C CA . TYR B 1 296 ? 48.208 -45.465 -88.913 1.00 39.25 776 TYR B CA 1
ATOM 6255 C C . TYR B 1 296 ? 46.910 -46.197 -89.080 1.00 38.52 776 TYR B C 1
ATOM 6256 O O . TYR B 1 296 ? 45.841 -45.647 -88.912 1.00 41.03 776 TYR B O 1
ATOM 6265 N N . VAL B 1 297 ? 47.019 -47.467 -89.402 1.00 41.25 777 VAL B N 1
ATOM 6266 C CA . VAL B 1 297 ? 45.914 -48.351 -89.191 1.00 44.96 777 VAL B CA 1
ATOM 6267 C C . VAL B 1 297 ? 46.445 -49.562 -88.404 1.00 46.43 777 VAL B C 1
ATOM 6268 O O . VAL B 1 297 ? 47.481 -50.152 -88.745 1.00 44.64 777 VAL B O 1
ATOM 6272 N N . TYR B 1 298 ? 45.746 -49.841 -87.301 1.00 48.25 778 TYR B N 1
ATOM 6273 C CA . TYR B 1 298 ? 46.026 -50.942 -86.403 1.00 49.03 778 TYR B CA 1
ATOM 6274 C C . TYR B 1 298 ? 45.021 -52.023 -86.722 1.00 51.87 778 TYR B C 1
ATOM 6275 O O . TYR B 1 298 ? 43.815 -51.760 -86.789 1.00 49.20 778 TYR B O 1
ATOM 6284 N N . ALA B 1 299 ? 45.536 -53.234 -86.924 1.00 54.39 779 ALA B N 1
ATOM 6285 C CA . ALA B 1 299 ? 44.723 -54.416 -87.121 1.00 54.72 779 ALA B CA 1
ATOM 6286 C C . ALA B 1 299 ? 44.586 -55.126 -85.794 1.00 57.40 779 ALA B C 1
ATOM 6287 O O . ALA B 1 299 ? 45.586 -55.458 -85.152 1.00 57.54 779 ALA B O 1
ATOM 6289 N N . LEU B 1 300 ? 43.345 -55.380 -85.402 1.00 60.39 780 LEU B N 1
ATOM 6290 C CA . LEU B 1 300 ? 43.038 -55.896 -84.077 1.00 63.39 780 LEU B CA 1
ATOM 6291 C C . LEU B 1 300 ? 42.257 -57.209 -84.094 1.00 67.10 780 LEU B C 1
ATOM 6292 O O . LEU B 1 300 ? 41.218 -57.296 -84.747 1.00 70.38 780 LEU B O 1
ATOM 6297 N N . ASN B 1 301 ? 42.764 -58.219 -83.381 1.00 68.13 781 ASN B N 1
ATOM 6298 C CA . ASN B 1 301 ? 41.963 -59.396 -82.999 1.00 69.21 781 ASN B CA 1
ATOM 6299 C C . ASN B 1 301 ? 41.535 -59.252 -81.547 1.00 70.76 781 ASN B C 1
ATOM 6300 O O . ASN B 1 301 ? 42.375 -59.292 -80.641 1.00 73.99 781 ASN B O 1
ATOM 6305 N N . GLY B 1 302 ? 40.237 -59.066 -81.325 1.00 71.59 782 GLY B N 1
ATOM 6306 C CA . GLY B 1 302 ? 39.720 -58.796 -79.979 1.00 72.50 782 GLY B CA 1
ATOM 6307 C C . GLY B 1 302 ? 40.254 -57.480 -79.428 1.00 75.10 782 GLY B C 1
ATOM 6308 O O . GLY B 1 302 ? 39.718 -56.406 -79.718 1.00 78.67 782 GLY B O 1
ATOM 6309 N N . THR B 1 303 ? 41.316 -57.556 -78.632 1.00 74.74 783 THR B N 1
ATOM 6310 C CA . THR B 1 303 ? 41.997 -56.343 -78.157 1.00 72.21 783 THR B CA 1
ATOM 6311 C C . THR B 1 303 ? 43.491 -56.383 -78.474 1.00 70.37 783 THR B C 1
ATOM 6312 O O . THR B 1 303 ? 44.211 -55.414 -78.232 1.00 70.44 783 THR B O 1
ATOM 6316 N N . LYS B 1 304 ? 43.955 -57.501 -79.013 1.00 64.10 784 LYS B N 1
ATOM 6317 C CA . LYS B 1 304 ? 45.355 -57.626 -79.340 1.00 69.30 784 LYS B CA 1
ATOM 6318 C C . LYS B 1 304 ? 45.665 -56.834 -80.630 1.00 71.72 784 LYS B C 1
ATOM 6319 O O . LYS B 1 304 ? 45.037 -57.059 -81.676 1.00 71.37 784 LYS B O 1
ATOM 6325 N N . ILE B 1 305 ? 46.603 -55.889 -80.551 1.00 67.98 785 ILE B N 1
ATOM 6326 C CA . ILE B 1 305 ? 47.035 -55.136 -81.742 1.00 67.44 785 ILE B CA 1
ATOM 6327 C C . ILE B 1 305 ? 48.044 -55.977 -82.521 1.00 72.80 785 ILE B C 1
ATOM 6328 O O . ILE B 1 305 ? 49.202 -56.110 -82.114 1.00 78.61 785 ILE B O 1
ATOM 6333 N N . ILE B 1 306 ? 47.601 -56.541 -83.645 1.00 73.29 786 ILE B N 1
ATOM 6334 C CA . ILE B 1 306 ? 48.400 -57.542 -84.366 1.00 64.20 786 ILE B CA 1
ATOM 6335 C C . ILE B 1 306 ? 49.351 -56.981 -85.418 1.00 62.10 786 ILE B C 1
ATOM 6336 O O . ILE B 1 306 ? 50.298 -57.655 -85.787 1.00 65.25 786 ILE B O 1
ATOM 6341 N N . LYS B 1 307 ? 49.100 -55.766 -85.906 1.00 60.17 787 LYS B N 1
ATOM 6342 C CA . LYS B 1 307 ? 50.032 -55.080 -86.807 1.00 57.18 787 LYS B CA 1
ATOM 6343 C C . LYS B 1 307 ? 49.752 -53.574 -86.829 1.00 57.78 787 LYS B C 1
ATOM 6344 O O . LYS B 1 307 ? 48.600 -53.141 -86.689 1.00 58.72 787 LYS B O 1
ATOM 6350 N N . ARG B 1 308 ? 50.807 -52.780 -86.996 1.00 54.22 788 ARG B N 1
ATOM 6351 C CA . ARG B 1 308 ? 50.666 -51.339 -87.081 1.00 54.91 788 ARG B CA 1
ATOM 6352 C C . ARG B 1 308 ? 51.200 -50.935 -88.420 1.00 50.85 788 ARG B C 1
ATOM 6353 O O . ARG B 1 308 ? 52.328 -51.250 -88.761 1.00 54.99 788 ARG B O 1
ATOM 6361 N N . ILE B 1 309 ? 50.389 -50.236 -89.193 1.00 48.77 789 ILE B N 1
ATOM 6362 C CA . ILE B 1 309 ? 50.798 -49.867 -90.535 1.00 46.32 789 ILE B CA 1
ATOM 6363 C C . ILE B 1 309 ? 50.609 -48.383 -90.706 1.00 44.70 789 ILE B C 1
ATOM 6364 O O . ILE B 1 309 ? 49.483 -47.875 -90.650 1.00 46.77 789 ILE B O 1
ATOM 6369 N N . LYS B 1 310 ? 51.725 -47.703 -90.917 1.00 40.91 790 LYS B N 1
ATOM 6370 C CA . LYS B 1 310 ? 51.716 -46.313 -91.292 1.00 42.37 790 LYS B CA 1
ATOM 6371 C C . LYS B 1 310 ? 51.086 -46.169 -92.675 1.00 43.74 790 LYS B C 1
ATOM 6372 O O . LYS B 1 310 ? 51.406 -46.900 -93.587 1.00 46.59 790 LYS B O 1
ATOM 6378 N N . VAL B 1 311 ? 50.176 -45.228 -92.842 1.00 47.27 791 VAL B N 1
ATOM 6379 C CA . VAL B 1 311 ? 49.496 -45.130 -94.123 1.00 43.61 791 VAL B CA 1
ATOM 6380 C C . VAL B 1 311 ? 49.499 -43.753 -94.713 1.00 40.78 791 VAL B C 1
ATOM 6381 O O . VAL B 1 311 ? 48.954 -43.571 -95.762 1.00 44.14 791 VAL B O 1
ATOM 6385 N N . GLY B 1 312 ? 50.101 -42.781 -94.060 1.00 40.65 792 GLY B N 1
ATOM 6386 C CA . GLY B 1 312 ? 50.188 -41.459 -94.663 1.00 38.64 792 GLY B CA 1
ATOM 6387 C C . GLY B 1 312 ? 50.544 -40.458 -93.599 1.00 42.00 792 GLY B C 1
ATOM 6388 O O . GLY B 1 312 ? 50.858 -40.830 -92.463 1.00 44.05 792 GLY B O 1
ATOM 6389 N N . GLU B 1 313 ? 50.474 -39.181 -93.957 1.00 44.23 793 GLU B N 1
ATOM 6390 C CA . GLU B 1 313 ? 50.921 -38.115 -93.072 1.00 44.19 793 GLU B CA 1
ATOM 6391 C C . GLU B 1 313 ? 50.082 -36.886 -93.299 1.00 41.71 793 GLU B C 1
ATOM 6392 O O . GLU B 1 313 ? 49.597 -36.687 -94.397 1.00 42.35 793 GLU B O 1
ATOM 6398 N N . ILE B 1 314 ? 49.877 -36.081 -92.258 1.00 37.68 794 ILE B N 1
ATOM 6399 C CA . ILE B 1 314 ? 49.274 -34.779 -92.451 1.00 35.69 794 ILE B CA 1
ATOM 6400 C C . ILE B 1 314 ? 50.165 -33.753 -91.754 1.00 37.59 794 ILE B C 1
ATOM 6401 O O . ILE B 1 314 ? 50.369 -33.791 -90.531 1.00 38.82 794 ILE B O 1
ATOM 6406 N N . LYS B 1 315 ? 50.719 -32.858 -92.559 1.00 38.16 795 LYS B N 1
ATOM 6407 C CA . LYS B 1 315 ? 51.612 -31.828 -92.076 1.00 42.11 795 LYS B CA 1
ATOM 6408 C C . LYS B 1 315 ? 50.801 -30.812 -91.265 1.00 40.71 795 LYS B C 1
ATOM 6409 O O . LYS B 1 315 ? 51.134 -30.505 -90.112 1.00 39.64 795 LYS B O 1
ATOM 6415 N N . TYR B 1 316 ? 49.734 -30.320 -91.885 1.00 38.16 796 TYR B N 1
ATOM 6416 C CA . TYR B 1 316 ? 48.829 -29.374 -91.283 1.00 36.47 796 TYR B CA 1
ATOM 6417 C C . TYR B 1 316 ? 47.422 -29.498 -91.864 1.00 36.34 796 TYR B C 1
ATOM 6418 O O . TYR B 1 316 ? 47.259 -29.679 -93.061 1.00 36.45 796 TYR B O 1
ATOM 6427 N N . MET B 1 317 ? 46.414 -29.415 -90.999 1.00 38.06 797 MET B N 1
ATOM 6428 C CA . MET B 1 317 ? 45.022 -29.218 -91.413 1.00 35.75 797 MET B CA 1
ATOM 6429 C C . MET B 1 317 ? 44.329 -28.390 -90.375 1.00 33.84 797 MET B C 1
ATOM 6430 O O . MET B 1 317 ? 44.322 -28.720 -89.199 1.00 33.27 797 MET B O 1
ATOM 6435 N N . ASN B 1 318 ? 43.751 -27.302 -90.841 1.00 35.72 798 ASN B N 1
ATOM 6436 C CA . ASN B 1 318 ? 43.000 -26.398 -90.016 1.00 38.06 798 ASN B CA 1
ATOM 6437 C C . ASN B 1 318 ? 41.645 -27.025 -89.660 1.00 38.08 798 ASN B C 1
ATOM 6438 O O . ASN B 1 318 ? 40.932 -27.478 -90.561 1.00 36.08 798 ASN B O 1
ATOM 6443 N N . HIS B 1 319 ? 41.295 -27.030 -88.364 1.00 36.22 799 HIS B N 1
ATOM 6444 C CA . HIS B 1 319 ? 40.061 -27.687 -87.879 1.00 35.37 799 HIS B CA 1
ATOM 6445 C C . HIS B 1 319 ? 38.785 -27.100 -88.420 1.00 34.91 799 HIS B C 1
ATOM 6446 O O . HIS B 1 319 ? 37.696 -27.667 -88.223 1.00 35.31 799 HIS B O 1
ATOM 6453 N N . LEU B 1 320 ? 38.898 -25.973 -89.107 1.00 33.11 800 LEU B N 1
ATOM 6454 C CA . LEU B 1 320 ? 37.739 -25.328 -89.672 1.00 37.71 800 LEU B CA 1
ATOM 6455 C C . LEU B 1 320 ? 37.667 -25.409 -91.208 1.00 43.77 800 LEU B C 1
ATOM 6456 O O . LEU B 1 320 ? 36.904 -24.680 -91.837 1.00 48.78 800 LEU B O 1
ATOM 6461 N N . GLU B 1 321 ? 38.444 -26.314 -91.793 1.00 47.30 801 GLU B N 1
ATOM 6462 C CA . GLU B 1 321 ? 38.755 -26.331 -93.217 1.00 46.59 801 GLU B CA 1
ATOM 6463 C C . GLU B 1 321 ? 39.278 -27.710 -93.557 1.00 44.67 801 GLU B C 1
ATOM 6464 O O . GLU B 1 321 ? 40.294 -27.825 -94.220 1.00 44.85 801 GLU B O 1
ATOM 6470 N N . GLU B 1 322 ? 38.613 -28.763 -93.087 1.00 42.59 802 GLU B N 1
ATOM 6471 C CA . GLU B 1 322 ? 39.099 -30.111 -93.379 1.00 41.26 802 GLU B CA 1
ATOM 6472 C C . GLU B 1 322 ? 38.948 -30.464 -94.838 1.00 39.11 802 GLU B C 1
ATOM 6473 O O . GLU B 1 322 ? 38.017 -30.025 -95.479 1.00 39.41 802 GLU B O 1
ATOM 6479 N N . TYR B 1 323 ? 39.892 -31.241 -95.354 1.00 38.13 803 TYR B N 1
ATOM 6480 C CA . TYR B 1 323 ? 39.800 -31.790 -96.691 1.00 36.61 803 TYR B CA 1
ATOM 6481 C C . TYR B 1 323 ? 39.888 -33.319 -96.533 1.00 33.53 803 TYR B C 1
ATOM 6482 O O . TYR B 1 323 ? 40.460 -33.796 -95.573 1.00 31.23 803 TYR B O 1
ATOM 6491 N N . PRO B 1 324 ? 39.306 -34.093 -97.467 1.00 31.89 804 PRO B N 1
ATOM 6492 C CA . PRO B 1 324 ? 39.509 -35.558 -97.465 1.00 30.79 804 PRO B CA 1
ATOM 6493 C C . PRO B 1 324 ? 40.963 -35.957 -97.722 1.00 32.31 804 PRO B C 1
ATOM 6494 O O . PRO B 1 324 ? 41.705 -35.228 -98.373 1.00 31.16 804 PRO B O 1
ATOM 6498 N N . ILE B 1 325 ? 41.367 -37.109 -97.206 1.00 35.96 805 ILE B N 1
ATOM 6499 C CA . ILE B 1 325 ? 42.722 -37.603 -97.402 1.00 38.69 805 ILE B CA 1
ATOM 6500 C C . ILE B 1 325 ? 42.597 -38.897 -98.177 1.00 38.69 805 ILE B C 1
ATOM 6501 O O . ILE B 1 325 ? 41.736 -39.716 -97.857 1.00 43.32 805 ILE B O 1
ATOM 6506 N N . ILE B 1 326 ? 43.444 -39.087 -99.187 1.00 35.36 806 ILE B N 1
ATOM 6507 C CA . ILE B 1 326 ? 43.436 -40.324 -99.942 1.00 33.69 806 ILE B CA 1
ATOM 6508 C C . ILE B 1 326 ? 44.649 -41.101 -99.509 1.00 34.12 806 ILE B C 1
ATOM 6509 O O . ILE B 1 326 ? 45.707 -40.540 -99.344 1.00 36.17 806 ILE B O 1
ATOM 6514 N N . VAL B 1 327 ? 44.491 -42.398 -99.319 1.00 34.48 807 VAL B N 1
ATOM 6515 C CA . VAL B 1 327 ? 45.507 -43.185 -98.661 1.00 33.72 807 VAL B CA 1
ATOM 6516 C C . VAL B 1 327 ? 45.539 -44.614 -99.259 1.00 35.60 807 VAL B C 1
ATOM 6517 O O . VAL B 1 327 ? 44.518 -45.102 -99.767 1.00 34.71 807 VAL B O 1
ATOM 6521 N N . ASN B 1 328 ? 46.708 -45.256 -99.249 1.00 36.72 808 ASN B N 1
ATOM 6522 C CA . ASN B 1 328 ? 46.850 -46.652 -99.710 1.00 39.20 808 ASN B CA 1
ATOM 6523 C C . ASN B 1 328 ? 47.243 -47.599 -98.598 1.00 41.42 808 ASN B C 1
ATOM 6524 O O . ASN B 1 328 ? 48.071 -47.282 -97.740 1.00 47.17 808 ASN B O 1
ATOM 6529 N N . VAL B 1 329 ? 46.670 -48.780 -98.589 1.00 39.36 809 VAL B N 1
ATOM 6530 C CA . VAL B 1 329 ? 46.952 -49.630 -97.469 1.00 38.56 809 VAL B CA 1
ATOM 6531 C C . VAL B 1 329 ? 46.789 -51.083 -97.853 1.00 41.03 809 VAL B C 1
ATOM 6532 O O . VAL B 1 329 ? 45.834 -51.437 -98.559 1.00 45.46 809 VAL B O 1
ATOM 6536 N N . THR B 1 330 ? 47.722 -51.922 -97.404 1.00 38.75 810 THR B N 1
ATOM 6537 C CA . THR B 1 330 ? 47.533 -53.354 -97.521 1.00 39.37 810 THR B CA 1
ATOM 6538 C C . THR B 1 330 ? 47.080 -53.902 -96.173 1.00 40.05 810 THR B C 1
ATOM 6539 O O . THR B 1 330 ? 47.860 -54.006 -95.235 1.00 42.65 810 THR B O 1
ATOM 6543 N N . LEU B 1 331 ? 45.805 -54.239 -96.079 1.00 39.36 811 LEU B N 1
ATOM 6544 C CA . LEU B 1 331 ? 45.258 -54.705 -94.821 1.00 41.95 811 LEU B CA 1
ATOM 6545 C C . LEU B 1 331 ? 45.492 -56.199 -94.614 1.00 46.39 811 LEU B C 1
ATOM 6546 O O . LEU B 1 331 ? 45.214 -56.988 -95.506 1.00 49.29 811 LEU B O 1
ATOM 6551 N N . PRO B 1 332 ? 45.973 -56.599 -93.420 1.00 50.31 812 PRO B N 1
ATOM 6552 C CA . PRO B 1 332 ? 46.215 -58.019 -93.156 1.00 48.04 812 PRO B CA 1
ATOM 6553 C C . PRO B 1 332 ? 44.964 -58.649 -92.549 1.00 48.89 812 PRO B C 1
ATOM 6554 O O . PRO B 1 332 ? 44.055 -57.923 -92.139 1.00 45.96 812 PRO B O 1
ATOM 6558 N N . THR B 1 333 ? 44.905 -59.981 -92.515 1.00 51.20 813 THR B N 1
ATOM 6559 C CA . THR B 1 333 ? 43.730 -60.664 -91.981 1.00 50.20 813 THR B CA 1
ATOM 6560 C C . THR B 1 333 ? 43.627 -60.342 -90.516 1.00 50.79 813 THR B C 1
ATOM 6561 O O . THR B 1 333 ? 44.610 -60.494 -89.781 1.00 52.12 813 THR B O 1
ATOM 6565 N N . ALA B 1 334 ? 42.450 -59.876 -90.105 1.00 44.85 814 ALA B N 1
ATOM 6566 C CA . ALA B 1 334 ? 42.249 -59.430 -88.752 1.00 47.67 814 ALA B CA 1
ATOM 6567 C C . ALA B 1 334 ? 40.776 -59.326 -88.469 1.00 50.27 814 ALA B C 1
ATOM 6568 O O . ALA B 1 334 ? 39.968 -59.370 -89.380 1.00 52.43 814 ALA B O 1
ATOM 6570 N N . GLN B 1 335 ? 40.409 -59.185 -87.207 1.00 53.03 815 GLN B N 1
ATOM 6571 C CA . GLN B 1 335 ? 38.993 -59.111 -86.889 1.00 55.17 815 GLN B CA 1
ATOM 6572 C C . GLN B 1 335 ? 38.428 -57.717 -87.183 1.00 55.02 815 GLN B C 1
ATOM 6573 O O . GLN B 1 335 ? 37.274 -57.591 -87.596 1.00 56.91 815 GLN B O 1
ATOM 6579 N N . LYS B 1 336 ? 39.238 -56.679 -86.951 1.00 55.74 816 LYS B N 1
ATOM 6580 C CA . LYS B 1 336 ? 38.844 -55.290 -87.254 1.00 56.15 816 LYS B CA 1
ATOM 6581 C C . LYS B 1 336 ? 40.041 -54.351 -87.502 1.00 51.23 816 LYS B C 1
ATOM 6582 O O . LYS B 1 336 ? 41.198 -54.749 -87.323 1.00 50.60 816 LYS B O 1
ATOM 6588 N N . TYR B 1 337 ? 39.753 -53.124 -87.934 1.00 44.15 817 TYR B N 1
ATOM 6589 C CA . TYR B 1 337 ? 40.794 -52.153 -88.234 1.00 44.42 817 TYR B CA 1
ATOM 6590 C C . TYR B 1 337 ? 40.553 -50.823 -87.557 1.00 47.13 817 TYR B C 1
ATOM 6591 O O . TYR B 1 337 ? 39.459 -50.231 -87.690 1.00 50.59 817 TYR B O 1
ATOM 6600 N N . ARG B 1 338 ? 41.576 -50.343 -86.837 1.00 46.80 818 ARG B N 1
ATOM 6601 C CA . ARG B 1 338 ? 41.472 -49.065 -86.128 1.00 45.44 818 ARG B CA 1
ATOM 6602 C C . ARG B 1 338 ? 42.340 -48.011 -86.777 1.00 43.52 818 ARG B C 1
ATOM 6603 O O . ARG B 1 338 ? 43.557 -48.194 -86.924 1.00 41.91 818 ARG B O 1
ATOM 6611 N N . PHE B 1 339 ? 41.716 -46.903 -87.154 1.00 40.16 819 PHE B N 1
ATOM 6612 C CA . PHE B 1 339 ? 42.458 -45.837 -87.806 1.00 39.85 819 PHE B CA 1
ATOM 6613 C C . PHE B 1 339 ? 42.969 -44.863 -86.763 1.00 40.25 819 PHE B C 1
ATOM 6614 O O . PHE B 1 339 ? 42.203 -44.374 -85.934 1.00 42.06 819 PHE B O 1
ATOM 6622 N N . ILE B 1 340 ? 44.271 -44.604 -86.789 1.00 38.58 820 ILE B N 1
ATOM 6623 C CA . ILE B 1 340 ? 44.894 -43.782 -85.771 1.00 39.50 820 ILE B CA 1
ATOM 6624 C C . ILE B 1 340 ? 45.467 -42.522 -86.365 1.00 37.77 820 ILE B C 1
ATOM 6625 O O . ILE B 1 340 ? 46.105 -42.563 -87.407 1.00 41.65 820 ILE B O 1
ATOM 6630 N N . LEU B 1 341 ? 45.209 -41.398 -85.714 1.00 35.91 821 LEU B N 1
ATOM 6631 C CA . LEU B 1 341 ? 45.973 -40.192 -85.979 1.00 36.55 821 LEU B CA 1
ATOM 6632 C C . LEU B 1 341 ? 46.963 -39.980 -84.820 1.00 37.36 821 LEU B C 1
ATOM 6633 O O . LEU B 1 341 ? 46.542 -39.845 -83.674 1.00 39.65 821 LEU B O 1
ATOM 6638 N N . ALA B 1 342 ? 48.262 -39.956 -85.117 1.00 36.25 822 ALA B N 1
ATOM 6639 C CA . ALA B 1 342 ? 49.288 -39.729 -84.090 1.00 36.10 822 ALA B CA 1
ATOM 6640 C C . ALA B 1 342 ? 49.911 -38.356 -84.238 1.00 38.97 822 ALA B C 1
ATOM 6641 O O . ALA B 1 342 ? 50.492 -38.038 -85.269 1.00 40.64 822 ALA B O 1
ATOM 6643 N N . GLN B 1 343 ? 49.738 -37.527 -83.210 1.00 38.62 823 GLN B N 1
ATOM 6644 C CA . GLN B 1 343 ? 50.370 -36.231 -83.167 1.00 36.22 823 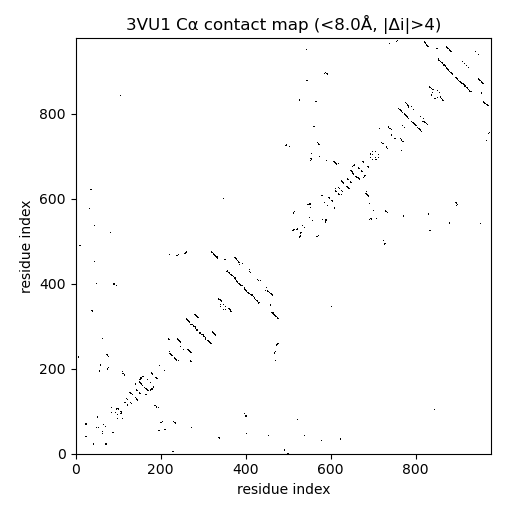GLN B CA 1
ATOM 6645 C C . GLN B 1 343 ? 50.625 -35.781 -81.724 1.00 38.44 823 GLN B C 1
ATOM 6646 O O . GLN B 1 343 ? 50.438 -36.530 -80.753 1.00 36.31 823 GLN B O 1
ATOM 6652 N N . LYS B 1 344 ? 51.087 -34.550 -81.600 1.00 41.81 824 LYS B N 1
ATOM 6653 C CA . LYS B 1 344 ? 51.526 -34.050 -80.321 1.00 42.97 824 LYS B CA 1
ATOM 6654 C C . LYS B 1 344 ? 50.346 -33.535 -79.559 1.00 39.05 824 LYS B C 1
ATOM 6655 O O . LYS B 1 344 ? 49.636 -32.670 -80.062 1.00 39.99 824 LYS B O 1
ATOM 6661 N N . GLY B 1 345 ? 50.118 -34.097 -78.374 1.00 37.24 825 GLY B N 1
ATOM 6662 C CA . GLY B 1 345 ? 49.052 -33.620 -77.476 1.00 42.31 825 GLY B CA 1
ATOM 6663 C C . GLY B 1 345 ? 49.229 -33.889 -75.986 1.00 43.18 825 GLY B C 1
ATOM 6664 O O . GLY B 1 345 ? 50.044 -34.717 -75.595 1.00 45.80 825 GLY B O 1
ATOM 6665 N N . PRO B 1 346 ? 48.426 -33.220 -75.147 1.00 43.70 826 PRO B N 1
ATOM 6666 C CA . PRO B 1 346 ? 48.600 -33.250 -73.692 1.00 42.45 826 PRO B CA 1
ATOM 6667 C C . PRO B 1 346 ? 48.169 -34.557 -73.052 1.00 41.13 826 PRO B C 1
ATOM 6668 O O . PRO B 1 346 ? 47.240 -35.200 -73.505 1.00 42.43 826 PRO B O 1
ATOM 6672 N N . VAL B 1 347 ? 48.847 -34.933 -71.985 1.00 41.93 827 VAL B N 1
ATOM 6673 C CA . VAL B 1 347 ? 48.583 -36.192 -71.335 1.00 44.26 827 VAL B CA 1
ATOM 6674 C C . VAL B 1 347 ? 48.887 -36.073 -69.826 1.00 44.51 827 VAL B C 1
ATOM 6675 O O . VAL B 1 347 ? 49.530 -35.120 -69.398 1.00 41.82 827 VAL B O 1
ATOM 6679 N N . GLY B 1 348 ? 48.364 -36.990 -69.014 1.00 48.02 828 GLY B N 1
ATOM 6680 C CA . GLY B 1 348 ? 48.563 -36.910 -67.555 1.00 49.72 828 GLY B CA 1
ATOM 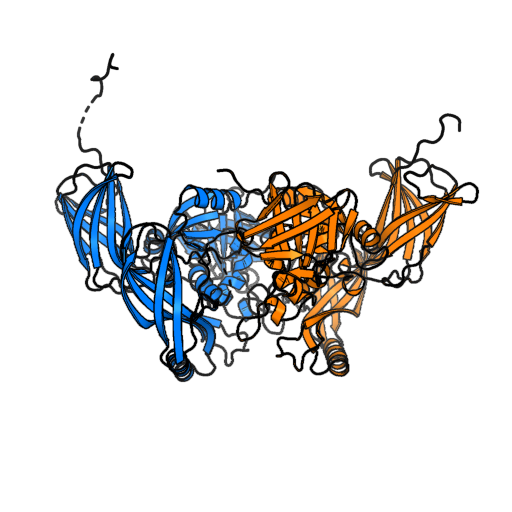6681 C C . GLY B 1 348 ? 47.628 -36.073 -66.673 1.00 50.06 828 GLY B C 1
ATOM 6682 O O . GLY B 1 348 ? 47.309 -34.905 -66.946 1.00 47.61 828 GLY B O 1
ATOM 6683 N N . VAL B 1 349 ? 47.214 -36.681 -65.576 1.00 50.46 829 VAL B N 1
ATOM 6684 C CA . VAL B 1 349 ? 46.407 -36.010 -64.574 1.00 52.33 829 VAL B CA 1
ATOM 6685 C C . VAL B 1 349 ? 47.228 -35.724 -63.305 1.00 49.78 829 VAL B C 1
ATOM 6686 O O . VAL B 1 349 ? 47.858 -36.631 -62.776 1.00 50.46 829 VAL B O 1
ATOM 6690 N N . LEU B 1 350 ? 47.235 -34.480 -62.824 1.00 49.98 830 LEU B N 1
ATOM 6691 C CA . LEU B 1 350 ? 47.851 -34.169 -61.495 1.00 52.28 830 LEU B CA 1
ATOM 6692 C C . LEU B 1 350 ? 47.227 -34.995 -60.344 1.00 53.93 830 LEU B C 1
ATOM 6693 O O . LEU B 1 350 ? 46.013 -34.923 -60.103 1.00 52.97 830 LEU B O 1
ATOM 6698 N N . THR B 1 351 ? 48.053 -35.776 -59.645 1.00 56.93 831 THR B N 1
ATOM 6699 C CA . THR B 1 351 ? 47.535 -36.728 -58.642 1.00 61.76 831 THR B CA 1
ATOM 6700 C C . THR B 1 351 ? 47.716 -36.329 -57.182 1.00 62.99 831 THR B C 1
ATOM 6701 O O . THR B 1 351 ? 47.160 -36.976 -56.292 1.00 63.57 831 THR B O 1
ATOM 6705 N N . GLY B 1 352 ? 48.509 -35.290 -56.946 1.00 62.19 832 GLY B N 1
ATOM 6706 C CA . GLY B 1 352 ? 48.632 -34.690 -55.627 1.00 61.67 832 GLY B CA 1
ATOM 6707 C C . GLY B 1 352 ? 49.088 -33.263 -55.814 1.00 66.69 832 GLY B C 1
ATOM 6708 O O . GLY B 1 352 ? 49.335 -32.835 -56.949 1.00 67.11 832 GLY B O 1
ATOM 6709 N N . PRO B 1 353 ? 49.227 -32.519 -54.702 1.00 71.39 833 PRO B N 1
ATOM 6710 C CA . PRO B 1 353 ? 49.599 -31.081 -54.686 1.00 66.18 833 PRO B CA 1
ATOM 6711 C C . PRO B 1 353 ? 50.821 -30.687 -55.537 1.00 58.61 833 PRO B C 1
ATOM 6712 O O . PRO B 1 353 ? 51.770 -31.445 -55.671 1.00 61.21 833 PRO B O 1
ATOM 6716 N N . VAL B 1 354 ? 50.771 -29.499 -56.103 1.00 52.03 834 VAL B N 1
ATOM 6717 C CA . VAL B 1 354 ? 51.886 -28.925 -56.817 1.00 55.88 834 VAL B CA 1
ATOM 6718 C C . VAL B 1 354 ? 52.601 -27.978 -55.858 1.00 62.39 834 VAL B C 1
ATOM 6719 O O . VAL B 1 354 ? 51.971 -27.050 -55.320 1.00 65.60 834 VAL B O 1
ATOM 6723 N N . ARG B 1 355 ? 53.905 -28.184 -55.652 1.00 62.80 835 ARG B N 1
ATOM 6724 C CA . ARG B 1 355 ? 54.698 -27.257 -54.837 1.00 59.19 835 ARG B CA 1
ATOM 6725 C C . ARG B 1 355 ? 55.682 -26.433 -55.655 1.00 62.46 835 ARG B C 1
ATOM 6726 O O . ARG B 1 355 ? 56.319 -26.945 -56.576 1.00 65.88 835 ARG B O 1
ATOM 6734 N N . VAL B 1 356 ? 55.773 -25.145 -55.334 1.00 64.41 836 VAL B N 1
ATOM 6735 C CA . VAL B 1 356 ? 56.852 -24.281 -55.808 1.00 66.90 836 VAL B CA 1
ATOM 6736 C C . VAL B 1 356 ? 57.639 -23.845 -54.571 1.00 71.51 836 VAL B C 1
ATOM 6737 O O . VAL B 1 356 ? 57.071 -23.211 -53.661 1.00 76.41 836 VAL B O 1
ATOM 6741 N N . ASN B 1 357 ? 58.931 -24.196 -54.531 1.00 71.14 837 ASN B N 1
ATOM 6742 C CA . ASN B 1 357 ? 59.816 -23.911 -53.382 1.00 61.51 837 ASN B CA 1
ATOM 6743 C C . ASN B 1 357 ? 59.266 -24.497 -52.075 1.00 60.52 837 ASN B C 1
ATOM 6744 O O . ASN B 1 357 ? 59.339 -23.868 -51.018 1.00 61.96 837 ASN B O 1
ATOM 6749 N N . GLY B 1 358 ? 58.689 -25.694 -52.173 1.00 56.63 838 GLY B N 1
ATOM 6750 C CA . GLY B 1 358 ? 58.173 -26.421 -51.017 1.00 56.36 838 GLY B CA 1
ATOM 6751 C C . GLY B 1 358 ? 56.731 -26.088 -50.681 1.00 62.16 838 GLY B C 1
ATOM 6752 O O . GLY B 1 358 ? 56.055 -26.857 -49.989 1.00 59.77 838 GLY B O 1
ATOM 6753 N N . LYS B 1 359 ? 56.260 -24.945 -51.183 1.00 65.73 839 LYS B N 1
ATOM 6754 C CA . LYS B 1 359 ? 54.929 -24.413 -50.861 1.00 68.48 839 LYS B CA 1
ATOM 6755 C C . LYS B 1 359 ? 53.801 -24.803 -51.857 1.00 66.02 839 LYS B C 1
ATOM 6756 O O . LYS B 1 359 ? 53.861 -24.479 -53.049 1.00 66.37 839 LYS B O 1
ATOM 6762 N N . ILE B 1 360 ? 52.776 -25.484 -51.349 1.00 57.42 840 ILE B N 1
ATOM 6763 C CA . ILE B 1 360 ? 51.590 -25.834 -52.125 1.00 57.20 840 ILE B CA 1
ATOM 6764 C C . ILE B 1 360 ? 50.980 -24.620 -52.821 1.00 60.12 840 ILE B C 1
ATOM 6765 O O . ILE B 1 360 ? 50.595 -23.666 -52.146 1.00 64.32 840 ILE B O 1
ATOM 6770 N N . THR B 1 361 ? 50.892 -24.637 -54.156 1.00 62.62 841 THR B N 1
ATOM 6771 C CA . THR B 1 361 ? 50.139 -23.568 -54.857 1.00 67.18 841 THR B CA 1
ATOM 6772 C C . THR B 1 361 ? 48.934 -24.042 -55.687 1.00 68.05 841 THR B C 1
ATOM 6773 O O . THR B 1 361 ? 48.751 -25.253 -55.929 1.00 70.02 841 THR B O 1
ATOM 6777 N N . ASN B 1 362 ? 48.119 -23.062 -56.099 1.00 63.35 842 ASN B N 1
ATOM 6778 C CA . ASN B 1 362 ? 47.035 -23.235 -57.079 1.00 59.55 842 ASN B CA 1
ATOM 6779 C C . ASN B 1 362 ? 47.414 -24.073 -58.336 1.00 56.03 842 ASN B C 1
ATOM 6780 O O . ASN B 1 362 ? 48.191 -23.619 -59.189 1.00 51.52 842 ASN B O 1
ATOM 6785 N N . PRO B 1 363 ? 46.840 -25.285 -58.461 1.00 51.19 843 PRO B N 1
ATOM 6786 C CA . PRO B 1 363 ? 47.158 -26.125 -59.625 1.00 50.76 843 PRO B CA 1
ATOM 6787 C C . PRO B 1 363 ? 46.739 -25.501 -60.968 1.00 50.24 843 PRO B C 1
ATOM 6788 O O . PRO B 1 363 ? 47.192 -25.949 -62.002 1.00 56.68 843 PRO B O 1
ATOM 6792 N N . ALA B 1 364 ? 45.908 -24.464 -60.937 1.00 48.63 844 ALA B N 1
ATOM 6793 C CA . ALA B 1 364 ? 45.410 -23.783 -62.132 1.00 46.41 844 ALA B CA 1
ATOM 6794 C C . ALA B 1 364 ? 46.166 -22.497 -62.479 1.00 48.74 844 ALA B C 1
ATOM 6795 O O . ALA B 1 364 ? 46.003 -21.948 -63.569 1.00 48.83 844 ALA B O 1
ATOM 6797 N N . TYR B 1 365 ? 46.948 -21.991 -61.530 1.00 52.66 845 TYR B N 1
ATOM 6798 C CA . TYR B 1 365 ? 47.847 -20.840 -61.741 1.00 53.38 845 TYR B CA 1
ATOM 6799 C C . TYR B 1 365 ? 49.032 -21.142 -60.847 1.00 56.35 845 TYR B C 1
ATOM 6800 O O . TYR B 1 365 ? 49.077 -20.669 -59.704 1.00 62.79 845 TYR B O 1
ATOM 6809 N N . ILE B 1 366 ? 49.951 -21.975 -61.338 1.00 53.05 846 ILE B N 1
ATOM 6810 C CA . ILE B 1 366 ? 51.017 -22.531 -60.502 1.00 49.91 846 ILE B CA 1
ATOM 6811 C C . ILE B 1 366 ? 52.204 -21.582 -60.268 1.00 56.10 846 ILE B C 1
ATOM 6812 O O . ILE B 1 366 ? 52.917 -21.724 -59.269 1.00 60.48 846 ILE B O 1
ATOM 6817 N N . MET B 1 367 ? 52.408 -20.632 -61.180 1.00 55.41 847 MET B N 1
ATOM 6818 C CA . MET B 1 367 ? 53.504 -19.676 -61.088 1.00 59.10 847 MET B CA 1
ATOM 6819 C C . MET B 1 367 ? 53.037 -18.356 -61.649 1.00 59.21 847 MET B C 1
ATOM 6820 O O . MET B 1 367 ? 52.254 -18.336 -62.590 1.00 60.22 847 MET B O 1
ATOM 6825 N N . ARG B 1 368 ? 53.501 -17.255 -61.067 1.00 59.90 848 ARG B N 1
ATOM 6826 C CA . ARG B 1 368 ? 53.137 -15.932 -61.561 1.00 61.01 848 ARG B CA 1
ATOM 6827 C C . ARG B 1 368 ? 54.170 -15.413 -62.554 1.00 56.99 848 ARG B C 1
ATOM 6828 O O . ARG B 1 368 ? 55.329 -15.811 -62.544 1.00 51.38 848 ARG B O 1
ATOM 6836 N N . GLU B 1 369 ? 53.699 -14.554 -63.444 1.00 61.52 849 GLU B N 1
ATOM 6837 C CA . GLU B 1 369 ? 54.525 -13.811 -64.381 1.00 67.21 849 GLU B CA 1
ATOM 6838 C C . GLU B 1 369 ? 55.806 -13.296 -63.709 1.00 73.28 849 GLU B C 1
ATOM 6839 O O . GLU B 1 369 ? 55.744 -12.613 -62.680 1.00 73.82 849 GLU B O 1
ATOM 6845 N N . GLY B 1 370 ? 56.964 -13.637 -64.267 1.00 75.45 850 GLY B N 1
ATOM 6846 C CA . GLY B 1 370 ? 58.235 -13.126 -63.739 1.00 73.55 850 GLY B CA 1
ATOM 6847 C C . GLY B 1 370 ? 58.956 -13.972 -62.694 1.00 73.47 850 GLY B C 1
ATOM 6848 O O . GLY B 1 370 ? 60.177 -13.933 -62.622 1.00 75.65 850 GLY B O 1
ATOM 6849 N N . GLU B 1 371 ? 58.215 -14.731 -61.883 1.00 73.04 851 GLU B N 1
ATOM 6850 C CA . GLU B 1 371 ? 58.799 -15.488 -60.765 1.00 73.40 851 GLU B CA 1
ATOM 6851 C C . GLU B 1 371 ? 59.556 -16.732 -61.252 1.00 69.34 851 GLU B C 1
ATOM 6852 O O . GLU B 1 371 ? 59.442 -17.090 -62.414 1.00 72.88 851 GLU B O 1
ATOM 6858 N N . SER B 1 372 ? 60.348 -17.359 -60.377 1.00 70.37 852 SER B N 1
ATOM 6859 C CA . SER B 1 372 ? 61.099 -18.589 -60.715 1.00 71.68 852 SER B CA 1
ATOM 6860 C C . SER B 1 372 ? 61.194 -19.512 -59.511 1.00 68.02 852 SER B C 1
ATOM 6861 O O . SER B 1 372 ? 60.902 -19.089 -58.403 1.00 70.76 852 SER B O 1
ATOM 6864 N N . GLY B 1 373 ? 61.578 -20.770 -59.712 1.00 66.04 853 GLY B N 1
ATOM 6865 C CA . GLY B 1 373 ? 61.622 -21.695 -58.583 1.00 67.52 853 GLY B CA 1
ATOM 6866 C C . GLY B 1 373 ? 61.709 -23.177 -58.882 1.00 68.89 853 GLY B C 1
ATOM 6867 O O . GLY B 1 373 ? 61.707 -23.596 -60.035 1.00 75.64 853 GLY B O 1
ATOM 6868 N N . ARG B 1 374 ? 61.779 -23.956 -57.807 1.00 69.05 854 ARG B N 1
ATOM 6869 C CA . ARG B 1 374 ? 61.889 -25.405 -57.832 1.00 67.37 854 ARG B CA 1
ATOM 6870 C C . ARG B 1 374 ? 60.492 -26.004 -57.868 1.00 69.58 854 ARG B C 1
ATOM 6871 O O . ARG B 1 374 ? 59.767 -25.967 -56.866 1.00 71.99 854 ARG B O 1
ATOM 6879 N N . LEU B 1 375 ? 60.120 -26.557 -59.024 1.00 71.49 855 LEU B N 1
ATOM 6880 C CA . LEU B 1 375 ? 58.773 -27.104 -59.237 1.00 69.38 855 LEU B CA 1
ATOM 6881 C C . LEU B 1 375 ? 58.682 -28.607 -58.981 1.00 64.90 855 LEU B C 1
ATOM 6882 O O . LEU B 1 375 ? 59.397 -29.389 -59.605 1.00 65.64 855 LEU B O 1
ATOM 6887 N N . GLU B 1 376 ? 57.795 -28.997 -58.069 1.00 64.74 856 GLU B N 1
ATOM 6888 C CA . GLU B 1 376 ? 57.581 -30.409 -57.704 1.00 72.89 856 GLU B CA 1
ATOM 6889 C C . GLU B 1 376 ? 56.128 -30.762 -57.991 1.00 73.64 856 GLU B C 1
ATOM 6890 O O . GLU B 1 376 ? 55.228 -30.077 -57.509 1.00 82.51 856 GLU B O 1
ATOM 6896 N N . LEU B 1 377 ? 55.890 -31.808 -58.782 1.00 70.37 857 LEU B N 1
ATOM 6897 C CA . LEU B 1 377 ? 54.523 -32.266 -59.055 1.00 65.95 857 LEU B CA 1
ATOM 6898 C C . LEU B 1 377 ? 54.399 -33.766 -59.257 1.00 64.44 857 LEU B C 1
ATOM 6899 O O . LEU B 1 377 ? 55.345 -34.438 -59.650 1.00 61.29 857 LEU B O 1
ATOM 6904 N N . LYS B 1 378 ? 53.208 -34.275 -58.984 1.00 64.72 858 LYS B N 1
ATOM 6905 C CA . LYS B 1 378 ? 52.951 -35.692 -59.076 1.00 70.33 858 LYS B CA 1
ATOM 6906 C C . LYS B 1 378 ? 51.937 -35.893 -60.211 1.00 70.12 858 LYS B C 1
ATOM 6907 O O . LYS B 1 378 ? 50.824 -35.343 -60.164 1.00 67.70 858 LYS B O 1
ATOM 6913 N N . VAL B 1 379 ? 52.325 -36.677 -61.222 1.00 65.14 859 VAL B N 1
ATOM 6914 C CA . VAL B 1 379 ? 51.530 -36.811 -62.444 1.00 59.63 859 VAL B CA 1
ATOM 6915 C C . VAL B 1 379 ? 51.182 -38.261 -62.797 1.00 56.11 859 VAL B C 1
ATOM 6916 O O . VAL B 1 379 ? 52.039 -39.140 -62.772 1.00 58.60 859 VAL B O 1
ATOM 6920 N N . GLY B 1 380 ? 49.910 -38.502 -63.113 1.00 55.17 860 GLY B N 1
ATOM 6921 C CA . GLY B 1 380 ? 49.418 -39.853 -63.413 1.00 54.72 860 GLY B CA 1
ATOM 6922 C C . GLY B 1 380 ? 49.095 -40.114 -64.878 1.00 54.45 860 GLY B C 1
ATOM 6923 O O . GLY B 1 380 ? 48.218 -39.483 -65.446 1.00 55.70 860 GLY B O 1
ATOM 6924 N N . VAL B 1 381 ? 49.815 -41.040 -65.500 1.00 54.23 861 VAL B N 1
ATOM 6925 C CA . VAL B 1 381 ? 49.491 -41.448 -66.858 1.00 51.28 861 VAL B CA 1
ATOM 6926 C C . VAL B 1 381 ? 49.067 -42.896 -66.904 1.00 53.45 861 VAL B C 1
ATOM 6927 O O . VAL B 1 381 ? 49.355 -43.656 -65.988 1.00 51.65 861 VAL B O 1
ATOM 6931 N N . ASP B 1 382 ? 48.353 -43.247 -67.973 1.00 62.17 862 ASP B N 1
ATOM 6932 C CA . ASP B 1 382 ? 47.818 -44.589 -68.191 1.00 65.25 862 ASP B CA 1
ATOM 6933 C C . ASP B 1 382 ? 48.782 -45.473 -68.979 1.00 63.77 862 ASP B C 1
ATOM 6934 O O . ASP B 1 382 ? 48.498 -46.651 -69.136 1.00 71.85 862 ASP B O 1
ATOM 6939 N N . LYS B 1 383 ? 49.901 -44.918 -69.464 1.00 64.83 863 LYS B N 1
ATOM 6940 C CA . LYS B 1 383 ? 50.935 -45.690 -70.199 1.00 64.29 863 LYS B CA 1
ATOM 6941 C C . LYS B 1 383 ? 52.281 -44.964 -70.389 1.00 63.48 863 LYS B C 1
ATOM 6942 O O . LYS B 1 383 ? 52.416 -43.784 -70.062 1.00 61.77 863 LYS B O 1
ATOM 6948 N N . GLU B 1 384 ? 53.273 -45.685 -70.908 1.00 61.62 864 GLU B N 1
ATOM 6949 C CA . GLU B 1 384 ? 54.617 -45.142 -71.099 1.00 61.90 864 GLU B CA 1
ATOM 6950 C C . GLU B 1 384 ? 54.640 -44.039 -72.132 1.00 58.81 864 GLU B C 1
ATOM 6951 O O . GLU B 1 384 ? 54.124 -44.222 -73.233 1.00 63.13 864 GLU B O 1
ATOM 6957 N N . TYR B 1 385 ? 55.263 -42.913 -71.794 1.00 54.61 865 TYR B N 1
ATOM 6958 C CA . TYR B 1 385 ? 55.453 -41.820 -72.741 1.00 53.18 865 TYR B CA 1
ATOM 6959 C C . TYR B 1 385 ? 56.817 -41.210 -72.554 1.00 52.14 865 TYR B C 1
ATOM 6960 O O . TYR B 1 385 ? 57.472 -41.473 -71.556 1.00 58.33 865 TYR B O 1
ATOM 6969 N N . THR B 1 386 ? 57.231 -40.397 -73.522 1.00 47.63 866 THR B N 1
ATOM 6970 C CA . THR B 1 386 ? 58.396 -39.553 -73.400 1.00 48.95 866 THR B CA 1
ATOM 6971 C C . THR B 1 386 ? 57.864 -38.149 -73.603 1.00 50.41 866 THR B C 1
ATOM 6972 O O . THR B 1 386 ? 57.411 -37.805 -74.687 1.00 52.30 866 THR B O 1
ATOM 6976 N N . ALA B 1 387 ? 57.924 -37.335 -72.556 1.00 52.75 867 ALA B N 1
ATOM 6977 C CA . ALA B 1 387 ? 57.196 -36.072 -72.549 1.00 52.36 867 ALA B CA 1
ATOM 6978 C C . ALA B 1 387 ? 58.058 -34.830 -72.491 1.00 51.56 867 ALA B C 1
ATOM 6979 O O . ALA B 1 387 ? 59.167 -34.836 -71.965 1.00 56.02 867 ALA B O 1
ATOM 6981 N N . ASP B 1 388 ? 57.519 -33.768 -73.061 1.00 51.32 868 ASP B N 1
ATOM 6982 C CA . ASP B 1 388 ? 58.029 -32.432 -72.882 1.00 56.63 868 ASP B CA 1
ATOM 6983 C C . ASP B 1 388 ? 57.108 -31.730 -71.891 1.00 58.55 868 ASP B C 1
ATOM 6984 O O . ASP B 1 388 ? 55.886 -31.787 -72.027 1.00 63.29 868 ASP B O 1
ATOM 6989 N N . LEU B 1 389 ? 57.692 -31.091 -70.881 1.00 57.89 869 LEU B N 1
ATOM 6990 C CA . LEU B 1 389 ? 56.912 -30.384 -69.880 1.00 53.31 869 LEU B CA 1
ATOM 6991 C C . LEU B 1 389 ? 56.937 -28.906 -70.199 1.00 52.85 869 LEU B C 1
ATOM 6992 O O . LEU B 1 389 ? 57.994 -28.301 -70.216 1.00 55.46 869 LEU B O 1
ATOM 6997 N N . TYR B 1 390 ? 55.772 -28.338 -70.496 1.00 53.23 870 TYR B N 1
ATOM 6998 C CA . TYR B 1 390 ? 55.670 -26.909 -70.796 1.00 52.23 870 TYR B CA 1
ATOM 6999 C C . TYR B 1 390 ? 54.856 -26.235 -69.714 1.00 52.49 870 TYR B C 1
ATOM 7000 O O . TYR B 1 390 ? 54.155 -26.892 -68.937 1.00 54.51 870 TYR B O 1
ATOM 7009 N N . LEU B 1 391 ? 54.935 -24.917 -69.688 1.00 49.84 871 LEU B N 1
ATOM 7010 C CA . LEU B 1 391 ? 53.969 -24.124 -68.985 1.00 50.57 871 LEU B CA 1
ATOM 7011 C C . LEU B 1 391 ? 52.972 -23.583 -70.014 1.00 52.06 871 LEU B C 1
ATOM 7012 O O . LEU B 1 391 ? 53.360 -22.953 -71.021 1.00 52.57 871 LEU B O 1
ATOM 7017 N N . ARG B 1 392 ? 51.689 -23.828 -69.778 1.00 47.52 872 ARG B N 1
ATOM 7018 C CA . ARG B 1 392 ? 50.685 -23.404 -70.745 1.00 45.96 872 ARG B CA 1
ATOM 7019 C C . ARG B 1 392 ? 49.796 -22.331 -70.160 1.00 45.49 872 ARG B C 1
ATOM 7020 O O . ARG B 1 392 ? 49.296 -22.467 -69.044 1.00 43.37 872 ARG B O 1
ATOM 7028 N N . ALA B 1 393 ? 49.608 -21.265 -70.926 1.00 44.47 873 ALA B N 1
ATOM 7029 C CA . ALA B 1 393 ? 48.635 -20.246 -70.588 1.00 44.95 873 ALA B CA 1
ATOM 7030 C C . ALA B 1 393 ? 47.261 -20.514 -71.233 1.00 47.82 873 ALA B C 1
ATOM 7031 O O . ALA B 1 393 ? 47.196 -20.901 -72.401 1.00 48.90 873 ALA B O 1
ATOM 7033 N N . THR B 1 394 ? 46.173 -20.291 -70.484 1.00 46.48 874 THR B N 1
ATOM 7034 C CA . THR B 1 394 ? 44.813 -20.326 -71.044 1.00 42.40 874 THR B CA 1
ATOM 7035 C C . THR B 1 394 ? 44.031 -19.078 -70.686 1.00 41.87 874 THR B C 1
ATOM 7036 O O . THR B 1 394 ? 43.836 -18.777 -69.518 1.00 44.13 874 THR B O 1
ATOM 7040 N N . PHE B 1 395 ? 43.583 -18.353 -71.699 1.00 43.61 875 PHE B N 1
ATOM 7041 C CA . PHE B 1 395 ? 42.653 -17.249 -71.486 1.00 44.80 875 PHE B CA 1
ATOM 7042 C C . PHE B 1 395 ? 41.258 -17.667 -71.936 1.00 45.20 875 PHE B C 1
ATOM 7043 O O . PHE B 1 395 ? 41.071 -18.146 -73.061 1.00 43.83 875 PHE B O 1
ATOM 7051 N N . ILE B 1 396 ? 40.296 -17.518 -71.029 1.00 41.81 876 ILE B N 1
ATOM 7052 C CA . ILE B 1 396 ? 38.888 -17.627 -71.342 1.00 36.96 876 ILE B CA 1
ATOM 7053 C C . ILE B 1 396 ? 38.323 -16.237 -71.129 1.00 38.56 876 ILE B C 1
ATOM 7054 O O . ILE B 1 396 ? 38.521 -15.640 -70.070 1.00 43.32 876 ILE B O 1
ATOM 7059 N N . TYR B 1 397 ? 37.671 -15.693 -72.148 1.00 37.02 877 TYR B N 1
ATOM 7060 C CA . TYR B 1 397 ? 37.196 -14.329 -72.083 1.00 36.71 877 TYR B CA 1
ATOM 7061 C C . TYR B 1 397 ? 36.003 -14.120 -73.020 1.00 39.02 877 TYR B C 1
ATOM 7062 O O . TYR B 1 397 ? 35.764 -14.948 -73.908 1.00 39.07 877 TYR B O 1
ATOM 7071 N N . LEU B 1 398 ? 35.264 -13.028 -72.809 1.00 35.02 878 LEU B N 1
ATOM 7072 C CA . LEU B 1 398 ? 34.086 -12.728 -73.598 1.00 37.14 878 LEU B CA 1
ATOM 7073 C C . LEU B 1 398 ? 34.310 -11.497 -74.443 1.00 42.33 878 LEU B C 1
ATOM 7074 O O . LEU B 1 398 ? 35.091 -10.612 -74.073 1.00 45.41 878 LEU B O 1
ATOM 7079 N N . VAL B 1 399 ? 33.625 -11.445 -75.585 1.00 44.28 879 VAL B N 1
ATOM 7080 C CA . VAL B 1 399 ? 33.592 -10.235 -76.411 1.00 47.03 879 VAL B CA 1
ATOM 7081 C C . VAL B 1 399 ? 32.133 -9.858 -76.693 1.00 45.43 879 VAL B C 1
ATOM 7082 O O . VAL B 1 399 ? 31.411 -10.610 -77.319 1.00 45.67 879 VAL B O 1
ATOM 7086 N N . ARG B 1 400 ? 31.704 -8.690 -76.245 1.00 43.78 880 ARG B N 1
ATOM 7087 C CA . ARG B 1 400 ? 30.319 -8.322 -76.431 1.00 47.61 880 ARG B CA 1
ATOM 7088 C C . ARG B 1 400 ? 29.954 -8.267 -77.905 1.00 46.90 880 ARG B C 1
ATOM 7089 O O . ARG B 1 400 ? 30.767 -7.851 -78.721 1.00 47.49 880 ARG B O 1
ATOM 7097 N N . LYS B 1 401 ? 28.735 -8.716 -78.225 1.00 47.85 881 LYS B N 1
ATOM 7098 C CA . LYS B 1 401 ? 28.159 -8.607 -79.562 1.00 46.43 881 LYS B CA 1
ATOM 7099 C C . LYS B 1 401 ? 26.828 -7.885 -79.450 1.00 48.60 881 LYS B C 1
ATOM 7100 O O . LYS B 1 401 ? 25.970 -8.271 -78.655 1.00 52.81 881 LYS B O 1
ATOM 7106 N N . GLY B 1 402 ? 26.686 -6.803 -80.214 1.00 50.85 882 GLY B N 1
ATOM 7107 C CA . GLY B 1 402 ? 25.500 -5.956 -80.168 1.00 53.23 882 GLY B CA 1
ATOM 7108 C C . GLY B 1 402 ? 25.445 -5.074 -78.935 1.00 56.09 882 GLY B C 1
ATOM 7109 O O . GLY B 1 402 ? 26.365 -5.077 -78.126 1.00 57.03 882 GLY B O 1
ATOM 7110 N N . GLY B 1 403 ? 24.364 -4.308 -78.803 1.00 57.75 883 GLY B N 1
ATOM 7111 C CA . GLY B 1 403 ? 24.185 -3.394 -77.678 1.00 64.18 883 GLY B CA 1
ATOM 7112 C C . GLY B 1 403 ? 25.134 -2.207 -77.627 1.00 64.87 883 GLY B C 1
ATOM 7113 O O . GLY B 1 403 ? 26.149 -2.183 -78.323 1.00 64.05 883 GLY B O 1
ATOM 7114 N N . LYS B 1 404 ? 24.804 -1.233 -76.778 1.00 68.88 884 LYS B N 1
ATOM 7115 C CA . LYS B 1 404 ? 25.562 0.029 -76.671 1.00 72.88 884 LYS B CA 1
ATOM 7116 C C . LYS B 1 404 ? 26.693 0.005 -75.634 1.00 69.33 884 LYS B C 1
ATOM 7117 O O . LYS B 1 404 ? 27.648 0.764 -75.748 1.00 71.68 884 LYS B O 1
ATOM 7123 N N . SER B 1 405 ? 26.561 -0.842 -74.616 1.00 66.91 885 SER B N 1
ATOM 7124 C CA . SER B 1 405 ? 27.636 -1.111 -73.656 1.00 63.29 885 SER B CA 1
ATOM 7125 C C . SER B 1 405 ? 27.492 -2.512 -73.075 1.00 63.26 885 SER B C 1
ATOM 7126 O O . SER B 1 405 ? 26.533 -3.220 -73.377 1.00 60.86 885 SER B O 1
ATOM 7129 N N . ASN B 1 406 ? 28.437 -2.898 -72.225 1.00 57.46 886 ASN B N 1
ATOM 7130 C CA . ASN B 1 406 ? 28.347 -4.161 -71.529 1.00 54.45 886 ASN B CA 1
ATOM 7131 C C . ASN B 1 406 ? 27.154 -4.238 -70.608 1.00 54.66 886 ASN B C 1
ATOM 7132 O O . ASN B 1 406 ? 26.757 -5.326 -70.179 1.00 55.27 886 ASN B O 1
ATOM 7137 N N . GLU B 1 407 ? 26.565 -3.084 -70.335 1.00 56.10 887 GLU B N 1
ATOM 7138 C CA . GLU B 1 407 ? 25.443 -3.002 -69.426 1.00 61.68 887 GLU B CA 1
ATOM 7139 C C . GLU B 1 407 ? 24.083 -3.060 -70.155 1.00 60.50 887 GLU B C 1
ATOM 7140 O O . GLU B 1 407 ? 23.035 -3.187 -69.526 1.00 67.89 887 GLU B O 1
ATOM 7146 N N . ASP B 1 408 ? 24.120 -3.011 -71.483 1.00 58.06 888 ASP B N 1
ATOM 7147 C CA . ASP B 1 408 ? 22.941 -3.031 -72.342 1.00 54.24 888 ASP B CA 1
ATOM 7148 C C . ASP B 1 408 ? 22.335 -4.419 -72.338 1.00 56.45 888 ASP B C 1
ATOM 7149 O O . ASP B 1 408 ? 23.019 -5.396 -72.633 1.00 52.66 888 ASP B O 1
ATOM 7154 N N . TYR B 1 409 ? 21.045 -4.504 -72.028 1.00 59.20 889 TYR B N 1
ATOM 7155 C CA . TYR B 1 409 ? 20.313 -5.772 -72.087 1.00 55.60 889 TYR B CA 1
ATOM 7156 C C . TYR B 1 409 ? 20.209 -6.429 -73.475 1.00 55.87 889 TYR B C 1
ATOM 7157 O O . TYR B 1 409 ? 19.934 -7.634 -73.572 1.00 59.91 889 TYR B O 1
ATOM 7166 N N . ASP B 1 410 ? 20.446 -5.672 -74.542 1.00 49.09 890 ASP B N 1
ATOM 7167 C CA . ASP B 1 410 ? 20.413 -6.259 -75.879 1.00 49.49 890 ASP B CA 1
ATOM 7168 C C . ASP B 1 410 ? 21.731 -6.929 -76.234 1.00 46.64 890 ASP B C 1
ATOM 7169 O O . ASP B 1 410 ? 21.877 -7.527 -77.297 1.00 45.61 890 ASP B O 1
ATOM 7174 N N . ALA B 1 411 ? 22.698 -6.830 -75.334 1.00 47.00 891 ALA B N 1
ATOM 7175 C CA . ALA B 1 411 ? 24.023 -7.384 -75.593 1.00 48.80 891 ALA B CA 1
ATOM 7176 C C . ALA B 1 411 ? 24.027 -8.882 -75.371 1.00 48.81 891 ALA B C 1
ATOM 7177 O O . ALA B 1 411 ? 23.427 -9.372 -74.415 1.00 50.61 891 ALA B O 1
ATOM 7179 N N . SER B 1 412 ? 24.686 -9.608 -76.263 1.00 46.92 892 SER B N 1
ATOM 7180 C CA . SER B 1 412 ? 25.082 -10.974 -75.964 1.00 44.58 892 SER B CA 1
ATOM 7181 C C . SER B 1 412 ? 26.605 -10.970 -75.799 1.00 43.47 892 SER B C 1
ATOM 7182 O O . SER B 1 412 ? 27.263 -9.965 -76.126 1.00 39.31 892 SER B O 1
ATOM 7185 N N . PHE B 1 413 ? 27.145 -12.074 -75.266 1.00 43.40 893 PHE B N 1
ATOM 7186 C CA . PHE B 1 413 ? 28.578 -12.198 -74.961 1.00 41.48 893 PHE B CA 1
ATOM 7187 C C . PHE B 1 413 ? 29.227 -13.470 -75.508 1.00 42.72 893 PHE B C 1
ATOM 7188 O O . PHE B 1 413 ? 28.974 -14.575 -75.015 1.00 45.65 893 PHE B O 1
ATOM 7196 N N . GLU B 1 414 ? 30.072 -13.291 -76.522 1.00 40.79 894 GLU B N 1
ATOM 7197 C CA . GLU B 1 414 ? 30.739 -14.376 -77.218 1.00 41.61 894 GLU B CA 1
ATOM 7198 C C . GLU B 1 414 ? 31.960 -14.894 -76.441 1.00 40.38 894 GLU B C 1
ATOM 7199 O O . GLU B 1 414 ? 32.873 -14.124 -76.139 1.00 40.38 894 GLU B O 1
ATOM 7205 N N . PRO B 1 415 ? 31.989 -16.206 -76.125 1.00 37.47 895 PRO B N 1
ATOM 7206 C CA . PRO B 1 415 ? 33.134 -16.757 -75.399 1.00 36.16 895 PRO B CA 1
ATOM 7207 C C . PRO B 1 415 ? 34.331 -17.130 -76.277 1.00 36.25 895 PRO B C 1
ATOM 7208 O O . PRO B 1 415 ? 34.156 -17.530 -77.417 1.00 42.23 895 PRO B O 1
ATOM 7212 N N . HIS B 1 416 ? 35.536 -16.998 -75.729 1.00 34.97 896 HIS B N 1
ATOM 7213 C CA . HIS B 1 416 ? 36.775 -17.328 -76.412 1.00 33.13 896 HIS B CA 1
ATOM 7214 C C . HIS B 1 416 ? 37.642 -18.092 -75.476 1.00 33.95 896 HIS B C 1
ATOM 7215 O O . HIS B 1 416 ? 37.640 -17.840 -74.264 1.00 37.56 896 HIS B O 1
ATOM 7222 N N . MET B 1 417 ? 38.386 -19.053 -75.997 1.00 31.19 897 MET B N 1
ATOM 7223 C CA . MET B 1 417 ? 39.391 -19.713 -75.190 1.00 31.38 897 MET B CA 1
ATOM 7224 C C . MET B 1 417 ? 40.660 -19.794 -76.016 1.00 34.38 897 MET B C 1
ATOM 7225 O O . MET B 1 417 ? 40.651 -20.381 -77.090 1.00 33.41 897 MET B O 1
ATOM 7230 N N . ASP B 1 418 ? 41.735 -19.168 -75.524 1.00 39.05 898 ASP B N 1
ATOM 7231 C CA . ASP B 1 418 ? 43.030 -19.142 -76.217 1.00 41.10 898 ASP B CA 1
ATOM 7232 C C . ASP B 1 418 ? 44.075 -19.808 -75.375 1.00 42.59 898 ASP B C 1
ATOM 7233 O O . ASP B 1 418 ? 44.176 -19.586 -74.180 1.00 44.33 898 ASP B O 1
ATOM 7238 N N . THR B 1 419 ? 44.884 -20.579 -76.064 1.00 44.04 899 THR B N 1
ATOM 7239 C CA . THR B 1 419 ? 45.884 -21.406 -75.497 1.00 45.49 899 THR B CA 1
ATOM 7240 C C . THR B 1 419 ? 47.234 -21.099 -76.167 1.00 49.14 899 THR B C 1
ATOM 7241 O O . THR B 1 419 ? 47.303 -20.822 -77.368 1.00 52.48 899 THR B O 1
ATOM 7245 N N . PHE B 1 420 ? 48.297 -21.110 -75.372 1.00 49.41 900 PHE B N 1
ATOM 7246 C CA . PHE B 1 420 ? 49.665 -21.051 -75.887 1.00 49.41 900 PHE B CA 1
ATOM 7247 C C . PHE B 1 420 ? 50.672 -21.587 -74.860 1.00 50.29 900 PHE B C 1
ATOM 7248 O O . PHE B 1 420 ? 50.418 -21.595 -73.645 1.00 51.24 900 PHE B O 1
ATOM 7256 N N . PHE B 1 421 ? 51.797 -22.072 -75.368 1.00 51.53 901 PHE B N 1
ATOM 7257 C CA . PHE B 1 421 ? 52.918 -22.461 -74.522 1.00 51.64 901 PHE B CA 1
ATOM 7258 C C . PHE B 1 421 ? 53.800 -21.254 -74.144 1.00 50.69 901 PHE B C 1
ATOM 7259 O O . PHE B 1 421 ? 54.158 -20.452 -75.008 1.00 46.67 901 PHE B O 1
ATOM 7267 N N . ILE B 1 422 ? 54.113 -21.109 -72.853 1.00 51.55 902 ILE B N 1
ATOM 7268 C CA . ILE B 1 422 ? 54.961 -20.000 -72.382 1.00 55.61 902 ILE B CA 1
ATOM 7269 C C . ILE B 1 422 ? 56.450 -20.344 -72.485 1.00 59.02 902 ILE B C 1
ATOM 7270 O O . ILE B 1 422 ? 57.229 -19.538 -72.979 1.00 62.72 902 ILE B O 1
ATOM 7275 N N . THR B 1 423 ? 56.834 -21.523 -71.988 1.00 56.99 903 THR B N 1
ATOM 7276 C CA . THR B 1 423 ? 58.213 -21.980 -72.012 1.00 59.32 903 THR B CA 1
ATOM 7277 C C . THR B 1 423 ? 58.175 -23.482 -71.946 1.00 58.81 903 THR B C 1
ATOM 7278 O O . THR B 1 423 ? 57.266 -24.054 -71.333 1.00 56.92 903 THR B O 1
ATOM 7282 N N . LYS B 1 424 ? 59.183 -24.117 -72.544 1.00 54.79 904 LYS B N 1
ATOM 7283 C CA . LYS B 1 424 ? 59.451 -25.504 -72.272 1.00 54.74 904 LYS B CA 1
ATOM 7284 C C . LYS B 1 424 ? 60.231 -25.518 -70.973 1.00 56.69 904 LYS B C 1
ATOM 7285 O O . LYS B 1 424 ? 61.028 -24.629 -70.736 1.00 57.72 904 LYS B O 1
ATOM 7291 N N . LEU B 1 425 ? 59.962 -26.495 -70.112 1.00 61.49 905 LEU B N 1
ATOM 7292 C CA . LEU B 1 425 ? 60.729 -26.686 -68.878 1.00 59.78 905 LEU B CA 1
ATOM 7293 C C . LEU B 1 425 ? 61.802 -27.758 -69.064 1.00 64.28 905 LEU B C 1
ATOM 7294 O O . LEU B 1 425 ? 62.987 -27.434 -69.116 1.00 73.31 905 LEU B O 1
ATOM 7299 N N . LYS B 1 426 ? 61.391 -29.019 -69.164 1.00 59.24 906 LYS B N 1
ATOM 7300 C CA . LYS B 1 426 ? 62.316 -30.111 -69.420 1.00 62.41 906 LYS B CA 1
ATOM 7301 C C . LYS B 1 426 ? 61.902 -30.877 -70.683 1.00 65.11 906 LYS B C 1
ATOM 7302 O O . LYS B 1 426 ? 60.831 -30.640 -71.242 1.00 64.49 906 LYS B O 1
ATOM 7308 N N . GLU B 1 427 ? 62.768 -31.788 -71.124 1.00 65.92 907 GLU B N 1
ATOM 7309 C CA . GLU B 1 427 ? 62.591 -32.541 -72.358 1.00 62.60 907 GLU B CA 1
ATOM 7310 C C . GLU B 1 427 ? 62.951 -33.996 -72.107 1.00 61.93 907 GLU B C 1
ATOM 7311 O O . GLU B 1 427 ? 63.792 -34.282 -71.262 1.00 68.64 907 GLU B O 1
ATOM 7317 N N . GLY B 1 428 ? 62.321 -34.918 -72.823 1.00 55.66 908 GLY B N 1
ATOM 7318 C CA . GLY B 1 428 ? 62.616 -36.335 -72.653 1.00 49.98 908 GLY B CA 1
ATOM 7319 C C . GLY B 1 428 ? 62.255 -36.979 -71.314 1.00 51.13 908 GLY B C 1
ATOM 7320 O O . GLY B 1 428 ? 62.893 -37.955 -70.912 1.00 52.86 908 GLY B O 1
ATOM 7321 N N . ILE B 1 429 ? 61.230 -36.472 -70.631 1.00 48.22 909 ILE B N 1
ATOM 7322 C CA . ILE B 1 429 ? 60.764 -37.085 -69.386 1.00 48.76 909 ILE B CA 1
ATOM 7323 C C . ILE B 1 429 ? 60.113 -38.455 -69.609 1.00 53.06 909 ILE B C 1
ATOM 7324 O O . ILE B 1 429 ? 59.105 -38.583 -70.302 1.00 52.80 909 ILE B O 1
ATOM 7329 N N . LYS B 1 430 ? 60.677 -39.481 -68.986 1.00 60.62 910 LYS B N 1
ATOM 7330 C CA . LYS B 1 430 ? 60.274 -40.848 -69.288 1.00 65.64 910 LYS B CA 1
ATOM 7331 C C . LYS B 1 430 ? 59.164 -41.324 -68.377 1.00 64.91 910 LYS B C 1
ATOM 7332 O O . LYS B 1 430 ? 59.376 -42.213 -67.569 1.00 72.42 910 LYS B O 1
ATOM 7338 N N . LEU B 1 431 ? 57.973 -40.747 -68.541 1.00 66.32 911 LEU B N 1
ATOM 7339 C CA . LEU B 1 431 ? 56.779 -41.145 -67.773 1.00 62.77 911 LEU B CA 1
ATOM 7340 C C . LEU B 1 431 ? 56.458 -42.605 -67.955 1.00 62.29 911 LEU B C 1
ATOM 7341 O O . LEU B 1 431 ? 56.507 -43.101 -69.079 1.00 68.34 911 LEU B O 1
ATOM 7346 N N . ARG B 1 432 ? 56.125 -43.277 -66.851 1.00 62.92 912 ARG B N 1
ATOM 7347 C CA . ARG B 1 432 ? 55.746 -44.697 -66.838 1.00 65.30 912 ARG B CA 1
ATOM 7348 C C . ARG B 1 432 ? 54.366 -44.800 -66.200 1.00 66.78 912 ARG B C 1
ATOM 7349 O O . ARG B 1 432 ? 53.996 -43.916 -65.429 1.00 64.72 912 ARG B O 1
ATOM 7357 N N . PRO B 1 433 ? 53.603 -45.881 -66.495 1.00 69.54 913 PRO B N 1
ATOM 7358 C CA . PRO B 1 433 ? 52.209 -46.027 -66.012 1.00 67.98 913 PRO B CA 1
ATOM 7359 C C . PRO B 1 433 ? 52.070 -45.816 -64.510 1.00 67.27 913 PRO B C 1
ATOM 7360 O O . PRO B 1 433 ? 52.991 -46.146 -63.770 1.00 74.07 913 PRO B O 1
ATOM 7364 N N . GLY B 1 434 ? 50.931 -45.277 -64.075 1.00 65.43 914 GLY B N 1
ATOM 7365 C CA . GLY B 1 434 ? 50.735 -44.850 -62.681 1.00 64.07 914 GLY B CA 1
ATOM 7366 C C . GLY B 1 434 ? 51.282 -43.455 -62.372 1.00 65.48 914 GLY B C 1
ATOM 7367 O O . GLY B 1 434 ? 51.397 -42.603 -63.260 1.00 67.19 914 GLY B O 1
ATOM 7368 N N . GLU B 1 435 ? 51.634 -43.218 -61.106 1.00 67.70 915 GLU B N 1
ATOM 7369 C CA . GLU B 1 435 ? 52.069 -41.887 -60.649 1.00 63.23 915 GLU B CA 1
ATOM 7370 C C . GLU B 1 435 ? 53.542 -41.615 -60.953 1.00 55.17 915 GLU B C 1
ATOM 7371 O O . GLU B 1 435 ? 54.312 -42.541 -61.074 1.00 54.22 915 GLU B O 1
ATOM 7377 N N . ASN B 1 436 ? 53.919 -40.349 -61.103 1.00 52.42 916 ASN B N 1
ATOM 7378 C CA . ASN B 1 436 ? 55.267 -39.971 -61.501 1.00 55.61 916 ASN B CA 1
ATOM 7379 C C . ASN B 1 436 ? 55.664 -38.662 -60.831 1.00 62.19 916 ASN B C 1
ATOM 7380 O O . ASN B 1 436 ? 55.024 -37.643 -61.082 1.00 69.31 916 ASN B O 1
ATOM 7385 N N . GLU B 1 437 ? 56.717 -38.668 -60.008 1.00 66.30 917 GLU B N 1
ATOM 7386 C CA . GLU B 1 437 ? 57.186 -37.438 -59.357 1.00 66.60 917 GLU B CA 1
ATOM 7387 C C . GLU B 1 437 ? 58.175 -36.766 -60.280 1.00 61.66 917 GLU B C 1
ATOM 7388 O O . GLU B 1 437 ? 59.086 -37.405 -60.781 1.00 61.09 917 GLU B O 1
ATOM 7394 N N . ILE B 1 438 ? 57.956 -35.483 -60.545 1.00 61.72 918 ILE B N 1
ATOM 7395 C CA . ILE B 1 438 ? 58.802 -34.725 -61.459 1.00 60.85 918 ILE B CA 1
ATOM 7396 C C . ILE B 1 438 ? 59.166 -33.428 -60.784 1.00 61.97 918 ILE B C 1
ATOM 7397 O O . ILE B 1 438 ? 58.289 -32.723 -60.268 1.00 61.79 918 ILE B O 1
ATOM 7402 N N . VAL B 1 439 ? 60.462 -33.122 -60.820 1.00 59.81 919 VAL B N 1
ATOM 7403 C CA . VAL B 1 439 ? 61.027 -31.934 -60.198 1.00 59.07 919 VAL B CA 1
ATOM 7404 C C . VAL B 1 439 ? 61.893 -31.216 -61.218 1.00 56.67 919 VAL B C 1
ATOM 7405 O O . VAL B 1 439 ? 62.652 -31.853 -61.945 1.00 57.44 919 VAL B O 1
ATOM 7409 N N . VAL B 1 440 ? 61.771 -29.892 -61.274 1.00 57.36 920 VAL B N 1
ATOM 7410 C CA . VAL B 1 440 ? 62.441 -29.116 -62.308 1.00 62.63 920 VAL B CA 1
ATOM 7411 C C . VAL B 1 440 ? 62.466 -27.629 -61.947 1.00 63.60 920 VAL B C 1
ATOM 7412 O O . VAL B 1 440 ? 61.614 -27.139 -61.197 1.00 61.12 920 VAL B O 1
ATOM 7416 N N . ASN B 1 441 ? 63.445 -26.918 -62.492 1.00 65.86 921 ASN B N 1
ATOM 7417 C CA . ASN B 1 441 ? 63.626 -25.518 -62.174 1.00 68.59 921 ASN B CA 1
ATOM 7418 C C . ASN B 1 441 ? 62.959 -24.665 -63.225 1.00 72.04 921 ASN B C 1
ATOM 7419 O O . ASN B 1 441 ? 63.241 -24.773 -64.414 1.00 83.98 921 ASN B O 1
ATOM 7424 N N . ALA B 1 442 ? 62.052 -23.822 -62.768 1.00 67.92 922 ALA B N 1
ATOM 7425 C CA . ALA B 1 442 ? 61.092 -23.202 -63.639 1.00 65.06 922 ALA B CA 1
ATOM 7426 C C . ALA B 1 442 ? 61.174 -21.693 -63.588 1.00 70.01 922 ALA B C 1
ATOM 7427 O O . ALA B 1 442 ? 61.054 -21.110 -62.512 1.00 74.70 922 ALA B O 1
ATOM 7429 N N . GLU B 1 443 ? 61.363 -21.062 -64.746 1.00 69.18 923 GLU B N 1
ATOM 7430 C CA . GLU B 1 443 ? 61.320 -19.606 -64.845 1.00 73.28 923 GLU B CA 1
ATOM 7431 C C . GLU B 1 443 ? 60.153 -19.184 -65.709 1.00 73.82 923 GLU B C 1
ATOM 7432 O O . GLU B 1 443 ? 59.940 -19.748 -66.780 1.00 78.82 923 GLU B O 1
ATOM 7438 N N . MET B 1 444 ? 59.415 -18.171 -65.273 1.00 68.05 924 MET B N 1
ATOM 7439 C CA . MET B 1 444 ? 58.350 -17.646 -66.104 1.00 68.46 924 MET B CA 1
ATOM 7440 C C . MET B 1 444 ? 58.579 -16.214 -66.555 1.00 66.93 924 MET B C 1
ATOM 7441 O O . MET B 1 444 ? 58.608 -15.315 -65.729 1.00 73.38 924 MET B O 1
ATOM 7446 N N . PRO B 1 445 ? 58.739 -15.996 -67.872 1.00 66.63 925 PRO B N 1
ATOM 7447 C CA . PRO B 1 445 ? 59.031 -14.666 -68.418 1.00 67.97 925 PRO B CA 1
ATOM 7448 C C . PRO B 1 445 ? 58.230 -13.521 -67.787 1.00 71.83 925 PRO B C 1
ATOM 7449 O O . PRO B 1 445 ? 57.086 -13.704 -67.357 1.00 74.09 925 PRO B O 1
ATOM 7453 N N . LYS B 1 446 ? 58.848 -12.349 -67.714 1.00 78.76 926 LYS B N 1
ATOM 7454 C CA . LYS B 1 446 ? 58.131 -11.145 -67.330 1.00 87.42 926 LYS B CA 1
ATOM 7455 C C . LYS B 1 446 ? 57.273 -10.806 -68.539 1.00 89.52 926 LYS B C 1
ATOM 7456 O O . LYS B 1 446 ? 57.651 -11.118 -69.680 1.00 82.94 926 LYS B O 1
ATOM 7462 N N . ASN B 1 447 ? 56.123 -10.185 -68.289 1.00 88.10 927 ASN B N 1
ATOM 7463 C CA . ASN B 1 447 ? 55.140 -9.875 -69.344 1.00 89.95 927 ASN B CA 1
ATOM 7464 C C . ASN B 1 447 ? 54.705 -11.052 -70.277 1.00 84.70 927 ASN B C 1
ATOM 7465 O O . ASN B 1 447 ? 54.450 -10.870 -71.467 1.00 85.20 927 ASN B O 1
ATOM 7470 N N . ALA B 1 448 ? 54.597 -12.251 -69.714 1.00 76.76 928 ALA B N 1
ATOM 7471 C CA . ALA B 1 448 ? 54.116 -13.403 -70.474 1.00 73.48 928 ALA B CA 1
ATOM 7472 C C . ALA B 1 448 ? 52.579 -13.440 -70.490 1.00 71.20 928 ALA B C 1
ATOM 7473 O O . ALA B 1 448 ? 51.972 -13.693 -71.525 1.00 69.11 928 ALA B O 1
ATOM 7475 N N . ILE B 1 449 ? 51.979 -13.161 -69.334 1.00 64.46 929 ILE B N 1
ATOM 7476 C CA . ILE B 1 449 ? 50.547 -13.165 -69.134 1.00 57.31 929 ILE B CA 1
ATOM 7477 C C . ILE B 1 449 ? 49.956 -11.793 -69.403 1.00 60.12 929 ILE B C 1
ATOM 7478 O O . ILE B 1 449 ? 48.898 -11.666 -70.019 1.00 60.22 929 ILE B O 1
ATOM 7483 N N . SER B 1 450 ? 50.648 -10.760 -68.938 1.00 69.02 930 SER B N 1
ATOM 7484 C CA . SER B 1 450 ? 50.204 -9.367 -69.110 1.00 66.85 930 SER B CA 1
ATOM 7485 C C . SER B 1 450 ? 50.373 -8.878 -70.550 1.00 63.32 930 SER B C 1
ATOM 7486 O O . SER B 1 450 ? 49.680 -7.970 -70.999 1.00 65.34 930 SER B O 1
ATOM 7489 N N . SER B 1 451 ? 51.297 -9.492 -71.270 1.00 59.52 931 SER B N 1
ATOM 7490 C CA . SER B 1 451 ? 51.515 -9.154 -72.645 1.00 61.16 931 SER B CA 1
ATOM 7491 C C . SER B 1 451 ? 50.245 -9.444 -73.462 1.00 64.70 931 SER B C 1
ATOM 7492 O O . SER B 1 451 ? 49.731 -8.571 -74.189 1.00 66.13 931 SER B O 1
ATOM 7495 N N . TYR B 1 452 ? 49.739 -10.669 -73.314 1.00 62.95 932 TYR B N 1
ATOM 7496 C CA . TYR B 1 452 ? 48.532 -11.118 -74.002 1.00 58.86 932 TYR B CA 1
ATOM 7497 C C . TYR B 1 452 ? 47.298 -10.328 -73.560 1.00 54.42 932 TYR B C 1
ATOM 7498 O O . TYR B 1 452 ? 46.506 -9.890 -74.392 1.00 51.03 932 TYR B O 1
ATOM 7507 N N . LYS B 1 453 ? 47.158 -10.134 -72.250 1.00 53.57 933 LYS B N 1
ATOM 7508 C CA . LYS B 1 453 ? 46.109 -9.285 -71.684 1.00 57.54 933 LYS B CA 1
ATOM 7509 C C . LYS B 1 453 ? 46.019 -7.984 -72.471 1.00 62.91 933 LYS B C 1
ATOM 7510 O O . LYS B 1 453 ? 44.953 -7.651 -72.997 1.00 61.58 933 LYS B O 1
ATOM 7516 N N . GLU B 1 454 ? 47.163 -7.289 -72.571 1.00 70.56 934 GLU B N 1
ATOM 7517 C CA . GLU B 1 454 ? 47.343 -6.055 -73.356 1.00 69.41 934 GLU B CA 1
ATOM 7518 C C . GLU B 1 454 ? 47.020 -6.215 -74.842 1.00 62.81 934 GLU B C 1
ATOM 7519 O O . GLU B 1 454 ? 46.401 -5.339 -75.436 1.00 59.81 934 GLU B O 1
ATOM 7525 N N . LYS B 1 455 ? 47.422 -7.328 -75.445 1.00 62.27 935 LYS B N 1
ATOM 7526 C CA . LYS B 1 455 ? 47.035 -7.582 -76.841 1.00 67.00 935 LYS B CA 1
ATOM 7527 C C . LYS B 1 455 ? 45.503 -7.670 -77.036 1.00 66.09 935 LYS B C 1
ATOM 7528 O O . LYS B 1 455 ? 44.961 -7.107 -77.986 1.00 72.66 935 LYS B O 1
ATOM 7534 N N . LEU B 1 456 ? 44.816 -8.364 -76.127 1.00 63.02 936 LEU B N 1
ATOM 7535 C CA . LEU B 1 456 ? 43.353 -8.502 -76.192 1.00 60.48 936 LEU B CA 1
ATOM 7536 C C . LEU B 1 456 ? 42.607 -7.201 -75.903 1.00 64.52 936 LEU B C 1
ATOM 7537 O O . LEU B 1 456 ? 41.627 -6.889 -76.591 1.00 63.10 936 LEU B O 1
ATOM 7542 N N . GLU B 1 457 ? 43.046 -6.459 -74.878 1.00 67.91 937 GLU B N 1
ATOM 7543 C CA . GLU B 1 457 ? 42.386 -5.190 -74.537 1.00 69.51 937 GLU B CA 1
ATOM 7544 C C . GLU B 1 457 ? 42.642 -4.122 -75.602 1.00 68.01 937 GLU B C 1
ATOM 7545 O O . GLU B 1 457 ? 41.863 -3.186 -75.742 1.00 66.57 937 GLU B O 1
ATOM 7551 N N . LYS B 1 458 ? 43.706 -4.307 -76.381 1.00 68.93 938 LYS B N 1
ATOM 7552 C CA . LYS B 1 458 ? 43.957 -3.482 -77.555 1.00 72.30 938 LYS B CA 1
ATOM 7553 C C . LYS B 1 458 ? 42.893 -3.813 -78.576 1.00 70.95 938 LYS B C 1
ATOM 7554 O O . LYS B 1 458 ? 42.180 -2.924 -79.033 1.00 71.34 938 LYS B O 1
ATOM 7560 N N . GLU B 1 459 ? 42.788 -5.106 -78.901 1.00 71.22 939 GLU B N 1
ATOM 7561 C CA . GLU B 1 459 ? 41.932 -5.604 -79.974 1.00 64.47 939 GLU B CA 1
ATOM 7562 C C . GLU B 1 459 ? 40.434 -5.396 -79.780 1.00 63.89 939 GLU B C 1
ATOM 7563 O O . GLU B 1 459 ? 39.726 -5.195 -80.757 1.00 70.08 939 GLU B O 1
ATOM 7569 N N . HIS B 1 460 ? 39.948 -5.461 -78.543 1.00 57.94 940 HIS B N 1
ATOM 7570 C CA . HIS B 1 460 ? 38.505 -5.456 -78.307 1.00 57.90 940 HIS B CA 1
ATOM 7571 C C . HIS B 1 460 ? 38.059 -4.297 -77.474 1.00 58.92 940 HIS B C 1
ATOM 7572 O O . HIS B 1 460 ? 36.872 -3.942 -77.455 1.00 56.88 940 HIS B O 1
ATOM 7579 N N . GLY B 1 461 ? 39.002 -3.704 -76.755 1.00 61.30 941 GLY B N 1
ATOM 7580 C CA . GLY B 1 461 ? 38.707 -2.548 -75.914 1.00 60.10 941 GLY B CA 1
ATOM 7581 C C . GLY B 1 461 ? 37.640 -2.796 -74.862 1.00 59.01 941 GLY B C 1
ATOM 7582 O O . GLY B 1 461 ? 37.796 -3.644 -73.993 1.00 58.25 941 GLY B O 1
ATOM 7583 N N . ASP B 1 462 ? 36.546 -2.056 -74.950 1.00 60.17 942 ASP B N 1
ATOM 7584 C CA . ASP B 1 462 ? 35.542 -2.057 -73.899 1.00 62.51 942 ASP B CA 1
ATOM 7585 C C . ASP B 1 462 ? 34.655 -3.300 -73.986 1.00 62.02 942 ASP B C 1
ATOM 7586 O O . ASP B 1 462 ? 34.027 -3.686 -72.998 1.00 63.54 942 ASP B O 1
ATOM 7591 N N . LYS B 1 463 ? 34.618 -3.909 -75.174 1.00 59.36 943 LYS B N 1
ATOM 7592 C CA . LYS B 1 463 ? 33.871 -5.143 -75.451 1.00 53.36 943 LYS B CA 1
ATOM 7593 C C . LYS B 1 463 ? 34.380 -6.371 -74.677 1.00 51.56 943 LYS B C 1
ATOM 7594 O O . LYS B 1 463 ? 33.667 -7.367 -74.539 1.00 53.06 943 LYS B O 1
ATOM 7600 N N . LEU B 1 464 ? 35.604 -6.290 -74.168 1.00 49.74 944 LEU B N 1
ATOM 7601 C CA . LEU B 1 464 ? 36.286 -7.424 -73.570 1.00 48.62 944 LEU B CA 1
ATOM 7602 C C . LEU B 1 464 ? 35.941 -7.616 -72.100 1.00 52.46 944 LEU B C 1
ATOM 7603 O O . LEU B 1 464 ? 35.979 -6.658 -71.338 1.00 61.07 944 LEU B O 1
ATOM 7608 N N . ILE B 1 465 ? 35.588 -8.847 -71.715 1.00 50.61 945 ILE B N 1
ATOM 7609 C CA . ILE B 1 465 ? 35.471 -9.250 -70.311 1.00 44.55 945 ILE B CA 1
ATOM 7610 C C . ILE B 1 465 ? 36.310 -10.516 -70.114 1.00 46.03 945 ILE B C 1
ATOM 7611 O O . ILE B 1 465 ? 36.011 -11.571 -70.681 1.00 50.37 945 ILE B O 1
ATOM 7616 N N . ILE B 1 466 ? 37.375 -10.414 -69.332 1.00 43.46 946 ILE B N 1
ATOM 7617 C CA . ILE B 1 466 ? 38.219 -11.564 -69.111 1.00 43.26 946 ILE B CA 1
ATOM 7618 C C . ILE B 1 466 ? 37.598 -12.358 -68.023 1.00 42.43 946 ILE B C 1
ATOM 7619 O O . ILE B 1 466 ? 37.194 -11.800 -67.029 1.00 47.42 946 ILE B O 1
ATOM 7624 N N . ARG B 1 467 ? 37.471 -13.658 -68.226 1.00 41.68 947 ARG B N 1
ATOM 7625 C CA . ARG B 1 467 ? 36.715 -14.442 -67.274 1.00 40.38 947 ARG B CA 1
ATOM 7626 C C . ARG B 1 467 ? 37.572 -15.422 -66.515 1.00 40.61 947 ARG B C 1
ATOM 7627 O O . ARG B 1 467 ? 37.207 -15.836 -65.422 1.00 42.82 947 ARG B O 1
ATOM 7635 N N . GLY B 1 468 ? 38.722 -15.784 -67.075 1.00 38.55 948 GLY B N 1
ATOM 7636 C CA . GLY B 1 468 ? 39.609 -16.716 -66.404 1.00 38.83 948 GLY B CA 1
ATOM 7637 C C . GLY B 1 468 ? 40.944 -16.729 -67.101 1.00 42.29 948 GLY B C 1
ATOM 7638 O O . GLY B 1 468 ? 41.000 -16.556 -68.319 1.00 46.53 948 GLY B O 1
ATOM 7639 N N . ILE B 1 469 ? 42.014 -16.909 -66.327 1.00 39.20 949 ILE B N 1
ATOM 7640 C CA . ILE B 1 469 ? 43.361 -17.026 -66.856 1.00 38.46 949 ILE B CA 1
ATOM 7641 C C . ILE B 1 469 ? 44.028 -18.108 -66.059 1.00 40.99 949 ILE B C 1
ATOM 7642 O O . ILE B 1 469 ? 44.001 -18.090 -64.829 1.00 46.68 949 ILE B O 1
ATOM 7647 N N . ARG B 1 470 ? 44.624 -19.065 -66.752 1.00 41.48 950 ARG B N 1
ATOM 7648 C CA . ARG B 1 470 ? 45.271 -20.158 -66.072 1.00 40.01 950 ARG B CA 1
ATOM 7649 C C . ARG B 1 470 ? 46.688 -20.241 -66.559 1.00 43.43 950 ARG B C 1
ATOM 7650 O O . ARG B 1 470 ? 47.033 -19.667 -67.604 1.00 40.99 950 ARG B O 1
ATOM 7658 N N . VAL B 1 471 ? 47.496 -20.942 -65.765 1.00 43.78 951 VAL B N 1
ATOM 7659 C CA . VAL B 1 471 ? 48.903 -21.184 -66.030 1.00 45.18 951 VAL B CA 1
ATOM 7660 C C . VAL B 1 471 ? 49.169 -22.556 -65.451 1.00 48.31 951 VAL B C 1
ATOM 7661 O O . VAL B 1 471 ? 49.143 -22.752 -64.230 1.00 52.37 951 VAL B O 1
ATOM 7665 N N . GLU B 1 472 ? 49.390 -23.519 -66.332 1.00 49.02 952 GLU B N 1
ATOM 7666 C CA . GLU B 1 472 ? 49.364 -24.906 -65.913 1.00 45.60 952 GLU B CA 1
ATOM 7667 C C . GLU B 1 472 ? 50.594 -25.592 -66.452 1.00 42.51 952 GLU B C 1
ATOM 7668 O O . GLU B 1 472 ? 51.139 -25.171 -67.481 1.00 41.18 952 GLU B O 1
ATOM 7674 N N . PRO B 1 473 ? 51.056 -26.626 -65.738 1.00 41.92 953 PRO B N 1
ATOM 7675 C CA . PRO B 1 473 ? 52.085 -27.493 -66.253 1.00 43.71 953 PRO B CA 1
ATOM 7676 C C . PRO B 1 473 ? 51.430 -28.526 -67.170 1.00 46.03 953 PRO B C 1
ATOM 7677 O O . PRO B 1 473 ? 50.467 -29.208 -66.775 1.00 46.71 953 PRO B O 1
ATOM 7681 N N . VAL B 1 474 ? 51.933 -28.632 -68.390 1.00 48.56 954 VAL B N 1
ATOM 7682 C CA . VAL B 1 474 ? 51.342 -29.545 -69.358 1.00 49.46 954 VAL B CA 1
ATOM 7683 C C . VAL B 1 474 ? 52.422 -30.449 -69.937 1.00 48.58 954 VAL B C 1
ATOM 7684 O O . VAL B 1 474 ? 53.450 -29.972 -70.429 1.00 48.62 954 VAL B O 1
ATOM 7688 N N . PHE B 1 475 ? 52.194 -31.754 -69.848 1.00 50.27 955 PHE B N 1
ATOM 7689 C CA . PHE B 1 475 ? 53.057 -32.753 -70.503 1.00 51.63 955 PHE B CA 1
ATOM 7690 C C . PHE B 1 475 ? 52.561 -33.058 -71.914 1.00 50.05 955 PHE B C 1
ATOM 7691 O O . PHE B 1 475 ? 51.527 -33.702 -72.077 1.00 45.83 955 PHE B O 1
ATOM 7699 N N . ILE B 1 476 ? 53.299 -32.572 -72.912 1.00 50.57 956 ILE B N 1
ATOM 7700 C CA . ILE B 1 476 ? 53.084 -32.895 -74.331 1.00 48.93 956 ILE B CA 1
ATOM 7701 C C . ILE B 1 476 ? 53.789 -34.184 -74.785 1.00 47.24 956 ILE B C 1
ATOM 7702 O O . ILE B 1 476 ? 54.943 -34.413 -74.475 1.00 47.71 956 ILE B O 1
ATOM 7707 N N . VAL B 1 477 ? 53.101 -35.006 -75.557 1.00 47.14 957 VAL B N 1
ATOM 7708 C CA . VAL B 1 477 ? 53.638 -36.297 -75.928 1.00 46.57 957 VAL B CA 1
ATOM 7709 C C . VAL B 1 477 ? 53.107 -36.622 -77.326 1.00 46.55 957 VAL B C 1
ATOM 7710 O O . VAL B 1 477 ? 52.226 -35.912 -77.793 1.00 52.44 957 VAL B O 1
ATOM 7714 N N . GLU B 1 478 ? 53.651 -37.636 -78.012 1.00 46.36 958 GLU B N 1
ATOM 7715 C CA . GLU B 1 478 ? 53.041 -38.163 -79.254 1.00 42.53 958 GLU B CA 1
ATOM 7716 C C . GLU B 1 478 ? 51.904 -39.057 -78.853 1.00 41.90 958 GLU B C 1
ATOM 7717 O O . GLU B 1 478 ? 52.134 -40.195 -78.446 1.00 42.54 958 GLU B O 1
ATOM 7723 N N . LYS B 1 479 ? 50.673 -38.576 -78.941 1.00 39.35 959 LYS B N 1
ATOM 7724 C CA . LYS B 1 479 ? 49.598 -39.472 -78.583 1.00 42.25 959 LYS B CA 1
ATOM 7725 C C . LYS B 1 479 ? 48.883 -40.001 -79.800 1.00 42.39 959 LYS B C 1
ATOM 7726 O O . LYS B 1 479 ? 48.836 -39.351 -80.821 1.00 45.10 959 LYS B O 1
ATOM 7732 N N . GLU B 1 480 ? 48.384 -41.219 -79.677 1.00 43.16 960 GLU B N 1
ATOM 7733 C CA . GLU B 1 480 ? 47.596 -41.849 -80.692 1.00 44.44 960 GLU B CA 1
ATOM 7734 C C . GLU B 1 480 ? 46.144 -41.579 -80.423 1.00 45.96 960 GLU B C 1
ATOM 7735 O O . GLU B 1 480 ? 45.642 -41.937 -79.366 1.00 51.04 960 GLU B O 1
ATOM 7741 N N . TYR B 1 481 ? 45.463 -40.965 -81.382 1.00 42.01 961 TYR B N 1
ATOM 7742 C CA . TYR B 1 481 ? 44.040 -40.737 -81.266 1.00 37.88 961 TYR B CA 1
ATOM 7743 C C . TYR B 1 481 ? 43.275 -41.715 -82.145 1.00 38.03 961 TYR B C 1
ATOM 7744 O O . TYR B 1 481 ? 43.621 -41.910 -83.315 1.00 40.08 961 TYR B O 1
ATOM 7753 N N . THR B 1 482 ? 42.237 -42.347 -81.619 1.00 36.88 962 THR B N 1
ATOM 7754 C CA . THR B 1 482 ? 41.531 -43.271 -82.492 1.00 36.71 962 THR B CA 1
ATOM 7755 C C . THR B 1 482 ? 40.460 -42.540 -83.322 1.00 36.71 962 THR B C 1
ATOM 7756 O O . THR B 1 482 ? 39.588 -41.870 -82.774 1.00 38.89 962 THR B O 1
ATOM 7760 N N . MET B 1 483 ? 40.521 -42.674 -84.645 1.00 35.03 963 MET B N 1
ATOM 7761 C CA . MET B 1 483 ? 39.585 -41.968 -85.494 1.00 33.09 963 MET B CA 1
ATOM 7762 C C . MET B 1 483 ? 38.329 -42.759 -85.785 1.00 33.01 963 MET B C 1
ATOM 7763 O O . MET B 1 483 ? 37.258 -42.169 -85.852 1.00 36.62 963 MET B O 1
ATOM 7768 N N . ILE B 1 484 ? 38.451 -44.078 -85.970 1.00 31.16 964 ILE B N 1
ATOM 7769 C CA . ILE B 1 484 ? 37.296 -44.951 -86.250 1.00 31.04 964 ILE B CA 1
ATOM 7770 C C . ILE B 1 484 ? 37.768 -46.395 -86.192 1.00 33.51 964 ILE B C 1
ATOM 7771 O O . ILE B 1 484 ? 38.953 -46.666 -86.439 1.00 36.62 964 ILE B O 1
ATOM 7776 N N . GLU B 1 485 ? 36.863 -47.308 -85.839 1.00 37.06 965 GLU B N 1
ATOM 7777 C CA . GLU B 1 485 ? 37.104 -48.753 -85.995 1.00 44.69 965 GLU B CA 1
ATOM 7778 C C . GLU B 1 485 ? 36.151 -49.327 -87.036 1.00 45.35 965 GLU B C 1
ATOM 7779 O O . GLU B 1 485 ? 34.939 -49.101 -86.957 1.00 44.41 965 GLU B O 1
ATOM 7785 N N . VAL B 1 486 ? 36.676 -50.061 -88.019 1.00 44.78 966 VAL B N 1
ATOM 7786 C CA . VAL B 1 486 ? 35.794 -50.736 -88.994 1.00 43.40 966 VAL B CA 1
ATOM 7787 C C . VAL B 1 486 ? 36.043 -52.227 -88.967 1.00 43.35 966 VAL B C 1
ATOM 7788 O O . VAL B 1 486 ? 37.195 -52.663 -88.806 1.00 42.41 966 VAL B O 1
ATOM 7792 N N . SER B 1 487 ? 34.975 -53.010 -89.123 1.00 44.17 967 SER B N 1
ATOM 7793 C CA . SER B 1 487 ? 35.115 -54.475 -89.088 1.00 47.85 967 SER B CA 1
ATOM 7794 C C . SER B 1 487 ? 35.794 -55.013 -90.346 1.00 48.99 967 SER B C 1
ATOM 7795 O O . SER B 1 487 ? 35.511 -54.552 -91.469 1.00 50.88 967 SER B O 1
ATOM 7798 N N . ALA B 1 488 ? 36.701 -55.971 -90.166 1.00 44.63 968 ALA B N 1
ATOM 7799 C CA . ALA B 1 488 ? 37.182 -56.732 -91.313 1.00 45.22 968 ALA B CA 1
ATOM 7800 C C . ALA B 1 488 ? 36.048 -57.607 -91.870 1.00 47.61 968 ALA B C 1
ATOM 7801 O O . ALA B 1 488 ? 35.151 -58.021 -91.142 1.00 46.62 968 ALA B O 1
ATOM 7803 N N . SER B 1 489 ? 36.051 -57.828 -93.178 1.00 55.53 969 SER B N 1
ATOM 7804 C CA . SER B 1 489 ? 35.133 -58.787 -93.783 1.00 56.96 969 SER B CA 1
ATOM 7805 C C . SER B 1 489 ? 35.889 -60.100 -93.911 1.00 57.24 969 SER B C 1
ATOM 7806 O O . SER B 1 489 ? 37.121 -60.126 -93.784 1.00 54.04 969 SER B O 1
ATOM 7809 N N . ALA B 1 490 ? 35.145 -61.187 -94.116 1.00 61.89 970 ALA B N 1
ATOM 7810 C CA . ALA B 1 490 ? 35.741 -62.501 -94.347 1.00 64.22 970 ALA B CA 1
ATOM 7811 C C . ALA B 1 490 ? 36.360 -62.552 -95.753 1.00 68.65 970 ALA B C 1
ATOM 7812 O O . ALA B 1 490 ? 35.677 -62.221 -96.734 1.00 67.06 970 ALA B O 1
ATOM 7814 N N . PRO B 1 491 ? 37.656 -62.941 -95.867 1.00 71.03 971 PRO B N 1
ATOM 7815 C CA . PRO B 1 491 ? 38.091 -63.363 -97.208 1.00 69.05 971 PRO B CA 1
ATOM 7816 C C . PRO B 1 491 ? 37.191 -64.505 -97.699 1.00 71.11 971 PRO B C 1
ATOM 7817 O O . PRO B 1 491 ? 36.510 -65.176 -96.901 1.00 65.84 971 PRO B O 1
ATOM 7821 N N . HIS B 1 492 ? 37.154 -64.695 -99.011 1.00 74.21 972 HIS B N 1
ATOM 7822 C CA . HIS B 1 492 ? 36.406 -65.804 -99.564 1.00 66.55 972 HIS B CA 1
ATOM 7823 C C . HIS B 1 492 ? 37.133 -67.069 -99.237 1.00 64.09 972 HIS B C 1
ATOM 7824 O O . HIS B 1 492 ? 38.368 -67.141 -99.321 1.00 60.21 972 HIS B O 1
ATOM 7831 N N . HIS B 1 493 ? 36.365 -68.082 -98.866 1.00 66.14 973 HIS B N 1
ATOM 7832 C CA . HIS B 1 493 ? 36.926 -69.359 -98.468 1.00 72.06 973 HIS B CA 1
ATOM 7833 C C . HIS B 1 493 ? 37.863 -70.018 -99.469 1.00 75.90 973 HIS B C 1
ATOM 7834 O O . HIS B 1 493 ? 38.451 -71.051 -99.167 1.00 82.67 973 HIS B O 1
ATOM 7841 N N . SER B 1 494 ? 38.045 -69.415 -100.646 1.00 80.13 974 SER B N 1
ATOM 7842 C CA . SER B 1 494 ? 38.853 -70.016 -101.724 1.00 79.71 974 SER B CA 1
ATOM 7843 C C . SER B 1 494 ? 40.260 -69.437 -101.948 1.00 82.13 974 SER B C 1
ATOM 7844 O O . SER B 1 494 ? 40.996 -69.974 -102.767 1.00 82.92 974 SER B O 1
ATOM 7847 N N . SER B 1 495 ? 40.642 -68.368 -101.238 1.00 87.01 975 SER B N 1
ATOM 7848 C CA . SER B 1 495 ? 41.974 -67.730 -101.436 1.00 87.67 975 SER B CA 1
ATOM 7849 C C . SER B 1 495 ? 43.108 -68.087 -100.430 1.00 93.17 975 SER B C 1
ATOM 7850 O O . SER B 1 495 ? 42.972 -68.785 -99.415 1.00 90.13 975 SER B O 1
#

Nearest PDB structures (foldseek):
  3vu1-assembly3_A  TM=1.002E+00  e=0.000E+00  Pyrococcus horikoshii OT3
  3vu1-assembly3_B  TM=9.877E-01  e=1.788E-95  Pyrococcus horikoshii OT3
  2zai-assembly6_C  TM=9.711E-01  e=5.830E-79  Pyrococcus furiosus DSM 3638
  5aza-assembly1_A  TM=9.846E-01  e=1.534E-76  Escherichia coli K-12
  2zai-assembly1_A  TM=9.716E-01  e=6.758E-77  Pyrococcus furiosus DSM 3638

B-factor: mean 49.78, std 19.03, range [20.55, 142.15]

Organism: Pyrococcus horikoshii (strain ATCC 700860 / DSM 12428 / JCM 9974 / NBRC 100139 / OT-3) (NCBI:txid70601)

InterPro domains:
  IPR003674 Oligosaccharyl transferase, STT3 subunit [PTHR13872] (12-571)
  IPR041152 Oligosaccharyltransferase, peripheral 2 domain [PF18235] (825-956)
  IPR041530 Oligosaccharyltransferase insert domain [PF18246] (598-686)
  IPR048307 Oligosaccharyl transferase STT3, N-terminal domain [PF02516] (31-473)
  IPR048858 Oligosaccharyl transferase, peripheral 1 domain [PF21618] (732-824)

Solvent-accessible surface area: 45209 Å² total; per-residue (Å²): 178,60,100,50,8,0,3,7,25,0,16,66,49,2,108,68,95,21,44,152,18,13,3,6,12,4,22,5,43,20,16,50,16,66,64,54,66,47,78,33,45,106,112,115,15,34,19,8,0,2,0,10,0,4,1,41,16,1,90,71,0,21,8,24,0,3,5,15,34,5,56,31,1,8,2,1,34,20,4,38,38,43,0,15,18,0,0,17,15,0,7,12,1,22,47,71,18,2,46,4,26,102,50,13,96,36,120,23,50,0,3,26,26,1,104,38,62,61,150,38,25,44,9,110,100,30,89,4,46,0,72,65,38,127,111,142,224,74,132,76,10,1,0,35,56,43,171,64,60,2,28,2,69,48,2,1,31,25,113,55,71,92,117,27,152,34,77,10,138,14,91,96,34,44,106,9,39,28,10,0,4,15,16,102,67,28,0,0,5,0,12,106,76,1,7,29,2,0,2,0,0,0,4,21,54,0,68,18,28,84,124,104,84,12,10,76,28,1,62,11,1,0,44,71,48,55,112,102,61,26,1,20,0,12,40,10,28,7,0,0,3,33,54,7,22,10,91,68,158,47,73,68,139,112,30,60,135,2,47,28,31,178,19,36,0,59,3,36,3,3,1,2,10,53,36,0,121,117,2,24,5,57,0,16,0,2,73,33,137,144,57,68,107,149,30,119,19,20,115,1,147,102,0,50,30,73,138,30,94,65,23,104,7,107,7,77,1,39,90,18,108,52,0,60,3,4,0,7,4,114,1,3,14,16,15,24,9,6,45,0,85,13,92,56,100,99,36,86,36,25,68,2,2,129,53,41,74,66,16,127,0,45,2,74,0,1,4,90,95,108,36,84,0,33,0,42,0,13,0,5,0,2,10,7,18,14,137,48,32,187,40,41,137,32,56,88,0,12,16,37,4,62,34,35,50,57,100,28,35,88,26,98,119,45,21,168,1,135,73,22,101,13,144,12,72,12,122,3,133,3,54,140,86,18,9,36,60,50,76,98,110,3,76,177,113,44,42,102,99,23,43,46,117,16,35,47,0,24,16,7,6,21,2,83,32,69,9,36,4,41,65,10,54,16,34,85,100,156,142,180,78,134,132,110,155,174,96,216,111,142,62,71,56,3,0,1,8,25,1,5,77,52,0,98,87,82,32,59,159,23,6,22,9,18,2,29,6,35,8,0,30,26,20,66,36,10,11,15,14,78,79,56,59,12,72,98,10,40,97,90,29,16,45,16,8,0,0,0,12,0,4,1,44,18,1,87,81,0,21,8,23,0,4,3,30,34,8,59,28,2,2,2,1,33,19,4,49,36,46,0,13,32,0,0,36,39,0,6,9,1,21,62,69,18,66,92,5,21,116,94,48,136,35,126,24,51,1,2,21,23,0,89,39,56,77,139,40,25,43,4,87,119,36,175,6,45,0,90,51,47,115,126,138,186,85,97,115,8,1,0,27,63,35,188,60,69,5,30,2,70,45,3,1,13,36,118,62,59,73,125,30,181,33,80,10,122,12,89,99,46,44,92,7,39,31,11,0,4,6,27,98,73,27,0,1,7,0,12,108,74,2,3,33,2,0,2,0,0,1,5,23,54,2,67,15,30,80,120,110,82,9,12,82,29,1,64,17,0,0,50,74,44,53,123,102,52,28,0,17,0,10,45,10,38,8,0,0,2,34,42,9,23,9,94,68,153,54,57,65,134,122,39,61,126,4,42,32,29,176,24,41,0,54,0,33,2,3,0,2,9,46,32,0,115,85,2,27,0,58,0,9,0,2,68,37,130,148,56,63,115,146,36,108,14,23,111,9,156,117,16,41,39,73,109,37,155,60,31,105,7,97,8,84,3,33,96,12,104,51,0,52,1,2,0,5,4,121,1,3,19,16,21,53,30,16,72,1,90,8,99,40,131,83,12,44,75,18,44,3,2,100,51,15,65,60,14,126,0,46,6,49,1,0,2,68,101,117,40,86,0,30,0,36,0,14,0,6,0,1,8,6,18,13,135,44,34,197,49,46,121,36,56,80,0,12,14,24,7,61,37,35,57,58,101,28,52,87,34,93,115,38,13,168,3,168,80,26,92,20,140,15,73,17,118,1,128,3,59,159,82,16,7,30,55,44,74,98,119,5,82,177,114,42,38,104,77,25,44,56,122,14,40,23,0,26,12,4,4,17,5,87,32,78,13,45,1,44,68,11,59,18,32,94,67,118,174,89,134

Secondary structure (DSSP, 8-state):
-----SHHHHHHHHHHHS-TT--EEESS-TTTT---S--S-----HHHHHHHHHH--SGGG---GGGGT--EEEEEGGGGGGHHHHHHHTTSS-HHHHH--TTS------EEEEEE-SSEEEETTTTEEEEEEE-SSSEEEEEEETTEEEE-SEEEETTTTEEEE--SEETTSSB--EEEEE-SSEEEEEEGGGTT-HHHHHHHT----SSTTHHHHHHHHEEEEEEETTEEEEEE-SEEEEEEEEEETTEEEE-SSB-SEEEEEEEEEEE-SS-EEEEEEEEEEEETTEEEEEEEEEEEEEE-TTS---EEEEEEEPS-SEEEEEEEEEEEE-EE-S-EEETTEEE-TTB---TT-EEEEEEEEEESS-EEEEEEEEEEEEEEEEESSSSTT-TT-EEEEEEEEEEEEEEEEEEEE-SEEEEEEEEEEPPTTHHHHHHHHHHHHHGGGEEEEEEEEEEEEEEEEEEEEEEEEBPP------TTTT--/------SHHHHHHHHHHHS-TT--EEESS-TTTT--STTTT-----SSSSS--HHHHHHHHHHH--SGGG---GGGGT--EEEEEGGGGGGHHHHHHHTTSS-HHHHH--TTS-----SEEEEEEETTEEEETTTTEEEEEEESSS-EEEEEEETTEEEE-SEEEETTTTEEEE--SEETTS-B--EEEEE-SSEEEEEEGGGTT-HHHHHHH-----SSTTHHHHHHHHEEEEEEETTEEEEEE-SEEEEEEEEEETTEEEE-SSB-SEEEEEEEEEEE-SS-EEEEEEEEEEEETTEEEEEEEEEEEEEE-TTS---EEEEEEEPS-SEEEEEEEEEEEE-EEEEEEEETTEEE-TTB-S-TT-EEEEEEEEEESS---EEEEEEEEEEEEEEESSSSTT-TT-EEEEEEEEEEEEEEEEEE---SEEEEEEEEEE--TTSHHHHHHHHHHHHGGGEEEEEEEEEEEEEEEEEEEEEEEEBPPPPTT-

CATH classification: 3.40.50.12610 (+3 more: 2.40.128.390, 2.60.40.3020, 2.60.40.3030)